Protein AF-0000000065992366 (afdb_homodimer)

Structure (mmCIF, N/CA/C/O backbone):
data_AF-0000000065992366-model_v1
#
loop_
_entity.id
_entity.type
_entity.pdbx_description
1 polymer '2-aminoadipate transaminase'
#
loop_
_atom_site.group_PDB
_atom_site.id
_atom_site.type_symbol
_atom_site.label_atom_id
_atom_site.label_alt_id
_atom_site.label_comp_id
_atom_site.label_asym_id
_atom_site.label_entity_id
_atom_site.label_seq_id
_atom_site.pdbx_PDB_ins_code
_atom_site.Cartn_x
_atom_site.Cartn_y
_atom_site.Cartn_z
_atom_site.occupancy
_atom_site.B_iso_or_equiv
_atom_site.auth_seq_id
_atom_site.auth_comp_id
_atom_site.auth_asym_id
_atom_site.auth_atom_id
_atom_site.pdbx_PDB_model_num
ATOM 1 N N . MET A 1 1 ? 32.938 -12.875 -13.414 1 73.31 1 MET A N 1
ATOM 2 C CA . MET A 1 1 ? 31.688 -12.43 -12.844 1 73.31 1 MET A CA 1
ATOM 3 C C . MET A 1 1 ? 31.625 -10.906 -12.75 1 73.31 1 MET A C 1
ATOM 5 O O . MET A 1 1 ? 32.594 -10.273 -12.305 1 73.31 1 MET A O 1
ATOM 9 N N . LYS A 1 2 ? 30.797 -10.391 -13.523 1 78.88 2 LYS A N 1
ATOM 10 C CA . LYS A 1 2 ? 30.672 -8.938 -13.445 1 78.88 2 LYS A CA 1
ATOM 11 C C . LYS A 1 2 ? 30.016 -8.523 -12.125 1 78.88 2 LYS A C 1
ATOM 13 O O . LYS A 1 2 ? 28.969 -9.047 -11.75 1 78.88 2 LYS A O 1
ATOM 18 N N . PRO A 1 3 ? 30.75 -7.656 -11.398 1 85.56 3 PRO A N 1
ATOM 19 C CA . PRO A 1 3 ? 30.156 -7.199 -10.141 1 85.56 3 PRO A CA 1
ATOM 20 C C . PRO A 1 3 ? 28.891 -6.375 -10.344 1 85.56 3 PRO A C 1
ATOM 22 O O . PRO A 1 3 ? 28.797 -5.613 -11.312 1 85.56 3 PRO A O 1
ATOM 25 N N . LEU A 1 4 ? 27.906 -6.656 -9.555 1 90.69 4 LEU A N 1
ATOM 26 C CA . LEU A 1 4 ? 26.672 -5.883 -9.594 1 90.69 4 LEU A CA 1
ATOM 27 C C . LEU A 1 4 ? 26.859 -4.539 -8.898 1 90.69 4 LEU A C 1
ATOM 29 O O . LEU A 1 4 ? 27.406 -4.473 -7.805 1 90.69 4 LEU A O 1
ATOM 33 N N . SER A 1 5 ? 26.547 -3.465 -9.594 1 90.94 5 SER A N 1
ATOM 34 C CA . SER A 1 5 ? 26.5 -2.121 -9.023 1 90.94 5 SER A CA 1
ATOM 35 C C . SER A 1 5 ? 25.047 -1.667 -8.828 1 90.94 5 SER A C 1
ATOM 37 O O . SER A 1 5 ? 24.359 -1.34 -9.789 1 90.94 5 SER A O 1
ATOM 39 N N . TRP A 1 6 ? 24.594 -1.603 -7.59 1 93.06 6 TRP A N 1
ATOM 40 C CA . TRP A 1 6 ? 23.203 -1.252 -7.297 1 93.06 6 TRP A CA 1
ATOM 41 C C . TRP A 1 6 ? 22.891 0.167 -7.758 1 93.06 6 TRP A C 1
ATOM 43 O O . TRP A 1 6 ? 21.812 0.431 -8.273 1 93.06 6 TRP A O 1
ATOM 53 N N . SER A 1 7 ? 23.844 1.09 -7.625 1 88.56 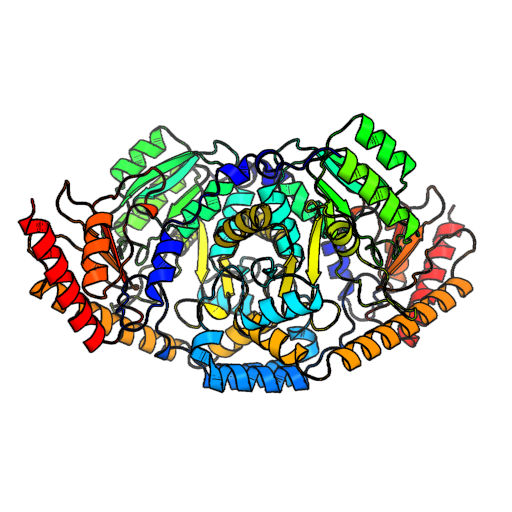7 SER A N 1
ATOM 54 C CA . SER A 1 7 ? 23.625 2.467 -8.062 1 88.56 7 SER A CA 1
ATOM 55 C C . SER A 1 7 ? 23.328 2.533 -9.555 1 88.56 7 SER A C 1
ATOM 57 O O . SER A 1 7 ? 22.562 3.391 -10.008 1 88.56 7 SER A O 1
ATOM 59 N N . GLU A 1 8 ? 23.891 1.562 -10.289 1 90.19 8 GLU A N 1
ATOM 60 C CA . GLU A 1 8 ? 23.688 1.524 -11.734 1 90.19 8 GLU A CA 1
ATOM 61 C C . GLU A 1 8 ? 22.406 0.771 -12.078 1 90.19 8 GLU A C 1
ATOM 63 O O . GLU A 1 8 ? 21.859 0.931 -13.18 1 90.19 8 GLU A O 1
ATOM 68 N N . ALA A 1 9 ? 21.969 -0.02 -11.148 1 92.94 9 ALA A N 1
ATOM 69 C CA . ALA A 1 9 ? 20.797 -0.858 -11.406 1 92.94 9 ALA A CA 1
ATOM 70 C C . ALA A 1 9 ? 19.5 -0.078 -11.18 1 92.94 9 ALA A C 1
ATOM 72 O O . ALA A 1 9 ? 18.469 -0.407 -11.758 1 92.94 9 ALA A O 1
ATOM 73 N N . PHE A 1 10 ? 19.594 1.022 -10.406 1 93.94 10 PHE A N 1
ATOM 74 C CA . PHE A 1 10 ? 18.406 1.791 -10.047 1 93.94 10 PHE A CA 1
ATOM 75 C C . PHE A 1 10 ? 17.938 2.639 -11.227 1 93.94 10 PHE A C 1
ATOM 77 O O . PHE A 1 10 ? 18.75 3.096 -12.031 1 93.94 10 PHE A O 1
ATOM 84 N N . GLY A 1 11 ? 16.672 2.795 -11.312 1 91.88 11 GLY A N 1
ATOM 85 C CA . GLY A 1 11 ? 16.094 3.721 -12.281 1 91.88 11 GLY A CA 1
ATOM 86 C C . GLY A 1 11 ? 16.25 5.176 -11.867 1 91.88 11 GLY A C 1
ATOM 87 O O . GLY A 1 11 ? 16.766 5.473 -10.797 1 91.88 11 GLY A O 1
ATOM 88 N N . LYS A 1 12 ? 15.773 6.062 -12.727 1 85.44 12 LYS A N 1
ATOM 89 C CA . LYS A 1 12 ? 15.844 7.5 -12.484 1 85.44 12 LYS A CA 1
ATOM 90 C C . LYS A 1 12 ? 14.977 7.902 -11.289 1 85.44 12 LYS A C 1
ATOM 92 O O . LYS A 1 12 ? 15.352 8.789 -10.516 1 85.44 12 LYS A O 1
ATOM 97 N N . GLY A 1 13 ? 13.906 7.219 -11.195 1 82.25 13 GLY A N 1
ATOM 98 C CA . GLY A 1 13 ? 13 7.516 -10.094 1 82.25 13 GLY A CA 1
ATOM 99 C C . GLY A 1 13 ? 13.633 7.301 -8.727 1 82.25 13 GLY A C 1
ATOM 100 O O . GLY A 1 13 ? 13.391 8.078 -7.801 1 82.25 13 GLY A O 1
ATOM 101 N N . ALA A 1 14 ? 14.43 6.355 -8.633 1 85.5 14 ALA A N 1
ATOM 102 C CA . ALA A 1 14 ? 15.102 6.039 -7.371 1 85.5 14 ALA A CA 1
ATOM 103 C C . ALA A 1 14 ? 16.031 7.172 -6.945 1 85.5 14 ALA A C 1
ATOM 105 O O . ALA A 1 14 ? 16.234 7.398 -5.75 1 85.5 14 ALA A O 1
ATOM 106 N N . GLY A 1 15 ? 16.547 7.832 -7.848 1 82.5 15 GLY A N 1
ATOM 107 C CA . GLY A 1 15 ? 17.406 8.961 -7.539 1 82.5 15 GLY A CA 1
ATOM 108 C C . GLY A 1 15 ? 16.672 10.125 -6.918 1 82.5 15 GLY A C 1
ATOM 109 O O . GLY A 1 15 ? 17.266 10.953 -6.234 1 82.5 15 GLY A O 1
ATOM 110 N N . ARG A 1 16 ? 15.461 10.156 -7.168 1 80.88 16 ARG A N 1
ATOM 111 C CA . ARG A 1 16 ? 14.641 11.25 -6.672 1 80.88 16 ARG A CA 1
ATOM 112 C C . ARG A 1 16 ? 14.18 10.992 -5.242 1 80.88 16 ARG A C 1
ATOM 114 O O . ARG A 1 16 ? 13.758 11.914 -4.543 1 80.88 16 ARG A O 1
ATOM 121 N N . ILE A 1 17 ? 14.273 9.742 -4.941 1 75.06 17 ILE A N 1
ATOM 122 C CA . ILE A 1 17 ? 13.805 9.352 -3.615 1 75.06 17 ILE A CA 1
ATOM 123 C C . ILE A 1 17 ? 14.914 9.594 -2.59 1 75.06 17 ILE A C 1
ATOM 125 O O . ILE A 1 17 ? 16 9.031 -2.701 1 75.06 17 ILE A O 1
ATOM 129 N N . GLN A 1 18 ? 14.859 10.656 -1.86 1 68 18 GLN A N 1
ATOM 130 C CA . GLN A 1 18 ? 15.883 10.992 -0.871 1 68 18 GLN A CA 1
ATOM 131 C C . GLN A 1 18 ? 15.445 10.57 0.531 1 68 18 GLN A C 1
ATOM 133 O O . GLN A 1 18 ? 14.25 10.43 0.797 1 68 18 GLN A O 1
ATOM 138 N N . ALA A 1 19 ? 16.547 10.133 1.255 1 59.34 19 ALA A N 1
ATOM 139 C CA . ALA A 1 19 ? 16.297 9.82 2.658 1 59.34 19 ALA A CA 1
ATOM 140 C C . ALA A 1 19 ? 15.586 10.977 3.357 1 59.34 19 ALA A C 1
ATOM 142 O O . ALA A 1 19 ? 15.82 12.148 3.039 1 59.34 19 ALA A O 1
ATOM 143 N N . SER A 1 20 ? 14.492 10.516 4.004 1 57.88 20 SER A N 1
ATOM 144 C CA . SER A 1 20 ? 13.805 11.531 4.797 1 57.88 20 SER A CA 1
ATOM 145 C C . SER A 1 20 ? 14.695 12.039 5.926 1 57.88 20 SER A C 1
ATOM 147 O O . SER A 1 20 ? 15.172 11.258 6.75 1 57.88 20 SER A O 1
ATOM 149 N N . THR A 1 21 ? 15.43 13.18 5.82 1 55.25 21 THR A N 1
ATOM 150 C CA . THR A 1 21 ? 16.109 13.82 6.934 1 55.25 21 THR A CA 1
ATOM 151 C C . THR A 1 21 ? 15.297 13.695 8.219 1 55.25 21 THR A C 1
ATOM 153 O O . THR A 1 21 ? 15.859 13.508 9.297 1 55.25 21 THR A O 1
ATOM 156 N N . ILE A 1 22 ? 14.047 13.602 8.086 1 58.5 22 ILE A N 1
ATOM 157 C CA . ILE A 1 22 ? 13.141 13.602 9.227 1 58.5 22 ILE A CA 1
ATOM 158 C C . ILE A 1 22 ? 13.211 12.242 9.93 1 58.5 22 ILE A C 1
ATOM 160 O O . ILE A 1 22 ? 13.172 12.172 11.156 1 58.5 22 ILE A O 1
ATOM 164 N N . ARG A 1 23 ? 13.383 11.242 9.164 1 58.16 23 ARG A N 1
ATOM 165 C CA . ARG A 1 23 ? 13.398 9.93 9.797 1 58.16 23 ARG A CA 1
ATOM 166 C C . ARG A 1 23 ? 14.602 9.773 10.719 1 58.16 23 ARG A C 1
ATOM 168 O O . ARG A 1 23 ? 14.477 9.227 11.82 1 58.16 23 ARG A O 1
ATOM 175 N N . GLU A 1 24 ? 15.68 10.367 10.242 1 59.12 24 GLU A N 1
ATOM 176 C CA . GLU A 1 24 ? 16.859 10.328 11.094 1 59.12 24 GLU A CA 1
ATOM 177 C C . GLU A 1 24 ? 16.656 11.141 12.367 1 59.12 24 GLU A C 1
ATOM 179 O O . GLU A 1 24 ? 17.094 10.742 13.445 1 59.12 24 GLU A O 1
ATOM 184 N N . LEU A 1 25 ? 15.914 12.078 12.133 1 62.16 25 LEU A N 1
ATOM 185 C CA . LEU A 1 25 ? 15.648 12.938 13.273 1 62.16 25 LEU A CA 1
ATOM 186 C C . LEU A 1 25 ? 14.664 12.273 14.234 1 62.16 25 LEU A C 1
ATOM 188 O O . LEU A 1 25 ? 14.852 12.32 15.453 1 62.16 25 LEU A O 1
ATOM 192 N N . LEU A 1 26 ? 13.727 11.516 13.648 1 61.81 26 LEU A N 1
ATOM 193 C CA . LEU A 1 26 ? 12.688 10.898 14.453 1 61.81 26 LEU A CA 1
ATOM 194 C C . LEU A 1 26 ? 13.234 9.711 15.242 1 61.81 26 LEU A C 1
ATOM 196 O O . LEU A 1 26 ? 12.75 9.414 16.344 1 61.81 26 LEU A O 1
ATOM 200 N N . LYS A 1 27 ? 14.258 9.188 14.688 1 63.59 27 LYS A N 1
ATOM 201 C CA . LYS A 1 27 ? 14.93 8.117 15.422 1 63.59 27 LYS A CA 1
ATOM 202 C C . LYS A 1 27 ? 15.523 8.641 16.734 1 63.59 27 LYS A C 1
ATOM 204 O O . LYS A 1 27 ? 15.555 7.922 17.734 1 63.59 27 LYS A O 1
ATOM 209 N N . LEU A 1 28 ? 15.828 9.82 16.703 1 62.31 28 LEU A N 1
ATOM 210 C CA . LEU A 1 28 ? 16.438 10.453 17.875 1 62.31 28 LEU A CA 1
ATOM 211 C C . LEU A 1 28 ? 15.398 10.695 18.953 1 62.31 28 LEU A C 1
ATOM 213 O O . LEU A 1 28 ? 15.75 10.797 20.141 1 62.31 28 LEU A O 1
ATOM 217 N N . THR A 1 29 ? 14.203 10.688 18.484 1 64 29 THR A N 1
ATOM 218 C CA . THR A 1 29 ? 13.133 10.984 19.438 1 64 29 THR A CA 1
ATOM 219 C C . THR A 1 29 ? 12.797 9.758 20.281 1 64 29 THR A C 1
ATOM 221 O O . THR A 1 29 ? 12.078 9.859 21.281 1 64 29 THR A O 1
ATOM 224 N N . GLN A 1 30 ? 13.352 8.695 19.938 1 65.56 30 GLN A N 1
ATOM 225 C CA . GLN A 1 30 ? 13.055 7.457 20.656 1 65.56 30 GLN A CA 1
ATOM 226 C C . GLN A 1 30 ? 13.977 7.285 21.859 1 65.56 30 GLN A C 1
ATOM 228 O O . GLN A 1 30 ? 13.797 6.359 22.656 1 65.56 30 GLN A O 1
ATOM 233 N N . ARG A 1 31 ? 14.828 8.258 22.094 1 71.56 31 ARG A N 1
ATOM 234 C CA . ARG A 1 31 ? 15.711 8.203 23.25 1 71.56 31 ARG A CA 1
ATOM 235 C C . ARG A 1 31 ? 14.93 8.484 24.531 1 71.56 31 ARG A C 1
ATOM 237 O O . ARG A 1 31 ? 14.055 9.352 24.562 1 71.56 31 ARG A O 1
ATOM 244 N N . PRO A 1 32 ? 15.273 7.668 25.547 1 80.44 32 PRO A N 1
ATOM 245 C CA . PRO A 1 32 ? 14.586 7.906 26.828 1 80.44 32 PRO A CA 1
ATOM 246 C C . PRO A 1 32 ? 14.789 9.328 27.344 1 80.44 32 PRO A C 1
ATOM 248 O O . PRO A 1 32 ? 15.883 9.891 27.219 1 80.44 32 PRO A O 1
ATOM 251 N N . GLY A 1 33 ? 13.727 9.969 27.797 1 85.88 33 GLY A N 1
ATOM 252 C CA . GLY A 1 33 ? 13.82 11.273 28.438 1 85.88 33 GLY A CA 1
ATOM 253 C C . GLY A 1 33 ? 13.523 12.422 27.5 1 85.88 33 GLY A C 1
ATOM 254 O O . GLY A 1 33 ? 13.273 13.547 27.953 1 85.88 33 GLY A O 1
ATOM 255 N N . ILE A 1 34 ? 13.508 12.133 26.297 1 91.56 34 ILE A N 1
ATOM 256 C CA . ILE A 1 34 ? 13.25 13.188 25.312 1 91.56 34 ILE A CA 1
ATOM 257 C C . ILE A 1 34 ? 11.758 13.516 25.297 1 91.56 34 ILE A C 1
ATOM 259 O O . ILE A 1 34 ? 10.922 12.617 25.188 1 91.56 34 ILE A O 1
ATOM 263 N N . LEU A 1 35 ? 11.43 14.781 25.531 1 94.25 35 LEU A N 1
ATOM 264 C CA . LEU A 1 35 ? 10.094 15.289 25.266 1 94.25 35 LEU A CA 1
ATOM 265 C C . LEU A 1 35 ? 9.945 15.664 23.781 1 94.25 35 LEU A C 1
ATOM 267 O O . LEU A 1 35 ? 10.57 16.609 23.312 1 94.25 35 LEU A O 1
ATOM 271 N N . SER A 1 36 ? 9.125 14.945 23.094 1 93 36 SER A N 1
ATOM 272 C CA . SER A 1 36 ? 9.117 15.094 21.641 1 93 36 SER A CA 1
ATOM 273 C C . SER A 1 36 ? 7.875 15.844 21.172 1 93 36 SER A C 1
ATOM 275 O O . SER A 1 36 ? 6.75 15.43 21.438 1 93 36 SER A O 1
ATOM 277 N N . PHE A 1 37 ? 8.141 16.938 20.453 1 94.94 37 PHE A N 1
ATOM 278 C CA . PHE A 1 37 ? 7.109 17.656 19.703 1 94.94 37 PHE A CA 1
ATOM 279 C C . PHE A 1 37 ? 7.184 17.297 18.219 1 94.94 37 PHE A C 1
ATOM 281 O O . PHE A 1 37 ? 6.539 17.922 17.391 1 94.94 37 PHE A O 1
ATOM 288 N N . ALA A 1 38 ? 7.98 16.281 17.875 1 88.06 38 ALA A N 1
ATOM 289 C CA . ALA A 1 38 ? 8.32 16.016 16.469 1 88.06 38 ALA A CA 1
ATOM 290 C C . ALA A 1 38 ? 7.211 15.234 15.781 1 88.06 38 ALA A C 1
ATOM 292 O O . ALA A 1 38 ? 6.895 15.5 14.617 1 88.06 38 ALA A O 1
ATOM 293 N N . GLY A 1 39 ? 6.656 14.328 16.391 1 77.62 39 GLY A N 1
ATOM 294 C CA . GLY A 1 39 ? 5.781 13.414 15.672 1 77.62 39 GLY A CA 1
ATOM 295 C C . GLY A 1 39 ? 4.367 13.945 15.516 1 77.62 39 GLY A C 1
ATOM 296 O O . GLY A 1 39 ? 3.807 14.523 16.453 1 77.62 39 GLY A O 1
ATOM 297 N N . GLY A 1 40 ? 3.842 13.961 14.273 1 81 40 GLY A N 1
ATOM 298 C CA . GLY A 1 40 ? 2.418 14.133 14.031 1 81 40 GLY A CA 1
ATOM 299 C C . GLY A 1 40 ? 1.602 12.898 14.359 1 81 40 GLY A C 1
ATOM 300 O O . GLY A 1 40 ? 0.779 12.461 13.555 1 81 40 GLY A O 1
ATOM 301 N N . LEU A 1 41 ? 1.817 12.398 15.57 1 90.31 41 LEU A N 1
ATOM 302 C CA . LEU A 1 41 ? 1.196 11.156 16.016 1 90.31 41 LEU A CA 1
ATOM 303 C C . LEU A 1 41 ? -0.045 11.438 16.859 1 90.31 41 LEU A C 1
ATOM 305 O O . LEU A 1 41 ? -0.032 12.328 17.703 1 90.31 41 LEU A O 1
ATOM 309 N N . PRO A 1 42 ? -1.067 10.688 16.609 1 94.12 42 PRO A N 1
ATOM 310 C CA . PRO A 1 42 ? -2.229 10.805 17.5 1 94.12 42 PRO A CA 1
ATOM 311 C C . PRO A 1 42 ? -1.92 10.398 18.938 1 94.12 42 PRO A C 1
ATOM 313 O O . PRO A 1 42 ? -1.02 9.594 19.172 1 94.12 42 PRO A O 1
ATOM 316 N N . ALA A 1 43 ? -2.645 10.984 19.859 1 94.81 43 ALA A N 1
ATOM 317 C CA . ALA A 1 43 ? -2.494 10.688 21.281 1 94.81 43 ALA A CA 1
ATOM 318 C C . ALA A 1 43 ? -2.891 9.25 21.578 1 94.81 43 ALA A C 1
ATOM 320 O O . ALA A 1 43 ? -4.039 8.852 21.375 1 94.81 43 ALA A O 1
ATOM 321 N N . PRO A 1 44 ? -2.002 8.5 22.172 1 93.06 44 PRO A N 1
ATOM 322 C CA . PRO A 1 44 ? -2.297 7.082 22.406 1 93.06 44 PRO A CA 1
ATOM 323 C C . PRO A 1 44 ? -3.473 6.875 23.359 1 93.06 44 PRO A C 1
ATOM 325 O O . PRO A 1 44 ? -4.184 5.871 23.266 1 93.06 44 PRO A O 1
ATOM 328 N N . GLU A 1 45 ? -3.664 7.797 24.312 1 94.44 45 GLU A N 1
ATOM 329 C CA . GLU A 1 45 ? -4.734 7.664 25.312 1 94.44 45 GLU A CA 1
ATOM 330 C C . GLU A 1 45 ? -6.105 7.715 24.641 1 94.44 45 GLU A C 1
ATOM 332 O O . GLU A 1 45 ? -7.113 7.367 25.266 1 94.44 45 GLU A O 1
ATOM 337 N N . LEU A 1 46 ? -6.156 8.133 23.406 1 95.69 46 LEU A N 1
ATOM 338 C CA . LEU A 1 46 ? -7.426 8.289 22.719 1 95.69 46 LEU A CA 1
ATOM 339 C C . LEU A 1 46 ? -7.762 7.039 21.906 1 95.69 46 LEU A C 1
ATOM 341 O O . LEU A 1 46 ? -8.852 6.926 21.359 1 95.69 46 LEU A O 1
ATOM 345 N N . PHE A 1 47 ? -6.832 6.055 21.844 1 96.5 47 PHE A N 1
ATOM 346 C CA . PHE A 1 47 ? -7.074 4.848 21.062 1 96.5 47 PHE A CA 1
ATOM 347 C C . PHE A 1 47 ? -8.156 3.994 21.719 1 96.5 47 PHE A C 1
ATOM 349 O O . PHE A 1 47 ? -8.172 3.814 22.938 1 96.5 47 PHE A O 1
ATOM 356 N N . PRO A 1 48 ? -9.023 3.467 20.953 1 96.38 48 PRO A N 1
ATOM 357 C CA . PRO A 1 48 ? -10.086 2.615 21.484 1 96.38 48 PRO A CA 1
ATOM 358 C C . PRO A 1 48 ? -9.656 1.16 21.641 1 96.38 48 PRO A C 1
ATOM 360 O O . PRO A 1 48 ? -10.234 0.267 21.016 1 96.38 48 PRO A O 1
ATOM 363 N N . LYS A 1 49 ? -8.766 0.877 22.531 1 96.81 49 LYS A N 1
ATOM 364 C CA . LYS A 1 49 ? -8.086 -0.409 22.656 1 96.81 49 LYS A CA 1
ATOM 365 C C . LYS A 1 49 ? -9.07 -1.519 23.016 1 96.81 49 LYS A C 1
ATOM 367 O O . LYS A 1 49 ? -9.133 -2.545 22.344 1 96.81 49 LYS A O 1
ATOM 372 N N . GLU A 1 50 ? -9.898 -1.252 24.031 1 96.94 50 GLU A N 1
ATOM 373 C CA . GLU A 1 50 ? -10.805 -2.295 24.5 1 96.94 50 GLU A CA 1
ATOM 374 C C . GLU A 1 50 ? -11.906 -2.574 23.484 1 96.94 50 GLU A C 1
ATOM 376 O O . GLU A 1 50 ? -12.227 -3.732 23.203 1 96.94 50 GLU A O 1
ATOM 381 N N . GLU A 1 51 ? -12.484 -1.494 22.938 1 97.25 51 GLU A N 1
ATOM 382 C CA . GLU A 1 51 ? -13.516 -1.653 21.906 1 97.25 51 GLU A CA 1
ATOM 383 C C . GLU A 1 51 ? -12.961 -2.379 20.688 1 97.25 51 GLU A C 1
ATOM 385 O O . GLU A 1 51 ? -13.625 -3.246 20.125 1 97.25 51 GLU A O 1
ATOM 390 N N . ALA A 1 52 ? -11.758 -2.051 20.312 1 98.25 52 ALA A N 1
ATOM 391 C CA . ALA A 1 52 ? -11.117 -2.686 19.172 1 98.25 52 ALA A CA 1
ATOM 392 C C . ALA A 1 52 ? -10.852 -4.164 19.438 1 98.25 52 ALA A C 1
ATOM 394 O O . ALA A 1 52 ? -11.031 -5.004 18.547 1 98.25 52 ALA A O 1
ATOM 395 N N . ALA A 1 53 ? -10.383 -4.438 20.641 1 98.62 53 ALA A N 1
ATOM 396 C CA . ALA A 1 53 ? -10.102 -5.82 21.016 1 98.62 53 ALA A CA 1
ATOM 397 C C . ALA A 1 53 ? -11.359 -6.684 20.906 1 98.62 53 ALA A C 1
ATOM 399 O O . ALA A 1 53 ? -11.328 -7.762 20.312 1 98.62 53 ALA A O 1
ATOM 400 N N . GLU A 1 54 ? -12.43 -6.23 21.406 1 98.38 54 GLU A N 1
ATOM 401 C CA . GLU A 1 54 ? -13.688 -6.965 21.375 1 98.38 54 GLU A CA 1
ATOM 402 C C . GLU A 1 54 ? -14.188 -7.125 19.938 1 98.38 54 GLU A C 1
ATOM 404 O O . GLU A 1 54 ? -14.617 -8.211 19.547 1 98.38 54 GLU A O 1
ATOM 409 N N . ALA A 1 55 ? -14.156 -6.051 19.219 1 98.5 55 ALA A N 1
ATOM 410 C CA . ALA A 1 55 ? -14.633 -6.07 17.828 1 98.5 55 ALA A CA 1
ATOM 411 C C . ALA A 1 55 ? -13.797 -7.016 16.984 1 98.5 55 ALA A C 1
ATOM 413 O O . ALA A 1 55 ? -14.336 -7.789 16.188 1 98.5 55 ALA A O 1
ATOM 414 N N . ALA A 1 56 ? -12.484 -6.949 17.141 1 98.69 56 ALA A N 1
ATOM 415 C CA . ALA A 1 56 ? -11.602 -7.805 16.359 1 98.69 56 ALA A CA 1
ATOM 416 C C . ALA A 1 56 ? -11.891 -9.281 16.625 1 98.69 56 ALA A C 1
ATOM 418 O O . ALA A 1 56 ? -11.984 -10.078 15.68 1 98.69 56 ALA A O 1
ATOM 419 N N . ALA A 1 57 ? -11.984 -9.609 17.875 1 98.69 57 ALA A N 1
ATOM 420 C CA . ALA A 1 57 ? -12.266 -10.992 18.234 1 98.69 57 ALA A CA 1
ATOM 421 C C . ALA A 1 57 ? -13.594 -11.453 17.625 1 98.69 57 ALA A C 1
ATOM 423 O O . ALA A 1 57 ? -13.68 -12.555 17.078 1 98.69 57 ALA A O 1
ATOM 424 N N . ARG A 1 58 ? -14.586 -10.664 17.719 1 98.56 58 ARG A N 1
ATOM 425 C CA . ARG A 1 58 ? -15.906 -11 17.203 1 98.56 58 ARG A CA 1
ATOM 426 C C . ARG A 1 58 ? -15.875 -11.156 15.688 1 98.56 58 ARG A C 1
ATOM 428 O O . ARG A 1 58 ? -16.422 -12.125 15.141 1 98.56 58 ARG A O 1
ATOM 435 N N . ILE A 1 59 ? -15.273 -10.211 14.969 1 98.69 59 ILE A N 1
ATOM 436 C CA . ILE A 1 59 ? -15.172 -10.25 13.516 1 98.69 59 ILE A CA 1
ATOM 437 C C . ILE A 1 59 ? -14.516 -11.555 13.078 1 98.69 59 ILE A C 1
ATOM 439 O O . ILE A 1 59 ? -15.031 -12.25 12.203 1 98.69 59 ILE A O 1
ATOM 443 N N . LEU A 1 60 ? -13.391 -11.898 13.688 1 98.69 60 LEU A N 1
ATOM 444 C CA . LEU A 1 60 ? -12.602 -13.055 13.281 1 98.69 60 LEU A CA 1
ATOM 445 C C . LEU A 1 60 ? -13.344 -14.352 13.586 1 98.69 60 LEU A C 1
ATOM 447 O O . LEU A 1 60 ? -13.266 -15.32 12.82 1 98.69 60 LEU A O 1
ATOM 451 N N . ARG A 1 61 ? -14.086 -14.375 14.672 1 98.25 61 ARG A N 1
ATOM 452 C CA . ARG A 1 61 ? -14.836 -15.578 15.023 1 98.25 61 ARG A CA 1
ATOM 453 C C . ARG A 1 61 ? -16.047 -15.75 14.117 1 98.25 61 ARG A C 1
ATOM 455 O O . ARG A 1 61 ? -16.344 -16.859 13.672 1 98.25 61 ARG A O 1
ATOM 462 N N . GLU A 1 62 ? -16.719 -14.664 13.828 1 98.25 62 GLU A N 1
ATOM 463 C CA . GLU A 1 62 ? -18 -14.75 13.133 1 98.25 62 GLU A CA 1
ATOM 464 C C . GLU A 1 62 ? -17.812 -14.633 11.625 1 98.25 62 GLU A C 1
ATOM 466 O O . GLU A 1 62 ? -18.578 -15.211 10.852 1 98.25 62 GLU A O 1
ATOM 471 N N . LYS A 1 63 ? -16.844 -13.891 11.195 1 98.06 63 LYS A N 1
ATOM 472 C CA . LYS A 1 63 ? -16.672 -13.578 9.781 1 98.06 63 LYS A CA 1
ATOM 473 C C . LYS A 1 63 ? -15.227 -13.773 9.344 1 98.06 63 LYS A C 1
ATOM 475 O O . LYS A 1 63 ? -14.734 -13.055 8.469 1 98.06 63 LYS A O 1
ATOM 480 N N . GLY A 1 64 ? -14.586 -14.68 9.992 1 97.81 64 GLY A N 1
ATOM 481 C CA . GLY A 1 64 ? -13.172 -14.898 9.719 1 97.81 64 GLY A CA 1
ATOM 482 C C . GLY A 1 64 ? -12.898 -15.273 8.273 1 97.81 64 GLY A C 1
ATOM 483 O O . GLY A 1 64 ? -11.852 -14.922 7.727 1 97.81 64 GLY A O 1
ATOM 484 N N . GLU A 1 65 ? -13.789 -16.016 7.566 1 96 65 GLU A N 1
ATOM 485 C CA . GLU A 1 65 ? -13.617 -16.422 6.176 1 96 65 GLU A CA 1
ATOM 486 C C . GLU A 1 65 ? -13.547 -15.203 5.25 1 96 65 GLU A C 1
ATOM 488 O O . GLU A 1 65 ? -12.875 -15.242 4.219 1 96 65 GLU A O 1
ATOM 493 N N . VAL A 1 66 ? -14.195 -14.133 5.695 1 95.88 66 VAL A N 1
ATOM 494 C CA . VAL A 1 66 ? -14.211 -12.906 4.91 1 95.88 66 VAL A CA 1
ATOM 495 C C . VAL A 1 66 ? -13.039 -12.023 5.309 1 95.88 66 VAL A C 1
ATOM 497 O O . VAL A 1 66 ? -12.289 -11.547 4.453 1 95.88 66 VAL A O 1
ATOM 500 N N . ALA A 1 67 ? -12.828 -11.867 6.613 1 98.19 67 ALA A N 1
ATOM 501 C CA . ALA A 1 67 ? -11.828 -10.953 7.156 1 98.19 67 ALA A CA 1
ATOM 502 C C . ALA A 1 67 ? -10.422 -11.391 6.777 1 98.19 67 ALA A C 1
ATOM 504 O O . ALA A 1 67 ? -9.523 -10.562 6.609 1 98.19 67 ALA A O 1
ATOM 505 N N . LEU A 1 68 ? -10.242 -12.695 6.641 1 98.06 68 LEU A N 1
ATOM 506 C CA . LEU A 1 68 ? -8.906 -13.242 6.418 1 98.06 68 LEU A CA 1
ATOM 507 C C . LEU A 1 68 ? -8.703 -13.586 4.949 1 98.06 68 LEU A C 1
ATOM 509 O O . LEU A 1 68 ? -7.68 -14.172 4.582 1 98.06 68 LEU A O 1
ATOM 513 N N . GLN A 1 69 ? -9.562 -13.211 4.027 1 95.81 69 GLN A N 1
ATOM 514 C CA . GLN A 1 69 ? -9.477 -13.5 2.6 1 95.81 69 GLN A CA 1
ATOM 515 C C . GLN A 1 69 ? -9.234 -12.234 1.792 1 95.81 69 GLN A C 1
ATOM 517 O O . GLN A 1 69 ? -9.375 -11.125 2.311 1 95.81 69 GLN A O 1
ATOM 522 N N . TYR A 1 70 ? -8.797 -12.375 0.535 1 93.75 70 TYR A N 1
ATOM 523 C CA . TYR A 1 70 ? -8.719 -11.266 -0.408 1 93.75 70 TYR A CA 1
ATOM 524 C C . TYR A 1 70 ? -10.055 -10.523 -0.49 1 93.75 70 TYR A C 1
ATOM 526 O O . TYR A 1 70 ? -11.117 -11.125 -0.299 1 93.75 70 TYR A O 1
ATOM 534 N N . SER A 1 71 ? -9.953 -9.266 -0.746 1 92.06 71 SER A N 1
ATOM 535 C CA . SER A 1 71 ? -11.117 -8.398 -0.82 1 92.06 71 SER A CA 1
ATOM 536 C C . SER A 1 71 ? -11.109 -7.562 -2.098 1 92.06 71 SER A C 1
ATOM 538 O O . SER A 1 71 ? -10.094 -7.504 -2.795 1 92.06 71 SER A O 1
ATOM 540 N N . PRO A 1 72 ? -12.281 -7.02 -2.455 1 92.69 72 PRO A N 1
ATOM 541 C CA . PRO A 1 72 ? -12.281 -6.094 -3.588 1 92.69 72 PRO A CA 1
ATOM 542 C C . PRO A 1 72 ? -11.328 -4.918 -3.385 1 92.69 72 PRO A C 1
ATOM 544 O O . PRO A 1 72 ? -11.195 -4.41 -2.268 1 92.69 72 PRO A O 1
ATOM 547 N N . THR A 1 73 ? -10.789 -4.469 -4.48 1 96.12 73 THR A N 1
ATOM 548 C CA . THR A 1 73 ? -9.844 -3.365 -4.457 1 96.12 73 THR A CA 1
ATOM 549 C C . THR A 1 73 ? -10.492 -2.104 -3.898 1 96.12 73 THR A C 1
ATOM 551 O O . THR A 1 73 ? -9.859 -1.353 -3.15 1 96.12 73 THR A O 1
ATOM 554 N N . GLU A 1 74 ? -11.805 -1.904 -4.219 1 97.19 74 GLU A N 1
ATOM 555 C CA . GLU A 1 74 ? -12.516 -0.693 -3.83 1 97.19 74 GLU A CA 1
ATOM 556 C C . GLU A 1 74 ? -12.664 -0.598 -2.314 1 97.19 74 GLU A C 1
ATOM 558 O O . GLU A 1 74 ? -12.719 0.501 -1.758 1 97.19 74 GLU A O 1
ATOM 563 N N . GLY A 1 75 ? -12.773 -1.784 -1.713 1 97.88 75 GLY A N 1
ATOM 564 C CA . GLY A 1 75 ? -12.875 -1.796 -0.263 1 97.88 75 GLY A CA 1
ATOM 565 C C . GLY A 1 75 ? -14.117 -2.51 0.239 1 97.88 75 GLY A C 1
ATOM 566 O O . GLY A 1 75 ? -14.961 -2.938 -0.555 1 97.88 75 GLY A O 1
ATOM 567 N N . TYR A 1 76 ? -14.219 -2.684 1.531 1 98.06 76 TYR A N 1
ATOM 568 C CA . TYR A 1 76 ? -15.32 -3.326 2.24 1 98.06 76 TYR A CA 1
ATOM 569 C C . TYR A 1 76 ? -16.625 -2.553 2.051 1 98.06 76 TYR A C 1
ATOM 571 O O . TYR A 1 76 ? -16.719 -1.387 2.443 1 98.06 76 TYR A O 1
ATOM 579 N N . ALA A 1 77 ? -17.625 -3.191 1.476 1 98 77 ALA A N 1
ATOM 580 C CA . ALA A 1 77 ? -18.844 -2.525 1.015 1 98 77 ALA A CA 1
ATOM 581 C C . ALA A 1 77 ? -19.5 -1.759 2.152 1 98 77 ALA A C 1
ATOM 583 O O . ALA A 1 77 ? -19.875 -0.593 1.989 1 98 77 ALA A O 1
ATOM 584 N N . PRO A 1 78 ? -19.609 -2.357 3.336 1 98.38 78 PRO A N 1
ATOM 585 C CA . PRO A 1 78 ? -20.25 -1.612 4.422 1 98.38 78 PRO A CA 1
ATOM 586 C C . PRO A 1 78 ? -19.469 -0.365 4.824 1 98.38 78 PRO A C 1
ATOM 588 O O . PRO A 1 78 ? -20.062 0.663 5.156 1 98.38 78 PRO A O 1
ATOM 591 N N . LEU A 1 79 ? -18.156 -0.414 4.801 1 98.69 79 LEU A N 1
ATOM 592 C CA . LEU A 1 79 ? -17.359 0.759 5.133 1 98.69 79 LEU A CA 1
ATOM 593 C C . LEU A 1 79 ? -17.5 1.833 4.059 1 98.69 79 LEU A C 1
ATOM 595 O O . LEU A 1 79 ? -17.594 3.021 4.371 1 98.69 79 LEU A O 1
ATOM 599 N N . ARG A 1 80 ? -17.453 1.451 2.76 1 98.69 80 ARG A N 1
ATOM 600 C CA . ARG A 1 80 ? -17.688 2.4 1.675 1 98.69 80 ARG A CA 1
ATOM 601 C C . ARG A 1 80 ? -19.031 3.094 1.829 1 98.69 80 ARG A C 1
ATOM 603 O O . ARG A 1 80 ? -19.156 4.301 1.603 1 98.69 80 ARG A O 1
ATOM 610 N N . ALA A 1 81 ? -20.047 2.291 2.217 1 98.62 81 ALA A N 1
ATOM 611 C CA . ALA A 1 81 ? -21.375 2.85 2.424 1 98.62 81 ALA A CA 1
ATOM 612 C C . ALA A 1 81 ? -21.375 3.867 3.561 1 98.62 81 ALA A 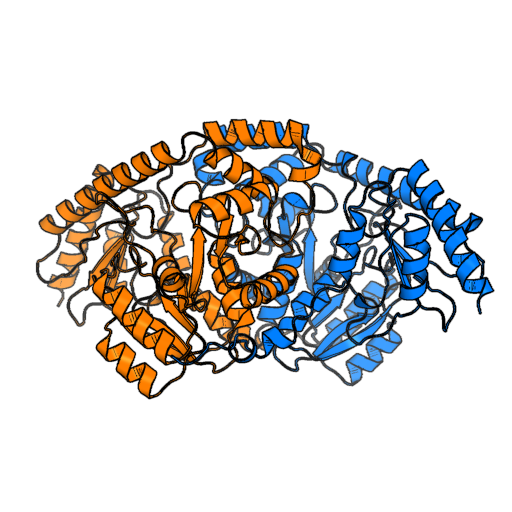C 1
ATOM 614 O O . ALA A 1 81 ? -22.016 4.914 3.467 1 98.62 81 ALA A O 1
ATOM 615 N N . PHE A 1 82 ? -20.719 3.568 4.59 1 98.25 82 PHE A N 1
ATOM 616 C CA . PHE A 1 82 ? -20.625 4.5 5.711 1 98.25 82 PHE A CA 1
ATOM 617 C C . PHE A 1 82 ? -19.984 5.812 5.27 1 98.25 82 PHE A C 1
ATOM 619 O O . PHE A 1 82 ? -20.516 6.887 5.543 1 98.25 82 PHE A O 1
ATOM 626 N N . VAL A 1 83 ? -18.875 5.73 4.59 1 98.44 83 VAL A N 1
ATOM 627 C CA . VAL A 1 83 ? -18.156 6.918 4.129 1 98.44 83 VAL A CA 1
ATOM 628 C C . VAL A 1 83 ? -19.062 7.723 3.188 1 98.44 83 VAL A C 1
ATOM 630 O O . VAL A 1 83 ? -19.109 8.953 3.277 1 98.44 83 VAL A O 1
ATOM 633 N N . ALA A 1 84 ? -19.703 7.004 2.291 1 98.5 84 ALA A N 1
ATOM 634 C CA . ALA A 1 84 ? -20.594 7.645 1.323 1 98.5 84 ALA A CA 1
ATOM 635 C C . ALA A 1 84 ? -21.672 8.469 2.025 1 98.5 84 ALA A C 1
ATOM 637 O O . ALA A 1 84 ? -21.938 9.609 1.64 1 98.5 84 ALA A O 1
ATOM 638 N N . GLU A 1 85 ? -22.203 7.887 3.027 1 97.5 85 GLU A N 1
ATOM 639 C CA . GLU A 1 85 ? -23.234 8.586 3.799 1 97.5 85 GLU A CA 1
ATOM 640 C C . GLU A 1 85 ? -22.641 9.781 4.547 1 97.5 85 GLU A C 1
ATOM 642 O O . GLU A 1 85 ? -23.219 10.859 4.57 1 97.5 85 GLU A O 1
ATOM 647 N N . TRP A 1 86 ? -21.516 9.594 5.125 1 95.44 86 TRP A N 1
ATOM 648 C CA . TRP A 1 86 ? -20.844 10.602 5.934 1 95.44 86 TRP A CA 1
ATOM 649 C C . TRP A 1 86 ? -20.469 11.812 5.094 1 95.44 86 TRP A C 1
ATOM 651 O O . TRP A 1 86 ? -20.578 12.953 5.547 1 95.44 86 TRP A O 1
ATOM 661 N N . ILE A 1 87 ? -20.047 11.594 3.848 1 96.19 87 ILE A N 1
ATOM 662 C CA . ILE A 1 87 ? -19.531 12.641 2.973 1 96.19 87 ILE A CA 1
ATOM 663 C C . ILE A 1 87 ? -20.656 13.172 2.082 1 96.19 87 ILE A C 1
ATOM 665 O O . ILE A 1 87 ? -20.562 14.281 1.555 1 96.19 87 ILE A O 1
ATOM 669 N N . GLY A 1 88 ? -21.734 12.43 1.933 1 96.5 88 GLY A N 1
ATOM 670 C CA . GLY A 1 88 ? -22.844 12.828 1.083 1 96.5 88 GLY A CA 1
ATOM 671 C C . GLY A 1 88 ? -22.625 12.469 -0.377 1 96.5 88 GLY A C 1
ATOM 672 O O . GLY A 1 88 ? -22.859 13.297 -1.261 1 96.5 88 GLY A O 1
ATOM 673 N N . VAL A 1 89 ? -22.156 11.227 -0.665 1 97.94 89 VAL A N 1
ATOM 674 C CA . VAL A 1 89 ? -21.938 10.727 -2.02 1 97.94 89 VAL A CA 1
ATOM 675 C C . VAL A 1 89 ? -22.5 9.312 -2.146 1 97.94 89 VAL A C 1
ATOM 677 O O . VAL A 1 89 ? -23.203 8.844 -1.258 1 97.94 89 VAL A O 1
ATOM 680 N N . ARG A 1 90 ? -22.375 8.578 -3.352 1 98.06 90 ARG A N 1
ATOM 681 C CA . ARG A 1 90 ? -22.734 7.176 -3.547 1 98.06 90 ARG A CA 1
ATOM 682 C C . ARG A 1 90 ? -21.547 6.266 -3.221 1 98.06 90 ARG A C 1
ATOM 684 O O . ARG A 1 90 ? -20.391 6.648 -3.402 1 98.06 90 ARG A O 1
ATOM 691 N N . PRO A 1 91 ? -21.766 5.086 -2.68 1 98.25 91 PRO A N 1
ATOM 692 C CA . PRO A 1 91 ? -20.688 4.156 -2.342 1 98.25 91 PRO A CA 1
ATOM 693 C C . PRO A 1 91 ? -19.719 3.938 -3.498 1 98.25 91 PRO A C 1
ATOM 695 O O . PRO A 1 91 ? -18.531 3.729 -3.271 1 98.25 91 PRO A O 1
ATOM 698 N N . GLU A 1 92 ? -20.203 4.02 -4.762 1 96.81 92 GLU A N 1
ATOM 699 C CA . GLU A 1 92 ? -19.375 3.781 -5.941 1 96.81 92 GLU A CA 1
ATOM 700 C C . GLU A 1 92 ? -18.344 4.898 -6.137 1 96.81 92 GLU A C 1
ATOM 702 O O . GLU A 1 92 ? -17.406 4.758 -6.922 1 96.81 92 GLU A O 1
ATOM 707 N N . GLU A 1 93 ? -18.484 5.984 -5.379 1 98.19 93 GLU A N 1
ATOM 708 C CA . GLU A 1 93 ? -17.562 7.109 -5.473 1 98.19 93 GLU A CA 1
ATOM 709 C C . GLU A 1 93 ? -16.5 7.043 -4.383 1 98.19 93 GLU A C 1
ATOM 711 O O . GLU A 1 93 ? -15.711 7.973 -4.223 1 98.19 93 GLU A O 1
ATOM 716 N N . VAL A 1 94 ? -16.5 5.938 -3.672 1 98.81 94 VAL A N 1
ATOM 717 C CA . VAL A 1 94 ? -15.594 5.816 -2.531 1 98.81 94 VAL A CA 1
ATOM 718 C C . VAL A 1 94 ? -14.578 4.703 -2.789 1 98.81 94 VAL A C 1
ATOM 720 O O . VAL A 1 94 ? -14.953 3.592 -3.172 1 98.81 94 VAL A O 1
ATOM 723 N N . LEU A 1 95 ? -13.305 4.996 -2.621 1 98.81 95 LEU A N 1
ATOM 724 C CA . LEU A 1 95 ? -12.211 4.031 -2.623 1 98.81 95 LEU A CA 1
ATOM 725 C C . LEU A 1 95 ? -11.523 3.98 -1.262 1 98.81 95 LEU A C 1
ATOM 727 O O . LEU A 1 95 ? -11.031 5 -0.771 1 98.81 95 LEU A O 1
ATOM 731 N N . ILE A 1 96 ? -11.523 2.801 -0.63 1 98.88 96 ILE A N 1
ATOM 732 C CA . ILE A 1 96 ? -10.781 2.633 0.612 1 98.88 96 ILE A CA 1
ATOM 733 C C . ILE A 1 96 ? -9.297 2.459 0.301 1 98.88 96 ILE A C 1
ATOM 735 O O . ILE A 1 96 ? -8.93 1.722 -0.617 1 98.88 96 ILE A O 1
ATOM 739 N N . THR A 1 97 ? -8.469 3.156 1.021 1 98.88 97 THR A N 1
ATOM 740 C CA . THR A 1 97 ? -7.031 3.107 0.786 1 98.88 97 THR A CA 1
ATOM 741 C C . THR A 1 97 ? -6.289 2.701 2.055 1 98.88 97 THR A C 1
ATOM 743 O O . THR A 1 97 ? -6.84 2.785 3.156 1 98.88 97 THR A O 1
ATOM 746 N N . THR A 1 98 ? -5.07 2.199 1.919 1 98.62 98 THR A N 1
ATOM 747 C CA . THR A 1 98 ? -4.211 1.823 3.035 1 98.62 98 THR A CA 1
ATOM 748 C C . THR A 1 98 ? -3.514 3.049 3.617 1 98.62 98 THR A C 1
ATOM 750 O O . THR A 1 98 ? -2.301 3.213 3.459 1 98.62 98 THR A O 1
ATOM 753 N N . GLY A 1 99 ? -4.281 3.832 4.293 1 97.94 99 GLY A N 1
ATOM 754 C CA . GLY A 1 99 ? -3.871 5.164 4.707 1 97.94 99 GLY A CA 1
ATOM 755 C C . GLY A 1 99 ? -4.012 6.199 3.607 1 97.94 99 GLY A C 1
ATOM 756 O O . GLY A 1 99 ? -4.047 5.855 2.424 1 97.94 99 GLY A O 1
ATOM 757 N N . SER A 1 100 ? -4.066 7.469 4.051 1 97.81 100 SER A N 1
ATOM 758 C CA . SER A 1 100 ? -4.199 8.547 3.072 1 97.81 100 SER A CA 1
ATOM 759 C C . SER A 1 100 ? -2.93 8.695 2.244 1 97.81 100 SER A C 1
ATOM 761 O O . SER A 1 100 ? -2.975 9.172 1.109 1 97.81 100 SER A O 1
ATOM 763 N N . GLN A 1 101 ? -1.787 8.281 2.826 1 97.69 101 GLN A N 1
ATOM 764 C CA . GLN A 1 101 ? -0.531 8.305 2.086 1 97.69 101 GLN A CA 1
ATOM 765 C C . GLN A 1 101 ? -0.65 7.527 0.776 1 97.69 101 GLN A C 1
ATOM 767 O O . GLN A 1 101 ? -0.135 7.957 -0.257 1 97.69 101 GLN A O 1
ATOM 772 N N . GLN A 1 102 ? -1.346 6.367 0.807 1 98.69 102 GLN A N 1
ATOM 773 C CA . GLN A 1 102 ? -1.514 5.605 -0.425 1 98.69 102 GLN A CA 1
ATOM 774 C C . GLN A 1 102 ? -2.34 6.383 -1.445 1 98.69 102 GLN A C 1
ATOM 776 O O . GLN A 1 102 ? -2.082 6.305 -2.648 1 98.69 102 GLN A O 1
ATOM 781 N N . ALA A 1 103 ? -3.367 7.059 -0.979 1 98.81 103 ALA A N 1
ATOM 782 C CA . ALA A 1 103 ? -4.16 7.867 -1.902 1 98.81 103 ALA A CA 1
ATOM 783 C C . ALA A 1 103 ? -3.285 8.883 -2.631 1 98.81 103 ALA A C 1
ATOM 785 O O . ALA A 1 103 ? -3.441 9.094 -3.834 1 98.81 103 ALA A O 1
ATOM 786 N N . LEU A 1 104 ? -2.389 9.531 -1.898 1 98.62 104 LEU A N 1
ATOM 787 C CA . LEU A 1 104 ? -1.466 10.492 -2.498 1 98.62 104 LEU A CA 1
ATOM 788 C C . LEU A 1 104 ? -0.576 9.812 -3.535 1 98.62 104 LEU A C 1
ATOM 790 O O . LEU A 1 104 ? -0.377 10.344 -4.629 1 98.62 104 LEU A O 1
ATOM 794 N N . ASP A 1 105 ? -0.069 8.672 -3.201 1 97.94 105 ASP A N 1
ATOM 795 C CA . ASP A 1 105 ? 0.745 7.883 -4.125 1 97.94 105 ASP A CA 1
ATOM 796 C C . ASP A 1 105 ? -0.036 7.547 -5.391 1 97.94 105 ASP A C 1
ATOM 798 O O . ASP A 1 105 ? 0.483 7.684 -6.5 1 97.94 105 ASP A O 1
ATOM 802 N N . LEU A 1 106 ? -1.291 7.074 -5.238 1 98.19 106 LEU A N 1
ATOM 803 C CA . LEU A 1 106 ? -2.148 6.711 -6.363 1 98.19 106 LEU A CA 1
ATOM 804 C C . LEU A 1 106 ? -2.436 7.926 -7.242 1 98.19 106 LEU A C 1
ATOM 806 O O . LEU A 1 106 ? -2.406 7.832 -8.469 1 98.19 106 LEU A O 1
ATOM 810 N N . VAL A 1 107 ? -2.721 9.047 -6.598 1 98.44 107 VAL A N 1
ATOM 811 C CA . VAL A 1 107 ? -2.963 10.281 -7.344 1 98.44 107 VAL A CA 1
ATOM 812 C C . VAL A 1 107 ? -1.728 10.641 -8.164 1 98.44 107 VAL A C 1
ATOM 814 O O . VAL A 1 107 ? -1.838 10.992 -9.344 1 98.44 107 VAL A O 1
ATOM 817 N N . GLY A 1 108 ? -0.556 10.555 -7.543 1 96.94 108 GLY A N 1
ATOM 818 C CA . GLY A 1 108 ? 0.672 10.797 -8.281 1 96.94 108 GLY A CA 1
ATOM 819 C C . GLY A 1 108 ? 0.824 9.891 -9.492 1 96.94 108 GLY A C 1
ATOM 820 O O . GLY A 1 108 ? 1.132 10.359 -10.586 1 96.94 108 GLY A O 1
ATOM 821 N N . LYS A 1 109 ? 0.534 8.641 -9.344 1 95.5 109 LYS A N 1
ATOM 822 C CA . LYS A 1 109 ? 0.65 7.641 -10.406 1 95.5 109 LYS A CA 1
ATOM 823 C C . LYS A 1 109 ? -0.29 7.957 -11.562 1 95.5 109 LYS A C 1
ATOM 825 O O . LYS A 1 109 ? 0.067 7.77 -12.727 1 95.5 109 LYS A O 1
ATOM 830 N N . VAL A 1 110 ? -1.443 8.406 -11.258 1 96.5 110 VAL A N 1
ATOM 831 C CA . VAL A 1 110 ? -2.512 8.539 -12.242 1 96.5 110 VAL A CA 1
ATOM 832 C C . VAL A 1 110 ? -2.357 9.867 -12.992 1 96.5 110 VAL A C 1
ATOM 834 O O . VAL A 1 110 ? -2.666 9.945 -14.18 1 96.5 110 VAL A O 1
ATOM 837 N N . PHE A 1 111 ? -1.801 10.922 -12.344 1 97.31 111 PHE A N 1
ATOM 838 C CA . PHE A 1 111 ? -1.914 12.25 -12.922 1 97.31 111 PHE A CA 1
ATOM 839 C C . PHE A 1 111 ? -0.547 12.773 -13.344 1 97.31 111 PHE A C 1
ATOM 841 O O . PHE A 1 111 ? -0.454 13.68 -14.18 1 97.31 111 PHE A O 1
ATOM 848 N N . LEU A 1 112 ? 0.491 12.266 -12.75 1 96.19 112 LEU A N 1
ATOM 849 C CA . LEU A 1 112 ? 1.771 12.945 -12.93 1 96.19 112 LEU A CA 1
ATOM 850 C C . LEU A 1 112 ? 2.678 12.156 -13.867 1 96.19 112 LEU A C 1
ATOM 852 O O . LEU A 1 112 ? 2.691 10.922 -13.836 1 96.19 112 LEU A O 1
ATOM 856 N N . ASP A 1 113 ? 3.408 12.852 -14.648 1 93 113 ASP A N 1
ATOM 857 C CA . ASP A 1 113 ? 4.535 12.406 -15.461 1 93 113 ASP A CA 1
ATOM 858 C C . ASP A 1 113 ? 5.793 13.211 -15.148 1 93 113 ASP A C 1
ATOM 860 O O . ASP A 1 113 ? 5.723 14.25 -14.492 1 93 113 ASP A O 1
ATOM 864 N N . GLU A 1 114 ? 6.906 12.641 -15.602 1 92.81 114 GLU A N 1
ATOM 865 C CA . GLU A 1 114 ? 8.125 13.43 -15.469 1 92.81 114 GLU A CA 1
ATOM 866 C C . GLU A 1 114 ? 7.961 14.812 -16.094 1 92.81 114 GLU A C 1
ATOM 868 O O . GLU A 1 114 ? 7.508 14.93 -17.234 1 92.81 114 GLU A O 1
ATOM 873 N N . GLY A 1 115 ? 8.211 15.805 -15.289 1 95.06 115 GLY A N 1
ATOM 874 C CA . GLY A 1 115 ? 8.156 17.172 -15.781 1 95.06 115 GLY A CA 1
ATOM 875 C C . GLY A 1 115 ? 6.781 17.797 -15.641 1 95.06 115 GLY A C 1
ATOM 876 O O . GLY A 1 115 ? 6.621 19 -15.844 1 95.06 115 GLY A O 1
ATOM 877 N N . SER A 1 116 ? 5.766 17.031 -15.258 1 95.75 116 SER A N 1
ATOM 878 C CA . SER A 1 116 ? 4.422 17.562 -15.055 1 95.75 116 SER A CA 1
ATOM 879 C C . SER A 1 116 ? 4.406 18.625 -13.961 1 95.75 116 SER A C 1
ATOM 881 O O . SER A 1 116 ? 5.016 18.453 -12.906 1 95.75 116 SER A O 1
ATOM 883 N N . PRO A 1 117 ? 3.777 19.797 -14.266 1 98.19 117 PRO A N 1
ATOM 884 C CA . PRO A 1 117 ? 3.607 20.766 -13.172 1 98.19 117 PRO A CA 1
ATOM 885 C C . PRO A 1 117 ? 2.543 20.328 -12.164 1 98.19 117 PRO A C 1
ATOM 887 O O . PRO A 1 117 ? 1.475 19.859 -12.562 1 98.19 117 PRO A O 1
ATOM 890 N N . VAL A 1 118 ? 2.814 20.375 -10.945 1 98.69 118 VAL A N 1
ATOM 891 C CA . VAL A 1 118 ? 1.878 20.141 -9.852 1 98.69 118 VAL A CA 1
ATOM 892 C C . VAL A 1 118 ? 2.008 21.266 -8.82 1 98.69 118 VAL A C 1
ATOM 894 O O . VAL A 1 118 ? 3.115 21.719 -8.516 1 98.69 118 VAL A O 1
ATOM 897 N N . LEU A 1 119 ? 0.917 21.812 -8.344 1 98.88 119 LEU A N 1
ATOM 898 C CA . LEU A 1 119 ? 0.957 22.984 -7.473 1 98.88 119 LEU A CA 1
ATOM 899 C C . LEU A 1 119 ? 0.685 22.594 -6.027 1 98.88 119 LEU A C 1
ATOM 901 O O . LEU A 1 119 ? -0.283 21.891 -5.742 1 98.88 119 LEU A O 1
ATOM 905 N N . LEU A 1 120 ? 1.543 23 -5.156 1 98.44 120 LEU A N 1
ATOM 906 C CA . LEU A 1 120 ? 1.417 22.781 -3.717 1 98.44 120 LEU A CA 1
ATOM 907 C C . LEU A 1 120 ? 1.492 24.109 -2.967 1 98.44 120 LEU A C 1
ATOM 909 O O . LEU A 1 120 ? 2.057 25.078 -3.471 1 98.44 120 LEU A O 1
ATOM 913 N N . GLU A 1 121 ? 0.992 24.078 -1.788 1 98.31 121 GLU A N 1
ATOM 914 C CA . GLU A 1 121 ? 1.308 25.125 -0.82 1 98.31 121 GLU A CA 1
ATOM 915 C C . GLU A 1 121 ? 2.756 25.016 -0.35 1 98.31 121 GLU A C 1
ATOM 917 O O . GLU A 1 121 ? 3.357 23.953 -0.402 1 98.31 121 GLU A O 1
ATOM 922 N N . ALA A 1 122 ? 3.301 26.172 0.052 1 98.56 122 ALA A N 1
ATOM 923 C CA . ALA A 1 122 ? 4.598 26.219 0.718 1 98.56 122 ALA A CA 1
ATOM 924 C C . ALA A 1 122 ? 4.496 26.922 2.074 1 98.56 122 ALA A C 1
ATOM 926 O O . ALA A 1 122 ? 4.332 28.141 2.141 1 98.56 122 ALA A O 1
ATOM 927 N N . PRO A 1 123 ? 4.66 26.219 3.166 1 98.06 123 PRO A N 1
ATOM 928 C CA . PRO A 1 123 ? 5.016 24.797 3.262 1 98.06 123 PRO A CA 1
ATOM 929 C C . PRO A 1 123 ? 3.84 23.875 2.963 1 98.06 123 PRO A C 1
ATOM 931 O O . PRO A 1 123 ? 2.697 24.328 2.875 1 98.06 123 PRO A O 1
ATOM 934 N N . SER A 1 124 ? 4.145 22.594 2.662 1 97.75 124 SER A N 1
ATOM 935 C CA . SER A 1 124 ? 3.152 21.547 2.445 1 97.75 124 SER A CA 1
ATOM 936 C C . SER A 1 124 ? 3.535 20.266 3.172 1 97.75 124 SER A C 1
ATOM 938 O O . SER A 1 124 ? 4.555 20.219 3.863 1 97.75 124 SER A O 1
ATOM 940 N N . TYR A 1 125 ? 2.66 19.312 3.139 1 96.56 125 TYR A N 1
ATOM 941 C CA . TYR A 1 125 ? 2.873 18.047 3.818 1 96.56 125 TYR A CA 1
ATOM 942 C C . TYR A 1 125 ? 4.02 17.266 3.182 1 96.56 125 TYR A C 1
ATOM 944 O O . TYR A 1 125 ? 3.973 16.938 1.993 1 96.56 125 TYR A O 1
ATOM 952 N N . MET A 1 126 ? 4.988 16.953 3.928 1 93.69 126 MET A N 1
ATOM 953 C CA . MET A 1 126 ? 6.199 16.281 3.447 1 93.69 126 MET A CA 1
ATOM 954 C C . MET A 1 126 ? 5.863 14.938 2.803 1 93.69 126 MET A C 1
ATOM 956 O O . MET A 1 126 ? 6.504 14.531 1.833 1 93.69 126 MET A O 1
ATOM 960 N N . GLY A 1 127 ? 4.852 14.18 3.367 1 93.88 127 GLY A N 1
ATOM 961 C CA . GLY A 1 127 ? 4.453 12.898 2.793 1 93.88 127 GLY A CA 1
ATOM 962 C C . GLY A 1 127 ? 3.918 13.023 1.38 1 93.88 127 GLY A C 1
ATOM 963 O O . GLY A 1 127 ? 4.156 12.148 0.542 1 93.88 127 GLY A O 1
ATOM 964 N N . ALA A 1 128 ? 3.197 14.094 1.109 1 97 128 ALA A N 1
ATOM 965 C CA . ALA A 1 128 ? 2.703 14.344 -0.243 1 97 128 ALA A CA 1
ATOM 966 C C . ALA A 1 128 ? 3.852 14.648 -1.201 1 97 128 ALA A C 1
ATOM 968 O O . ALA A 1 128 ? 3.891 14.125 -2.316 1 97 128 ALA A O 1
ATOM 969 N N . ILE A 1 129 ? 4.762 15.531 -0.743 1 96 129 ILE A N 1
ATOM 970 C CA . ILE A 1 129 ? 5.93 15.867 -1.551 1 96 129 ILE A CA 1
ATOM 971 C C . ILE A 1 129 ? 6.68 14.594 -1.933 1 96 129 ILE A C 1
ATOM 973 O O . ILE A 1 129 ? 7.027 14.398 -3.1 1 96 129 ILE A O 1
ATOM 977 N N . GLN A 1 130 ? 6.852 13.75 -0.995 1 92.5 130 GLN A N 1
ATOM 978 C CA . GLN A 1 130 ? 7.562 12.5 -1.225 1 92.5 130 GLN A CA 1
ATOM 979 C C . GLN A 1 130 ? 6.801 11.602 -2.199 1 92.5 130 GLN A C 1
ATOM 981 O O . GLN A 1 130 ? 7.395 11.008 -3.098 1 92.5 130 GLN A O 1
ATOM 986 N N . ALA A 1 131 ? 5.52 11.461 -2.004 1 94.69 131 ALA A N 1
ATOM 987 C CA . ALA A 1 131 ? 4.688 10.617 -2.859 1 94.69 131 ALA A CA 1
ATOM 988 C C . ALA A 1 131 ? 4.742 11.086 -4.309 1 94.69 131 ALA A C 1
ATOM 990 O O . ALA A 1 131 ? 4.836 10.266 -5.227 1 94.69 131 ALA A O 1
ATOM 991 N N . PHE A 1 132 ? 4.699 12.414 -4.508 1 96.38 132 PHE A N 1
ATOM 992 C CA . PHE A 1 132 ? 4.637 12.961 -5.859 1 96.38 132 PHE A CA 1
ATOM 993 C C . PHE A 1 132 ? 6.02 12.977 -6.5 1 96.38 132 PHE A C 1
ATOM 995 O O . PHE A 1 132 ? 6.145 12.828 -7.719 1 96.38 132 PHE A O 1
ATOM 1002 N N . ARG A 1 133 ? 7.074 13.164 -5.703 1 93.75 133 ARG A N 1
ATOM 1003 C CA . ARG A 1 133 ? 8.438 13.344 -6.191 1 93.75 133 ARG A CA 1
ATOM 1004 C C . ARG A 1 133 ? 8.883 12.141 -7.02 1 93.75 133 ARG A C 1
ATOM 1006 O O . ARG A 1 133 ? 9.672 12.281 -7.957 1 93.75 133 ARG A O 1
ATOM 1013 N N . LEU A 1 134 ? 8.367 11.023 -6.734 1 88.69 134 LEU A N 1
ATOM 1014 C CA . LEU A 1 134 ? 8.75 9.789 -7.414 1 88.69 134 LEU A CA 1
ATOM 1015 C C . LEU A 1 134 ? 8.469 9.883 -8.906 1 88.69 134 LEU A C 1
ATOM 1017 O O . LEU A 1 134 ? 9.188 9.281 -9.719 1 88.69 134 LEU A O 1
ATOM 1021 N N . GLN A 1 135 ? 7.422 10.609 -9.266 1 92.12 135 GLN A N 1
ATOM 1022 C CA . GLN A 1 135 ? 7.043 10.727 -10.672 1 92.12 135 GLN A CA 1
ATOM 1023 C C . GLN A 1 135 ? 7.871 11.789 -11.383 1 92.12 135 GLN A C 1
ATOM 1025 O O . GLN A 1 135 ? 7.777 11.945 -12.602 1 92.12 135 GLN A O 1
ATOM 1030 N N . GLY A 1 136 ? 8.648 12.609 -10.594 1 93 136 GLY A N 1
ATOM 1031 C CA . GLY A 1 136 ? 9.547 13.602 -11.148 1 93 136 GLY A CA 1
ATOM 1032 C C . GLY A 1 136 ? 8.828 14.836 -11.672 1 93 136 GLY A C 1
ATOM 1033 O O . GLY A 1 136 ? 9.18 15.359 -12.727 1 93 136 GLY A O 1
ATOM 1034 N N . PRO A 1 137 ? 7.84 15.273 -10.945 1 96.31 137 PRO A N 1
ATOM 1035 C CA . PRO A 1 137 ? 7.129 16.469 -11.414 1 96.31 137 PRO A CA 1
ATOM 1036 C C . PRO A 1 137 ? 7.918 17.75 -11.172 1 96.31 137 PRO A C 1
ATOM 1038 O O . PRO A 1 137 ? 8.938 17.734 -10.477 1 96.31 137 PRO A O 1
ATOM 1041 N N . ARG A 1 138 ? 7.531 18.766 -11.875 1 97.75 138 ARG A N 1
ATOM 1042 C CA . ARG A 1 138 ? 7.918 20.125 -11.508 1 97.75 138 ARG A CA 1
ATOM 1043 C C . ARG A 1 138 ? 6.977 20.703 -10.453 1 97.75 138 ARG A C 1
ATOM 1045 O O . ARG A 1 138 ? 5.801 20.953 -10.734 1 97.75 138 ARG A O 1
ATOM 1052 N N . PHE A 1 139 ? 7.492 20.969 -9.297 1 98.19 139 PHE A N 1
ATOM 1053 C CA . PHE A 1 139 ? 6.672 21.531 -8.227 1 98.19 139 PHE A CA 1
ATOM 1054 C C . PHE A 1 139 ? 6.484 23.031 -8.406 1 98.19 139 PHE A C 1
ATOM 1056 O O . PHE A 1 139 ? 7.461 23.781 -8.5 1 98.19 139 PHE A O 1
ATOM 1063 N N . LEU A 1 140 ? 5.258 23.375 -8.539 1 98.69 140 LEU A N 1
ATOM 1064 C CA . LEU A 1 140 ? 4.859 24.766 -8.375 1 98.69 140 LEU A CA 1
ATOM 1065 C C . LEU A 1 140 ? 4.395 25.047 -6.949 1 98.69 140 LEU A C 1
ATOM 1067 O O . LEU A 1 140 ? 3.717 24.203 -6.348 1 98.69 140 LEU A O 1
ATOM 1071 N N . THR A 1 141 ? 4.828 26.188 -6.383 1 98.56 141 THR A N 1
ATOM 1072 C CA . THR A 1 141 ? 4.418 26.453 -5.008 1 98.56 141 THR A CA 1
ATOM 1073 C C . THR A 1 141 ? 3.867 27.859 -4.863 1 98.56 141 THR A C 1
ATOM 1075 O O . THR A 1 141 ? 4.227 28.766 -5.633 1 98.56 141 THR A O 1
ATOM 1078 N N . VAL A 1 142 ? 2.977 28.062 -3.992 1 98.5 142 VAL A N 1
ATOM 1079 C CA . VAL A 1 142 ? 2.459 29.359 -3.564 1 98.5 142 VAL A CA 1
ATOM 1080 C C . VAL A 1 142 ? 2.592 29.484 -2.049 1 98.5 142 VAL A C 1
ATOM 1082 O O . VAL A 1 142 ? 2.4 28.516 -1.314 1 98.5 142 VAL A O 1
ATOM 1085 N N . PRO A 1 143 ? 2.961 30.641 -1.6 1 97.88 143 PRO A N 1
ATOM 1086 C CA . PRO A 1 143 ? 3.059 30.812 -0.147 1 97.88 143 PRO A CA 1
ATOM 1087 C C . PRO A 1 143 ? 1.732 30.562 0.566 1 97.88 143 PRO A C 1
ATOM 1089 O O . PRO A 1 143 ? 0.673 30.938 0.056 1 97.88 143 PRO A O 1
ATOM 1092 N N . ALA A 1 144 ? 1.839 29.922 1.713 1 96.75 144 ALA A N 1
ATOM 1093 C CA . ALA A 1 144 ? 0.659 29.641 2.531 1 96.75 144 ALA A CA 1
ATOM 1094 C C . ALA A 1 144 ? 0.889 30.062 3.98 1 96.75 144 ALA A C 1
ATOM 1096 O O . ALA A 1 144 ? 1.979 29.875 4.523 1 96.75 144 ALA A O 1
ATOM 1097 N N . GLY A 1 145 ? -0.118 30.672 4.605 1 91.69 145 GLY A N 1
ATOM 1098 C CA . GLY A 1 145 ? -0.076 31.078 6 1 91.69 145 GLY A CA 1
ATOM 1099 C C . GLY A 1 145 ? -1.235 30.531 6.812 1 91.69 145 GLY A C 1
ATOM 1100 O O . GLY A 1 145 ? -1.761 29.469 6.52 1 91.69 145 GLY A O 1
ATOM 1101 N N . GLU A 1 146 ? -1.572 31.203 7.828 1 95.44 146 GLU A N 1
ATOM 1102 C CA . GLU A 1 146 ? -2.59 30.766 8.773 1 95.44 146 GLU A CA 1
ATOM 1103 C C . GLU A 1 146 ? -3.961 30.672 8.109 1 95.44 146 GLU A C 1
ATOM 1105 O O . GLU A 1 146 ? -4.832 29.922 8.57 1 95.44 146 GLU A O 1
ATOM 1110 N N . GLU A 1 147 ? -4.086 31.422 7.055 1 96.94 147 GLU A N 1
ATOM 1111 C CA . GLU A 1 147 ? -5.395 31.453 6.41 1 96.94 147 GLU A CA 1
ATOM 1112 C C . GLU A 1 147 ? -5.355 30.75 5.055 1 96.94 147 GLU A C 1
ATOM 1114 O O . GLU A 1 147 ? -6.211 30.984 4.199 1 96.94 147 GLU A O 1
ATOM 1119 N N . GLY A 1 148 ? -4.359 29.906 4.859 1 96.88 148 GLY A N 1
ATOM 1120 C CA . GLY A 1 148 ? -4.273 29.156 3.619 1 96.88 148 GLY A CA 1
ATOM 1121 C C . GLY A 1 148 ? -3.373 29.797 2.584 1 96.88 148 GLY A C 1
ATOM 1122 O O . GLY A 1 148 ? -2.551 30.656 2.92 1 96.88 148 GLY A O 1
ATOM 1123 N N . PRO A 1 149 ? -3.441 29.359 1.365 1 98.06 149 PRO A N 1
ATOM 1124 C CA . PRO A 1 149 ? -2.551 29.859 0.317 1 98.06 149 PRO A CA 1
ATOM 1125 C C . PRO A 1 149 ? -2.84 31.312 -0.054 1 98.06 149 PRO A C 1
ATOM 1127 O O . PRO A 1 149 ? -3.98 31.766 0.057 1 98.06 149 PRO A O 1
ATOM 1130 N N . ASP A 1 150 ? -1.788 32 -0.469 1 98.38 150 ASP A N 1
ATOM 1131 C CA . ASP A 1 150 ? -1.942 33.312 -1.074 1 98.38 150 ASP A CA 1
ATOM 1132 C C . ASP A 1 150 ? -2.664 33.25 -2.418 1 98.38 150 ASP A C 1
ATOM 1134 O O . ASP A 1 150 ? -2.076 32.812 -3.416 1 98.38 150 ASP A O 1
ATOM 1138 N N . LEU A 1 151 ? -3.863 33.719 -2.445 1 98.38 151 LEU A N 1
ATOM 1139 C CA . LEU A 1 151 ? -4.715 33.531 -3.613 1 98.38 151 LEU A CA 1
ATOM 1140 C C . LEU A 1 151 ? -4.281 34.438 -4.762 1 98.38 151 LEU A C 1
ATOM 1142 O O . LEU A 1 151 ? -4.48 34.094 -5.93 1 98.38 151 LEU A O 1
ATOM 1146 N N . ASP A 1 152 ? -3.725 35.562 -4.426 1 98.19 152 ASP A N 1
ATOM 1147 C CA . ASP A 1 152 ? -3.195 36.406 -5.484 1 98.19 152 ASP A CA 1
ATOM 1148 C C . ASP A 1 152 ? -1.993 35.75 -6.164 1 98.19 152 ASP A C 1
ATOM 1150 O O . ASP A 1 152 ? -1.889 35.75 -7.395 1 98.19 152 ASP A O 1
ATOM 1154 N N . ALA A 1 153 ? -1.125 35.219 -5.387 1 98.38 153 ALA A N 1
ATOM 1155 C CA . ALA A 1 153 ? 0.009 34.5 -5.938 1 98.38 153 ALA A CA 1
ATOM 1156 C C . ALA A 1 153 ? -0.461 33.281 -6.742 1 98.38 153 ALA A C 1
ATOM 1158 O O . ALA A 1 153 ? 0.102 32.969 -7.793 1 98.38 153 ALA A O 1
ATOM 1159 N N . LEU A 1 154 ? -1.47 32.656 -6.25 1 98.56 154 LEU A N 1
ATOM 1160 C CA . LEU A 1 154 ? -2.043 31.5 -6.945 1 98.56 154 LEU A CA 1
ATOM 1161 C C . LEU A 1 154 ? -2.566 31.891 -8.32 1 98.56 154 LEU A C 1
ATOM 1163 O O . LEU A 1 154 ? -2.312 31.219 -9.312 1 98.56 154 LEU A O 1
ATOM 1167 N N . GLU A 1 155 ? -3.271 32.969 -8.336 1 98.12 155 GLU A N 1
ATOM 1168 C CA . GLU A 1 155 ? -3.809 33.438 -9.602 1 98.12 155 GLU A CA 1
ATOM 1169 C C . GLU A 1 155 ? -2.691 33.719 -10.602 1 98.12 155 GLU A C 1
ATOM 1171 O O . GLU A 1 155 ? -2.818 33.406 -11.789 1 98.12 155 GLU A O 1
ATOM 1176 N N . GLU A 1 156 ? -1.668 34.312 -10.133 1 98.25 156 GLU A N 1
ATOM 1177 C CA . GLU A 1 156 ? -0.536 34.625 -11 1 98.25 156 GLU A CA 1
ATOM 1178 C C . GLU A 1 156 ? 0.099 33.344 -11.57 1 98.25 156 GLU A C 1
ATOM 1180 O O . GLU A 1 156 ? 0.439 33.312 -12.75 1 98.25 156 GLU A O 1
ATOM 1185 N N . VAL A 1 157 ? 0.3 32.375 -10.727 1 98.31 157 VAL A N 1
ATOM 1186 C CA . VAL A 1 157 ? 0.875 31.094 -11.18 1 98.31 157 VAL A CA 1
ATOM 1187 C C . VAL A 1 157 ? -0.034 30.469 -12.234 1 98.31 157 VAL A C 1
ATOM 1189 O O . VAL A 1 157 ? 0.443 29.969 -13.258 1 98.31 157 VAL A O 1
ATOM 1192 N N . LEU A 1 158 ? -1.366 30.578 -12.023 1 97.75 158 LEU A N 1
ATOM 1193 C CA . LEU A 1 158 ? -2.328 29.891 -12.883 1 97.75 158 LEU A CA 1
ATOM 1194 C C . LEU A 1 158 ? -2.496 30.625 -14.211 1 97.75 158 LEU A C 1
ATOM 1196 O O . LEU A 1 158 ? -3.047 30.062 -15.164 1 97.75 158 LEU A O 1
ATOM 1200 N N . LYS A 1 159 ? -2.012 31.844 -14.289 1 97.06 159 LYS A N 1
ATOM 1201 C CA . LYS A 1 159 ? -1.996 32.562 -15.555 1 97.06 159 LYS A CA 1
ATOM 1202 C C . LYS A 1 159 ? -0.917 32.031 -16.484 1 97.06 159 LYS A C 1
ATOM 1204 O O . LYS A 1 159 ? -1.053 32.094 -17.703 1 97.06 159 LYS A O 1
ATOM 1209 N N . ARG A 1 160 ? 0.111 31.422 -15.891 1 96.81 160 ARG A N 1
ATOM 1210 C CA . ARG A 1 160 ? 1.293 31.047 -16.656 1 96.81 160 ARG A CA 1
ATOM 1211 C C . ARG A 1 160 ? 1.403 29.531 -16.781 1 96.81 160 ARG A C 1
ATOM 1213 O O . ARG A 1 160 ? 2.037 29.016 -17.719 1 96.81 160 ARG A O 1
ATOM 1220 N N . GLU A 1 161 ? 0.86 28.891 -15.82 1 97.19 161 GLU A N 1
ATOM 1221 C CA . GLU A 1 161 ? 1.016 27.438 -15.719 1 97.19 161 GLU A CA 1
ATOM 1222 C C . GLU A 1 161 ? -0.34 26.75 -15.633 1 97.19 161 GLU A C 1
ATOM 1224 O O . GLU A 1 161 ? -1.322 27.344 -15.188 1 97.19 161 GLU A O 1
ATOM 1229 N N . ARG A 1 162 ? -0.409 25.578 -16.156 1 96.38 162 ARG A N 1
ATOM 1230 C CA . ARG A 1 162 ? -1.562 24.703 -15.969 1 96.38 162 ARG A CA 1
ATOM 1231 C C . ARG A 1 162 ? -1.169 23.422 -15.242 1 96.38 162 ARG A C 1
ATOM 1233 O O . ARG A 1 162 ? -0.793 22.422 -15.875 1 96.38 162 ARG A O 1
ATOM 1240 N N . PRO A 1 163 ? -1.191 23.438 -13.938 1 98 163 PRO A N 1
ATOM 1241 C CA . PRO A 1 163 ? -0.82 22.234 -13.195 1 98 163 PRO A CA 1
ATOM 1242 C C . PRO A 1 163 ? -1.766 21.062 -13.453 1 98 163 PRO A C 1
ATOM 1244 O O . PRO A 1 163 ? -2.941 21.281 -13.766 1 98 163 PRO A O 1
ATOM 1247 N N . ARG A 1 164 ? -1.194 19.875 -13.352 1 97.81 164 ARG A N 1
ATOM 1248 C CA . ARG A 1 164 ? -2.012 18.672 -13.453 1 97.81 164 ARG A CA 1
ATOM 1249 C C . ARG A 1 164 ? -3.072 18.625 -12.359 1 97.81 164 ARG A C 1
ATOM 1251 O O . ARG A 1 164 ? -4.195 18.172 -12.594 1 97.81 164 ARG A O 1
ATOM 1258 N N . PHE A 1 165 ? -2.715 19.062 -11.195 1 98.62 165 PHE A N 1
ATOM 1259 C CA . PHE A 1 165 ? -3.65 19.266 -10.102 1 98.62 165 PHE A CA 1
ATOM 1260 C C . PHE A 1 165 ? -3.051 20.188 -9.047 1 98.62 165 PHE A C 1
ATOM 1262 O O . PHE A 1 165 ? -1.844 20.453 -9.047 1 98.62 165 PHE A O 1
ATOM 1269 N N . LEU A 1 166 ? -3.91 20.797 -8.219 1 98.81 166 LEU A N 1
ATOM 1270 C CA . LEU A 1 166 ? -3.539 21.5 -7 1 98.81 166 LEU A CA 1
ATOM 1271 C C . LEU A 1 166 ? -3.715 20.609 -5.777 1 98.81 166 LEU A C 1
ATOM 1273 O O . LEU A 1 166 ? -4.785 20.031 -5.578 1 98.81 166 LEU A O 1
ATOM 1277 N N . TYR A 1 167 ? -2.662 20.453 -5.062 1 98.88 167 TYR A N 1
ATOM 1278 C CA . TYR A 1 167 ? -2.752 19.766 -3.779 1 98.88 167 TYR A CA 1
ATOM 1279 C C . TYR A 1 167 ? -2.861 20.766 -2.631 1 98.88 167 TYR A C 1
ATOM 1281 O O . TYR A 1 167 ? -1.966 21.578 -2.426 1 98.88 167 TYR A O 1
ATOM 1289 N N . LEU A 1 168 ? -3.965 20.609 -1.83 1 98.75 168 LEU A N 1
ATOM 1290 C CA . LEU A 1 168 ? -4.262 21.578 -0.782 1 98.75 168 LEU A CA 1
ATOM 1291 C C . LEU A 1 168 ? -4.695 20.891 0.501 1 98.75 168 LEU A C 1
ATOM 1293 O O . LEU A 1 168 ? -5.285 19.797 0.453 1 98.75 168 LEU A O 1
ATOM 1297 N N . ILE A 1 169 ? -4.418 21.469 1.607 1 98.62 169 ILE A N 1
ATOM 1298 C CA . ILE A 1 169 ? -4.879 21.062 2.928 1 98.62 169 ILE A CA 1
ATOM 1299 C C . ILE A 1 169 ? -5.629 22.203 3.598 1 98.62 169 ILE A C 1
ATOM 1301 O O . ILE A 1 169 ? -5.094 22.875 4.492 1 98.62 169 ILE A O 1
ATOM 1305 N N . PRO A 1 170 ? -6.871 22.375 3.281 1 98.44 170 PRO A N 1
ATOM 1306 C CA . PRO A 1 170 ? -7.586 23.578 3.678 1 98.44 170 PRO A CA 1
ATOM 1307 C C . PRO A 1 170 ? -7.945 23.594 5.16 1 98.44 170 PRO A C 1
ATOM 1309 O O . PRO A 1 170 ? -8.258 24.656 5.711 1 98.44 170 PRO A O 1
ATOM 1312 N N . SER A 1 171 ? -8.023 22.422 5.766 1 98.25 171 SER A N 1
ATOM 1313 C CA . SER A 1 171 ? -8.414 22.344 7.168 1 98.25 171 SER A CA 1
ATOM 1314 C C . SER A 1 171 ? -7.254 21.891 8.047 1 98.25 171 SER A C 1
ATOM 1316 O O . SER A 1 171 ? -6.828 20.734 7.965 1 98.25 171 SER A O 1
ATOM 1318 N N . PHE A 1 172 ? -6.793 22.875 8.883 1 98 172 PHE A N 1
ATOM 1319 C CA . PHE A 1 172 ? -5.758 22.594 9.875 1 98 172 PHE A CA 1
ATOM 1320 C C . PHE A 1 172 ? -4.527 21.984 9.211 1 98 172 PHE A C 1
ATOM 1322 O O . PHE A 1 172 ? -4.105 20.875 9.562 1 98 172 PHE A O 1
ATOM 1329 N N . GLN A 1 173 ? -3.975 22.766 8.398 1 97.94 173 GLN A N 1
ATOM 1330 C CA . GLN A 1 173 ? -2.938 22.422 7.43 1 97.94 173 GLN A CA 1
ATOM 1331 C C . GLN A 1 173 ? -1.702 21.859 8.117 1 97.94 173 GLN A C 1
ATOM 1333 O O . GLN A 1 173 ? -1.277 22.375 9.156 1 97.94 173 GLN A O 1
ATOM 1338 N N . ASN A 1 174 ? -1.187 20.719 7.711 1 96.69 174 ASN A N 1
ATOM 1339 C CA . ASN A 1 174 ? 0.13 20.203 8.055 1 96.69 174 ASN A CA 1
ATOM 1340 C C . ASN A 1 174 ? 1.21 20.734 7.117 1 96.69 174 ASN A C 1
ATOM 1342 O O . ASN A 1 174 ? 1.226 20.391 5.934 1 96.69 174 ASN A O 1
ATOM 1346 N N . PRO A 1 175 ? 2.014 21.594 7.562 1 96.62 175 PRO A N 1
ATOM 1347 C CA . PRO A 1 175 ? 2.48 21.656 8.953 1 96.62 175 PRO A CA 1
ATOM 1348 C C . PRO A 1 175 ? 2 22.906 9.68 1 96.62 175 PRO A C 1
ATOM 1350 O O . PRO A 1 175 ? 2.26 23.062 10.875 1 96.62 175 PRO A O 1
ATOM 1353 N N . THR A 1 176 ? 1.258 23.797 9.117 1 97.19 176 THR A N 1
ATOM 1354 C CA . THR A 1 176 ? 1.151 25.172 9.625 1 97.19 176 THR A CA 1
ATOM 1355 C C . THR A 1 176 ? 0.032 25.281 10.656 1 97.19 176 THR A C 1
ATOM 1357 O O . THR A 1 176 ? -0.031 26.25 11.406 1 97.19 176 THR A O 1
ATOM 1360 N N . GLY A 1 177 ? -0.887 24.328 10.609 1 97 177 GLY A N 1
ATOM 1361 C CA . GLY A 1 177 ? -2.066 24.438 11.453 1 97 177 GLY A CA 1
ATOM 1362 C C . GLY A 1 177 ? -3.092 25.422 10.914 1 97 177 GLY A C 1
ATOM 1363 O O . GLY A 1 177 ? -4.117 25.672 11.555 1 97 177 GLY A O 1
ATOM 1364 N N . GLY A 1 178 ? -2.879 25.922 9.773 1 97.06 178 GLY A N 1
ATOM 1365 C CA . GLY A 1 178 ? -3.729 26.953 9.188 1 97.06 178 GLY A CA 1
ATOM 1366 C C . GLY A 1 178 ? -5.102 26.438 8.805 1 97.06 178 GLY A C 1
ATOM 1367 O O . GLY A 1 178 ? -5.277 25.25 8.555 1 97.06 178 GLY A O 1
ATOM 1368 N N . LEU A 1 179 ? -6.07 27.328 8.734 1 98.25 179 LEU A N 1
ATOM 1369 C CA . LEU A 1 179 ? -7.445 27.078 8.312 1 98.25 179 LEU A CA 1
ATOM 1370 C C . LEU A 1 179 ? -7.871 28.078 7.242 1 98.25 179 LEU A C 1
ATOM 1372 O O . LEU A 1 179 ? -7.969 29.281 7.508 1 98.25 179 LEU A O 1
ATOM 1376 N N . THR A 1 180 ? -8.062 27.562 6.039 1 98.5 180 THR A N 1
ATOM 1377 C CA . THR A 1 180 ? -8.547 28.422 4.965 1 98.5 180 THR A CA 1
ATOM 1378 C C . THR A 1 180 ? -9.984 28.859 5.223 1 98.5 180 THR A C 1
ATOM 1380 O O . THR A 1 180 ? -10.883 28.016 5.32 1 98.5 180 THR A O 1
ATOM 1383 N N . PRO A 1 181 ? -10.203 30.156 5.352 1 98.12 181 PRO A N 1
ATOM 1384 C CA . PRO A 1 181 ? -11.57 30.594 5.633 1 98.12 181 PRO A CA 1
ATOM 1385 C C . PRO A 1 181 ? -12.516 30.391 4.453 1 98.12 181 PRO A C 1
ATOM 1387 O O . PRO A 1 181 ? -12.062 30.203 3.32 1 98.12 181 PRO A O 1
ATOM 1390 N N . LEU A 1 182 ? -13.789 30.422 4.73 1 98.12 182 LEU A N 1
ATOM 1391 C CA . LEU A 1 182 ? -14.844 30.094 3.771 1 98.12 182 LEU A CA 1
ATOM 1392 C C . LEU A 1 182 ? -14.742 30.984 2.533 1 98.12 182 LEU A C 1
ATOM 1394 O O . LEU A 1 182 ? -14.805 30.484 1.405 1 98.12 182 LEU A O 1
ATOM 1398 N N . PRO A 1 183 ? -14.57 32.312 2.676 1 98.44 183 PRO A N 1
ATOM 1399 C CA . PRO A 1 183 ? -14.477 33.156 1.469 1 98.44 183 PRO A CA 1
ATOM 1400 C C . PRO A 1 183 ? -13.297 32.75 0.582 1 98.44 183 PRO A C 1
ATOM 1402 O O . PRO A 1 183 ? -13.414 32.781 -0.646 1 98.44 183 PRO A O 1
ATOM 1405 N N . ALA A 1 184 ? -12.188 32.469 1.181 1 98.56 184 ALA A N 1
ATOM 1406 C CA . ALA A 1 184 ? -11.008 32.062 0.423 1 98.56 184 ALA A CA 1
ATOM 1407 C C . ALA A 1 184 ? -11.242 30.719 -0.287 1 98.56 184 ALA A C 1
ATOM 1409 O O . ALA A 1 184 ? -10.773 30.516 -1.411 1 98.56 184 ALA A O 1
ATOM 1410 N N . ARG A 1 185 ? -11.922 29.766 0.34 1 98.69 185 ARG A N 1
ATOM 1411 C CA . ARG A 1 185 ? -12.273 28.5 -0.294 1 98.69 185 ARG A CA 1
ATOM 1412 C C . ARG A 1 185 ? -13.102 28.734 -1.554 1 98.69 185 ARG A C 1
ATOM 1414 O O . ARG A 1 185 ? -12.836 28.141 -2.596 1 98.69 185 ARG A O 1
ATOM 1421 N N . LYS A 1 186 ? -14.07 29.562 -1.419 1 98.44 186 LYS A N 1
ATOM 1422 C CA . LYS A 1 186 ? -14.961 29.844 -2.543 1 98.44 186 LYS A CA 1
ATOM 1423 C C . LYS A 1 186 ? -14.195 30.5 -3.691 1 98.44 186 LYS A C 1
ATOM 1425 O O . LYS A 1 186 ? -14.391 30.141 -4.855 1 98.44 186 LYS A O 1
ATOM 1430 N N . ARG A 1 187 ? -13.383 31.453 -3.34 1 98.31 187 ARG A N 1
ATOM 1431 C CA . ARG A 1 187 ? -12.578 32.125 -4.355 1 98.31 187 ARG A CA 1
ATOM 1432 C C . ARG A 1 187 ? -11.641 31.141 -5.051 1 98.31 187 ARG A C 1
ATOM 1434 O O . ARG A 1 187 ? -11.492 31.188 -6.273 1 98.31 187 ARG A O 1
ATOM 1441 N N . LEU A 1 188 ? -11 30.297 -4.293 1 98.25 188 LEU A N 1
ATOM 1442 C CA . LEU A 1 188 ? -10.125 29.266 -4.824 1 98.25 188 LEU A CA 1
ATOM 1443 C C . LEU A 1 188 ? -10.875 28.359 -5.801 1 98.25 188 LEU A C 1
ATOM 1445 O O . LEU A 1 188 ? -10.391 28.094 -6.906 1 98.25 188 LEU A O 1
ATOM 1449 N N . LEU A 1 189 ? -12.031 27.906 -5.445 1 97.81 189 LEU A N 1
ATOM 1450 C CA . LEU A 1 189 ? -12.836 27.016 -6.281 1 97.81 189 LEU A CA 1
ATOM 1451 C C . LEU A 1 189 ? -13.242 27.719 -7.578 1 97.81 189 LEU A C 1
ATOM 1453 O O . LEU A 1 189 ? -13.258 27.094 -8.641 1 97.81 189 LEU A O 1
ATOM 1457 N N . GLN A 1 190 ? -13.57 28.984 -7.438 1 97.44 190 GLN A N 1
ATOM 1458 C CA . GLN A 1 190 ? -13.891 29.734 -8.641 1 97.44 190 GLN A CA 1
ATOM 1459 C C . GLN A 1 190 ? -12.711 29.75 -9.617 1 97.44 190 GLN A C 1
ATOM 1461 O O . GLN A 1 190 ? -12.891 29.531 -10.812 1 97.44 190 GLN A O 1
ATOM 1466 N N . MET A 1 191 ? -11.523 30 -9.133 1 97.12 191 MET A N 1
ATOM 1467 C CA . MET A 1 191 ? -10.32 30.062 -9.961 1 97.12 191 MET A CA 1
ATOM 1468 C C . MET A 1 191 ? -10.094 28.734 -10.68 1 97.12 191 MET A C 1
ATOM 1470 O O . MET A 1 191 ? -9.758 28.719 -11.867 1 97.12 191 MET A O 1
ATOM 1474 N N . VAL A 1 192 ? -10.289 27.594 -9.969 1 96.5 192 VAL A N 1
ATOM 1475 C CA . VAL A 1 192 ? -9.977 26.297 -10.57 1 96.5 192 VAL A CA 1
ATOM 1476 C C . VAL A 1 192 ? -11.086 25.906 -11.547 1 96.5 192 VAL A C 1
ATOM 1478 O O . VAL A 1 192 ? -10.812 25.297 -12.578 1 96.5 192 VAL A O 1
ATOM 1481 N N . MET A 1 193 ? -12.328 26.234 -11.211 1 95.94 193 MET A N 1
ATOM 1482 C CA . MET A 1 193 ? -13.461 25.906 -12.078 1 95.94 193 MET A CA 1
ATOM 1483 C C . MET A 1 193 ? -13.367 26.656 -13.406 1 95.94 193 MET A C 1
ATOM 1485 O O . MET A 1 193 ? -13.633 26.078 -14.461 1 95.94 193 MET A O 1
ATOM 1489 N N . GLU A 1 194 ? -12.945 27.859 -13.336 1 95.88 194 GLU A N 1
ATOM 1490 C CA . GLU A 1 194 ? -12.812 28.672 -14.531 1 95.88 194 GLU A CA 1
ATOM 1491 C C . GLU A 1 194 ? -11.766 28.109 -15.484 1 95.88 194 GLU A C 1
ATOM 1493 O O . GLU A 1 194 ? -11.82 28.344 -16.688 1 95.88 194 GLU A O 1
ATOM 1498 N N . ARG A 1 195 ? -10.883 27.328 -14.969 1 95.94 195 ARG A N 1
ATOM 1499 C CA . ARG A 1 195 ? -9.742 26.859 -15.75 1 95.94 195 ARG A CA 1
ATOM 1500 C C . ARG A 1 195 ? -9.836 25.359 -15.984 1 95.94 195 ARG A C 1
ATOM 1502 O O . ARG A 1 195 ? -9 24.781 -16.688 1 95.94 195 ARG A O 1
ATOM 1509 N N . GLY A 1 196 ? -10.844 24.688 -15.414 1 95.81 196 GLY A N 1
ATOM 1510 C CA . GLY A 1 196 ? -10.992 23.25 -15.547 1 95.81 196 GLY A CA 1
ATOM 1511 C C . GLY A 1 196 ? -9.836 22.484 -14.938 1 95.81 196 GLY A C 1
ATOM 1512 O O . GLY A 1 196 ? -9.258 21.594 -15.586 1 95.81 196 GLY A O 1
ATOM 1513 N N . LEU A 1 197 ? -9.477 22.812 -13.703 1 97.06 197 LEU A N 1
ATOM 1514 C CA . LEU A 1 197 ? -8.336 22.188 -13.047 1 97.06 197 LEU A CA 1
ATOM 1515 C C . LEU A 1 197 ? -8.805 21.203 -11.977 1 97.06 197 LEU A C 1
ATOM 1517 O O . LEU A 1 197 ? -9.906 21.328 -11.445 1 97.06 197 LEU A O 1
ATOM 1521 N N . VAL A 1 198 ? -8.008 20.172 -11.742 1 98.44 198 VAL A N 1
ATOM 1522 C CA . VAL A 1 198 ? -8.25 19.172 -10.703 1 98.44 198 VAL A CA 1
ATOM 1523 C C . VAL A 1 198 ? -7.684 19.672 -9.367 1 98.44 198 VAL A C 1
ATOM 1525 O O . VAL A 1 198 ? -6.598 20.25 -9.328 1 98.44 198 VAL A O 1
ATOM 1528 N N . VAL A 1 199 ? -8.453 19.531 -8.305 1 98.75 199 VAL A N 1
ATOM 1529 C CA . VAL A 1 199 ? -7.992 19.828 -6.949 1 98.75 199 VAL A CA 1
ATOM 1530 C C . VAL A 1 199 ? -7.957 18.531 -6.129 1 98.75 199 VAL A C 1
ATOM 1532 O O . VAL A 1 199 ? -8.914 17.766 -6.145 1 98.75 199 VAL A O 1
ATOM 1535 N N . VAL A 1 200 ? -6.875 18.25 -5.523 1 98.88 200 VAL A N 1
ATOM 1536 C CA . VAL A 1 200 ? -6.773 17.203 -4.508 1 98.88 200 VAL A CA 1
ATOM 1537 C C . VAL A 1 200 ? -6.836 17.828 -3.115 1 98.88 200 VAL A C 1
ATOM 1539 O O . VAL A 1 200 ? -5.91 18.531 -2.701 1 98.88 200 VAL A O 1
ATOM 1542 N N . GLU A 1 201 ? -7.891 17.594 -2.438 1 98.88 201 GLU A N 1
ATOM 1543 C CA . GLU A 1 201 ? -8.102 18.094 -1.083 1 98.88 201 GLU A CA 1
ATOM 1544 C C . GLU A 1 201 ? -7.734 17.047 -0.038 1 98.88 201 GLU A C 1
ATOM 1546 O O . GLU A 1 201 ? -8.414 16.031 0.083 1 98.88 201 GLU A O 1
ATOM 1551 N N . ASP A 1 202 ? -6.688 17.266 0.659 1 98.75 202 ASP A N 1
ATOM 1552 C CA . ASP A 1 202 ? -6.234 16.422 1.763 1 98.75 202 ASP A CA 1
ATOM 1553 C C . ASP A 1 202 ? -6.844 16.875 3.086 1 98.75 202 ASP A C 1
ATOM 1555 O O . ASP A 1 202 ? -6.465 17.922 3.621 1 98.75 202 ASP A O 1
ATOM 1559 N N . ASP A 1 203 ? -7.715 16.078 3.639 1 98.38 203 ASP A N 1
ATOM 1560 C CA . ASP A 1 203 ? -8.547 16.578 4.73 1 98.38 203 ASP A CA 1
ATOM 1561 C C . ASP A 1 203 ? -8.477 15.641 5.938 1 98.38 203 ASP A C 1
ATOM 1563 O O . ASP A 1 203 ? -9.5 15.336 6.559 1 98.38 203 ASP A O 1
ATOM 1567 N N . ALA A 1 204 ? -7.309 15.234 6.309 1 97.25 204 ALA A N 1
ATOM 1568 C CA . ALA A 1 204 ? -7.066 14.266 7.375 1 97.25 204 ALA A CA 1
ATOM 1569 C C . ALA A 1 204 ? -7.418 14.844 8.742 1 97.25 204 ALA A C 1
ATOM 1571 O O . ALA A 1 204 ? -7.703 14.109 9.68 1 97.25 204 ALA A O 1
ATOM 1572 N N . TYR A 1 205 ? -7.484 16.203 8.93 1 97.5 205 TYR A N 1
ATOM 1573 C CA . TYR A 1 205 ? -7.602 16.828 10.242 1 97.5 205 TYR A CA 1
ATOM 1574 C C . TYR A 1 205 ? -8.945 17.516 10.406 1 97.5 205 TYR A C 1
ATOM 1576 O O . TYR A 1 205 ? -9.203 18.172 11.422 1 97.5 205 TYR A O 1
ATOM 1584 N N . ARG A 1 206 ? -9.789 17.359 9.445 1 96.12 206 ARG A N 1
ATOM 1585 C CA . ARG A 1 206 ? -11 18.156 9.344 1 96.12 206 ARG A CA 1
ATOM 1586 C C . ARG A 1 206 ? -11.836 18.047 10.617 1 96.12 206 ARG A C 1
ATOM 1588 O O . ARG A 1 206 ? -12.461 19.016 11.039 1 96.12 206 ARG A O 1
ATOM 1595 N N . GLU A 1 207 ? -11.867 16.922 11.258 1 97 207 GLU A N 1
ATOM 1596 C CA . GLU A 1 207 ? -12.734 16.656 12.398 1 97 207 GLU A CA 1
ATOM 1597 C C . GLU A 1 207 ? -12.117 17.188 13.688 1 97 207 GLU A C 1
ATOM 1599 O O . GLU A 1 207 ? -12.75 17.141 14.75 1 97 207 GLU A O 1
ATOM 1604 N N . LEU A 1 208 ? -10.945 17.734 13.609 1 98 208 LEU A N 1
ATOM 1605 C CA . LEU A 1 208 ? -10.234 18.172 14.805 1 98 208 LEU A CA 1
ATOM 1606 C C . LEU A 1 208 ? -10.398 19.672 15.016 1 98 208 LEU A C 1
ATOM 1608 O O . LEU A 1 208 ? -9.445 20.359 15.391 1 98 208 LEU A O 1
ATOM 1612 N N . TYR A 1 209 ? -11.531 20.219 14.711 1 98 209 TYR A N 1
ATOM 1613 C CA . TYR A 1 209 ? -11.805 21.641 14.898 1 98 209 TYR A CA 1
ATOM 1614 C C . TYR A 1 209 ? -12.062 21.969 16.359 1 98 209 TYR A C 1
ATOM 1616 O O . TYR A 1 209 ? -12.641 21.156 17.094 1 98 209 TYR A O 1
ATOM 1624 N N . PHE A 1 210 ? -11.617 23.141 16.828 1 97.12 210 PHE A N 1
ATOM 1625 C CA . PHE A 1 210 ? -11.797 23.562 18.219 1 97.12 210 PHE A CA 1
ATOM 1626 C C . PHE A 1 210 ? -13.094 24.359 18.375 1 97.12 210 PHE A C 1
ATOM 1628 O O . PHE A 1 210 ? -13.648 24.438 19.469 1 97.12 210 PHE A O 1
ATOM 1635 N N . GLY A 1 211 ? -13.539 24.922 17.297 1 90 211 GLY A N 1
ATOM 1636 C CA . GLY A 1 211 ? -14.773 25.703 17.328 1 90 211 GLY A CA 1
ATOM 1637 C C . GLY A 1 211 ? -16.016 24.844 17.391 1 90 211 GLY A C 1
ATOM 1638 O O . GLY A 1 211 ? -15.953 23.672 17.75 1 90 211 GLY A O 1
ATOM 1639 N N . GLU A 1 212 ? -17.078 25.438 17.078 1 88.06 212 GLU A N 1
ATOM 1640 C CA . GLU A 1 212 ? -18.375 24.797 17.266 1 88.06 212 GLU A CA 1
ATOM 1641 C C . GLU A 1 212 ? -18.688 23.844 16.109 1 88.06 212 GLU A C 1
ATOM 1643 O O . GLU A 1 212 ? -19.391 22.844 16.297 1 88.06 212 GLU A O 1
ATOM 1648 N N . ALA A 1 213 ? -18.203 24.297 14.992 1 90.62 213 ALA A N 1
ATOM 1649 C CA . ALA A 1 213 ? -18.5 23.469 13.828 1 90.62 213 ALA A CA 1
ATOM 1650 C C . ALA A 1 213 ? -17.359 23.516 12.812 1 90.62 213 ALA A C 1
ATOM 1652 O O . ALA A 1 213 ? -16.547 24.438 12.828 1 90.62 213 ALA A O 1
ATOM 1653 N N . ARG A 1 214 ? -17.359 22.5 12.008 1 94.19 214 ARG A N 1
ATOM 1654 C CA . ARG A 1 214 ? -16.375 22.5 10.938 1 94.19 214 ARG A CA 1
ATOM 1655 C C . ARG A 1 214 ? -16.828 23.359 9.766 1 94.19 214 ARG A C 1
ATOM 1657 O O . ARG A 1 214 ? -18.031 23.547 9.562 1 94.19 214 ARG A O 1
ATOM 1664 N N . LEU A 1 215 ? -15.914 23.938 8.977 1 96.75 215 LEU A N 1
ATOM 1665 C CA . LEU A 1 215 ? -16.203 24.594 7.707 1 96.75 215 LEU A CA 1
ATOM 1666 C C . LEU A 1 215 ? -16.453 23.578 6.602 1 96.75 215 LEU A C 1
ATOM 1668 O O . LEU A 1 215 ? -15.938 22.453 6.656 1 96.75 215 LEU A O 1
ATOM 1672 N N . PRO A 1 216 ? -17.297 23.938 5.637 1 97.56 216 PRO A N 1
ATOM 1673 C CA . PRO A 1 216 ? -17.391 23.031 4.484 1 97.56 216 PRO A CA 1
ATOM 1674 C C . PRO A 1 216 ? -16.062 22.812 3.785 1 97.56 216 PRO A C 1
ATOM 1676 O O . PRO A 1 216 ? -15.25 23.734 3.689 1 97.56 216 PRO A O 1
ATOM 1679 N N . SER A 1 217 ? -15.891 21.594 3.332 1 98.25 217 SER A N 1
ATOM 1680 C CA . SER A 1 217 ? -14.695 21.281 2.553 1 98.25 217 SER A CA 1
ATOM 1681 C C . SER A 1 217 ? -14.789 21.859 1.143 1 98.25 217 SER A C 1
ATOM 1683 O O . SER A 1 217 ? -15.867 22.266 0.707 1 98.25 217 SER A O 1
ATOM 1685 N N . LEU A 1 218 ? -13.641 21.953 0.426 1 98.69 218 LEU A N 1
ATOM 1686 C CA . LEU A 1 218 ? -13.672 22.312 -0.991 1 98.69 218 LEU A CA 1
ATOM 1687 C C . LEU A 1 218 ? -14.562 21.344 -1.771 1 98.69 218 LEU A C 1
ATOM 1689 O O . LEU A 1 218 ? -15.289 21.75 -2.678 1 98.69 218 LEU A O 1
ATOM 1693 N N . PHE A 1 219 ? -14.508 20.094 -1.463 1 98.62 219 PHE A N 1
ATOM 1694 C CA . PHE A 1 219 ? -15.305 19.062 -2.123 1 98.62 219 PHE A CA 1
ATOM 1695 C C . PHE A 1 219 ? -16.797 19.344 -1.975 1 98.62 219 PHE A C 1
ATOM 1697 O O . PHE A 1 219 ? -17.531 19.312 -2.955 1 98.62 219 PHE A O 1
ATOM 1704 N N . GLU A 1 220 ? -17.203 19.578 -0.736 1 97.94 220 GLU A N 1
ATOM 1705 C CA . GLU A 1 220 ? -18.609 19.875 -0.485 1 97.94 220 GLU A CA 1
ATOM 1706 C C . GLU A 1 220 ? -19.062 21.109 -1.264 1 97.94 220 GLU A C 1
ATOM 1708 O O . GLU A 1 220 ? -20.141 21.094 -1.881 1 97.94 220 GLU A O 1
ATOM 1713 N N . LEU A 1 221 ? -18.266 22.141 -1.235 1 98.38 221 LEU A N 1
ATOM 1714 C CA . LEU A 1 221 ? -18.578 23.375 -1.959 1 98.38 221 LEU A CA 1
ATOM 1715 C C . LEU A 1 221 ? -18.625 23.125 -3.463 1 98.38 221 LEU A C 1
ATOM 1717 O O . LEU A 1 221 ? -19.484 23.656 -4.164 1 98.38 221 LEU A O 1
ATOM 1721 N N . ALA A 1 222 ? -17.703 22.391 -3.951 1 97.75 222 ALA A N 1
ATOM 1722 C CA . ALA A 1 222 ? -17.625 22.062 -5.371 1 97.75 222 ALA A CA 1
ATOM 1723 C C . ALA A 1 222 ? -18.875 21.297 -5.82 1 97.75 222 ALA A C 1
ATOM 1725 O O . ALA A 1 222 ? -19.422 21.562 -6.895 1 97.75 222 ALA A O 1
ATOM 1726 N N . ARG A 1 223 ? -19.234 20.344 -5.039 1 95.44 223 ARG A N 1
ATOM 1727 C CA . ARG A 1 223 ? -20.422 19.562 -5.359 1 95.44 223 ARG A CA 1
ATOM 1728 C C . ARG A 1 223 ? -21.656 20.453 -5.441 1 95.44 223 ARG A C 1
ATOM 1730 O O . ARG A 1 223 ? -22.469 20.312 -6.363 1 95.44 223 ARG A O 1
ATOM 1737 N N . GLU A 1 224 ? -21.75 21.297 -4.512 1 95.31 224 GLU A N 1
ATOM 1738 C CA . GLU A 1 224 ? -22.859 22.25 -4.523 1 95.31 224 GLU A CA 1
ATOM 1739 C C . GLU A 1 224 ? -22.828 23.109 -5.777 1 95.31 224 GLU A C 1
ATOM 1741 O O . GLU A 1 224 ? -23.891 23.469 -6.316 1 95.31 224 GLU A O 1
ATOM 1746 N N . ALA A 1 225 ? -21.672 23.344 -6.254 1 94.69 225 ALA A N 1
ATOM 1747 C CA . ALA A 1 225 ? -21.484 24.219 -7.406 1 94.69 225 ALA A CA 1
ATOM 1748 C C . ALA A 1 225 ? -21.5 23.422 -8.711 1 94.69 225 ALA A C 1
ATOM 1750 O O . ALA A 1 225 ? -21.344 24 -9.789 1 94.69 225 ALA A O 1
ATOM 1751 N N . GLY A 1 226 ? -21.625 22.062 -8.688 1 92 226 GLY A N 1
ATOM 1752 C CA . GLY A 1 226 ? -21.641 21.219 -9.875 1 92 226 GLY A CA 1
ATOM 1753 C C . GLY A 1 226 ? -20.266 21 -10.477 1 92 226 GLY A C 1
ATOM 1754 O O . GLY A 1 226 ? -20.141 20.75 -11.68 1 92 226 GLY A O 1
ATOM 1755 N N . TYR A 1 227 ? -19.281 21.234 -9.656 1 91.94 227 TYR A N 1
ATOM 1756 C CA . TYR A 1 227 ? -17.906 21.062 -10.094 1 91.94 227 TYR A CA 1
ATOM 1757 C C . TYR A 1 227 ? -17.359 19.703 -9.68 1 91.94 227 TYR A C 1
ATOM 1759 O O . TYR A 1 227 ? -17.172 19.438 -8.484 1 91.94 227 TYR A O 1
ATOM 1767 N N . PRO A 1 228 ? -17 18.766 -10.617 1 91.56 228 PRO A N 1
ATOM 1768 C CA . PRO A 1 228 ? -16.562 17.422 -10.266 1 91.56 228 PRO A CA 1
ATOM 1769 C C . PRO A 1 228 ? -15.055 17.312 -10.062 1 91.56 228 PRO A C 1
ATOM 1771 O O . PRO A 1 228 ? -14.531 16.219 -9.852 1 91.56 228 PRO A O 1
ATOM 1774 N N . GLY A 1 229 ? -14.367 18.453 -10.094 1 96.75 229 GLY A N 1
ATOM 1775 C CA . GLY A 1 229 ? -12.922 18.438 -10.258 1 96.75 229 GLY A CA 1
ATOM 1776 C C . GLY A 1 229 ? -12.18 18.266 -8.953 1 96.75 229 GLY A C 1
ATOM 1777 O O . GLY A 1 229 ? -10.945 18.344 -8.914 1 96.75 229 GLY A O 1
ATOM 1778 N N . VAL A 1 230 ? -12.883 17.938 -7.82 1 98.56 230 VAL A N 1
ATOM 1779 C CA . VAL A 1 230 ? -12.203 17.797 -6.535 1 98.56 230 VAL A CA 1
ATOM 1780 C C . VAL A 1 230 ? -12.102 16.312 -6.16 1 98.56 230 VAL A C 1
ATOM 1782 O O . VAL A 1 230 ? -13.102 15.602 -6.156 1 98.56 230 VAL A O 1
ATOM 1785 N N . ILE A 1 231 ? -10.914 15.805 -5.957 1 98.81 231 ILE A N 1
ATOM 1786 C CA . ILE A 1 231 ? -10.656 14.531 -5.297 1 98.81 231 ILE A CA 1
ATOM 1787 C C . ILE A 1 231 ? -10.453 14.758 -3.799 1 98.81 231 ILE A C 1
ATOM 1789 O O . ILE A 1 231 ? -9.539 15.469 -3.391 1 98.81 231 ILE A O 1
ATOM 1793 N N . TYR A 1 232 ? -11.305 14.172 -3.018 1 98.88 232 TYR A N 1
ATOM 1794 C CA . TYR A 1 232 ? -11.312 14.367 -1.572 1 98.88 232 TYR A CA 1
ATOM 1795 C C . TYR A 1 232 ? -10.641 13.195 -0.861 1 98.88 232 TYR A C 1
ATOM 1797 O O . TYR A 1 232 ? -11.031 12.039 -1.039 1 98.88 232 TYR A O 1
ATOM 1805 N N . LEU A 1 233 ? -9.625 13.508 -0.081 1 98.88 233 LEU A N 1
ATOM 1806 C CA . LEU A 1 233 ? -8.93 12.492 0.701 1 98.88 233 LEU A CA 1
ATOM 1807 C C . LEU A 1 233 ? -9.242 12.641 2.188 1 98.88 233 LEU A C 1
ATOM 1809 O O . LEU A 1 233 ? -8.977 13.688 2.777 1 98.88 233 LEU A O 1
ATOM 1813 N N . GLY A 1 234 ? -9.82 11.586 2.756 1 98.38 234 GLY A N 1
ATOM 1814 C CA . GLY A 1 234 ? -10.07 11.508 4.188 1 98.38 234 GLY A CA 1
ATOM 1815 C C . GLY A 1 234 ? -9.344 10.352 4.855 1 98.38 234 GLY A C 1
ATOM 1816 O O . GLY A 1 234 ? -8.766 9.5 4.176 1 98.38 234 GLY A O 1
ATOM 1817 N N . SER A 1 235 ? -9.305 10.336 6.191 1 97.75 235 SER A N 1
ATOM 1818 C CA . SER A 1 235 ? -8.57 9.32 6.934 1 97.75 235 SER A CA 1
ATOM 1819 C C . SER A 1 235 ? -9.219 9.039 8.281 1 97.75 235 SER A C 1
ATOM 1821 O O . SER A 1 235 ? -9.828 9.93 8.883 1 97.75 235 SER A O 1
ATOM 1823 N N . PHE A 1 236 ? -9.07 7.855 8.75 1 98.12 236 PHE A N 1
ATOM 1824 C CA . PHE A 1 236 ? -9.516 7.512 10.102 1 98.12 236 PHE A CA 1
ATOM 1825 C C . PHE A 1 236 ? -8.344 7.516 11.07 1 98.12 236 PHE A C 1
ATOM 1827 O O . PHE A 1 236 ? -8.508 7.195 12.25 1 98.12 236 PHE A O 1
ATOM 1834 N N . SER A 1 237 ? -7.184 7.895 10.609 1 97.06 237 SER A N 1
ATOM 1835 C CA . SER A 1 237 ? -5.953 7.809 11.391 1 97.06 237 SER A CA 1
ATOM 1836 C C . SER A 1 237 ? -6 8.742 12.602 1 97.06 237 SER A C 1
ATOM 1838 O O . SER A 1 237 ? -5.508 8.391 13.672 1 97.06 237 SER A O 1
ATOM 1840 N N . LYS A 1 238 ? -6.578 9.945 12.398 1 96.69 238 LYS A N 1
ATOM 1841 C CA . LYS A 1 238 ? -6.441 10.977 13.422 1 96.69 238 LYS A CA 1
ATOM 1842 C C . LYS A 1 238 ? -7.613 10.938 14.398 1 96.69 238 LYS A C 1
ATOM 1844 O O . LYS A 1 238 ? -7.566 11.57 15.453 1 96.69 238 LYS A O 1
ATOM 1849 N N . VAL A 1 239 ? -8.602 10.156 14.062 1 96.38 239 VAL A N 1
ATOM 1850 C CA . VAL A 1 239 ? -9.773 10.125 14.93 1 96.38 239 VAL A CA 1
ATOM 1851 C C . VAL A 1 239 ? -9.922 8.734 15.547 1 96.38 239 VAL A C 1
ATOM 1853 O O . VAL A 1 239 ? -10.641 8.562 16.531 1 96.38 239 VAL A O 1
ATOM 1856 N N . LEU A 1 240 ? -9.312 7.68 14.953 1 96.75 240 LEU A N 1
ATOM 1857 C CA . LEU A 1 240 ? -9.383 6.324 15.484 1 96.75 240 LEU A CA 1
ATOM 1858 C C . LEU A 1 240 ? -7.984 5.762 15.727 1 96.75 240 LEU A C 1
ATOM 1860 O O . LEU A 1 240 ? -7.539 5.68 16.875 1 96.75 240 LEU A O 1
ATOM 1864 N N . SER A 1 241 ? -7.285 5.445 14.609 1 96.69 241 SER A N 1
ATOM 1865 C CA . SER A 1 241 ? -6.004 4.762 14.742 1 96.69 241 SER A CA 1
ATOM 1866 C C . SER A 1 241 ? -5.188 4.863 13.461 1 96.69 241 SER A C 1
ATOM 1868 O O . SER A 1 241 ? -5.613 4.387 12.406 1 96.69 241 SER A O 1
ATOM 1870 N N . PRO A 1 242 ? -4.02 5.504 13.609 1 96.94 242 PRO A N 1
ATOM 1871 C CA . PRO A 1 242 ? -3.143 5.508 12.438 1 96.94 242 PRO A CA 1
ATOM 1872 C C . PRO A 1 242 ? -2.553 4.133 12.133 1 96.94 242 PRO A C 1
ATOM 1874 O O . PRO A 1 242 ? -2.223 3.834 10.984 1 96.94 242 PRO A O 1
ATOM 1877 N N . GLY A 1 243 ? -2.475 3.238 13.109 1 97.5 243 GLY A N 1
ATOM 1878 C CA . GLY A 1 243 ? -1.852 1.935 12.953 1 97.5 243 GLY A CA 1
ATOM 1879 C C . GLY A 1 243 ? -2.67 0.982 12.102 1 97.5 243 GLY A C 1
ATOM 1880 O O . GLY A 1 243 ? -2.139 0.005 11.57 1 97.5 243 GLY A O 1
ATOM 1881 N N . LEU A 1 244 ? -3.973 1.23 11.969 1 98.56 244 LEU A N 1
ATOM 1882 C CA . LEU A 1 244 ? -4.848 0.369 11.18 1 98.56 244 LEU A CA 1
ATOM 1883 C C . LEU A 1 244 ? -4.742 0.695 9.695 1 98.56 244 LEU A C 1
ATOM 1885 O O . LEU A 1 244 ? -5.164 -0.095 8.852 1 98.56 244 LEU A O 1
ATOM 1889 N N . ARG A 1 245 ? -4.23 1.841 9.359 1 98.5 245 ARG A N 1
ATOM 1890 C CA . ARG A 1 245 ? -3.955 2.264 7.988 1 98.5 245 ARG A CA 1
ATOM 1891 C C . ARG A 1 245 ? -5.215 2.191 7.129 1 98.5 245 ARG A C 1
ATOM 1893 O O . ARG A 1 245 ? -5.191 1.634 6.027 1 98.5 245 ARG A O 1
ATOM 1900 N N . VAL A 1 246 ? -6.312 2.795 7.574 1 98.88 246 VAL A N 1
ATOM 1901 C CA . VAL A 1 246 ? -7.543 2.84 6.793 1 98.88 246 VAL A CA 1
ATOM 1902 C C . VAL A 1 246 ? -7.926 4.293 6.512 1 98.88 246 VAL A C 1
ATOM 1904 O O . VAL A 1 246 ? -8.047 5.098 7.438 1 98.88 246 VAL A O 1
ATOM 1907 N N . ALA A 1 247 ? -8.023 4.621 5.309 1 98.88 247 ALA A N 1
ATOM 1908 C CA . ALA A 1 247 ? -8.438 5.926 4.801 1 98.88 247 ALA A CA 1
ATOM 1909 C C . ALA A 1 247 ? -9.305 5.781 3.557 1 98.88 247 ALA A C 1
ATOM 1911 O O . ALA A 1 247 ? -9.773 4.684 3.238 1 98.88 247 ALA A O 1
ATOM 1912 N N . PHE A 1 248 ? -9.664 6.926 2.916 1 98.88 248 PHE A N 1
ATOM 1913 C CA . PHE A 1 248 ? -10.523 6.82 1.742 1 98.88 248 PHE A CA 1
ATOM 1914 C C . PHE A 1 248 ? -10.32 8.008 0.814 1 98.88 248 PHE A C 1
ATOM 1916 O O . PHE A 1 248 ? -9.812 9.055 1.234 1 98.88 248 PHE A O 1
ATOM 1923 N N . ALA A 1 249 ? -10.602 7.824 -0.391 1 98.88 249 ALA A N 1
ATOM 1924 C CA . ALA A 1 249 ? -10.703 8.852 -1.423 1 98.88 249 ALA A CA 1
ATOM 1925 C C . ALA A 1 249 ? -12.117 8.898 -2.01 1 98.88 249 ALA A C 1
ATOM 1927 O O . ALA A 1 249 ? -12.742 7.859 -2.207 1 98.88 249 ALA A O 1
ATOM 1928 N N . VAL A 1 250 ? -12.586 10.047 -2.211 1 98.81 250 VAL A N 1
ATOM 1929 C CA . VAL A 1 250 ? -13.836 10.297 -2.916 1 98.81 250 VAL A CA 1
ATOM 1930 C C . VAL A 1 250 ? -13.562 11.086 -4.195 1 98.81 250 VAL A C 1
ATOM 1932 O O . VAL A 1 250 ? -12.875 12.102 -4.164 1 98.81 250 VAL A O 1
ATOM 1935 N N . ALA A 1 251 ? -14.062 10.68 -5.277 1 98 251 ALA A N 1
ATOM 1936 C CA . ALA A 1 251 ? -13.805 11.336 -6.555 1 98 251 ALA A CA 1
ATOM 1937 C C . ALA A 1 251 ? -14.891 11 -7.574 1 98 251 ALA A C 1
ATOM 1939 O O . ALA A 1 251 ? -15.711 10.109 -7.344 1 98 251 ALA A O 1
ATOM 1940 N N . HIS A 1 252 ? -14.867 11.781 -8.664 1 96.81 252 HIS A N 1
ATOM 1941 C CA . HIS A 1 252 ? -15.656 11.453 -9.844 1 96.81 252 HIS A CA 1
ATOM 1942 C C . HIS A 1 252 ? -15.359 10.039 -10.328 1 96.81 252 HIS A C 1
ATOM 1944 O O . HIS A 1 252 ? -14.203 9.594 -10.289 1 96.81 252 HIS A O 1
ATOM 1950 N N . PRO A 1 253 ? -16.391 9.328 -10.844 1 95.81 253 PRO A N 1
ATOM 1951 C CA . PRO A 1 253 ? -16.219 7.922 -11.227 1 95.81 253 PRO A CA 1
ATOM 1952 C C . PRO A 1 253 ? -15.094 7.715 -12.234 1 95.81 253 PRO A C 1
ATOM 1954 O O . PRO A 1 253 ? -14.383 6.711 -12.164 1 95.81 253 PRO A O 1
ATOM 1957 N N . GLU A 1 254 ? -14.891 8.617 -13.117 1 94.25 254 GLU A N 1
ATOM 1958 C CA . GLU A 1 254 ? -13.828 8.484 -14.102 1 94.25 254 GLU A CA 1
ATOM 1959 C C . GLU A 1 254 ? -12.453 8.508 -13.445 1 94.25 254 GLU A C 1
ATOM 1961 O O . GLU A 1 254 ? -11.578 7.707 -13.789 1 94.25 254 GLU A O 1
ATOM 1966 N N . ALA A 1 255 ? -12.281 9.453 -12.539 1 96.38 255 ALA A N 1
ATOM 1967 C CA . ALA A 1 255 ? -11.016 9.516 -11.805 1 96.38 255 ALA A CA 1
ATOM 1968 C C . ALA A 1 255 ? -10.859 8.312 -10.883 1 96.38 255 ALA A C 1
ATOM 1970 O O . ALA A 1 255 ? -9.773 7.742 -10.781 1 96.38 255 ALA A O 1
ATOM 1971 N N . LEU A 1 256 ? -11.977 7.961 -10.266 1 96.88 256 LEU A N 1
ATOM 1972 C CA . LEU A 1 256 ? -11.938 6.875 -9.289 1 96.88 256 LEU A CA 1
ATOM 1973 C C . LEU A 1 256 ? -11.57 5.555 -9.961 1 96.88 256 LEU A C 1
ATOM 1975 O O . LEU A 1 256 ? -10.852 4.734 -9.383 1 96.88 256 LEU A O 1
ATOM 1979 N N . GLN A 1 257 ? -12.07 5.32 -11.141 1 93.81 257 GLN A N 1
ATOM 1980 C CA . GLN A 1 257 ? -11.766 4.098 -11.875 1 93.81 257 GLN A CA 1
ATOM 1981 C C . GLN A 1 257 ? -10.258 3.947 -12.094 1 93.81 257 GLN A C 1
ATOM 1983 O O . GLN A 1 257 ? -9.711 2.859 -11.922 1 93.81 257 GLN A O 1
ATOM 1988 N N . LYS A 1 258 ? -9.578 5.004 -12.414 1 94.81 258 LYS A N 1
ATOM 1989 C CA . LYS A 1 258 ? -8.141 4.969 -12.633 1 94.81 258 LYS A CA 1
ATOM 1990 C C . LYS A 1 258 ? -7.391 4.762 -11.312 1 94.81 258 LYS A C 1
ATOM 1992 O O . LYS A 1 258 ? -6.375 4.066 -11.273 1 94.81 258 LYS A O 1
ATOM 1997 N N . LEU A 1 259 ? -7.953 5.383 -10.297 1 97.12 259 LEU A N 1
ATOM 1998 C CA . LEU A 1 259 ? -7.344 5.188 -8.984 1 97.12 259 LEU A CA 1
ATOM 1999 C C . LEU A 1 259 ? -7.457 3.732 -8.539 1 97.12 259 LEU A C 1
ATOM 2001 O O . LEU A 1 259 ? -6.512 3.172 -7.984 1 97.12 259 LEU A O 1
ATOM 2005 N N . VAL A 1 260 ? -8.562 3.123 -8.789 1 95.94 260 VAL A N 1
ATOM 2006 C CA . VAL A 1 260 ? -8.789 1.724 -8.453 1 95.94 260 VAL A CA 1
ATOM 2007 C C . VAL A 1 260 ? -7.824 0.838 -9.234 1 95.94 260 VAL A C 1
ATOM 2009 O O . VAL A 1 260 ? -7.215 -0.073 -8.672 1 95.94 260 VAL A O 1
ATOM 2012 N N . GLN A 1 261 ? -7.695 1.111 -10.523 1 92.88 261 GLN A N 1
ATOM 2013 C CA . GLN A 1 261 ? -6.785 0.34 -11.359 1 92.88 261 GLN A CA 1
ATOM 2014 C C . GLN A 1 261 ? -5.344 0.465 -10.867 1 92.88 261 GLN A C 1
ATOM 2016 O O . GLN A 1 261 ? -4.621 -0.529 -10.797 1 92.88 261 GLN A O 1
ATOM 2021 N N . ALA A 1 262 ? -4.949 1.674 -10.523 1 95.12 262 ALA A N 1
ATOM 2022 C CA . ALA A 1 262 ? -3.607 1.89 -9.984 1 95.12 262 ALA A CA 1
ATOM 2023 C C . ALA A 1 262 ? -3.418 1.131 -8.672 1 95.12 262 ALA A C 1
ATOM 2025 O O . ALA A 1 262 ? -2.35 0.566 -8.422 1 95.12 262 ALA A O 1
ATOM 2026 N N . LYS A 1 263 ? -4.453 1.104 -7.875 1 96.38 263 LYS A N 1
ATOM 2027 C CA . LYS A 1 263 ? -4.387 0.448 -6.57 1 96.38 263 LYS A CA 1
ATOM 2028 C C . LYS A 1 263 ? -4.23 -1.062 -6.727 1 96.38 263 LYS A C 1
ATOM 2030 O O . LYS A 1 263 ? -3.551 -1.707 -5.922 1 96.38 263 LYS A O 1
ATOM 2035 N N . GLN A 1 264 ? -4.867 -1.623 -7.715 1 93.69 264 GLN A N 1
ATOM 2036 C CA . GLN A 1 264 ? -4.723 -3.051 -7.973 1 93.69 264 GLN A CA 1
ATOM 2037 C C . GLN A 1 264 ? -3.254 -3.441 -8.109 1 93.69 264 GLN A C 1
ATOM 2039 O O . GLN A 1 264 ? -2.822 -4.457 -7.559 1 93.69 264 GLN A O 1
ATOM 2044 N N . GLY A 1 265 ? -2.529 -2.613 -8.82 1 93.38 265 GLY A N 1
ATOM 2045 C CA . GLY A 1 265 ? -1.112 -2.883 -9 1 93.38 265 GLY A CA 1
ATOM 2046 C C . GLY A 1 265 ? -0.28 -2.555 -7.777 1 93.38 265 GLY A C 1
ATOM 2047 O O . GLY A 1 265 ? 0.77 -3.158 -7.555 1 93.38 265 GLY A O 1
ATOM 2048 N N . ALA A 1 266 ? -0.817 -1.661 -6.938 1 96.44 266 ALA A N 1
ATOM 2049 C CA . ALA A 1 266 ? -0.033 -1.149 -5.816 1 96.44 266 ALA A CA 1
ATOM 2050 C C . ALA A 1 266 ? -0.041 -2.131 -4.648 1 96.44 266 ALA A C 1
ATOM 2052 O O . ALA A 1 266 ? 1.003 -2.406 -4.051 1 96.44 266 ALA A O 1
ATOM 2053 N N . ASP A 1 267 ? -1.285 -2.611 -4.34 1 97.12 267 ASP A N 1
ATOM 2054 C CA . ASP A 1 267 ? -1.324 -3.486 -3.172 1 97.12 267 ASP A CA 1
ATOM 2055 C C . ASP A 1 267 ? -2.545 -4.406 -3.215 1 97.12 267 ASP A C 1
ATOM 2057 O O . ASP A 1 267 ? -2.889 -5.035 -2.213 1 97.12 267 ASP A O 1
ATOM 2061 N N . LEU A 1 268 ? -3.264 -4.5 -4.355 1 94.62 268 LEU A N 1
ATOM 2062 C CA . LEU A 1 268 ? -4.484 -5.277 -4.555 1 94.62 268 LEU A CA 1
ATOM 2063 C C . LEU A 1 268 ? -5.645 -4.676 -3.766 1 94.62 268 LEU A C 1
ATOM 2065 O O . LEU A 1 268 ? -6.656 -4.281 -4.348 1 94.62 268 LEU A O 1
ATOM 2069 N N . HIS A 1 269 ? -5.551 -4.598 -2.482 1 96.75 269 HIS A N 1
ATOM 2070 C CA . HIS A 1 269 ? -6.598 -4.023 -1.645 1 96.75 269 HIS A CA 1
ATOM 2071 C C . HIS A 1 269 ? -6.09 -3.754 -0.232 1 96.75 269 HIS A C 1
ATOM 2073 O O . HIS A 1 269 ? -5.031 -4.254 0.156 1 96.75 269 HIS A O 1
ATOM 2079 N N . THR A 1 270 ? -6.793 -2.93 0.463 1 98.62 270 THR A N 1
ATOM 2080 C CA . THR A 1 270 ? -6.562 -2.658 1.877 1 98.62 270 THR A CA 1
ATOM 2081 C C . THR A 1 270 ? -6.949 -3.863 2.73 1 98.62 270 THR A C 1
ATOM 2083 O O . THR A 1 270 ? -7.949 -4.527 2.455 1 98.62 270 THR A O 1
ATOM 2086 N N . PRO A 1 271 ? -6.148 -4.184 3.811 1 98.62 271 PRO A N 1
ATOM 2087 C CA . PRO A 1 271 ? -6.473 -5.363 4.613 1 98.62 271 PRO A CA 1
ATOM 2088 C C . PRO A 1 271 ? -7.93 -5.387 5.07 1 98.62 271 PRO A C 1
ATOM 2090 O O . PRO A 1 271 ? -8.422 -4.398 5.621 1 98.62 271 PRO A O 1
ATOM 2093 N N . MET A 1 272 ? -8.547 -6.496 4.852 1 98.25 272 MET A N 1
ATOM 2094 C CA . MET A 1 272 ? -9.992 -6.613 5.066 1 98.25 272 MET A CA 1
ATOM 2095 C C . MET A 1 272 ? -10.32 -6.543 6.555 1 98.25 272 MET A C 1
ATOM 2097 O O . MET A 1 272 ? -11.266 -5.852 6.953 1 98.25 272 MET A O 1
ATOM 2101 N N . LEU A 1 273 ? -9.539 -7.23 7.387 1 98.75 273 LEU A N 1
ATOM 2102 C CA . LEU A 1 273 ? -9.781 -7.191 8.82 1 98.75 273 LEU A CA 1
ATOM 2103 C C . LEU A 1 273 ? -9.812 -5.754 9.328 1 98.75 273 LEU A C 1
ATOM 2105 O O . LEU A 1 273 ? -10.68 -5.383 10.117 1 98.75 273 LEU A O 1
ATOM 2109 N N . ASN A 1 274 ? -8.883 -4.953 8.898 1 98.88 274 ASN A N 1
ATOM 2110 C CA . ASN A 1 274 ? -8.773 -3.572 9.359 1 98.88 274 ASN A CA 1
ATOM 2111 C C . ASN A 1 274 ? -9.984 -2.742 8.945 1 98.88 274 ASN A C 1
ATOM 2113 O O . ASN A 1 274 ? -10.461 -1.909 9.719 1 98.88 274 ASN A O 1
ATOM 2117 N N . GLN A 1 275 ? -10.43 -2.943 7.703 1 98.81 275 GLN A N 1
ATOM 2118 C CA . GLN A 1 275 ? -11.609 -2.229 7.227 1 98.81 275 GLN A CA 1
ATOM 2119 C C . GLN A 1 275 ? -12.836 -2.582 8.055 1 98.81 275 GLN A C 1
ATOM 2121 O O . GLN A 1 275 ? -13.602 -1.699 8.445 1 98.81 275 GLN A O 1
ATOM 2126 N N . MET A 1 276 ? -13 -3.871 8.297 1 98.81 276 MET A N 1
ATOM 2127 C CA . MET A 1 276 ? -14.133 -4.332 9.102 1 98.81 276 MET A CA 1
ATOM 2128 C C . MET A 1 276 ? -14.039 -3.793 10.523 1 98.81 276 MET A C 1
ATOM 2130 O O . MET A 1 276 ? -15.055 -3.404 11.109 1 98.81 276 MET A O 1
ATOM 2134 N N . LEU A 1 277 ? -12.852 -3.807 11.055 1 98.75 277 LEU A N 1
ATOM 2135 C CA . LEU A 1 277 ? -12.633 -3.301 12.406 1 98.75 277 LEU A CA 1
ATOM 2136 C C . LEU A 1 277 ? -12.977 -1.817 12.492 1 98.75 277 LEU A C 1
ATOM 2138 O O . LEU A 1 277 ? -13.688 -1.396 13.398 1 98.75 277 LEU A O 1
ATOM 2142 N N . VAL A 1 278 ? -12.5 -1.027 11.539 1 98.75 278 VAL A N 1
ATOM 2143 C CA . VAL A 1 278 ? -12.805 0.399 11.508 1 98.75 278 VAL A CA 1
ATOM 2144 C C . VAL A 1 278 ? -14.32 0.597 11.391 1 98.75 278 VAL A C 1
ATOM 2146 O O . VAL A 1 278 ? -14.898 1.406 12.117 1 98.75 278 VAL A O 1
ATOM 2149 N N . HIS A 1 279 ? -14.93 -0.167 10.516 1 98.69 279 HIS A N 1
ATOM 2150 C CA . HIS A 1 279 ? -16.375 -0.056 10.352 1 98.69 279 HIS A CA 1
ATOM 2151 C C . HIS A 1 279 ? -17.109 -0.298 11.664 1 98.69 279 HIS A C 1
ATOM 2153 O O . HIS A 1 279 ? -18.031 0.435 12.008 1 98.69 279 HIS A O 1
ATOM 2159 N N . GLU A 1 280 ? -16.688 -1.322 12.375 1 98.19 280 GLU A N 1
ATOM 2160 C CA . GLU A 1 280 ? -17.312 -1.639 13.656 1 98.19 280 GLU A CA 1
ATOM 2161 C C . GLU A 1 280 ? -17.125 -0.505 14.664 1 98.19 280 GLU A C 1
ATOM 2163 O O . GLU A 1 280 ? -18.031 -0.192 15.43 1 98.19 280 GLU A O 1
ATOM 2168 N N . LEU A 1 281 ? -15.961 0.092 14.68 1 97.69 281 LEU A N 1
ATOM 2169 C CA . LEU A 1 281 ? -15.641 1.146 15.641 1 97.69 281 LEU A CA 1
ATOM 2170 C C . LEU A 1 281 ? -16.391 2.432 15.305 1 97.69 281 LEU A C 1
ATOM 2172 O O . LEU A 1 281 ? -16.484 3.33 16.141 1 97.69 281 LEU A O 1
ATOM 2176 N N . LEU A 1 282 ? -16.906 2.535 14.086 1 97.56 282 LEU A N 1
ATOM 2177 C CA . LEU A 1 282 ? -17.609 3.732 13.648 1 97.56 282 LEU A CA 1
ATOM 2178 C C . LEU A 1 282 ? -19.094 3.637 13.977 1 97.56 282 LEU A C 1
ATOM 2180 O O . LEU A 1 282 ? -19.812 4.645 13.969 1 97.56 282 LEU A O 1
ATOM 2184 N N . LYS A 1 283 ? -19.609 2.494 14.211 1 93 283 LYS A N 1
ATOM 2185 C CA . LYS A 1 283 ? -21.047 2.242 14.336 1 93 283 LYS A CA 1
ATOM 2186 C C . LYS A 1 283 ? -21.609 2.902 15.586 1 93 283 LYS A C 1
ATOM 2188 O O . LYS A 1 283 ? -22.656 3.566 15.523 1 93 283 LYS A O 1
ATOM 2193 N N . GLU A 1 284 ? -20.922 2.633 16.672 1 87.25 284 GLU A N 1
ATOM 2194 C CA . GLU A 1 284 ? -21.469 3.146 17.938 1 87.25 284 GLU A CA 1
ATOM 2195 C C . GLU A 1 284 ? -20.453 4.035 18.641 1 87.25 284 GLU A C 1
ATOM 2197 O O . GLU A 1 284 ? -19.266 3.703 18.719 1 87.25 284 GLU A O 1
ATOM 2202 N N . GLY A 1 285 ? -20.953 5.219 19.016 1 89.5 285 GLY A N 1
ATOM 2203 C CA . GLY A 1 285 ? -20.172 6.07 19.891 1 89.5 285 GLY A CA 1
ATOM 2204 C C . GLY A 1 285 ? -19.156 6.914 19.141 1 89.5 285 GLY A C 1
ATOM 2205 O O . GLY A 1 285 ? -18.281 7.531 19.75 1 89.5 285 GLY A O 1
ATOM 2206 N N . PHE A 1 286 ? -19.297 6.934 17.859 1 92.38 286 PHE A N 1
ATOM 2207 C CA . PHE A 1 286 ? -18.281 7.629 17.062 1 92.38 286 PHE A CA 1
ATOM 2208 C C . PHE A 1 286 ? -18.359 9.133 17.297 1 92.38 286 PHE A C 1
ATOM 2210 O O . PHE A 1 286 ? -17.328 9.805 17.391 1 92.38 286 PHE A O 1
ATOM 2217 N N . SER A 1 287 ? -19.578 9.688 17.422 1 93.5 287 SER A N 1
ATOM 2218 C CA . SER A 1 287 ? -19.734 11.117 17.672 1 93.5 287 SER A CA 1
ATOM 2219 C C . SER A 1 287 ? -19.125 11.523 19 1 93.5 287 SER A C 1
ATOM 2221 O O . SER A 1 287 ? -18.484 12.57 19.109 1 93.5 287 SER A O 1
ATOM 2223 N N . GLU A 1 288 ? -19.375 10.734 19.969 1 95.69 288 GLU A N 1
ATOM 2224 C CA . GLU A 1 288 ? -18.812 11 21.297 1 95.69 288 GLU A CA 1
ATOM 2225 C C . GLU A 1 288 ? -17.297 10.914 21.266 1 95.69 288 GLU A C 1
ATOM 2227 O O . GLU A 1 288 ? -16.609 11.703 21.938 1 95.69 288 GLU A O 1
ATOM 2232 N N . ARG A 1 289 ? -16.828 10 20.547 1 95.56 289 ARG A N 1
ATOM 2233 C CA . ARG A 1 289 ? -15.383 9.867 20.406 1 95.56 289 ARG A CA 1
ATOM 2234 C C . ARG A 1 289 ? -14.781 11.109 19.766 1 95.56 289 ARG A C 1
ATOM 2236 O O . ARG A 1 289 ? -13.758 11.617 20.219 1 95.56 289 ARG A O 1
ATOM 2243 N N . LEU A 1 290 ? -15.406 11.594 18.734 1 96.62 290 LEU A N 1
ATOM 2244 C CA . LEU A 1 290 ? -14.922 12.789 18.047 1 96.62 290 LEU A CA 1
ATOM 2245 C C . LEU A 1 290 ? -14.891 13.977 19 1 96.62 290 LEU A C 1
ATOM 2247 O O . LEU A 1 290 ? -13.938 14.758 19 1 96.62 290 LEU A O 1
ATOM 2251 N N . GLU A 1 291 ? -15.906 14.078 19.75 1 96.88 291 GLU A N 1
ATOM 2252 C CA . GLU A 1 291 ? -15.961 15.172 20.719 1 96.88 291 GLU A CA 1
ATOM 2253 C C . GLU A 1 291 ? -14.828 15.07 21.734 1 96.88 291 GLU A C 1
ATOM 2255 O O . GLU A 1 291 ? -14.227 16.078 22.109 1 96.88 291 GLU A O 1
ATOM 2260 N N . ARG A 1 292 ? -14.602 13.898 22.188 1 96.94 292 ARG A N 1
ATOM 2261 C CA . ARG A 1 292 ? -13.508 13.68 23.141 1 96.94 292 ARG A CA 1
ATOM 2262 C C . ARG A 1 292 ? -12.164 14.031 22.516 1 96.94 292 ARG A C 1
ATOM 2264 O O . ARG A 1 292 ? -11.336 14.695 23.141 1 96.94 292 ARG A O 1
ATOM 2271 N N . VAL A 1 293 ? -11.969 13.594 21.312 1 97.38 293 VAL A N 1
ATOM 2272 C CA . VAL A 1 293 ? -10.727 13.883 20.609 1 97.38 293 VAL A CA 1
ATOM 2273 C C . VAL A 1 293 ? -10.539 15.391 20.484 1 97.38 293 VAL A C 1
ATOM 2275 O O . VAL A 1 293 ? -9.461 15.914 20.781 1 97.38 293 VAL A O 1
ATOM 2278 N N . ARG A 1 294 ? -11.578 16.141 20.109 1 97.94 294 ARG A N 1
ATOM 2279 C CA . ARG A 1 294 ? -11.523 17.594 19.953 1 97.94 294 ARG A CA 1
ATOM 2280 C C . ARG A 1 294 ? -11.195 18.281 21.281 1 97.94 294 ARG A C 1
ATOM 2282 O O . ARG A 1 294 ? -10.391 19.203 21.312 1 97.94 294 ARG A O 1
ATOM 2289 N N . ARG A 1 295 ? -11.828 17.797 22.266 1 97.56 295 ARG A N 1
ATOM 2290 C CA . ARG A 1 295 ? -11.602 18.391 23.578 1 97.56 295 ARG A CA 1
ATOM 2291 C C . ARG A 1 295 ? -10.148 18.219 24.016 1 97.56 295 ARG A C 1
ATOM 2293 O O . ARG A 1 295 ? -9.516 19.172 24.453 1 97.56 295 ARG A O 1
ATOM 2300 N N . VAL A 1 296 ? -9.648 17.031 23.875 1 97.69 296 VAL A N 1
ATOM 2301 C CA . VAL A 1 296 ? -8.281 16.719 24.297 1 97.69 296 VAL A CA 1
ATOM 2302 C C . VAL A 1 296 ? -7.289 17.562 23.516 1 97.69 296 VAL A C 1
ATOM 2304 O O . VAL A 1 296 ? -6.398 18.188 24.094 1 97.69 296 VAL A O 1
ATOM 2307 N N . TYR A 1 297 ? -7.426 17.609 22.203 1 98 297 TYR A N 1
ATOM 2308 C CA . TYR A 1 297 ? -6.473 18.359 21.391 1 98 297 TYR A CA 1
ATOM 2309 C C . TYR A 1 297 ? -6.617 19.859 21.625 1 98 297 TYR A C 1
ATOM 2311 O O . TYR A 1 297 ? -5.629 20.594 21.578 1 98 297 TYR A O 1
ATOM 2319 N N . ARG A 1 298 ? -7.855 20.328 21.875 1 98.06 298 ARG A N 1
ATOM 2320 C CA . ARG A 1 298 ? -8.055 21.734 22.203 1 98.06 298 ARG A CA 1
ATOM 2321 C C . ARG A 1 298 ? -7.309 22.109 23.484 1 98.06 298 ARG A C 1
ATOM 2323 O O . ARG A 1 298 ? -6.633 23.125 23.531 1 98.06 298 ARG A O 1
ATOM 2330 N N . GLU A 1 299 ? -7.426 21.297 24.453 1 98.06 299 GLU A N 1
ATOM 2331 C CA . GLU A 1 299 ? -6.762 21.531 25.734 1 98.06 299 GLU A CA 1
ATOM 2332 C C . GLU A 1 299 ? -5.242 21.516 25.578 1 98.06 299 GLU A C 1
ATOM 2334 O O . GLU A 1 299 ? -4.543 22.344 26.156 1 98.06 299 GLU A O 1
ATOM 2339 N N . LYS A 1 300 ? -4.762 20.562 24.875 1 98.06 300 LYS A N 1
ATOM 2340 C CA . LYS A 1 300 ? -3.324 20.453 24.656 1 98.06 300 LYS A CA 1
ATOM 2341 C C . LYS A 1 300 ? -2.797 21.641 23.859 1 98.06 300 LYS A C 1
ATOM 2343 O O . LYS A 1 300 ? -1.71 22.141 24.125 1 98.06 300 LYS A O 1
ATOM 2348 N N . ALA A 1 301 ? -3.559 22.031 22.844 1 98.31 301 ALA A N 1
ATOM 2349 C CA . ALA A 1 301 ? -3.193 23.203 22.047 1 98.31 301 ALA A CA 1
ATOM 2350 C C . ALA A 1 301 ? -3.105 24.453 22.938 1 98.31 301 ALA A C 1
ATOM 2352 O O . ALA A 1 301 ? -2.156 25.234 22.828 1 98.31 301 ALA A O 1
ATOM 2353 N N . GLN A 1 302 ? -4.062 24.625 23.766 1 98.25 302 GLN A N 1
ATOM 2354 C CA . GLN A 1 302 ? -4.078 25.766 24.656 1 98.25 302 GLN A CA 1
ATOM 2355 C C . GLN A 1 302 ? -2.879 25.75 25.609 1 98.25 302 GLN A C 1
ATOM 2357 O O . GLN A 1 302 ? -2.26 26.781 25.859 1 98.25 302 GLN A O 1
ATOM 2362 N N . ALA A 1 303 ? -2.609 24.578 26.094 1 98.44 303 ALA A N 1
ATOM 2363 C CA . ALA A 1 303 ? -1.449 24.438 26.969 1 98.44 303 ALA A CA 1
ATOM 2364 C C . ALA A 1 303 ? -0.167 24.859 26.25 1 98.44 303 ALA A C 1
ATOM 2366 O O . ALA A 1 303 ? 0.674 25.547 26.828 1 98.44 303 ALA A O 1
ATOM 2367 N N . MET A 1 304 ? -0.01 24.422 25.078 1 98.56 304 MET A N 1
ATOM 2368 C CA . MET A 1 304 ? 1.188 24.766 24.312 1 98.56 304 MET A CA 1
ATOM 2369 C C . MET A 1 304 ? 1.247 26.266 24.031 1 98.56 304 MET A C 1
ATOM 2371 O O . MET A 1 304 ? 2.293 26.891 24.219 1 98.56 304 MET A O 1
ATOM 2375 N N . LEU A 1 305 ? 0.133 26.844 23.594 1 98.38 305 LEU A N 1
ATOM 2376 C CA . LEU A 1 305 ? 0.1 28.266 23.281 1 98.38 305 LEU A CA 1
ATOM 2377 C C . LEU A 1 305 ? 0.4 29.109 24.516 1 98.38 305 LEU A C 1
ATOM 2379 O O . LEU A 1 305 ? 1.138 30.094 24.422 1 98.38 305 LEU A O 1
ATOM 2383 N N . HIS A 1 306 ? -0.154 28.703 25.594 1 98.31 306 HIS A N 1
ATOM 2384 C CA . HIS A 1 306 ? 0.126 29.406 26.844 1 98.31 306 HIS A CA 1
ATOM 2385 C C . HIS A 1 306 ? 1.608 29.344 27.203 1 98.31 306 HIS A C 1
ATOM 2387 O O . HIS A 1 306 ? 2.205 30.344 27.594 1 98.31 306 HIS A O 1
ATOM 2393 N N . ALA A 1 307 ? 2.143 28.156 27.094 1 98.56 307 ALA A N 1
ATOM 2394 C CA . ALA A 1 307 ? 3.561 27.969 27.391 1 98.56 307 ALA A CA 1
ATOM 2395 C C . ALA A 1 307 ? 4.43 28.766 26.422 1 98.56 307 ALA A C 1
ATOM 2397 O O . ALA A 1 307 ? 5.422 29.375 26.828 1 98.56 307 ALA A O 1
ATOM 2398 N N . LEU A 1 308 ? 4.113 28.766 25.172 1 98.44 308 LEU A N 1
ATOM 2399 C CA . LEU A 1 308 ? 4.863 29.516 24.172 1 98.44 308 LEU A CA 1
ATOM 2400 C C . LEU A 1 308 ? 4.812 31.016 24.453 1 98.44 308 LEU A C 1
ATOM 2402 O O . LEU A 1 308 ? 5.828 31.703 24.344 1 98.44 308 LEU A O 1
ATOM 2406 N N . ASP A 1 309 ? 3.666 31.516 24.797 1 97.94 309 ASP A N 1
ATOM 2407 C CA . ASP A 1 309 ? 3.502 32.938 25.125 1 97.94 309 ASP A CA 1
ATOM 2408 C C . ASP A 1 309 ? 4.43 33.344 26.266 1 97.94 309 ASP A C 1
ATOM 2410 O O . ASP A 1 309 ? 4.926 34.469 26.297 1 97.94 309 ASP A O 1
ATOM 2414 N N . ARG A 1 310 ? 4.664 32.406 27.094 1 97.19 310 ARG A N 1
ATOM 2415 C CA . ARG A 1 310 ? 5.438 32.688 28.297 1 97.19 310 ARG A CA 1
ATOM 2416 C C . ARG A 1 310 ? 6.93 32.531 28.031 1 97.19 310 ARG A C 1
ATOM 2418 O O . ARG A 1 310 ? 7.734 33.344 28.531 1 97.19 310 ARG A O 1
ATOM 2425 N N . GLU A 1 311 ? 7.266 31.516 27.281 1 97.19 311 GLU A N 1
ATOM 2426 C CA . GLU A 1 311 ? 8.656 31.078 27.297 1 97.19 311 GLU A CA 1
ATOM 2427 C C . GLU A 1 311 ? 9.398 31.547 26.047 1 97.19 311 GLU A C 1
ATOM 2429 O O . GLU A 1 311 ? 10.625 31.578 26.016 1 97.19 311 GLU A O 1
ATOM 2434 N N . VAL A 1 312 ? 8.727 31.828 25 1 95.12 312 VAL A N 1
ATOM 2435 C CA . VAL A 1 312 ? 9.352 32.094 23.719 1 95.12 312 VAL A CA 1
ATOM 2436 C C . VAL A 1 312 ? 9.477 33.594 23.5 1 95.12 312 VAL A C 1
ATOM 2438 O O . VAL A 1 312 ? 8.531 34.344 23.75 1 95.12 312 VAL A O 1
ATOM 2441 N N . PRO A 1 313 ? 10.656 34.031 23.062 1 93.19 313 PRO A N 1
ATOM 2442 C CA . PRO A 1 313 ? 10.875 35.438 22.828 1 93.19 313 PRO A CA 1
ATOM 2443 C C . PRO A 1 313 ? 9.883 36.031 21.828 1 93.19 313 PRO A C 1
ATOM 2445 O O . PRO A 1 313 ? 9.438 35.344 20.906 1 93.19 313 PRO A O 1
ATOM 2448 N N . LYS A 1 314 ? 9.68 37.312 21.859 1 91.25 314 LYS A N 1
ATOM 2449 C CA . LYS A 1 314 ? 8.664 38 21.062 1 91.25 314 LYS A CA 1
ATOM 2450 C C . LYS A 1 314 ? 9.039 38.031 19.594 1 91.25 314 LYS A C 1
ATOM 2452 O O . LYS A 1 314 ? 8.18 38.219 18.734 1 91.25 314 LYS A O 1
ATOM 2457 N N . GLU A 1 315 ? 10.289 37.875 19.297 1 92 315 GLU A N 1
ATOM 2458 C CA . GLU A 1 315 ? 10.789 37.938 17.922 1 92 315 GLU A CA 1
ATOM 2459 C C . GLU A 1 315 ? 10.359 36.688 17.141 1 92 315 GLU A C 1
ATOM 2461 O O . GLU A 1 315 ? 10.414 36.688 15.914 1 92 315 GLU A O 1
ATOM 2466 N N . VAL A 1 316 ? 10.016 35.688 17.891 1 95.69 316 VAL A N 1
ATOM 2467 C CA . VAL A 1 316 ? 9.633 34.438 17.266 1 95.69 316 VAL A CA 1
ATOM 2468 C C . VAL A 1 316 ? 8.125 34.438 17.031 1 95.69 316 VAL A C 1
ATOM 2470 O O . VAL A 1 316 ? 7.34 34.719 17.938 1 95.69 316 VAL A O 1
ATOM 2473 N N . ARG A 1 317 ? 7.805 34.156 15.828 1 96.31 317 ARG A N 1
ATOM 2474 C CA . ARG A 1 317 ? 6.391 34.062 15.477 1 96.31 317 ARG A CA 1
ATOM 2475 C C . ARG A 1 317 ? 5.914 32.625 15.414 1 96.31 317 ARG A C 1
ATOM 2477 O O . ARG A 1 317 ? 6.668 31.734 15.023 1 96.31 317 ARG A O 1
ATOM 2484 N N . TYR A 1 318 ? 4.695 32.406 15.758 1 97.56 318 TYR A N 1
ATOM 2485 C CA . TYR A 1 318 ? 4.113 31.078 15.617 1 97.56 318 TYR A CA 1
ATOM 2486 C C . TYR A 1 318 ? 2.605 31.156 15.414 1 97.56 318 TYR A C 1
ATOM 2488 O O . TYR A 1 318 ? 1.974 32.156 15.797 1 97.56 318 TYR A O 1
ATOM 2496 N N . THR A 1 319 ? 2.004 30.188 14.789 1 97.31 319 THR A N 1
ATOM 2497 C CA . THR A 1 319 ? 0.581 30.125 14.477 1 97.31 319 THR A CA 1
ATOM 2498 C C . THR A 1 319 ? -0.239 29.828 15.727 1 97.31 319 THR A C 1
ATOM 2500 O O . THR A 1 319 ? 0.292 29.297 16.703 1 97.31 319 THR A O 1
ATOM 2503 N N . ARG A 1 320 ? -1.434 30.25 15.703 1 97.19 320 ARG A N 1
ATOM 2504 C CA . ARG A 1 320 ? -2.43 29.891 16.703 1 97.19 320 ARG A CA 1
ATOM 2505 C C . ARG A 1 320 ? -3.557 29.062 16.094 1 97.19 320 ARG A C 1
ATOM 2507 O O . ARG A 1 320 ? -4.566 29.625 15.648 1 97.19 320 ARG A O 1
ATOM 2514 N N . PRO A 1 321 ? -3.408 27.75 16.141 1 96.62 321 PRO A N 1
ATOM 2515 C CA . PRO A 1 321 ? -4.324 26.875 15.398 1 96.62 321 PRO A CA 1
ATOM 2516 C C . PRO A 1 321 ? -5.742 26.906 15.961 1 96.62 321 PRO A C 1
ATOM 2518 O O . PRO A 1 321 ? -5.93 27.078 17.172 1 96.62 321 PRO A O 1
ATOM 2521 N N . LYS A 1 322 ? -6.699 26.703 15.109 1 97.56 322 LYS A N 1
ATOM 2522 C CA . LYS A 1 322 ? -8.109 26.594 15.453 1 97.56 322 LYS A CA 1
ATOM 2523 C C . LYS A 1 322 ? -8.578 25.141 15.422 1 97.56 322 LYS A C 1
ATOM 2525 O O . LYS A 1 322 ? -9.773 24.875 15.484 1 97.56 322 LYS A O 1
ATOM 2530 N N . GLY A 1 323 ? -7.707 24.266 15.328 1 97.94 323 GLY A N 1
ATOM 2531 C CA . GLY A 1 323 ? -7.863 22.828 15.25 1 97.94 323 GLY A CA 1
ATOM 2532 C C . GLY A 1 323 ? -6.59 22.109 14.844 1 97.94 323 GLY A C 1
ATOM 2533 O O . GLY A 1 323 ? -5.52 22.719 14.789 1 97.94 323 GLY A O 1
ATOM 2534 N N . GLY A 1 324 ? -6.691 20.828 14.688 1 97.56 324 GLY A N 1
ATOM 2535 C CA . GLY A 1 324 ? -5.566 20.031 14.219 1 97.56 324 GLY A CA 1
ATOM 2536 C C . GLY A 1 324 ? -4.621 19.625 15.336 1 97.56 324 GLY A C 1
ATOM 2537 O O . GLY A 1 324 ? -5.059 19.344 16.453 1 97.56 324 GLY A O 1
ATOM 2538 N N . MET A 1 325 ? -3.295 19.531 14.961 1 97.75 325 MET A N 1
ATOM 2539 C CA . MET A 1 325 ? -2.361 18.922 15.898 1 97.75 325 MET A CA 1
ATOM 2540 C C . MET A 1 325 ? -1.06 19.719 15.969 1 97.75 325 MET A C 1
ATOM 2542 O O . MET A 1 325 ? -0.12 19.312 16.656 1 97.75 325 MET A O 1
ATOM 2546 N N . PHE A 1 326 ? -1.007 20.938 15.234 1 97.88 326 PHE A N 1
ATOM 2547 C CA . PHE A 1 326 ? 0.33 21.469 15.023 1 97.88 326 PHE A CA 1
ATOM 2548 C C . PHE A 1 326 ? 0.349 22.984 15.281 1 97.88 326 PHE A C 1
ATOM 2550 O O . PHE A 1 326 ? -0.663 23.656 15.102 1 97.88 326 PHE A O 1
ATOM 2557 N N . VAL A 1 327 ? 1.463 23.438 15.711 1 98.25 327 VAL A N 1
ATOM 2558 C CA . VAL A 1 327 ? 1.866 24.844 15.719 1 98.25 327 VAL A CA 1
ATOM 2559 C C . VAL A 1 327 ? 3.084 25.031 14.82 1 98.25 327 VAL A C 1
ATOM 2561 O O . VAL A 1 327 ? 4.016 24.219 14.844 1 98.25 327 VAL A O 1
ATOM 2564 N N . TRP A 1 328 ? 3.023 25.969 13.984 1 98.19 328 TRP A N 1
ATOM 2565 C CA . TRP A 1 328 ? 4.113 26.328 13.086 1 98.19 328 TRP A CA 1
ATOM 2566 C C . TRP A 1 328 ? 4.859 27.562 13.586 1 98.19 328 TRP A C 1
ATOM 2568 O O . TRP A 1 328 ? 4.242 28.578 13.891 1 98.19 328 TRP A O 1
ATOM 2578 N N . MET A 1 329 ? 6.133 27.438 13.656 1 98 329 MET A N 1
ATOM 2579 C CA . MET A 1 329 ? 6.949 28.5 14.219 1 98 329 MET A CA 1
ATOM 2580 C C . MET A 1 329 ? 7.949 29.031 13.195 1 98 329 MET A C 1
ATOM 2582 O O . MET A 1 329 ? 8.516 28.25 12.422 1 98 329 MET A O 1
ATOM 2586 N N . GLU A 1 330 ? 8.133 30.281 13.195 1 97.5 330 GLU A N 1
ATOM 2587 C CA . GLU A 1 330 ? 9.102 30.969 12.344 1 97.5 330 GLU A CA 1
ATOM 2588 C C . GLU A 1 330 ? 10.102 31.766 13.172 1 97.5 330 GLU A C 1
ATOM 2590 O O . GLU A 1 330 ? 9.734 32.719 13.852 1 97.5 330 GLU A O 1
ATOM 2595 N N . LEU A 1 331 ? 11.297 31.375 13.055 1 97.25 331 LEU A N 1
ATOM 2596 C CA . LEU A 1 331 ? 12.383 32.094 13.711 1 97.25 331 LEU A CA 1
ATOM 2597 C C . LEU A 1 331 ? 12.75 33.344 12.922 1 97.25 331 LEU A C 1
ATOM 2599 O O . LEU A 1 331 ? 12.406 33.469 11.75 1 97.25 331 LEU A O 1
ATOM 2603 N N . PRO A 1 332 ? 13.43 34.25 13.641 1 94.62 332 PRO A N 1
ATOM 2604 C CA . PRO A 1 332 ? 13.945 35.406 12.906 1 94.62 332 PRO A CA 1
ATOM 2605 C C . PRO A 1 332 ? 14.828 35 11.727 1 94.62 332 PRO A C 1
ATOM 2607 O O . PRO A 1 332 ? 15.508 33.969 11.781 1 94.62 332 PRO A O 1
ATOM 2610 N N . LYS A 1 333 ? 14.812 35.875 10.727 1 91.44 333 LYS A N 1
ATOM 2611 C CA . LYS A 1 333 ? 15.602 35.594 9.523 1 91.44 333 LYS A CA 1
ATOM 2612 C C . LYS A 1 333 ? 17.078 35.375 9.875 1 91.44 333 LYS A C 1
ATOM 2614 O O . LYS A 1 333 ? 17.625 36.062 10.734 1 91.44 333 LYS A O 1
ATOM 2619 N N . GLY A 1 334 ? 17.656 34.406 9.242 1 89.81 334 GLY A N 1
ATOM 2620 C CA . GLY A 1 334 ? 19.078 34.125 9.461 1 89.81 334 GLY A CA 1
ATOM 2621 C C . GLY A 1 334 ? 19.312 33 10.453 1 89.81 334 GLY A C 1
ATOM 2622 O O . GLY A 1 334 ? 20.391 32.438 10.484 1 89.81 334 GLY A O 1
ATOM 2623 N N . LEU A 1 335 ? 18.312 32.781 11.281 1 93.44 335 LEU A N 1
ATOM 2624 C CA . LEU A 1 335 ? 18.453 31.688 12.227 1 93.44 335 LEU A CA 1
ATOM 2625 C C . LEU A 1 335 ? 18.016 30.359 11.594 1 93.44 335 LEU A C 1
ATOM 2627 O O . LEU A 1 335 ? 17.078 30.328 10.797 1 93.44 335 LEU A O 1
ATOM 2631 N N . SER A 1 336 ? 18.719 29.359 12.016 1 94.06 336 SER A N 1
ATOM 2632 C CA . SER A 1 336 ? 18.484 28.031 11.453 1 94.06 336 SER A CA 1
ATOM 2633 C C . SER A 1 336 ? 17.703 27.156 12.422 1 94.06 336 SER A C 1
ATOM 2635 O O . SER A 1 336 ? 18.125 26.953 13.562 1 94.06 336 SER A O 1
ATOM 2637 N N . ALA A 1 337 ? 16.578 26.625 11.906 1 95.5 337 ALA A N 1
ATOM 2638 C CA . ALA A 1 337 ? 15.82 25.688 12.719 1 95.5 337 ALA A CA 1
ATOM 2639 C C . ALA A 1 337 ? 16.641 24.438 13.023 1 95.5 337 ALA A C 1
ATOM 2641 O O . ALA A 1 337 ? 16.516 23.844 14.094 1 95.5 337 ALA A O 1
ATOM 2642 N N . GLU A 1 338 ? 17.453 24.016 12.094 1 92.12 338 GLU A N 1
ATOM 2643 C CA . GLU A 1 338 ? 18.344 22.891 12.352 1 92.12 338 GLU A CA 1
ATOM 2644 C C . GLU A 1 338 ? 19.328 23.203 13.477 1 92.12 338 GLU A C 1
ATOM 2646 O O . GLU A 1 338 ? 19.656 22.328 14.281 1 92.12 338 GLU A O 1
ATOM 2651 N N . GLY A 1 339 ? 19.875 24.406 13.438 1 91.88 339 GLY A N 1
ATOM 2652 C CA . GLY A 1 339 ? 20.719 24.844 14.539 1 91.88 339 GLY A CA 1
ATOM 2653 C C . GLY A 1 339 ? 20 24.812 15.875 1 91.88 339 GLY A C 1
ATOM 2654 O O . GLY A 1 339 ? 20.562 24.359 16.875 1 91.88 339 GLY A O 1
ATOM 2655 N N . LEU A 1 340 ? 18.812 25.312 15.859 1 95 340 LEU A N 1
ATOM 2656 C CA . LEU A 1 340 ? 18 25.281 17.078 1 95 340 LEU A CA 1
ATOM 2657 C C . LEU A 1 340 ? 17.75 23.844 17.516 1 95 340 LEU A C 1
ATOM 2659 O O . LEU A 1 340 ? 17.734 23.531 18.703 1 95 340 LEU A O 1
ATOM 2663 N N . PHE A 1 341 ? 17.484 22.969 16.609 1 93 341 PHE A N 1
ATOM 2664 C CA . PHE A 1 341 ? 17.203 21.578 16.891 1 93 341 PHE A CA 1
ATOM 2665 C C . PHE A 1 341 ? 18.344 20.953 17.688 1 93 341 PHE A C 1
ATOM 2667 O O . PHE A 1 341 ? 18.109 20.219 18.656 1 93 341 PHE A O 1
ATOM 2674 N N . ARG A 1 342 ? 19.578 21.172 17.312 1 90.56 342 ARG A N 1
ATOM 2675 C CA . ARG A 1 342 ? 20.75 20.641 18 1 90.56 342 ARG A CA 1
ATOM 2676 C C . ARG A 1 342 ? 20.797 21.125 19.438 1 90.56 342 ARG A C 1
ATOM 2678 O O . ARG A 1 342 ? 21.094 20.344 20.344 1 90.56 342 ARG A O 1
ATOM 2685 N N . ARG A 1 343 ? 20.516 22.344 19.609 1 93.38 343 ARG A N 1
ATOM 2686 C CA . ARG A 1 343 ? 20.5 22.906 20.953 1 93.38 343 ARG A CA 1
ATOM 2687 C C . ARG A 1 343 ? 19.359 22.344 21.781 1 93.38 343 ARG A C 1
ATOM 2689 O O . ARG A 1 343 ? 19.516 22.094 22.969 1 93.38 343 ARG A O 1
ATOM 2696 N N . ALA A 1 344 ? 18.219 22.266 21.172 1 94.69 344 ALA A N 1
ATOM 2697 C CA . ALA A 1 344 ? 17.031 21.719 21.844 1 94.69 344 ALA A CA 1
ATOM 2698 C C . ALA A 1 344 ? 17.281 20.281 22.297 1 94.69 344 ALA A C 1
ATOM 2700 O O . ALA A 1 344 ? 16.812 19.891 23.375 1 94.69 344 ALA A O 1
ATOM 2701 N N . LEU A 1 345 ? 17.953 19.5 21.484 1 91.56 345 LEU A N 1
ATOM 2702 C CA . LEU A 1 345 ? 18.25 18.109 21.828 1 91.56 345 LEU A CA 1
ATOM 2703 C C . LEU A 1 345 ? 19.109 18.047 23.094 1 91.56 345 LEU A C 1
ATOM 2705 O O . LEU A 1 345 ? 18.984 17.109 23.891 1 91.56 345 LEU A O 1
ATOM 2709 N N . GLU A 1 346 ? 19.984 19 23.203 1 91.56 346 GLU A N 1
ATOM 2710 C CA . GLU A 1 346 ? 20.797 19.062 24.422 1 91.56 346 GLU A CA 1
ATOM 2711 C C . GLU A 1 346 ? 19.922 19.297 25.656 1 91.56 346 GLU A C 1
ATOM 2713 O O . GLU A 1 346 ? 20.297 18.922 26.766 1 91.56 346 GLU A O 1
ATOM 2718 N N . GLU A 1 347 ? 18.828 19.891 25.391 1 94.12 347 GLU A N 1
ATOM 2719 C CA . GLU A 1 347 ? 17.859 20.125 26.453 1 94.12 347 GLU A CA 1
ATOM 2720 C C . GLU A 1 347 ? 16.828 19 26.516 1 94.12 347 GLU A C 1
ATOM 2722 O O . GLU A 1 347 ? 15.805 19.125 27.188 1 94.12 347 GLU A O 1
ATOM 2727 N N . ASN A 1 348 ? 16.953 17.953 25.719 1 94 348 ASN A N 1
ATOM 2728 C CA . ASN A 1 348 ? 16.094 16.781 25.688 1 94 348 ASN A CA 1
ATOM 2729 C C . ASN A 1 348 ? 14.695 17.125 25.156 1 94 348 ASN A C 1
ATOM 2731 O O . ASN A 1 348 ? 13.695 16.688 25.734 1 94 348 ASN A O 1
ATOM 2735 N N . VAL A 1 349 ? 14.656 17.969 24.219 1 94.75 349 VAL A N 1
ATOM 2736 C CA . VAL A 1 349 ? 13.422 18.281 23.5 1 94.75 349 VAL A CA 1
ATOM 2737 C C . VAL A 1 349 ? 13.641 18.125 22 1 94.75 349 VAL A C 1
ATOM 2739 O O . VAL A 1 349 ? 14.711 18.453 21.484 1 94.75 349 VAL A O 1
ATOM 2742 N N . ALA A 1 350 ? 12.633 17.609 21.344 1 93.56 350 ALA A N 1
ATOM 2743 C CA . ALA A 1 350 ? 12.734 17.406 19.906 1 93.56 350 ALA A CA 1
ATOM 2744 C C . ALA A 1 350 ? 11.547 18.031 19.172 1 93.56 350 ALA A C 1
ATOM 2746 O O . ALA A 1 350 ? 10.453 18.125 19.734 1 93.56 350 ALA A O 1
ATOM 2747 N N . PHE A 1 351 ? 11.742 18.516 18.031 1 94.38 351 PHE A N 1
ATOM 2748 C CA . PHE A 1 351 ? 10.734 19.016 17.109 1 94.38 351 PHE A CA 1
ATOM 2749 C C . PHE A 1 351 ? 11.125 18.703 15.664 1 94.38 351 PHE A C 1
ATOM 2751 O O . PHE A 1 351 ? 12.133 18.047 15.422 1 94.38 351 PHE A O 1
ATOM 2758 N N . VAL A 1 352 ? 10.328 19.141 14.664 1 93.44 352 VAL A N 1
ATOM 2759 C CA . VAL A 1 352 ? 10.664 18.906 13.266 1 93.44 352 VAL A CA 1
ATOM 2760 C C . VAL A 1 352 ? 11.07 20.234 12.609 1 93.44 352 VAL A C 1
ATOM 2762 O O . VAL A 1 352 ? 10.258 21.156 12.523 1 93.44 352 VAL A O 1
ATOM 2765 N N . PRO A 1 353 ? 12.32 20.297 12.133 1 94.5 353 PRO A N 1
ATOM 2766 C CA . PRO A 1 353 ? 12.68 21.453 11.32 1 94.5 353 PRO A CA 1
ATOM 2767 C C . PRO A 1 353 ? 11.82 21.578 10.062 1 94.5 353 PRO A C 1
ATOM 2769 O O . PRO A 1 353 ? 11.422 20.562 9.484 1 94.5 353 PRO A O 1
ATOM 2772 N N . GLY A 1 354 ? 11.625 22.75 9.633 1 95.5 354 GLY A N 1
ATOM 2773 C CA . GLY A 1 354 ? 10.586 23.016 8.648 1 95.5 354 GLY A CA 1
ATOM 2774 C C . GLY A 1 354 ? 11.047 22.797 7.223 1 95.5 354 GLY A C 1
ATOM 2775 O O . GLY A 1 354 ? 10.227 22.672 6.312 1 95.5 354 GLY A O 1
ATOM 2776 N N . GLY A 1 355 ? 12.344 22.625 6.945 1 93.88 355 GLY A N 1
ATOM 2777 C CA . GLY A 1 355 ? 12.898 22.547 5.605 1 93.88 355 GLY A CA 1
ATOM 2778 C C . GLY A 1 355 ? 12.203 21.516 4.738 1 93.88 355 GLY A C 1
ATOM 2779 O O . GLY A 1 355 ? 11.758 21.812 3.633 1 93.88 355 GLY A O 1
ATOM 2780 N N . PRO A 1 356 ? 11.977 20.328 5.258 1 92.62 356 PRO A N 1
ATOM 2781 C CA . PRO A 1 356 ? 11.414 19.219 4.477 1 92.62 356 PRO A CA 1
ATOM 2782 C C . PRO A 1 356 ? 9.984 19.5 4.012 1 92.62 356 PRO A C 1
ATOM 2784 O O . PRO A 1 356 ? 9.461 18.781 3.152 1 92.62 356 PRO A O 1
ATOM 2787 N N . PHE A 1 357 ? 9.344 20.516 4.562 1 95.94 357 PHE A N 1
ATOM 2788 C CA . PHE A 1 357 ? 7.957 20.812 4.199 1 95.94 357 PHE A CA 1
ATOM 2789 C C . PHE A 1 357 ? 7.902 21.719 2.982 1 95.94 357 PHE A C 1
ATOM 2791 O O . PHE A 1 357 ? 6.816 22.078 2.52 1 95.94 357 PHE A O 1
ATOM 2798 N N . PHE A 1 358 ? 9.055 2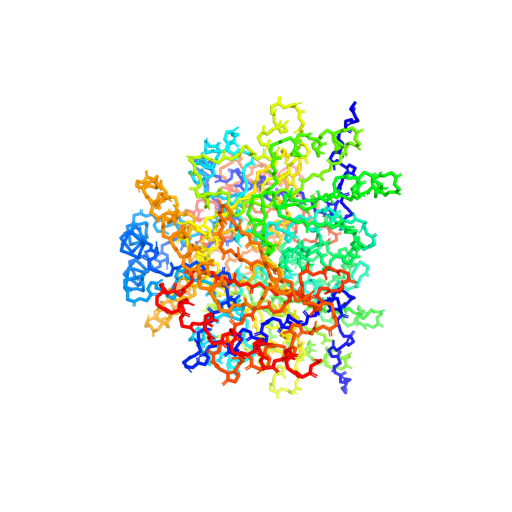2.094 2.486 1 96.88 358 PHE A N 1
ATOM 2799 C CA . PHE A 1 358 ? 9.141 22.922 1.298 1 96.88 358 PHE A CA 1
ATOM 2800 C C . PHE A 1 358 ? 9.625 22.125 0.099 1 96.88 358 PHE A C 1
ATOM 2802 O O . PHE A 1 358 ? 10.781 21.703 0.055 1 96.88 358 PHE A O 1
ATOM 2809 N N . ALA A 1 359 ? 8.781 21.969 -0.876 1 96.06 359 ALA A N 1
ATOM 2810 C CA . ALA A 1 359 ? 9.055 21.109 -2.02 1 96.06 359 ALA A CA 1
ATOM 2811 C C . ALA A 1 359 ? 10.25 21.609 -2.814 1 96.06 359 ALA A C 1
ATOM 2813 O O . ALA A 1 359 ? 10.984 20.828 -3.412 1 96.06 359 ALA A O 1
ATOM 2814 N N . ASN A 1 360 ? 10.438 22.953 -2.855 1 96.81 360 ASN A N 1
ATOM 2815 C CA . ASN A 1 360 ? 11.5 23.547 -3.65 1 96.81 360 ASN A CA 1
ATOM 2816 C C . ASN A 1 360 ? 12.625 24.078 -2.768 1 96.81 360 ASN A C 1
ATOM 2818 O O . ASN A 1 360 ? 13.406 24.938 -3.197 1 96.81 360 ASN A O 1
ATOM 2822 N N . GLY A 1 361 ? 12.703 23.625 -1.579 1 93.94 361 GLY A N 1
ATOM 2823 C CA . GLY A 1 361 ? 13.688 24.141 -0.645 1 93.94 361 GLY A CA 1
ATOM 2824 C C . GLY A 1 361 ? 13.234 25.406 0.057 1 93.94 361 GLY A C 1
ATOM 2825 O O . GLY A 1 361 ? 12.211 26 -0.305 1 93.94 361 GLY A O 1
ATOM 2826 N N . GLY A 1 362 ? 13.938 25.75 1.137 1 94.38 362 GLY A N 1
ATOM 2827 C CA . GLY A 1 362 ? 13.57 26.875 1.972 1 94.38 362 GLY A CA 1
ATOM 2828 C C . GLY A 1 362 ? 13.078 26.469 3.346 1 94.38 362 GLY A C 1
ATOM 2829 O O . GLY A 1 362 ? 13.18 25.312 3.727 1 94.38 362 GLY A O 1
ATOM 2830 N N . GLY A 1 363 ? 12.555 27.484 4.051 1 96.19 363 GLY A N 1
ATOM 2831 C CA . GLY A 1 363 ? 11.977 27.234 5.363 1 96.19 363 GLY A CA 1
ATOM 2832 C C . GLY A 1 363 ? 13.023 26.922 6.422 1 96.19 363 GLY A C 1
ATOM 2833 O O . GLY A 1 363 ? 12.711 26.297 7.438 1 96.19 363 GLY A O 1
ATOM 2834 N N . GLU A 1 364 ? 14.25 27.344 6.18 1 96.06 364 GLU A N 1
ATOM 2835 C CA . GLU A 1 364 ? 15.359 27.031 7.078 1 96.06 364 GLU A CA 1
ATOM 2836 C C . GLU A 1 364 ? 15.117 27.578 8.477 1 96.06 364 GLU A C 1
ATOM 2838 O O . GLU A 1 364 ? 15.672 27.094 9.453 1 96.06 364 GLU A O 1
ATOM 2843 N N . ASN A 1 365 ? 14.336 28.641 8.555 1 97.19 365 ASN A N 1
ATOM 2844 C CA . ASN A 1 365 ? 14.078 29.266 9.852 1 97.19 365 ASN A CA 1
ATOM 2845 C C . ASN A 1 365 ? 12.719 28.859 10.406 1 97.19 365 ASN A C 1
ATOM 2847 O O . ASN A 1 365 ? 12.148 29.562 11.242 1 97.19 365 ASN A O 1
ATOM 2851 N N . THR A 1 366 ? 12.156 27.781 9.938 1 97.56 366 THR A N 1
ATOM 2852 C CA . THR A 1 366 ? 10.828 27.375 10.375 1 97.56 366 THR A CA 1
ATOM 2853 C C . THR A 1 366 ? 10.875 26 11.039 1 97.56 366 THR A C 1
ATOM 2855 O O . THR A 1 366 ? 11.844 25.266 10.883 1 97.56 366 THR A O 1
ATOM 2858 N N . LEU A 1 367 ? 9.891 25.688 11.867 1 96.75 367 LEU A N 1
ATOM 2859 C CA . LEU A 1 367 ? 9.766 24.391 12.508 1 96.75 367 LEU A CA 1
ATOM 2860 C C . LEU A 1 367 ? 8.312 24.094 12.875 1 96.75 367 LEU A C 1
ATOM 2862 O O . LEU A 1 367 ? 7.496 25.016 12.953 1 96.75 367 LEU A O 1
ATOM 2866 N N . ARG A 1 368 ? 8 22.828 13.039 1 96.88 368 ARG A N 1
ATOM 2867 C CA . ARG A 1 368 ? 6.672 22.375 13.445 1 96.88 368 ARG A CA 1
ATOM 2868 C C . ARG A 1 368 ? 6.703 21.766 14.844 1 96.88 368 ARG A C 1
ATOM 2870 O O . ARG A 1 368 ? 7.598 20.984 15.156 1 96.88 368 ARG A O 1
ATOM 2877 N N . LEU A 1 369 ? 5.781 22.156 15.648 1 97.19 369 LEU A N 1
ATOM 2878 C CA . LEU A 1 369 ? 5.547 21.547 16.953 1 97.19 369 LEU A CA 1
ATOM 2879 C C . LEU A 1 369 ? 4.211 20.812 16.984 1 97.19 369 LEU A C 1
ATOM 2881 O O . LEU A 1 369 ? 3.182 21.375 16.594 1 97.19 369 LEU A O 1
ATOM 2885 N N . SER A 1 370 ? 4.238 19.609 17.453 1 96.38 370 SER A N 1
ATOM 2886 C CA . SER A 1 370 ? 3 18.859 17.656 1 96.38 370 SER A CA 1
ATOM 2887 C C . SER A 1 370 ? 2.613 18.844 19.141 1 96.38 370 SER A C 1
ATOM 2889 O O . SER A 1 370 ? 3.455 18.594 20 1 96.38 370 SER A O 1
ATOM 2891 N N . TYR A 1 371 ? 1.388 19.125 19.469 1 97.44 371 TYR A N 1
ATOM 2892 C CA . TYR A 1 371 ? 0.937 19.078 20.844 1 97.44 371 TYR A CA 1
ATOM 2893 C C . TYR A 1 371 ? 0.167 17.781 21.125 1 97.44 371 TYR A C 1
ATOM 2895 O O . TYR A 1 371 ? -0.426 17.625 22.203 1 97.44 371 TYR A O 1
ATOM 2903 N N . ALA A 1 372 ? 0.204 16.844 20.281 1 95.06 372 ALA A N 1
ATOM 2904 C CA . ALA A 1 372 ? -0.733 15.719 20.312 1 95.06 372 ALA A CA 1
ATOM 2905 C C . ALA A 1 372 ? -0.303 14.672 21.328 1 95.06 372 ALA A C 1
ATOM 2907 O O . ALA A 1 372 ? -1.135 14.141 22.078 1 95.06 372 ALA A O 1
ATOM 2908 N N . THR A 1 373 ? 0.976 14.367 21.5 1 92 373 THR A N 1
ATOM 2909 C CA . THR A 1 373 ? 1.384 13.141 22.172 1 92 373 THR A CA 1
ATOM 2910 C C . THR A 1 373 ? 1.717 13.414 23.641 1 92 373 THR A C 1
ATOM 2912 O O . THR A 1 373 ? 1.532 12.555 24.5 1 92 373 THR A O 1
ATOM 2915 N N . LEU A 1 374 ? 2.23 14.602 23.984 1 94.56 374 LEU A N 1
ATOM 2916 C CA . LEU A 1 374 ? 2.586 14.914 25.359 1 94.56 374 LEU A CA 1
ATOM 2917 C C . LEU A 1 374 ? 1.36 15.352 26.156 1 94.56 374 LEU A C 1
ATOM 2919 O O . LEU A 1 374 ? 0.41 15.898 25.578 1 94.56 374 LEU A O 1
ATOM 2923 N N . ASP A 1 375 ? 1.375 15.078 27.406 1 95.5 375 ASP A N 1
ATOM 2924 C CA . ASP A 1 375 ? 0.344 15.648 28.266 1 95.5 375 ASP A CA 1
ATOM 2925 C C . ASP A 1 375 ? 0.649 17.109 28.594 1 95.5 375 ASP A C 1
ATOM 2927 O O . ASP A 1 375 ? 1.661 17.656 28.156 1 95.5 375 ASP A O 1
ATOM 2931 N N . ARG A 1 376 ? -0.237 17.75 29.297 1 96.88 376 ARG A N 1
ATOM 2932 C CA . ARG A 1 376 ? -0.145 19.188 29.547 1 96.88 376 ARG A CA 1
ATOM 2933 C C . ARG A 1 376 ? 1.138 19.531 30.297 1 96.88 376 ARG A C 1
ATOM 2935 O O . ARG A 1 376 ? 1.786 20.547 30 1 96.88 376 ARG A O 1
ATOM 2942 N N . GLU A 1 377 ? 1.496 18.719 31.266 1 97.31 377 GLU A N 1
ATOM 2943 C CA . GLU A 1 377 ? 2.717 18.953 32.031 1 97.31 377 GLU A CA 1
ATOM 2944 C C . GLU A 1 377 ? 3.955 18.797 31.156 1 97.31 377 GLU A C 1
ATOM 2946 O O . GLU A 1 377 ? 4.887 19.609 31.234 1 97.31 377 GLU A O 1
ATOM 2951 N N . GLY A 1 378 ? 3.951 17.75 30.391 1 96.88 378 GLY A N 1
ATOM 2952 C CA . GLY A 1 378 ? 5.043 17.531 29.453 1 96.88 378 GLY A CA 1
ATOM 2953 C C . GLY A 1 378 ? 5.176 18.656 28.438 1 96.88 378 GLY A C 1
ATOM 2954 O O . GLY A 1 378 ? 6.289 19.062 28.094 1 96.88 378 GLY A O 1
ATOM 2955 N N . ILE A 1 379 ? 4.07 19.188 28 1 98.12 379 ILE A N 1
ATOM 2956 C CA . ILE A 1 379 ? 4.062 20.297 27.062 1 98.12 379 ILE A CA 1
ATOM 2957 C C . ILE A 1 379 ? 4.688 21.531 27.703 1 98.12 379 ILE A C 1
ATOM 2959 O O . ILE A 1 379 ? 5.566 22.172 27.125 1 98.12 379 ILE A O 1
ATOM 2963 N N . ALA A 1 380 ? 4.258 21.812 28.875 1 98.06 380 ALA A N 1
ATOM 2964 C CA . ALA A 1 380 ? 4.789 22.969 29.578 1 98.06 380 ALA A CA 1
ATOM 2965 C C . ALA A 1 380 ? 6.297 22.859 29.766 1 98.06 380 ALA A C 1
ATOM 2967 O O . ALA A 1 380 ? 7.043 23.797 29.484 1 98.06 380 ALA A O 1
ATOM 2968 N N . GLU A 1 381 ? 6.707 21.672 30.219 1 98 381 GLU A N 1
ATOM 2969 C CA . GLU A 1 381 ? 8.125 21.438 30.453 1 98 381 GLU A CA 1
ATOM 2970 C C . GLU A 1 381 ? 8.906 21.469 29.141 1 98 381 GLU A C 1
ATOM 2972 O O . GLU A 1 381 ? 9.992 22.047 29.062 1 98 381 GLU A O 1
ATOM 2977 N N . GLY A 1 382 ? 8.383 20.828 28.125 1 97.69 382 GLY A N 1
ATOM 2978 C CA . GLY A 1 382 ? 9.039 20.828 26.828 1 97.69 382 GLY A CA 1
ATOM 2979 C C . GLY A 1 382 ? 9.203 22.219 26.25 1 97.69 382 GLY A C 1
ATOM 2980 O O . GLY A 1 382 ? 10.266 22.547 25.719 1 97.69 382 GLY A O 1
ATOM 2981 N N . VAL A 1 383 ? 8.203 23 26.359 1 98.5 383 VAL A N 1
ATOM 2982 C CA . VAL A 1 383 ? 8.258 24.359 25.828 1 98.5 383 VAL A CA 1
ATOM 2983 C C . VAL A 1 383 ? 9.227 25.203 26.641 1 98.5 383 VAL A C 1
ATOM 2985 O O . VAL A 1 383 ? 9.938 26.047 26.094 1 98.5 383 VAL A O 1
ATOM 2988 N N . ARG A 1 384 ? 9.234 24.984 27.938 1 98.12 384 ARG A N 1
ATOM 2989 C CA . ARG A 1 384 ? 10.211 25.688 28.766 1 98.12 384 ARG A CA 1
ATOM 2990 C C . ARG A 1 384 ? 11.633 25.391 28.312 1 98.12 384 ARG A C 1
ATOM 2992 O O . ARG A 1 384 ? 12.453 26.297 28.188 1 98.12 384 ARG A O 1
ATOM 2999 N N . ARG A 1 385 ? 11.875 24.203 28.062 1 97.5 385 ARG A N 1
ATOM 3000 C CA . ARG A 1 385 ? 13.195 23.781 27.594 1 97.5 385 ARG A CA 1
ATOM 3001 C C . ARG A 1 385 ? 13.5 24.344 26.203 1 97.5 385 ARG A C 1
ATOM 3003 O O . ARG A 1 385 ? 14.625 24.766 25.938 1 97.5 385 ARG A O 1
ATOM 3010 N N . LEU A 1 386 ? 12.531 24.312 25.359 1 97.44 386 LEU A N 1
ATOM 3011 C CA . LEU A 1 386 ? 12.68 24.891 24.031 1 97.44 386 LEU A CA 1
ATOM 3012 C C . LEU A 1 386 ? 12.984 26.391 24.125 1 97.44 386 LEU A C 1
ATOM 3014 O O . LEU A 1 386 ? 13.82 26.906 23.375 1 97.44 386 LEU A O 1
ATOM 3018 N N . GLY A 1 387 ? 12.305 27.031 25 1 96.81 387 GLY A N 1
ATOM 3019 C CA . GLY A 1 387 ? 12.57 28.438 25.234 1 96.81 387 GLY A CA 1
ATOM 3020 C C . GLY A 1 387 ? 14 28.719 25.656 1 96.81 387 GLY A C 1
ATOM 3021 O O . GLY A 1 387 ? 14.609 29.688 25.203 1 96.81 387 GLY A O 1
ATOM 3022 N N . ARG A 1 388 ? 14.492 27.891 26.516 1 96.06 388 ARG A N 1
ATOM 3023 C CA . ARG A 1 388 ? 15.883 28.031 26.938 1 96.06 388 ARG A CA 1
ATOM 3024 C C . ARG A 1 388 ? 16.828 27.875 25.75 1 96.06 388 ARG A C 1
ATOM 3026 O O . ARG A 1 388 ? 17.781 28.656 25.594 1 96.06 388 ARG A O 1
ATOM 3033 N N . ALA A 1 389 ? 16.562 26.906 24.969 1 95.69 389 ALA A N 1
ATOM 3034 C CA . ALA A 1 389 ? 17.375 26.672 23.766 1 95.69 389 ALA A CA 1
ATOM 3035 C C . ALA A 1 389 ? 17.312 27.875 22.828 1 95.69 389 ALA A C 1
ATOM 3037 O O . ALA A 1 389 ? 18.328 28.266 22.25 1 95.69 389 ALA A O 1
ATOM 3038 N N . LEU A 1 390 ? 16.188 28.453 22.688 1 95.44 390 LEU A N 1
ATOM 3039 C CA . LEU A 1 390 ? 15.977 29.594 21.812 1 95.44 390 LEU A CA 1
ATOM 3040 C C . LEU A 1 390 ? 16.734 30.812 22.312 1 95.44 390 LEU A C 1
ATOM 3042 O O . LEU A 1 390 ? 17.344 31.547 21.531 1 95.44 390 LEU A O 1
ATOM 3046 N N . LYS A 1 391 ? 16.625 31 23.562 1 92.38 391 LYS A N 1
ATOM 3047 C CA . LYS A 1 391 ? 17.312 32.125 24.172 1 92.38 391 LYS A CA 1
ATOM 3048 C C . LYS A 1 391 ? 18.828 32 24.031 1 92.38 391 LYS A C 1
ATOM 3050 O O . LYS A 1 391 ? 19.516 33 23.797 1 92.38 391 LYS A O 1
ATOM 3055 N N . GLY A 1 392 ? 19.25 30.781 24.156 1 87.94 392 GLY A N 1
ATOM 3056 C CA . GLY A 1 392 ? 20.672 30.547 23.922 1 87.94 392 GLY A CA 1
ATOM 3057 C C . GLY A 1 392 ? 21.109 30.828 22.5 1 87.94 392 GLY A C 1
ATOM 3058 O O . GLY A 1 392 ? 22.203 31.344 22.266 1 87.94 392 GLY A O 1
ATOM 3059 N N . LEU A 1 393 ? 20.281 30.516 21.547 1 86.81 393 LEU A N 1
ATOM 3060 C CA . LEU A 1 393 ? 20.578 30.734 20.141 1 86.81 393 LEU A CA 1
ATOM 3061 C C . LEU A 1 393 ? 20.547 32.219 19.797 1 86.81 393 LEU A C 1
ATOM 3063 O O . LEU A 1 393 ? 21.375 32.688 19.016 1 86.81 393 LEU A O 1
ATOM 3067 N N . LEU A 1 394 ? 19.641 32.906 20.297 1 84.12 394 LEU A N 1
ATOM 3068 C CA . LEU A 1 394 ? 19.469 34.312 20.016 1 84.12 394 LEU A CA 1
ATOM 3069 C C . LEU A 1 394 ? 20.594 35.125 20.656 1 84.12 394 LEU A C 1
ATOM 3071 O O . LEU A 1 394 ? 20.953 36.188 20.141 1 84.12 394 LEU A O 1
ATOM 3075 N N . ALA A 1 395 ? 21.109 34.625 21.734 1 80.12 395 ALA A N 1
ATOM 3076 C CA . ALA A 1 395 ? 22.219 35.312 22.391 1 80.12 395 ALA A CA 1
ATOM 3077 C C . ALA A 1 395 ? 23.484 35.25 21.547 1 80.12 395 ALA A C 1
ATOM 3079 O O . ALA A 1 395 ? 24.391 36.062 21.703 1 80.12 395 ALA A O 1
ATOM 3080 N N . LEU A 1 396 ? 23.484 34.281 20.719 1 70.19 396 LEU A N 1
ATOM 3081 C CA . LEU A 1 396 ? 24.672 34.062 19.891 1 70.19 396 LEU A CA 1
ATOM 3082 C C . LEU A 1 396 ? 24.594 34.906 18.625 1 70.19 396 LEU A C 1
ATOM 3084 O O . LEU A 1 396 ? 25.578 35.031 17.891 1 70.19 396 LEU A O 1
ATOM 3088 N N . VAL A 1 397 ? 23.578 35.562 18.281 1 69.81 397 VAL A N 1
ATOM 3089 C CA . VAL A 1 397 ? 23.453 36.375 17.078 1 69.81 397 VAL A CA 1
ATOM 3090 C C . VAL A 1 397 ? 23.375 37.844 17.438 1 69.81 397 VAL A C 1
ATOM 3092 O O . VAL A 1 397 ? 22.875 38.219 18.5 1 69.81 397 VAL A O 1
ATOM 3095 N N . MET B 1 1 ? -17.031 28.766 -17.422 1 73.81 1 MET B N 1
ATOM 3096 C CA . MET B 1 1 ? -16.406 27.656 -16.734 1 73.81 1 MET B CA 1
ATOM 3097 C C . MET B 1 1 ? -15.914 26.594 -17.719 1 73.81 1 MET B C 1
ATOM 3099 O O . MET B 1 1 ? -16.641 26.234 -18.641 1 73.81 1 MET B O 1
ATOM 3103 N N . LYS B 1 2 ? -14.688 26.484 -17.766 1 81.5 2 LYS B N 1
ATOM 3104 C CA . LYS B 1 2 ? -14.156 25.438 -18.641 1 81.5 2 LYS B CA 1
ATOM 3105 C C . LYS B 1 2 ? -14.461 24.047 -18.078 1 81.5 2 LYS B C 1
ATOM 3107 O O . LYS B 1 2 ? -14.195 23.766 -16.906 1 81.5 2 LYS B O 1
ATOM 3112 N N . PRO B 1 3 ? -15.125 23.25 -18.938 1 86.94 3 PRO B N 1
ATOM 3113 C CA . PRO B 1 3 ? -15.422 21.906 -18.469 1 86.94 3 PRO B CA 1
ATOM 3114 C C . PRO B 1 3 ? -14.164 21.062 -18.25 1 86.94 3 PRO B C 1
ATOM 3116 O O . PRO B 1 3 ? -13.195 21.188 -19.016 1 86.94 3 PRO B O 1
ATOM 3119 N N . LEU B 1 4 ? -14.133 20.375 -17.172 1 91.62 4 LEU B N 1
ATOM 3120 C CA . LEU B 1 4 ? -13.031 19.453 -16.891 1 91.62 4 LEU B CA 1
ATOM 3121 C C . LEU B 1 4 ? -13.164 18.172 -17.703 1 91.62 4 LEU B C 1
ATOM 3123 O O . LEU B 1 4 ? -14.25 17.594 -17.797 1 91.62 4 LEU B O 1
ATOM 3127 N N . SER B 1 5 ? -12.125 17.828 -18.438 1 91.69 5 SER B N 1
ATOM 3128 C CA . SER B 1 5 ? -12.008 16.547 -19.125 1 91.69 5 SER B CA 1
ATOM 3129 C C . SER B 1 5 ? -11.039 15.617 -18.391 1 91.69 5 SER B C 1
ATOM 3131 O O . SER B 1 5 ? -9.82 15.805 -18.453 1 91.69 5 SER B O 1
ATOM 3133 N N . TRP B 1 6 ? -11.539 14.594 -17.75 1 93.38 6 TRP B N 1
ATOM 3134 C CA . TRP B 1 6 ? -10.711 13.688 -16.953 1 93.38 6 TRP B CA 1
ATOM 3135 C C . TRP B 1 6 ? -9.711 12.961 -17.844 1 93.38 6 TRP B C 1
ATOM 3137 O O . TRP B 1 6 ? -8.555 12.758 -17.453 1 93.38 6 TRP B O 1
ATOM 3147 N N . SER B 1 7 ? -10.094 12.586 -19.047 1 89.06 7 SER B N 1
ATOM 3148 C CA . SER B 1 7 ? -9.188 11.906 -19.969 1 89.06 7 SER B CA 1
ATOM 3149 C C . SER B 1 7 ? -7.969 12.766 -20.281 1 89.06 7 SER B C 1
ATOM 3151 O O . SER B 1 7 ? -6.867 12.242 -20.469 1 89.06 7 SER B O 1
ATOM 3153 N N . GLU B 1 8 ? -8.188 14.078 -20.25 1 90.69 8 GLU B N 1
ATOM 3154 C CA . GLU B 1 8 ? -7.09 15 -20.531 1 90.69 8 GLU B CA 1
ATOM 3155 C C . GLU B 1 8 ? -6.277 15.289 -19.281 1 90.69 8 GLU B C 1
ATOM 3157 O O . GLU B 1 8 ? -5.129 15.734 -19.359 1 90.69 8 GLU B O 1
ATOM 3162 N N . ALA B 1 9 ? -6.895 15.047 -18.156 1 93.31 9 ALA B N 1
ATOM 3163 C CA . ALA B 1 9 ? -6.242 15.359 -16.891 1 93.31 9 ALA B CA 1
ATOM 3164 C C . ALA B 1 9 ? -5.27 14.258 -16.484 1 93.31 9 ALA B C 1
ATOM 3166 O O . ALA B 1 9 ? -4.309 14.508 -15.75 1 93.31 9 ALA B O 1
ATOM 3167 N N . PHE B 1 10 ? -5.465 13.039 -17.031 1 94.31 10 PHE B N 1
ATOM 3168 C CA . PHE B 1 10 ? -4.656 11.891 -16.656 1 94.31 10 PHE B CA 1
ATOM 3169 C C . PHE B 1 10 ? -3.271 11.969 -17.281 1 94.31 10 PHE B C 1
ATOM 3171 O O . PHE B 1 10 ? -3.113 12.492 -18.375 1 94.31 10 PHE B O 1
ATOM 3178 N N . GLY B 1 11 ? -2.324 11.477 -16.547 1 92.12 11 GLY B N 1
ATOM 3179 C CA . GLY B 1 11 ? -0.985 11.336 -17.094 1 92.12 11 GLY B CA 1
ATOM 3180 C C . GLY B 1 11 ? -0.851 10.148 -18.047 1 92.12 11 GLY B C 1
ATOM 3181 O O . GLY B 1 11 ? -1.814 9.414 -18.266 1 92.12 11 GLY B O 1
ATOM 3182 N N . LYS B 1 12 ? 0.34 9.977 -18.578 1 85.88 12 LYS B N 1
ATOM 3183 C CA . LYS B 1 12 ? 0.63 8.891 -19.516 1 85.88 12 LYS B CA 1
ATOM 3184 C C . LYS B 1 12 ? 0.529 7.531 -18.844 1 85.88 12 LYS B C 1
ATOM 3186 O O . LYS B 1 12 ? 0.07 6.562 -19.453 1 85.88 12 LYS B O 1
ATOM 3191 N N . GLY B 1 13 ? 0.934 7.547 -17.625 1 82.31 13 GLY B N 1
ATOM 3192 C CA . GLY B 1 13 ? 0.886 6.301 -16.875 1 82.31 13 GLY B CA 1
ATOM 3193 C C . GLY B 1 13 ? -0.518 5.746 -16.734 1 82.31 13 GLY B C 1
ATOM 3194 O O . GLY B 1 13 ? -0.721 4.531 -16.812 1 82.31 13 GLY B O 1
ATOM 3195 N N . ALA B 1 14 ? -1.436 6.574 -16.609 1 85.56 14 ALA B N 1
ATOM 3196 C CA . ALA B 1 14 ? -2.83 6.168 -16.453 1 85.56 14 ALA B CA 1
ATOM 3197 C C . ALA B 1 14 ? -3.334 5.461 -17.703 1 85.56 14 ALA B C 1
ATOM 3199 O O . ALA B 1 14 ? -4.188 4.574 -17.625 1 85.56 14 ALA B O 1
ATOM 3200 N N . GLY B 1 15 ? -2.838 5.824 -18.781 1 82.69 15 GLY B N 1
ATOM 3201 C CA . GLY B 1 15 ? -3.223 5.18 -20.031 1 82.69 15 GLY B CA 1
ATOM 3202 C C . GLY B 1 15 ? -2.748 3.742 -20.125 1 82.69 15 GLY B C 1
ATOM 3203 O O . GLY B 1 15 ? -3.318 2.945 -20.875 1 82.69 15 GLY B O 1
ATOM 3204 N N . ARG B 1 16 ? -1.776 3.479 -19.422 1 81.06 16 ARG B N 1
ATOM 3205 C CA . ARG B 1 16 ? -1.192 2.143 -19.453 1 81.06 16 ARG B CA 1
ATOM 3206 C C . ARG B 1 16 ? -1.943 1.188 -18.531 1 81.06 16 ARG B C 1
ATOM 3208 O O . ARG B 1 16 ? -1.829 -0.032 -18.672 1 81.06 16 ARG B O 1
ATOM 3215 N N . ILE B 1 17 ? -2.625 1.839 -17.656 1 74.94 17 ILE B N 1
ATOM 3216 C CA . ILE B 1 17 ? -3.35 1.037 -16.672 1 74.94 17 ILE B CA 1
ATOM 3217 C C . ILE B 1 17 ? -4.676 0.567 -17.266 1 74.94 17 ILE B C 1
ATOM 3219 O O . ILE B 1 17 ? -5.512 1.384 -17.656 1 74.94 17 ILE B O 1
ATOM 3223 N N . GLN B 1 18 ? -4.754 -0.608 -17.719 1 67.81 18 GLN B N 1
ATOM 3224 C CA . GLN B 1 18 ? -5.969 -1.144 -18.328 1 67.81 18 GLN B CA 1
ATOM 3225 C C . GLN B 1 18 ? -6.758 -1.979 -17.312 1 67.81 18 GLN B C 1
ATOM 3227 O O . GLN B 1 18 ? -6.195 -2.484 -16.344 1 67.81 18 GLN B O 1
ATOM 3232 N N . ALA B 1 19 ? -8.109 -1.781 -17.516 1 58.88 19 ALA B N 1
ATOM 3233 C CA . ALA B 1 19 ? -8.992 -2.615 -16.703 1 58.88 19 ALA B CA 1
ATOM 3234 C C . ALA B 1 19 ? -8.594 -4.086 -16.797 1 58.88 19 ALA B C 1
ATOM 3236 O O . ALA B 1 19 ? -8.148 -4.547 -17.844 1 58.88 19 ALA B O 1
ATOM 3237 N N . SER B 1 20 ? -8.453 -4.645 -15.57 1 57.66 20 SER B N 1
ATOM 3238 C CA . SER B 1 20 ? -8.188 -6.078 -15.562 1 57.66 20 SER B CA 1
ATOM 3239 C C . SER B 1 20 ? -9.359 -6.859 -16.156 1 57.66 20 SER B C 1
ATOM 3241 O O . SER B 1 20 ? -10.492 -6.738 -15.688 1 57.66 20 SER B O 1
ATOM 3243 N N . THR B 1 21 ? -9.383 -7.258 -17.453 1 54.88 21 THR B N 1
ATOM 3244 C CA . THR B 1 21 ? -10.367 -8.18 -18 1 54.88 21 THR B CA 1
ATOM 3245 C C . THR B 1 21 ? -10.742 -9.25 -16.969 1 54.88 21 THR B C 1
ATOM 3247 O O . THR B 1 21 ? -11.898 -9.664 -16.891 1 54.88 21 THR B O 1
ATOM 3250 N N . ILE B 1 22 ? -9.867 -9.531 -16.109 1 58.38 22 ILE B N 1
ATOM 3251 C CA . ILE B 1 22 ? -10.047 -10.617 -15.148 1 58.38 22 ILE B CA 1
ATOM 3252 C C . ILE B 1 22 ? -11.031 -10.188 -14.062 1 58.38 22 ILE B C 1
ATOM 3254 O O . ILE B 1 22 ? -11.852 -10.984 -13.602 1 58.38 22 ILE B O 1
ATOM 3258 N N . ARG B 1 23 ? -10.977 -8.961 -13.742 1 58.19 23 ARG B N 1
ATOM 3259 C CA . ARG B 1 23 ? -11.859 -8.523 -12.664 1 58.19 23 ARG B CA 1
ATOM 3260 C C . ARG B 1 23 ? -13.328 -8.641 -13.078 1 58.19 23 ARG B C 1
ATOM 3262 O O . ARG B 1 23 ? -14.164 -9.07 -12.281 1 58.19 23 ARG B O 1
ATOM 3269 N N . GLU B 1 24 ? -13.516 -8.328 -14.344 1 59.25 24 GLU B N 1
ATOM 3270 C CA . GLU B 1 24 ? -14.883 -8.469 -14.844 1 59.25 24 GLU B CA 1
ATOM 3271 C C . GLU B 1 24 ? -15.32 -9.938 -14.852 1 59.25 24 GLU B C 1
ATOM 3273 O O . GLU B 1 24 ? -16.469 -10.25 -14.539 1 59.25 24 GLU B O 1
ATOM 3278 N N . LEU B 1 25 ? -14.352 -10.648 -15.094 1 61.88 25 LEU B N 1
ATOM 3279 C CA . LEU B 1 25 ? -14.648 -12.07 -15.141 1 61.88 25 LEU B CA 1
ATOM 3280 C C . LEU B 1 25 ? -14.867 -12.625 -13.734 1 61.88 25 LEU B C 1
ATOM 3282 O O . LEU B 1 25 ? -15.789 -13.422 -13.516 1 61.88 25 LEU B O 1
ATOM 3286 N N . LEU B 1 26 ? -14.125 -12.055 -12.781 1 61.81 26 LEU B N 1
ATOM 3287 C CA . LEU B 1 26 ? -14.188 -12.555 -11.414 1 61.81 26 LEU B CA 1
ATOM 3288 C C . LEU B 1 26 ? -15.484 -12.133 -10.734 1 61.81 26 LEU B C 1
ATOM 3290 O O . LEU B 1 26 ? -15.992 -12.836 -9.867 1 61.81 26 LEU B O 1
ATOM 3294 N N . LYS B 1 27 ? -15.969 -11.062 -11.234 1 64.06 27 LYS B N 1
ATOM 3295 C CA . LYS B 1 27 ? -17.266 -10.633 -10.719 1 64.06 27 LYS B CA 1
ATOM 3296 C C . LYS B 1 27 ? -18.359 -11.648 -11.055 1 64.06 27 LYS B C 1
ATOM 3298 O O . LYS B 1 27 ? -19.281 -11.852 -10.273 1 64.06 27 LYS B O 1
ATOM 3303 N N . LEU B 1 28 ? -18.125 -12.305 -12.07 1 62.28 28 LEU B N 1
ATOM 3304 C CA . LEU B 1 28 ? -19.094 -13.289 -12.531 1 62.28 28 LEU B CA 1
ATOM 3305 C C . LEU B 1 28 ? -19.047 -14.539 -11.656 1 62.28 28 LEU B C 1
ATOM 3307 O O . LEU B 1 28 ? -20.031 -15.289 -11.586 1 62.28 28 LEU B O 1
ATOM 3311 N N . THR B 1 29 ? -17.953 -14.641 -10.992 1 63.66 29 THR B N 1
ATOM 3312 C CA . THR B 1 29 ? -17.766 -15.844 -10.188 1 63.66 29 THR B CA 1
ATOM 3313 C C . THR B 1 29 ? -18.547 -15.727 -8.875 1 63.66 29 THR B C 1
ATOM 3315 O O . THR B 1 29 ? -18.688 -16.719 -8.156 1 63.66 29 THR B O 1
ATOM 3318 N N . GLN B 1 30 ? -19.047 -14.617 -8.633 1 65.5 30 GLN B N 1
ATOM 3319 C CA . GLN B 1 30 ? -19.75 -14.398 -7.375 1 65.5 30 GLN B CA 1
ATOM 3320 C C . GLN B 1 30 ? -21.219 -14.773 -7.492 1 65.5 30 GLN B C 1
ATOM 3322 O O . GLN B 1 30 ? -21.953 -14.766 -6.5 1 65.5 30 GLN B O 1
ATOM 3327 N N . ARG B 1 31 ? -21.594 -15.281 -8.641 1 71.5 31 ARG B N 1
ATOM 3328 C CA . ARG B 1 31 ? -22.969 -15.727 -8.82 1 71.5 31 ARG B CA 1
ATOM 3329 C C . ARG B 1 31 ? -23.219 -17.047 -8.086 1 71.5 31 ARG B C 1
ATOM 3331 O O . ARG B 1 31 ? -22.359 -17.922 -8.078 1 71.5 31 ARG B O 1
ATOM 3338 N N . PRO B 1 32 ? -24.406 -17.078 -7.449 1 80.44 32 PRO B N 1
ATOM 3339 C CA . PRO B 1 32 ? -24.719 -18.328 -6.754 1 80.44 32 PRO B CA 1
ATOM 3340 C C . PRO B 1 32 ? -24.719 -19.531 -7.684 1 80.44 32 PRO B C 1
ATOM 3342 O O . PRO B 1 32 ? -25.156 -19.438 -8.836 1 80.44 32 PRO B O 1
ATOM 3345 N N . GLY B 1 33 ? -24.109 -20.625 -7.273 1 85.81 33 GLY B N 1
ATOM 3346 C CA . GLY B 1 33 ? -24.141 -21.875 -8.008 1 85.81 33 GLY B CA 1
ATOM 3347 C C . GLY B 1 33 ? -22.922 -22.094 -8.883 1 85.81 33 GLY B C 1
ATOM 3348 O O . GLY B 1 33 ? -22.672 -23.219 -9.328 1 85.81 33 GLY B O 1
ATOM 3349 N N . ILE B 1 34 ? -22.203 -21.109 -9.055 1 91.56 34 ILE B N 1
ATOM 3350 C CA . ILE B 1 34 ? -21.031 -21.219 -9.898 1 91.56 34 ILE B CA 1
ATOM 3351 C C . ILE B 1 34 ? -19.906 -21.938 -9.133 1 91.56 34 ILE B C 1
ATOM 3353 O O . ILE B 1 34 ? -19.594 -21.562 -7.996 1 91.56 34 ILE B O 1
ATOM 3357 N N . LEU B 1 35 ? -19.422 -23.031 -9.688 1 94.31 35 LEU B N 1
ATOM 3358 C CA . LEU B 1 35 ? -18.172 -23.641 -9.219 1 94.31 35 LEU B CA 1
ATOM 3359 C C . LEU B 1 35 ? -16.969 -22.938 -9.828 1 94.31 35 LEU B C 1
ATOM 3361 O O . LEU B 1 35 ? -16.734 -23.031 -11.039 1 94.31 35 LEU B O 1
ATOM 3365 N N . SER B 1 36 ? -16.219 -22.266 -9.016 1 93.06 36 SER B N 1
ATOM 3366 C CA . SER B 1 36 ? -15.188 -21.391 -9.562 1 93.06 36 SER B CA 1
ATOM 3367 C C . SER B 1 36 ? -13.797 -21.984 -9.383 1 93.06 36 SER B C 1
ATOM 3369 O O . SER B 1 36 ? -13.383 -22.297 -8.266 1 93.06 36 SER B O 1
ATOM 3371 N N . PHE B 1 37 ? -13.109 -22.141 -10.523 1 95 37 PHE B N 1
ATOM 3372 C CA . PHE B 1 37 ? -11.68 -22.453 -10.555 1 95 37 PHE B CA 1
ATOM 3373 C C . PHE B 1 37 ? -10.859 -21.188 -10.812 1 95 37 PHE B C 1
ATOM 3375 O O . PHE B 1 37 ? -9.656 -21.266 -11.07 1 95 37 PHE B O 1
ATOM 3382 N N . ALA B 1 38 ? -11.5 -20.031 -10.773 1 88.25 38 ALA B N 1
ATOM 3383 C CA . ALA B 1 38 ? -10.883 -18.797 -11.25 1 88.25 38 ALA B CA 1
ATOM 3384 C C . ALA B 1 38 ? -9.953 -18.203 -10.195 1 88.25 38 ALA B C 1
ATOM 3386 O O . ALA B 1 38 ? -8.875 -17.703 -10.523 1 88.25 38 ALA B O 1
ATOM 3387 N N . GLY B 1 39 ? -10.32 -18.203 -9.031 1 77.56 39 GLY B N 1
ATOM 3388 C CA . GLY B 1 39 ? -9.586 -17.422 -8.047 1 77.56 39 GLY B CA 1
ATOM 3389 C C . GLY B 1 39 ? -8.359 -18.141 -7.508 1 77.56 39 GLY B C 1
ATOM 3390 O O . GLY B 1 39 ? -8.422 -19.344 -7.219 1 77.56 39 GLY B O 1
ATOM 3391 N N . GLY B 1 40 ? -7.18 -17.5 -7.555 1 81.12 40 GLY B N 1
ATOM 3392 C CA . GLY B 1 40 ? -6.023 -17.938 -6.793 1 81.12 40 GLY B CA 1
ATOM 3393 C C . GLY B 1 40 ? -6.133 -17.625 -5.312 1 81.12 40 GLY B C 1
ATOM 3394 O O . GLY B 1 40 ? -5.203 -17.078 -4.715 1 81.12 40 GLY B O 1
ATOM 3395 N N . LEU B 1 41 ? -7.262 -18.047 -4.742 1 90.38 41 LEU B N 1
ATOM 3396 C CA . LEU B 1 41 ? -7.582 -17.75 -3.352 1 90.38 41 LEU B CA 1
ATOM 3397 C C . LEU B 1 41 ? -7.23 -18.922 -2.451 1 90.38 41 LEU B C 1
ATOM 3399 O O . LEU B 1 41 ? -7.508 -20.078 -2.793 1 90.38 41 LEU B O 1
ATOM 3403 N N . PRO B 1 42 ? -6.648 -18.625 -1.332 1 94.12 42 PRO B N 1
ATOM 3404 C CA . PRO B 1 42 ? -6.43 -19.703 -0.361 1 94.12 42 PRO B CA 1
ATOM 3405 C C . PRO B 1 42 ? -7.738 -20.297 0.153 1 94.12 42 PRO B C 1
ATOM 3407 O O . PRO B 1 42 ? -8.766 -19.625 0.165 1 94.12 42 PRO B O 1
ATOM 3410 N N . ALA B 1 43 ? -7.672 -21.547 0.523 1 94.81 43 ALA B N 1
ATOM 3411 C CA . ALA B 1 43 ? -8.828 -22.266 1.064 1 94.81 43 ALA B CA 1
ATOM 3412 C C . ALA B 1 43 ? -9.266 -21.672 2.398 1 94.81 43 ALA B C 1
ATOM 3414 O O . ALA B 1 43 ? -8.492 -21.656 3.363 1 94.81 43 ALA B O 1
ATOM 3415 N N . PRO B 1 44 ? -10.508 -21.281 2.498 1 93.12 44 PRO B N 1
ATOM 3416 C CA . PRO B 1 44 ? -10.953 -20.609 3.723 1 93.12 44 PRO B CA 1
ATOM 3417 C C . PRO B 1 44 ? -10.891 -21.516 4.945 1 93.12 44 PRO B C 1
ATOM 3419 O O . PRO B 1 44 ? -10.695 -21.047 6.066 1 93.12 44 PRO B O 1
ATOM 3422 N N . GLU B 1 45 ? -11.086 -22.828 4.758 1 94.56 45 GLU B N 1
ATOM 3423 C CA . GLU B 1 45 ? -11.086 -23.766 5.867 1 94.56 45 GLU B CA 1
ATOM 3424 C C . GLU B 1 45 ? -9.727 -23.828 6.547 1 94.56 45 GLU B C 1
ATOM 3426 O O . GLU B 1 45 ? -9.594 -24.375 7.648 1 94.56 4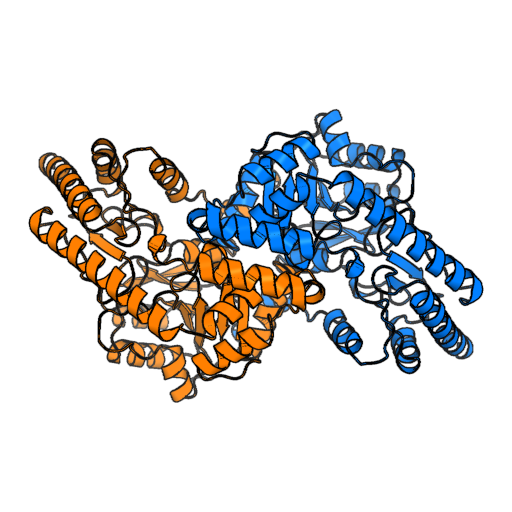5 GLU B O 1
ATOM 3431 N N . LEU B 1 46 ? -8.727 -23.297 5.914 1 95.81 46 LEU B N 1
ATOM 3432 C CA . LEU B 1 46 ? -7.371 -23.359 6.441 1 95.81 46 LEU B CA 1
ATOM 3433 C C . LEU B 1 46 ? -7.047 -22.125 7.262 1 95.81 46 LEU B C 1
ATOM 3435 O O . LEU B 1 46 ? -5.992 -22.047 7.898 1 95.81 46 LEU B O 1
ATOM 3439 N N . PHE B 1 47 ? -7.949 -21.125 7.289 1 96.62 47 PHE B N 1
ATOM 3440 C CA . PHE B 1 47 ? -7.684 -19.891 8.023 1 96.62 47 PHE B CA 1
ATOM 3441 C C . PHE B 1 47 ? -7.703 -20.141 9.531 1 96.62 47 PHE B C 1
ATOM 3443 O O . PHE B 1 47 ? -8.578 -20.844 10.031 1 96.62 47 PHE B O 1
ATOM 3450 N N . PRO B 1 48 ? -6.797 -19.578 10.219 1 96.44 48 PRO B N 1
ATOM 3451 C CA . PRO B 1 48 ? -6.75 -19.75 11.672 1 96.44 48 PRO B CA 1
ATOM 3452 C C . PRO B 1 48 ? -7.641 -18.766 12.414 1 96.44 48 PRO B C 1
ATOM 3454 O O . PRO B 1 48 ? -7.148 -17.953 13.211 1 96.44 48 PRO B O 1
ATOM 3457 N N . LYS B 1 49 ? -8.93 -18.875 12.281 1 96.88 49 LYS B N 1
ATOM 3458 C CA . LYS B 1 49 ? -9.906 -17.875 12.734 1 96.88 49 LYS B CA 1
ATOM 3459 C C . LYS B 1 49 ? -9.883 -17.734 14.258 1 96.88 49 LYS B C 1
ATOM 3461 O O . LYS B 1 49 ? -9.734 -16.625 14.781 1 96.88 49 LYS B O 1
ATOM 3466 N N . GLU B 1 50 ? -9.922 -18.875 14.945 1 96.94 50 GLU B N 1
ATOM 3467 C CA . GLU B 1 50 ? -10.008 -18.828 16.406 1 96.94 50 GLU B CA 1
ATOM 3468 C C . GLU B 1 50 ? -8.695 -18.328 17.016 1 96.94 50 GLU B C 1
ATOM 3470 O O . GLU B 1 50 ? -8.703 -17.5 17.922 1 96.94 50 GLU B O 1
ATOM 3475 N N . GLU B 1 51 ? -7.578 -18.875 16.516 1 97.25 51 GLU B N 1
ATOM 3476 C CA . GLU B 1 51 ? -6.273 -18.422 16.984 1 97.25 51 GLU B CA 1
ATOM 3477 C C . GLU B 1 51 ? -6.066 -16.938 16.734 1 97.25 51 GLU B C 1
ATOM 3479 O O . GLU B 1 51 ? -5.543 -16.219 17.578 1 97.25 51 GLU B O 1
ATOM 3484 N N . ALA B 1 52 ? -6.484 -16.484 15.578 1 98.25 52 ALA B N 1
ATOM 3485 C CA . ALA B 1 52 ? -6.355 -15.078 15.219 1 98.25 52 ALA B CA 1
ATOM 3486 C C . ALA B 1 52 ? -7.219 -14.203 16.125 1 98.25 52 ALA B C 1
ATOM 3488 O O . ALA B 1 52 ? -6.793 -13.117 16.531 1 98.25 52 ALA B O 1
ATOM 3489 N N . ALA B 1 53 ? -8.43 -14.672 16.375 1 98.62 53 ALA B N 1
ATOM 3490 C CA . ALA B 1 53 ? -9.336 -13.922 17.234 1 98.62 53 ALA B CA 1
ATOM 3491 C C . ALA B 1 53 ? -8.734 -13.719 18.625 1 98.62 53 ALA B C 1
ATOM 3493 O O . ALA B 1 53 ? -8.727 -12.602 19.141 1 98.62 53 ALA B O 1
ATOM 3494 N N . GLU B 1 54 ? -8.219 -14.727 19.188 1 98.38 54 GLU B N 1
ATOM 3495 C CA . GLU B 1 54 ? -7.613 -14.656 20.516 1 98.38 54 GLU B CA 1
ATOM 3496 C C . GLU B 1 54 ? -6.379 -13.758 20.516 1 98.38 54 GLU B C 1
ATOM 3498 O O . GLU B 1 54 ? -6.207 -12.93 21.406 1 98.38 54 GLU B O 1
ATOM 3503 N N . ALA B 1 55 ? -5.547 -13.969 19.547 1 98.5 55 ALA B N 1
ATOM 3504 C CA . ALA B 1 55 ? -4.312 -13.188 19.453 1 98.5 55 ALA B CA 1
ATOM 3505 C C . ALA B 1 55 ? -4.613 -11.703 19.266 1 98.5 55 ALA B C 1
ATOM 3507 O O . ALA B 1 55 ? -3.988 -10.852 19.891 1 98.5 55 ALA B O 1
ATOM 3508 N N . ALA B 1 56 ? -5.566 -11.406 18.391 1 98.69 56 ALA B N 1
ATOM 3509 C CA . ALA B 1 56 ? -5.91 -10.008 18.125 1 98.69 56 ALA B CA 1
ATOM 3510 C C . ALA B 1 56 ? -6.41 -9.32 19.391 1 98.69 56 ALA B C 1
ATOM 3512 O O . ALA B 1 56 ? -5.996 -8.203 19.703 1 98.69 56 ALA B O 1
ATOM 3513 N N . ALA B 1 57 ? -7.297 -9.984 20.062 1 98.69 57 ALA B N 1
ATOM 3514 C CA . ALA B 1 57 ? -7.832 -9.414 21.312 1 98.69 57 ALA B CA 1
ATOM 3515 C C . ALA B 1 57 ? -6.719 -9.172 22.328 1 98.69 57 ALA B C 1
ATOM 3517 O O . ALA B 1 57 ? -6.672 -8.117 22.953 1 98.69 57 ALA B O 1
ATOM 3518 N N . ARG B 1 58 ? -5.855 -10.094 22.484 1 98.56 58 ARG B N 1
ATOM 3519 C CA . ARG B 1 58 ? -4.754 -9.977 23.422 1 98.56 58 ARG B CA 1
ATOM 3520 C C . ARG B 1 58 ? -3.814 -8.844 23.047 1 98.56 58 ARG B C 1
ATOM 3522 O O . ARG B 1 58 ? -3.432 -8.031 23.891 1 98.56 58 ARG B O 1
ATOM 3529 N N . ILE B 1 59 ? -3.4 -8.773 21.781 1 98.75 59 ILE B N 1
ATOM 3530 C CA . ILE B 1 59 ? -2.504 -7.734 21.281 1 98.75 59 ILE B CA 1
ATOM 3531 C C . ILE B 1 59 ? -3.092 -6.359 21.594 1 98.75 59 ILE B C 1
ATOM 3533 O O . ILE B 1 59 ? -2.408 -5.492 22.141 1 98.75 59 ILE B O 1
ATOM 3537 N N . LE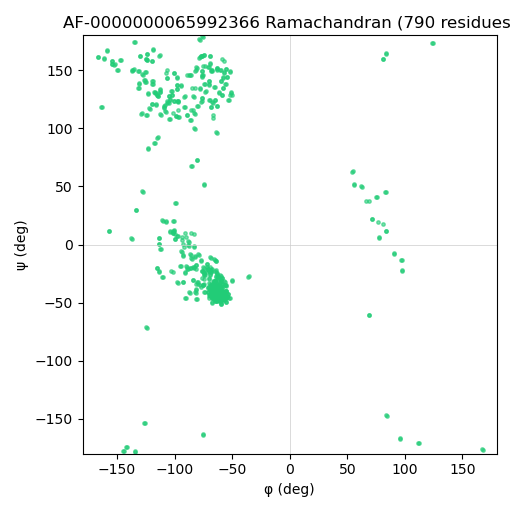U B 1 60 ? -4.363 -6.156 21.266 1 98.69 60 LEU B N 1
ATOM 3538 C CA . LEU B 1 60 ? -5.004 -4.852 21.391 1 98.69 60 LEU B CA 1
ATOM 3539 C C . LEU B 1 60 ? -5.168 -4.469 22.859 1 98.69 60 LEU B C 1
ATOM 3541 O O . LEU B 1 60 ? -5.043 -3.295 23.219 1 98.69 60 LEU B O 1
ATOM 3545 N N . ARG B 1 61 ? -5.414 -5.438 23.703 1 98.25 61 ARG B N 1
ATOM 3546 C CA . ARG B 1 61 ? -5.566 -5.152 25.125 1 98.25 61 ARG B CA 1
ATOM 3547 C C . ARG B 1 61 ? -4.223 -4.844 25.781 1 98.25 61 ARG B C 1
ATOM 3549 O O . ARG B 1 61 ? -4.109 -3.92 26.578 1 98.25 61 ARG B O 1
ATOM 3556 N N . GLU B 1 62 ? -3.225 -5.598 25.391 1 98.25 62 GLU B N 1
ATOM 3557 C CA . GLU B 1 62 ? -1.943 -5.52 26.094 1 98.25 62 GLU B CA 1
ATOM 3558 C C . GLU B 1 62 ? -1.013 -4.512 25.422 1 98.25 62 GLU B C 1
ATOM 3560 O O . GLU B 1 62 ? -0.193 -3.877 26.094 1 98.25 62 GLU B O 1
ATOM 3565 N N . LYS B 1 63 ? -1.101 -4.363 24.141 1 98.06 63 LYS B N 1
ATOM 3566 C CA . LYS B 1 63 ? -0.159 -3.553 23.375 1 98.06 63 LYS B CA 1
ATOM 3567 C C . LYS B 1 63 ? -0.89 -2.637 22.406 1 98.06 63 LYS B C 1
ATOM 3569 O O . LYS B 1 63 ? -0.385 -2.35 21.312 1 98.06 63 LYS B O 1
ATOM 3574 N N . GLY B 1 64 ? -2.068 -2.262 22.797 1 97.81 64 GLY B N 1
ATOM 3575 C CA . GLY B 1 64 ? -2.887 -1.448 21.922 1 97.81 64 GLY B CA 1
ATOM 3576 C C . GLY B 1 64 ? -2.229 -0.137 21.531 1 97.81 64 GLY B C 1
ATOM 3577 O O . GLY B 1 64 ? -2.432 0.364 20.422 1 97.81 64 GLY B O 1
ATOM 3578 N N . GLU B 1 65 ? -1.421 0.522 22.391 1 96 65 GLU B N 1
ATOM 3579 C CA . GLU B 1 65 ? -0.742 1.784 22.125 1 96 65 GLU B CA 1
ATOM 3580 C C . GLU B 1 65 ? 0.252 1.636 20.969 1 96 65 GLU B C 1
ATOM 3582 O O . GLU B 1 65 ? 0.491 2.586 20.219 1 96 65 GLU B O 1
ATOM 3587 N N . VAL B 1 66 ? 0.744 0.415 20.828 1 95.94 66 VAL B N 1
ATOM 3588 C CA . VAL B 1 66 ? 1.706 0.133 19.766 1 95.94 66 VAL B CA 1
ATOM 3589 C C . VAL B 1 66 ? 0.97 -0.313 18.5 1 95.94 66 VAL B C 1
ATOM 3591 O O . VAL B 1 66 ? 1.214 0.214 17.422 1 95.94 66 VAL B O 1
ATOM 3594 N N . ALA B 1 67 ? 0.008 -1.216 18.672 1 98.19 67 ALA B N 1
ATOM 3595 C CA . ALA B 1 67 ? -0.7 -1.836 17.547 1 98.19 67 ALA B CA 1
ATOM 3596 C C . ALA B 1 67 ? -1.523 -0.805 16.781 1 98.19 67 ALA B C 1
ATOM 3598 O O . ALA B 1 67 ? -1.714 -0.93 15.57 1 98.19 67 ALA B O 1
ATOM 3599 N N . LEU B 1 68 ? -1.998 0.196 17.5 1 98.06 68 LEU B N 1
ATOM 3600 C CA . LEU B 1 68 ? -2.914 1.162 16.906 1 98.06 68 LEU B CA 1
ATOM 3601 C C . LEU B 1 68 ? -2.186 2.451 16.547 1 98.06 68 LEU B C 1
ATOM 3603 O O . LEU B 1 68 ? -2.816 3.439 16.156 1 98.06 68 LEU B O 1
ATOM 3607 N N . GLN B 1 69 ? -0.869 2.531 16.562 1 95.88 69 GLN B N 1
ATOM 3608 C CA . GLN B 1 69 ? -0.063 3.711 16.266 1 95.88 69 GLN B CA 1
ATOM 3609 C C . GLN B 1 69 ? 0.75 3.512 14.992 1 95.88 69 GLN B C 1
ATOM 3611 O O . GLN B 1 69 ? 0.882 2.389 14.508 1 95.88 69 GLN B O 1
ATOM 3616 N N . TYR B 1 70 ? 1.243 4.605 14.406 1 93.75 70 TYR B N 1
ATOM 3617 C CA . TYR B 1 70 ? 2.209 4.543 13.32 1 93.75 70 TYR B CA 1
ATOM 3618 C C . TYR B 1 70 ? 3.395 3.66 13.688 1 93.75 70 TYR B C 1
ATOM 3620 O O . TYR B 1 70 ? 3.758 3.562 14.867 1 93.75 70 TYR B O 1
ATOM 3628 N N . SER B 1 71 ? 3.93 3.045 12.703 1 92.06 71 SER B N 1
ATOM 3629 C CA . SER B 1 71 ? 5.051 2.127 12.875 1 92.06 71 SER B CA 1
ATOM 3630 C C . SER B 1 71 ? 6.184 2.447 11.906 1 92.06 71 SER B C 1
ATOM 3632 O O . SER B 1 71 ? 6.004 3.232 10.977 1 92.06 71 SER B O 1
ATOM 3634 N N . PRO B 1 72 ? 7.387 1.918 12.211 1 92.75 72 PRO B N 1
ATOM 3635 C CA . PRO B 1 72 ? 8.469 2.08 11.234 1 92.75 72 PRO B CA 1
ATOM 3636 C C . PRO B 1 72 ? 8.109 1.511 9.867 1 92.75 72 PRO B C 1
ATOM 3638 O O . PRO B 1 72 ? 7.445 0.476 9.773 1 92.75 72 PRO B O 1
ATOM 3641 N N . THR B 1 73 ? 8.648 2.141 8.875 1 96.12 73 THR B N 1
ATOM 3642 C CA . THR B 1 73 ? 8.391 1.735 7.496 1 96.12 73 THR B CA 1
ATOM 3643 C C . THR B 1 73 ? 8.875 0.309 7.254 1 96.12 73 THR B C 1
ATOM 3645 O O . THR B 1 73 ? 8.211 -0.466 6.559 1 96.12 73 THR B O 1
ATOM 3648 N N . GLU B 1 74 ? 10.023 -0.059 7.895 1 97.19 74 GLU B N 1
ATOM 3649 C CA . GLU B 1 74 ? 10.648 -1.359 7.676 1 97.19 74 GLU B CA 1
ATOM 3650 C C . GLU B 1 74 ? 9.758 -2.492 8.18 1 97.19 74 GLU B C 1
ATOM 3652 O O . GLU B 1 74 ? 9.797 -3.604 7.645 1 97.19 74 GLU B O 1
ATOM 3657 N N . GLY B 1 75 ? 9.031 -2.158 9.242 1 97.88 75 GLY B N 1
ATOM 3658 C CA . GLY B 1 75 ? 8.125 -3.164 9.773 1 97.88 75 GLY B CA 1
ATOM 3659 C C . GLY B 1 75 ? 8.359 -3.465 11.242 1 97.88 75 GLY B C 1
ATOM 3660 O O . GLY B 1 75 ? 9.297 -2.939 11.844 1 97.88 75 GLY B O 1
ATOM 3661 N N . TYR B 1 76 ? 7.5 -4.262 11.82 1 98.12 76 TYR B N 1
ATOM 3662 C CA . TYR B 1 76 ? 7.527 -4.703 13.211 1 98.12 76 TYR B CA 1
ATOM 3663 C C . TYR B 1 76 ? 8.773 -5.527 13.5 1 98.12 76 TYR B C 1
ATOM 3665 O O . TYR B 1 76 ? 8.977 -6.586 12.898 1 98.12 76 TYR B O 1
ATOM 3673 N N . ALA B 1 77 ? 9.602 -5.07 14.422 1 98 77 ALA B N 1
ATOM 3674 C CA . ALA B 1 77 ? 10.938 -5.613 14.641 1 98 77 ALA B CA 1
ATOM 3675 C C . ALA B 1 77 ? 10.875 -7.113 14.93 1 98 77 ALA B C 1
ATOM 3677 O O . ALA B 1 77 ? 11.633 -7.891 14.336 1 98 77 ALA B O 1
ATOM 3678 N N . PRO B 1 78 ? 9.945 -7.555 15.766 1 98.38 78 PRO B N 1
ATOM 3679 C CA . PRO B 1 78 ? 9.891 -9 16.031 1 98.38 78 PRO B CA 1
ATOM 3680 C C . PRO B 1 78 ? 9.539 -9.812 14.789 1 98.38 78 PRO B C 1
ATOM 3682 O O . PRO B 1 78 ? 10.062 -10.914 14.602 1 98.38 78 PRO B O 1
ATOM 3685 N N . LEU B 1 79 ? 8.68 -9.312 13.945 1 98.69 79 LEU B N 1
ATOM 3686 C CA . LEU B 1 79 ? 8.336 -10.023 12.719 1 98.69 79 LEU B CA 1
ATOM 3687 C C . LEU B 1 79 ? 9.516 -10.047 11.75 1 98.69 79 LEU B C 1
ATOM 3689 O O . LEU B 1 79 ? 9.781 -11.07 11.117 1 98.69 79 LEU B O 1
ATOM 3693 N N . ARG B 1 80 ? 10.219 -8.914 11.586 1 98.69 80 ARG B N 1
ATOM 3694 C CA . ARG B 1 80 ? 11.422 -8.883 10.766 1 98.69 80 ARG B CA 1
ATOM 3695 C C . ARG B 1 80 ? 12.445 -9.906 11.242 1 98.69 80 ARG B C 1
ATOM 3697 O O . ARG B 1 80 ? 13.086 -10.578 10.438 1 98.69 80 ARG B O 1
ATOM 3704 N N . ALA B 1 81 ? 12.57 -9.984 12.578 1 98.62 81 ALA B N 1
ATOM 3705 C CA . ALA B 1 81 ? 13.508 -10.953 13.156 1 98.62 81 ALA B CA 1
ATOM 3706 C C . ALA B 1 81 ? 13.094 -12.383 12.82 1 98.62 81 ALA B C 1
ATOM 3708 O O . ALA B 1 81 ? 13.938 -13.227 12.516 1 98.62 81 ALA B O 1
ATOM 3709 N N . PHE B 1 82 ? 11.867 -12.656 12.898 1 98.25 82 PHE B N 1
ATOM 3710 C CA . PHE B 1 82 ? 11.375 -13.984 12.547 1 98.25 82 PHE B CA 1
ATOM 3711 C C . PHE B 1 82 ? 11.711 -14.32 11.102 1 98.25 82 PHE B C 1
ATOM 3713 O O . PHE B 1 82 ? 12.25 -15.391 10.82 1 98.25 82 PHE B O 1
ATOM 3720 N N . VAL B 1 83 ? 11.398 -13.43 10.211 1 98.44 83 VAL B N 1
ATOM 3721 C CA . VAL B 1 83 ? 11.648 -13.641 8.789 1 98.44 83 VAL B CA 1
ATOM 3722 C C . VAL B 1 83 ? 13.141 -13.844 8.555 1 98.44 83 VAL B C 1
ATOM 3724 O O . VAL B 1 83 ? 13.547 -14.727 7.789 1 98.44 83 VAL B O 1
ATOM 3727 N N . ALA B 1 84 ? 13.93 -13 9.195 1 98.44 84 ALA B N 1
ATOM 3728 C CA . ALA B 1 84 ? 15.383 -13.07 9.055 1 98.44 84 ALA B CA 1
ATOM 3729 C C . ALA B 1 84 ? 15.906 -14.453 9.438 1 98.44 84 ALA B C 1
ATOM 3731 O O . ALA B 1 84 ? 16.734 -15.031 8.734 1 98.44 84 ALA B O 1
ATOM 3732 N N . GLU B 1 85 ? 15.383 -14.93 10.5 1 97.44 85 GLU B N 1
ATOM 3733 C CA . GLU B 1 85 ? 15.781 -16.266 10.953 1 97.44 85 GLU B CA 1
ATOM 3734 C C . GLU B 1 85 ? 15.289 -17.344 9.992 1 97.44 85 GLU B C 1
ATOM 3736 O O . GLU B 1 85 ? 16.031 -18.266 9.664 1 97.44 85 GLU B O 1
ATOM 3741 N N . TRP B 1 86 ? 14.109 -17.219 9.547 1 95.38 86 TRP B N 1
ATOM 3742 C CA . TRP B 1 86 ? 13.469 -18.188 8.664 1 95.38 86 TRP B CA 1
ATOM 3743 C C . TRP B 1 86 ? 14.203 -18.281 7.332 1 95.38 86 TRP B C 1
ATOM 3745 O O . TRP B 1 86 ? 14.367 -19.375 6.781 1 95.38 86 TRP B O 1
ATOM 3755 N N . ILE B 1 87 ? 14.688 -17.156 6.805 1 95.94 87 ILE B N 1
ATOM 3756 C CA . ILE B 1 87 ? 15.297 -17.062 5.48 1 95.94 87 ILE B CA 1
ATOM 3757 C C . ILE B 1 87 ? 16.812 -17.203 5.598 1 95.94 87 ILE B C 1
ATOM 3759 O O . ILE B 1 87 ? 17.484 -17.547 4.621 1 95.94 87 ILE B O 1
ATOM 3763 N N . GLY B 1 88 ? 17.359 -17 6.77 1 96.19 88 GLY B N 1
ATOM 3764 C CA . GLY B 1 88 ? 18.797 -17.062 6.984 1 96.19 88 GLY B CA 1
ATOM 3765 C C . GLY B 1 88 ? 19.516 -15.773 6.625 1 96.19 88 GLY B C 1
ATOM 3766 O O . GLY B 1 88 ? 20.531 -15.797 5.918 1 96.19 88 GLY B O 1
ATOM 3767 N N . VAL B 1 89 ? 18.969 -14.602 7.055 1 97.75 89 VAL B N 1
ATOM 3768 C CA . VAL B 1 89 ? 19.562 -13.289 6.828 1 97.75 89 VAL B CA 1
ATOM 3769 C C . VAL B 1 89 ? 19.531 -12.477 8.117 1 97.75 89 VAL B C 1
ATOM 3771 O O . VAL B 1 89 ? 19.234 -13.016 9.188 1 97.75 89 VAL B O 1
ATOM 3774 N N . ARG B 1 90 ? 20.016 -11.148 8.172 1 98 90 ARG B N 1
ATOM 3775 C CA . ARG B 1 90 ? 19.891 -10.219 9.289 1 98 90 ARG B CA 1
ATOM 3776 C C . ARG B 1 90 ? 18.578 -9.438 9.211 1 98 90 ARG B C 1
ATOM 3778 O O . ARG B 1 90 ? 18.078 -9.172 8.125 1 98 90 ARG B O 1
ATOM 3785 N N . PRO B 1 91 ? 17.969 -9.117 10.32 1 98.19 91 PRO B N 1
ATOM 3786 C CA . PRO B 1 91 ? 16.703 -8.367 10.328 1 98.19 91 PRO B CA 1
ATOM 3787 C C . PRO B 1 91 ? 16.766 -7.109 9.469 1 98.19 91 PRO B C 1
ATOM 3789 O O . PRO B 1 91 ? 15.758 -6.711 8.875 1 98.19 91 PRO B O 1
ATOM 3792 N N . GLU B 1 92 ? 17.953 -6.469 9.344 1 96.69 92 GLU B N 1
ATOM 3793 C CA . GLU B 1 92 ? 18.125 -5.23 8.586 1 96.69 92 GLU B CA 1
ATOM 3794 C C . GLU B 1 92 ? 17.953 -5.477 7.09 1 96.69 92 GLU B C 1
ATOM 3796 O O . GLU B 1 92 ? 17.812 -4.531 6.312 1 96.69 92 GLU B O 1
ATOM 3801 N N . GLU B 1 93 ? 17.922 -6.738 6.68 1 98.06 93 GLU B N 1
ATOM 3802 C CA . GLU B 1 93 ? 17.75 -7.094 5.27 1 98.06 93 GLU B CA 1
ATOM 3803 C C . GLU B 1 93 ? 16.297 -7.414 4.945 1 98.06 93 GLU B C 1
ATOM 3805 O O . GLU B 1 93 ? 15.992 -7.852 3.834 1 98.06 93 GLU B O 1
ATOM 3810 N N . VAL B 1 94 ? 15.438 -7.172 5.914 1 98.81 94 VAL B N 1
ATOM 3811 C CA . VAL B 1 94 ? 14.039 -7.551 5.742 1 98.81 94 VAL B CA 1
ATOM 3812 C C . VAL B 1 94 ? 13.164 -6.297 5.734 1 98.81 94 VAL B C 1
ATOM 3814 O O . VAL B 1 94 ? 13.289 -5.441 6.613 1 98.81 94 VAL B O 1
ATOM 3817 N N . LEU B 1 95 ? 12.32 -6.164 4.738 1 98.81 95 LEU B N 1
ATOM 3818 C CA . LEU B 1 95 ? 11.266 -5.152 4.66 1 98.81 95 LEU B CA 1
ATOM 3819 C C . LEU B 1 95 ? 9.891 -5.801 4.656 1 98.81 95 LEU B C 1
ATOM 3821 O O . LEU B 1 95 ? 9.586 -6.625 3.791 1 98.81 95 LEU B O 1
ATOM 3825 N N . ILE B 1 96 ? 9.062 -5.457 5.648 1 98.88 96 ILE B N 1
ATOM 3826 C CA . ILE B 1 96 ? 7.68 -5.926 5.648 1 98.88 96 ILE B CA 1
ATOM 3827 C C . ILE B 1 96 ? 6.852 -5.09 4.672 1 98.88 96 ILE B C 1
ATOM 3829 O O . ILE B 1 96 ? 6.98 -3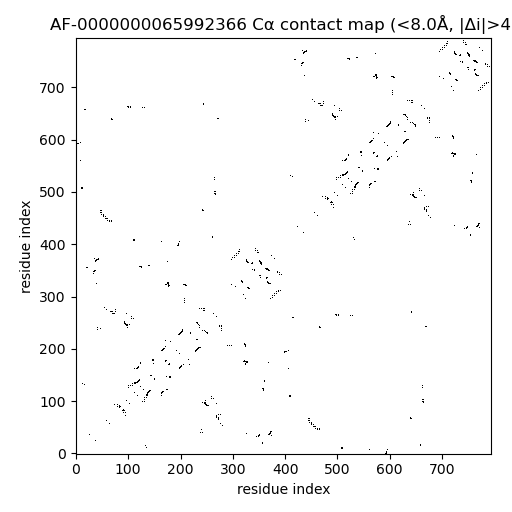.865 4.633 1 98.88 96 ILE B O 1
ATOM 3833 N N . THR B 1 97 ? 6.055 -5.746 3.881 1 98.88 97 THR B N 1
ATOM 3834 C CA . THR B 1 97 ? 5.25 -5.055 2.879 1 98.88 97 THR B CA 1
ATOM 3835 C C . THR B 1 97 ? 3.771 -5.387 3.051 1 98.88 97 THR B C 1
ATOM 3837 O O . THR B 1 97 ? 3.422 -6.375 3.703 1 98.88 97 THR B O 1
ATOM 3840 N N . THR B 1 98 ? 2.893 -4.547 2.529 1 98.62 98 THR B N 1
ATOM 3841 C CA . THR B 1 98 ? 1.449 -4.754 2.549 1 98.62 98 THR B CA 1
ATOM 3842 C C . THR B 1 98 ? 1.025 -5.707 1.433 1 98.62 98 THR B C 1
ATOM 3844 O O . THR B 1 98 ? 0.396 -5.285 0.458 1 98.62 98 THR B O 1
ATOM 3847 N N . GLY B 1 99 ? 1.346 -6.941 1.631 1 97.94 99 GLY B N 1
ATOM 3848 C CA . GLY B 1 99 ? 1.258 -7.945 0.584 1 97.94 99 GLY B CA 1
ATOM 3849 C C . GLY B 1 99 ? 2.445 -7.93 -0.36 1 97.94 99 GLY B C 1
ATOM 3850 O O . GLY B 1 99 ? 3.148 -6.926 -0.463 1 97.94 99 GLY B O 1
ATOM 3851 N N . SER B 1 100 ? 2.621 -9.078 -1.052 1 97.88 100 SER B N 1
ATOM 3852 C CA . SER B 1 100 ? 3.736 -9.164 -1.987 1 97.88 100 SER B CA 1
ATOM 3853 C C . SER B 1 100 ? 3.51 -8.266 -3.203 1 97.88 100 SER B C 1
ATOM 3855 O O . SER B 1 100 ? 4.465 -7.844 -3.855 1 97.88 100 SER B O 1
ATOM 3857 N N . GLN B 1 101 ? 2.225 -7.984 -3.506 1 97.69 101 GLN B N 1
ATOM 3858 C CA . GLN B 1 101 ? 1.904 -7.07 -4.594 1 97.69 101 GLN B CA 1
ATOM 3859 C C . GLN B 1 101 ? 2.592 -5.719 -4.395 1 97.69 101 GLN B C 1
ATOM 3861 O O . GLN B 1 101 ? 3.094 -5.129 -5.352 1 97.69 101 GLN B O 1
ATOM 3866 N N . GLN B 1 102 ? 2.621 -5.23 -3.141 1 98.69 102 GLN B N 1
ATOM 3867 C CA . GLN B 1 102 ? 3.297 -3.961 -2.895 1 98.69 102 GLN B CA 1
ATOM 3868 C C . GLN B 1 102 ? 4.793 -4.07 -3.18 1 98.69 102 GLN B C 1
ATOM 3870 O O . GLN B 1 102 ? 5.406 -3.121 -3.674 1 98.69 102 GLN B O 1
ATOM 3875 N N . ALA B 1 103 ? 5.391 -5.18 -2.797 1 98.81 103 ALA B N 1
ATOM 3876 C CA . ALA B 1 103 ? 6.809 -5.363 -3.094 1 98.81 103 ALA B CA 1
ATOM 3877 C C . ALA B 1 103 ? 7.074 -5.234 -4.59 1 98.81 103 ALA B C 1
ATOM 3879 O O . ALA B 1 103 ? 8.062 -4.613 -5 1 98.81 103 ALA B O 1
ATOM 3880 N N . LEU B 1 104 ? 6.215 -5.836 -5.402 1 98.62 104 LEU B N 1
ATOM 3881 C CA . LEU B 1 104 ? 6.344 -5.738 -6.852 1 98.62 104 LEU B CA 1
ATOM 3882 C C . LEU B 1 104 ? 6.223 -4.289 -7.312 1 98.62 104 LEU B C 1
ATOM 3884 O O . LEU B 1 104 ? 7.012 -3.828 -8.141 1 98.62 104 LEU B O 1
ATOM 3888 N N . ASP B 1 105 ? 5.273 -3.592 -6.781 1 97.94 105 ASP B N 1
ATOM 3889 C CA . ASP B 1 105 ? 5.09 -2.176 -7.086 1 97.94 105 ASP B CA 1
ATOM 3890 C C . ASP B 1 105 ? 6.336 -1.37 -6.727 1 97.94 105 ASP B C 1
ATOM 3892 O O . ASP B 1 105 ? 6.785 -0.531 -7.508 1 97.94 105 ASP B O 1
ATOM 3896 N N . LEU B 1 106 ? 6.891 -1.601 -5.523 1 98.19 106 LEU B N 1
ATOM 3897 C CA . LEU B 1 106 ? 8.078 -0.905 -5.051 1 98.19 106 LEU B CA 1
ATOM 3898 C C . LEU B 1 106 ? 9.281 -1.206 -5.949 1 98.19 106 LEU B C 1
ATOM 3900 O O . LEU B 1 106 ? 10.047 -0.305 -6.285 1 98.19 106 LEU B O 1
ATOM 3904 N N . VAL B 1 107 ? 9.422 -2.471 -6.316 1 98.44 107 VAL B N 1
ATOM 3905 C CA . VAL B 1 107 ? 10.5 -2.855 -7.215 1 98.44 107 VAL B CA 1
ATOM 3906 C C . VAL B 1 107 ? 10.367 -2.105 -8.539 1 98.44 107 VAL B C 1
ATOM 3908 O O . VAL B 1 107 ? 11.352 -1.581 -9.07 1 98.44 107 VAL B O 1
ATOM 3911 N N . GLY B 1 108 ? 9.156 -2.064 -9.07 1 96.94 108 GLY B N 1
ATOM 3912 C CA . GLY B 1 108 ? 8.93 -1.293 -10.281 1 96.94 108 GLY B CA 1
ATOM 3913 C C . GLY B 1 108 ? 9.328 0.164 -10.148 1 96.94 108 GLY B C 1
ATOM 3914 O O . GLY B 1 108 ? 10.023 0.705 -11.008 1 96.94 108 GLY B O 1
ATOM 3915 N N . LYS B 1 109 ? 8.977 0.777 -9.062 1 95.5 109 LYS B N 1
ATOM 3916 C CA . LYS B 1 109 ? 9.266 2.182 -8.789 1 95.5 109 LYS B CA 1
ATOM 3917 C C . LYS B 1 109 ? 10.773 2.432 -8.734 1 95.5 109 LYS B C 1
ATOM 3919 O O . LYS B 1 109 ? 11.25 3.467 -9.211 1 95.5 109 LYS B O 1
ATOM 3924 N N . VAL B 1 110 ? 11.484 1.528 -8.18 1 96.5 110 VAL B N 1
ATOM 3925 C CA . VAL B 1 110 ? 12.891 1.733 -7.867 1 96.5 110 VAL B CA 1
ATOM 3926 C C . VAL B 1 110 ? 13.742 1.429 -9.102 1 96.5 110 VAL B C 1
ATOM 3928 O O . VAL B 1 110 ? 14.773 2.07 -9.32 1 96.5 110 VAL B O 1
ATOM 3931 N N . PHE B 1 111 ? 13.305 0.5 -9.977 1 97.31 111 PHE B N 1
ATOM 3932 C CA . PHE B 1 111 ? 14.227 -0.017 -10.977 1 97.31 111 PHE B CA 1
ATOM 3933 C C . PHE B 1 111 ? 13.789 0.397 -12.383 1 97.31 111 PHE B C 1
ATOM 3935 O O . PHE B 1 111 ? 14.594 0.392 -13.312 1 97.31 111 PHE B O 1
ATOM 3942 N N . LEU B 1 112 ? 12.539 0.695 -12.547 1 96.12 112 LEU B N 1
ATOM 3943 C CA . LEU B 1 112 ? 12.047 0.818 -13.914 1 96.12 112 LEU B CA 1
ATOM 3944 C C . LEU B 1 112 ? 11.805 2.279 -14.273 1 96.12 112 LEU B C 1
ATOM 3946 O O . LEU B 1 112 ? 11.344 3.061 -13.438 1 96.12 112 LEU B O 1
ATOM 3950 N N . ASP B 1 113 ? 12.086 2.607 -15.469 1 92.88 113 ASP B N 1
ATOM 3951 C CA . ASP B 1 113 ? 11.734 3.836 -16.172 1 92.88 113 ASP B CA 1
ATOM 3952 C C . ASP B 1 113 ? 10.977 3.529 -17.469 1 92.88 113 ASP B C 1
ATOM 3954 O O . ASP B 1 113 ? 10.945 2.383 -17.906 1 92.88 113 ASP B O 1
ATOM 3958 N N . GLU B 1 114 ? 10.344 4.59 -17.969 1 92.75 114 GLU B N 1
ATOM 3959 C CA . GLU B 1 114 ? 9.727 4.41 -19.281 1 92.75 114 GLU B CA 1
ATOM 3960 C C . GLU B 1 114 ? 10.734 3.875 -20.297 1 92.75 114 GLU B C 1
ATOM 3962 O O . GLU B 1 114 ? 11.836 4.41 -20.422 1 92.75 114 GLU B O 1
ATOM 3967 N N . GLY B 1 115 ? 10.367 2.775 -20.875 1 95.06 115 GLY B N 1
ATOM 3968 C CA . GLY B 1 115 ? 11.203 2.201 -21.922 1 95.06 115 GLY B CA 1
ATOM 3969 C C . GLY B 1 115 ? 12.234 1.221 -21.391 1 95.06 115 GLY B C 1
ATOM 3970 O O . GLY B 1 115 ? 12.883 0.515 -22.156 1 95.06 115 GLY B O 1
ATOM 3971 N N . SER B 1 116 ? 12.375 1.103 -20.078 1 95.75 116 SER B N 1
ATOM 3972 C CA . SER B 1 116 ? 13.312 0.157 -19.469 1 95.75 116 SER B CA 1
ATOM 3973 C C . SER B 1 116 ? 12.961 -1.279 -19.844 1 95.75 116 SER B C 1
ATOM 3975 O O . SER B 1 116 ? 11.789 -1.669 -19.812 1 95.75 116 SER B O 1
ATOM 3977 N N . PRO B 1 117 ? 13.977 -2.055 -20.297 1 98.12 117 PRO B N 1
ATOM 3978 C CA . PRO B 1 117 ? 13.695 -3.477 -20.5 1 98.12 117 PRO B CA 1
ATOM 3979 C C . PRO B 1 117 ? 13.578 -4.246 -19.188 1 98.12 117 PRO B C 1
ATOM 3981 O O . PRO B 1 117 ? 14.383 -4.047 -18.281 1 98.12 117 PRO B O 1
ATOM 3984 N N . VAL B 1 118 ? 12.594 -5 -19.016 1 98.69 118 VAL B N 1
ATOM 3985 C CA . VAL B 1 118 ? 12.398 -5.914 -17.906 1 98.69 118 VAL B CA 1
ATOM 3986 C C . VAL B 1 118 ? 12.008 -7.293 -18.422 1 98.69 118 VAL B C 1
ATOM 3988 O O . VAL B 1 118 ? 11.234 -7.41 -19.375 1 98.69 118 VAL B O 1
ATOM 3991 N N . LEU B 1 119 ? 12.594 -8.352 -17.922 1 98.81 119 LEU B N 1
ATOM 3992 C CA . LEU B 1 119 ? 12.398 -9.695 -18.469 1 98.81 119 LEU B CA 1
ATOM 3993 C C . LEU B 1 119 ? 11.484 -10.516 -17.562 1 98.81 119 LEU B C 1
ATOM 3995 O O . LEU B 1 119 ? 11.703 -10.586 -16.359 1 98.81 119 LEU B O 1
ATOM 3999 N N . LEU B 1 120 ? 10.469 -11.078 -18.141 1 98.38 120 LEU B N 1
ATOM 4000 C CA . LEU B 1 120 ? 9.516 -11.961 -17.469 1 98.38 120 LEU B CA 1
ATOM 4001 C C . LEU B 1 120 ? 9.422 -13.305 -18.188 1 98.38 120 LEU B C 1
ATOM 4003 O O . LEU B 1 120 ? 9.719 -13.406 -19.375 1 98.38 120 LEU B O 1
ATOM 4007 N N . GLU B 1 121 ? 8.953 -14.242 -17.453 1 98.31 121 GLU B N 1
ATOM 4008 C CA . GLU B 1 121 ? 8.453 -15.469 -18.062 1 98.31 121 GLU B CA 1
ATOM 4009 C C . GLU B 1 121 ? 7.148 -15.219 -18.828 1 98.31 121 GLU B C 1
ATOM 4011 O O . GLU B 1 121 ? 6.414 -14.281 -18.516 1 98.31 121 GLU B O 1
ATOM 4016 N N . ALA B 1 122 ? 6.918 -16.062 -19.844 1 98.56 122 ALA B N 1
ATOM 4017 C CA . ALA B 1 122 ? 5.629 -16.078 -20.531 1 98.56 122 ALA B CA 1
ATOM 4018 C C . ALA B 1 122 ? 5.027 -17.484 -20.516 1 98.56 122 ALA B C 1
ATOM 4020 O O . ALA B 1 122 ? 5.516 -18.391 -21.203 1 98.56 122 ALA B O 1
ATOM 4021 N N . PRO B 1 123 ? 3.945 -17.719 -19.812 1 98.06 123 PRO B N 1
ATOM 4022 C CA . PRO B 1 123 ? 3.156 -16.734 -19.078 1 98.06 123 PRO B CA 1
ATOM 4023 C C . PRO B 1 123 ? 3.812 -16.328 -17.75 1 98.06 123 PRO B C 1
ATOM 4025 O O . PRO B 1 123 ? 4.785 -16.953 -17.328 1 98.06 123 PRO B O 1
ATOM 4028 N N . SER B 1 124 ? 3.375 -15.188 -17.203 1 97.75 124 SER B N 1
ATOM 4029 C CA . SER B 1 124 ? 3.814 -14.703 -15.891 1 97.75 124 SER B CA 1
ATOM 4030 C C . SER B 1 124 ? 2.633 -14.227 -15.055 1 97.75 124 SER B C 1
ATOM 4032 O O . SER B 1 124 ? 1.483 -14.305 -15.492 1 97.75 124 SER B O 1
ATOM 4034 N N . TYR B 1 125 ? 2.904 -13.883 -13.844 1 96.56 125 TYR B N 1
ATOM 4035 C CA . TYR B 1 125 ? 1.869 -13.445 -12.914 1 96.56 125 TYR B CA 1
ATOM 4036 C C . TYR B 1 125 ? 1.272 -12.109 -13.352 1 96.56 125 TYR B C 1
ATOM 4038 O O . TYR B 1 125 ? 1.986 -11.109 -13.477 1 96.56 125 TYR B O 1
ATOM 4046 N N . MET B 1 126 ? 0.022 -12.07 -13.555 1 93.75 126 MET B N 1
ATOM 4047 C CA . MET B 1 126 ? -0.682 -10.898 -14.062 1 93.75 126 MET B CA 1
ATOM 4048 C C . MET B 1 126 ? -0.494 -9.703 -13.133 1 93.75 126 MET B C 1
ATOM 4050 O O . MET B 1 126 ? -0.416 -8.562 -13.586 1 93.75 126 MET B O 1
ATOM 4054 N N . GLY B 1 127 ? -0.462 -9.938 -11.766 1 93.94 127 GLY B N 1
ATOM 4055 C CA . GLY B 1 127 ? -0.259 -8.859 -10.812 1 93.94 127 GLY B CA 1
ATOM 4056 C C . GLY B 1 127 ? 1.081 -8.164 -10.977 1 93.94 127 GLY B C 1
ATOM 4057 O O . GLY B 1 127 ? 1.181 -6.949 -10.805 1 93.94 127 GLY B O 1
ATOM 4058 N N . ALA B 1 128 ? 2.104 -8.93 -11.297 1 97 128 ALA B N 1
ATOM 4059 C CA . ALA B 1 128 ? 3.418 -8.344 -11.555 1 97 128 ALA B CA 1
ATOM 4060 C C . ALA B 1 128 ? 3.408 -7.5 -12.82 1 97 128 ALA B C 1
ATOM 4062 O O . ALA B 1 128 ? 3.947 -6.391 -12.844 1 97 128 ALA B O 1
ATOM 4063 N N . ILE B 1 129 ? 2.807 -8.062 -13.891 1 95.94 129 ILE B N 1
ATOM 4064 C CA . ILE B 1 129 ? 2.695 -7.336 -15.148 1 95.94 129 ILE B CA 1
ATOM 4065 C C . ILE B 1 129 ? 2.016 -5.992 -14.906 1 95.94 129 ILE B C 1
ATOM 4067 O O . ILE B 1 129 ? 2.496 -4.953 -15.367 1 95.94 129 ILE B O 1
ATOM 4071 N N . GLN B 1 130 ? 0.986 -6.031 -14.156 1 92.62 130 GLN B N 1
ATOM 4072 C CA . GLN B 1 130 ? 0.236 -4.812 -13.852 1 92.62 130 GLN B CA 1
ATOM 4073 C C . GLN B 1 130 ? 1.08 -3.836 -13.047 1 92.62 130 GLN B C 1
ATOM 4075 O O . GLN B 1 130 ? 1.078 -2.633 -13.312 1 92.62 130 GLN B O 1
ATOM 4080 N N . ALA B 1 131 ? 1.747 -4.309 -12.031 1 94.75 131 ALA B N 1
ATOM 4081 C CA . ALA B 1 131 ? 2.574 -3.469 -11.172 1 94.75 131 ALA B CA 1
ATOM 4082 C C . ALA B 1 131 ? 3.67 -2.771 -11.969 1 94.75 131 ALA B C 1
ATOM 4084 O O . ALA B 1 131 ? 3.938 -1.585 -11.766 1 94.75 131 ALA B O 1
ATOM 4085 N N . PHE B 1 132 ? 4.289 -3.514 -12.898 1 96.38 132 PHE B N 1
ATOM 4086 C CA . PHE B 1 132 ? 5.422 -2.98 -13.648 1 96.38 132 PHE B CA 1
ATOM 4087 C C . PHE B 1 132 ? 4.949 -2.08 -14.781 1 96.38 132 PHE B C 1
ATOM 4089 O O . PHE B 1 132 ? 5.629 -1.115 -15.141 1 96.38 132 PHE B O 1
ATOM 4096 N N . ARG B 1 133 ? 3.783 -2.377 -15.367 1 93.81 133 ARG B N 1
ATOM 4097 C CA . ARG B 1 133 ? 3.275 -1.693 -16.547 1 93.81 133 ARG B CA 1
ATOM 4098 C C . ARG B 1 133 ? 3.119 -0.198 -16.297 1 93.81 133 ARG B C 1
ATOM 4100 O O . ARG B 1 133 ? 3.277 0.613 -17.203 1 93.81 133 ARG B O 1
ATOM 4107 N N . LEU B 1 134 ? 2.889 0.16 -15.117 1 88.69 134 LEU B N 1
ATOM 4108 C CA . LEU B 1 134 ? 2.668 1.554 -14.742 1 88.69 134 LEU B CA 1
ATOM 4109 C C . LEU B 1 134 ? 3.887 2.406 -15.086 1 88.69 134 LEU B C 1
ATOM 4111 O O . LEU B 1 134 ? 3.752 3.59 -15.398 1 88.69 134 LEU B O 1
ATOM 4115 N N . GLN B 1 135 ? 5.059 1.812 -14.977 1 92.12 135 GLN B N 1
ATOM 4116 C CA . GLN B 1 135 ? 6.289 2.551 -15.234 1 92.12 135 GLN B CA 1
ATOM 4117 C C . GLN B 1 135 ? 6.59 2.621 -16.734 1 92.12 135 GLN B C 1
ATOM 4119 O O . GLN B 1 135 ? 7.523 3.309 -17.156 1 92.12 135 GLN B O 1
ATOM 4124 N N . GLY B 1 136 ? 5.824 1.83 -17.562 1 93 136 GLY B N 1
ATOM 4125 C CA . GLY B 1 136 ? 5.949 1.87 -19.016 1 93 136 GLY B CA 1
ATOM 4126 C C . GLY B 1 136 ? 7.195 1.172 -19.531 1 93 136 GLY B C 1
ATOM 4127 O O . GLY B 1 136 ? 7.859 1.667 -20.438 1 93 136 GLY B O 1
ATOM 4128 N N . PRO B 1 137 ? 7.508 0.05 -18.938 1 96.31 137 PRO B N 1
ATOM 4129 C CA . PRO B 1 137 ? 8.703 -0.656 -19.406 1 96.31 137 PRO B CA 1
ATOM 4130 C C . PRO B 1 137 ? 8.469 -1.386 -20.734 1 96.31 137 PRO B C 1
ATOM 4132 O O . PRO B 1 137 ? 7.328 -1.486 -21.188 1 96.31 137 PRO B O 1
ATOM 4135 N N . ARG B 1 138 ? 9.555 -1.707 -21.359 1 97.75 138 ARG B N 1
ATOM 4136 C CA . ARG B 1 138 ? 9.523 -2.703 -22.438 1 97.75 138 ARG B CA 1
ATOM 4137 C C . ARG B 1 138 ? 9.641 -4.113 -21.859 1 97.75 138 ARG B C 1
ATOM 4139 O O . ARG B 1 138 ? 10.688 -4.496 -21.344 1 97.75 138 ARG B O 1
ATOM 4146 N N . PHE B 1 139 ? 8.602 -4.887 -22.031 1 98.19 139 PHE B N 1
ATOM 4147 C CA . PHE B 1 139 ? 8.609 -6.258 -21.531 1 98.19 139 PHE B CA 1
ATOM 4148 C C . PHE B 1 139 ? 9.375 -7.176 -22.484 1 98.19 139 PHE B C 1
ATOM 4150 O O . PHE B 1 139 ? 9.047 -7.258 -23.656 1 98.19 139 PHE B O 1
ATOM 4157 N N . LEU B 1 140 ? 10.398 -7.742 -21.938 1 98.69 140 LEU B N 1
ATOM 4158 C CA . LEU B 1 140 ? 11.031 -8.898 -22.562 1 98.69 140 LEU B CA 1
ATOM 4159 C C . LEU B 1 140 ? 10.477 -10.203 -21.984 1 98.69 140 LEU B C 1
ATOM 4161 O O . LEU B 1 140 ? 10.227 -10.297 -20.781 1 98.69 140 LEU B O 1
ATOM 4165 N N . THR B 1 141 ? 10.211 -11.188 -22.875 1 98.56 141 THR B N 1
ATOM 4166 C CA . THR B 1 141 ? 9.656 -12.43 -22.344 1 98.56 141 THR B CA 1
ATOM 4167 C C . THR B 1 141 ? 10.414 -13.633 -22.891 1 98.56 141 THR B C 1
ATOM 4169 O O . THR B 1 141 ? 10.992 -13.57 -23.969 1 98.56 141 THR B O 1
ATOM 4172 N N . VAL B 1 142 ? 10.484 -14.656 -22.141 1 98.5 142 VAL B N 1
ATOM 4173 C CA . VAL B 1 142 ? 10.984 -15.969 -22.547 1 98.5 142 VAL B CA 1
ATOM 4174 C C . VAL B 1 142 ? 9.93 -17.031 -22.25 1 98.5 142 VAL B C 1
ATOM 4176 O O . VAL B 1 142 ? 9.227 -16.969 -21.25 1 98.5 142 VAL B O 1
ATOM 4179 N N . PRO B 1 143 ? 9.781 -17.969 -23.141 1 97.88 143 PRO B N 1
ATOM 4180 C CA . PRO B 1 143 ? 8.805 -19.016 -22.875 1 97.88 143 PRO B CA 1
ATOM 4181 C C . PRO B 1 143 ? 9.109 -19.797 -21.594 1 97.88 143 PRO B C 1
ATOM 4183 O O . PRO B 1 143 ? 10.281 -20.062 -21.297 1 97.88 143 PRO B O 1
ATOM 4186 N N . ALA B 1 144 ? 8.047 -20.109 -20.891 1 96.75 144 ALA B N 1
ATOM 4187 C CA . ALA B 1 144 ? 8.188 -20.891 -19.656 1 96.75 144 ALA B CA 1
ATOM 4188 C C . ALA B 1 144 ? 7.211 -22.062 -19.641 1 96.75 144 ALA B C 1
ATOM 4190 O O . ALA B 1 144 ? 6.066 -21.938 -20.078 1 96.75 144 ALA B O 1
ATOM 4191 N N . GLY B 1 145 ? 7.672 -23.219 -19.172 1 91.75 145 GLY B N 1
ATOM 4192 C CA . GLY B 1 145 ? 6.852 -24.422 -19.047 1 91.75 145 GLY B CA 1
ATOM 4193 C C . GLY B 1 145 ? 6.883 -25.016 -17.641 1 91.75 145 GLY B C 1
ATOM 4194 O O . GLY B 1 145 ? 7.055 -24.297 -16.656 1 91.75 145 GLY B O 1
ATOM 4195 N N . GLU B 1 146 ? 6.66 -26.25 -17.562 1 95.38 146 GLU B N 1
ATOM 4196 C CA . GLU B 1 146 ? 6.539 -26.953 -16.281 1 95.38 146 GLU B CA 1
ATOM 4197 C C . GLU B 1 146 ? 7.855 -26.922 -15.508 1 95.38 146 GLU B C 1
ATOM 4199 O O . GLU B 1 146 ? 7.867 -27.047 -14.281 1 95.38 146 GLU B O 1
ATOM 4204 N N . GLU B 1 147 ? 8.906 -26.734 -16.266 1 96.94 147 GLU B N 1
ATOM 4205 C CA . GLU B 1 147 ? 10.211 -26.766 -15.602 1 96.94 147 GLU B CA 1
ATOM 4206 C C . GLU B 1 147 ? 10.852 -25.391 -15.578 1 96.94 147 GLU B C 1
ATOM 4208 O O . GLU B 1 147 ? 12.062 -25.266 -15.438 1 96.94 147 GLU B O 1
ATOM 4213 N N . GLY B 1 148 ? 10.039 -24.359 -15.734 1 96.81 148 GLY B N 1
ATOM 4214 C CA . GLY B 1 148 ? 10.555 -23 -15.664 1 96.81 148 GLY B CA 1
ATOM 4215 C C . GLY B 1 148 ? 10.867 -22.422 -17.031 1 96.81 148 GLY B C 1
ATOM 4216 O O . GLY B 1 148 ? 10.398 -22.922 -18.047 1 96.81 148 GLY B O 1
ATOM 4217 N N . PRO B 1 149 ? 11.57 -21.328 -17.062 1 98.06 149 PRO B N 1
ATOM 4218 C CA . PRO B 1 149 ? 11.859 -20.641 -18.328 1 98.06 149 PRO B CA 1
ATOM 4219 C C . PRO B 1 149 ? 12.797 -21.438 -19.234 1 98.06 149 PRO B C 1
ATOM 4221 O O . PRO B 1 149 ? 13.633 -22.203 -18.75 1 98.06 149 PRO B O 1
ATOM 4224 N N . ASP B 1 150 ? 12.609 -21.25 -20.547 1 98.38 150 ASP B N 1
ATOM 4225 C CA . ASP B 1 150 ? 13.57 -21.766 -21.516 1 98.38 150 ASP B CA 1
ATOM 4226 C C . ASP B 1 150 ? 14.914 -21.047 -21.391 1 98.38 150 ASP B C 1
ATOM 4228 O O . ASP B 1 150 ? 15.047 -19.891 -21.797 1 98.38 150 ASP B O 1
ATOM 4232 N N . LEU B 1 151 ? 15.898 -21.766 -20.938 1 98.38 151 LEU B N 1
ATOM 4233 C CA . LEU B 1 151 ? 17.172 -21.141 -20.594 1 98.38 151 LEU B CA 1
ATOM 4234 C C . LEU B 1 151 ? 17.969 -20.797 -21.844 1 98.38 151 LEU B C 1
ATOM 4236 O O . LEU B 1 151 ? 18.75 -19.844 -21.844 1 98.38 151 LEU B O 1
ATOM 4240 N N . ASP B 1 152 ? 17.766 -21.562 -22.875 1 98.19 152 ASP B N 1
ATOM 4241 C CA . ASP B 1 152 ? 18.406 -21.203 -24.141 1 98.19 152 ASP B CA 1
ATOM 4242 C C . ASP B 1 152 ? 17.844 -19.906 -24.703 1 98.19 152 ASP B C 1
ATOM 4244 O O . ASP B 1 152 ? 18.594 -19.047 -25.156 1 98.19 152 ASP B O 1
ATOM 4248 N N . ALA B 1 153 ? 16.578 -19.797 -24.688 1 98.38 153 ALA B N 1
ATOM 4249 C CA . ALA B 1 153 ? 15.938 -18.547 -25.109 1 98.38 153 ALA B CA 1
ATOM 4250 C C . ALA B 1 153 ? 16.359 -17.391 -24.234 1 98.38 153 ALA B C 1
ATOM 4252 O O . ALA B 1 153 ? 16.594 -16.281 -24.719 1 98.38 153 ALA B O 1
ATOM 4253 N N . LEU B 1 154 ? 16.484 -17.656 -22.969 1 98.56 154 LEU B N 1
ATOM 4254 C CA . LEU B 1 154 ? 16.938 -16.641 -22.016 1 98.56 154 LEU B CA 1
ATOM 4255 C C . LEU B 1 154 ? 18.328 -16.156 -22.375 1 98.56 154 LEU B C 1
ATOM 4257 O O . LEU B 1 154 ? 18.594 -14.945 -22.375 1 98.56 154 LEU B O 1
ATOM 4261 N N . GLU B 1 155 ? 19.172 -17.062 -22.625 1 98.06 155 GLU B N 1
ATOM 4262 C CA . GLU B 1 155 ? 20.547 -16.703 -22.984 1 98.06 155 GLU B CA 1
ATOM 4263 C C . GLU B 1 155 ? 20.578 -15.836 -24.234 1 98.06 155 GLU B C 1
ATOM 4265 O O . GLU B 1 155 ? 21.344 -14.875 -24.312 1 98.06 155 GLU B O 1
ATOM 4270 N N . GLU B 1 156 ? 19.797 -16.172 -25.172 1 98.25 156 GLU B N 1
ATOM 4271 C CA . GLU B 1 156 ? 19.734 -15.406 -26.406 1 98.25 156 GLU B CA 1
ATOM 4272 C C . GLU B 1 156 ? 19.266 -13.977 -26.156 1 98.25 156 GLU B C 1
ATOM 4274 O O . GLU B 1 156 ? 19.812 -13.031 -26.719 1 98.25 156 GLU B O 1
ATOM 4279 N N . VAL B 1 157 ? 18.219 -13.828 -25.359 1 98.31 157 VAL B N 1
ATOM 4280 C CA . VAL B 1 157 ? 17.703 -12.5 -25.031 1 98.31 157 VAL B CA 1
ATOM 4281 C C . VAL B 1 157 ? 18.797 -11.688 -24.328 1 98.31 157 VAL B C 1
ATOM 4283 O O . VAL B 1 157 ? 19 -10.508 -24.625 1 98.31 157 VAL B O 1
ATOM 4286 N N . LEU B 1 158 ? 19.578 -12.367 -23.438 1 97.75 158 LEU B N 1
ATOM 4287 C CA . LEU B 1 158 ? 20.547 -11.672 -22.594 1 97.75 158 LEU B CA 1
ATOM 4288 C C . LEU B 1 158 ? 21.797 -11.312 -23.391 1 97.75 158 LEU B C 1
ATOM 4290 O O . LEU B 1 158 ? 22.609 -10.5 -22.953 1 97.75 158 LEU B O 1
ATOM 4294 N N . LYS B 1 159 ? 21.953 -11.891 -24.562 1 97.06 159 LYS B N 1
ATOM 4295 C CA . LYS B 1 159 ? 23.047 -11.508 -25.469 1 97.06 159 LYS B CA 1
ATOM 4296 C C . LYS B 1 159 ? 22.766 -10.156 -26.109 1 97.06 159 LYS B C 1
ATOM 4298 O O . LYS B 1 159 ? 23.703 -9.422 -26.453 1 97.06 159 LYS B O 1
ATOM 4303 N N . ARG B 1 160 ? 21.484 -9.797 -26.219 1 96.75 160 ARG B N 1
ATOM 4304 C CA . ARG B 1 160 ? 21.094 -8.625 -26.984 1 96.75 160 ARG B CA 1
ATOM 4305 C C . ARG B 1 160 ? 20.594 -7.512 -26.078 1 96.75 160 ARG B C 1
ATOM 4307 O O . ARG B 1 160 ? 20.625 -6.34 -26.453 1 96.75 160 ARG B O 1
ATOM 4314 N N . GLU B 1 161 ? 20.078 -7.938 -24.984 1 97.12 161 GLU B N 1
ATOM 4315 C CA . GLU B 1 161 ? 19.422 -6.996 -24.078 1 97.12 161 GLU B CA 1
ATOM 4316 C C . GLU B 1 161 ? 20.016 -7.07 -22.672 1 97.12 161 GLU B C 1
ATOM 4318 O O . GLU B 1 161 ? 20.562 -8.102 -22.281 1 97.12 161 GLU B O 1
ATOM 4323 N N . ARG B 1 162 ? 20.016 -5.98 -22 1 96.12 162 ARG B N 1
ATOM 4324 C CA . ARG B 1 162 ? 20.359 -5.93 -20.578 1 96.12 162 ARG B CA 1
ATOM 4325 C C . ARG B 1 162 ? 19.156 -5.453 -19.75 1 96.12 162 ARG B C 1
ATOM 4327 O O . ARG B 1 162 ? 18.984 -4.25 -19.547 1 96.12 162 ARG B O 1
ATOM 4334 N N . PRO B 1 163 ? 18.297 -6.355 -19.344 1 98 163 PRO B N 1
ATOM 4335 C CA . PRO B 1 163 ? 17.141 -5.953 -18.547 1 98 163 PRO B CA 1
ATOM 4336 C C . PRO B 1 163 ? 17.531 -5.34 -17.203 1 98 163 PRO B C 1
ATOM 4338 O O . PRO B 1 163 ? 18.594 -5.664 -16.656 1 98 163 PRO B O 1
ATOM 4341 N N . ARG B 1 164 ? 16.656 -4.441 -16.734 1 97.75 164 ARG B N 1
ATOM 4342 C CA . ARG B 1 164 ? 16.859 -3.871 -15.406 1 97.75 164 ARG B CA 1
ATOM 4343 C C . ARG B 1 164 ? 16.812 -4.953 -14.336 1 97.75 164 ARG B C 1
ATOM 4345 O O . ARG B 1 164 ? 17.547 -4.895 -13.352 1 97.75 164 ARG B O 1
ATOM 4352 N N . PHE B 1 165 ? 15.938 -5.891 -14.516 1 98.62 165 PHE B N 1
ATOM 4353 C CA . PHE B 1 165 ? 15.891 -7.09 -13.688 1 98.62 165 PHE B CA 1
ATOM 4354 C C . PHE B 1 165 ? 15.109 -8.195 -14.383 1 98.62 165 PHE B C 1
ATOM 4356 O O . PHE B 1 165 ? 14.398 -7.945 -15.359 1 98.62 165 PHE B O 1
ATOM 4363 N N . LEU B 1 166 ? 15.328 -9.453 -13.945 1 98.81 166 LEU B N 1
ATOM 4364 C CA . LEU B 1 166 ? 14.508 -10.617 -14.289 1 98.81 166 LEU B CA 1
ATOM 4365 C C . LEU B 1 166 ? 13.5 -10.914 -13.188 1 98.81 166 LEU B C 1
ATOM 4367 O O . LEU B 1 166 ? 13.859 -11.031 -12.016 1 98.81 166 LEU B O 1
ATOM 4371 N N . TYR B 1 167 ? 12.266 -10.93 -13.57 1 98.88 167 TYR B N 1
ATOM 4372 C CA . TYR B 1 167 ? 11.227 -11.375 -12.648 1 98.88 167 TYR B CA 1
ATOM 4373 C C . TYR B 1 167 ? 10.875 -12.836 -12.898 1 98.88 167 TYR B C 1
ATOM 4375 O O . TYR B 1 167 ? 10.43 -13.203 -13.984 1 98.88 167 TYR B O 1
ATOM 4383 N N . LEU B 1 168 ? 11.016 -13.664 -11.805 1 98.75 168 LEU B N 1
ATOM 4384 C CA . LEU B 1 168 ? 10.844 -15.109 -11.938 1 98.75 168 LEU B CA 1
ATOM 4385 C C . LEU B 1 168 ? 10.023 -15.664 -10.773 1 98.75 168 LEU B C 1
ATOM 4387 O O . LEU B 1 168 ? 10.07 -15.133 -9.664 1 98.75 168 LEU B O 1
ATOM 4391 N N . ILE B 1 169 ? 9.312 -16.703 -11.023 1 98.62 169 ILE B N 1
ATOM 4392 C CA . ILE B 1 169 ? 8.594 -17.484 -10.031 1 98.62 169 ILE B CA 1
ATOM 4393 C C . ILE B 1 169 ? 9.039 -18.938 -10.094 1 98.62 169 ILE B C 1
ATOM 4395 O O . ILE B 1 169 ? 8.32 -19.797 -10.625 1 98.62 169 ILE B O 1
ATOM 4399 N N . PRO B 1 170 ? 10.125 -19.25 -9.461 1 98.44 170 PRO B N 1
ATOM 4400 C CA . PRO B 1 170 ? 10.75 -20.562 -9.68 1 98.44 170 PRO B CA 1
ATOM 4401 C C . PRO B 1 170 ? 10 -21.703 -8.992 1 98.44 170 PRO B C 1
ATOM 4403 O O . PRO B 1 170 ? 10.195 -22.859 -9.328 1 98.44 170 PRO B O 1
ATOM 4406 N N . SER B 1 171 ? 9.234 -21.359 -7.961 1 98.25 171 SER B N 1
ATOM 4407 C CA . SER B 1 171 ? 8.531 -22.391 -7.211 1 98.25 171 SER B CA 1
ATOM 4408 C C . SER B 1 171 ? 7.023 -22.281 -7.406 1 98.25 171 SER B C 1
ATOM 4410 O O . SER B 1 171 ? 6.398 -21.328 -6.949 1 98.25 171 SER B O 1
ATOM 4412 N N . PHE B 1 172 ? 6.5 -23.344 -8.109 1 97.94 172 PHE B N 1
ATOM 4413 C CA . PHE B 1 172 ? 5.059 -23.469 -8.305 1 97.94 172 PHE B CA 1
ATOM 4414 C C . PHE B 1 172 ? 4.48 -22.203 -8.93 1 97.94 172 PHE B C 1
ATOM 4416 O O . PHE B 1 172 ? 3.59 -21.578 -8.352 1 97.94 172 PHE B O 1
ATOM 4423 N N . GLN B 1 173 ? 4.938 -21.969 -10.078 1 97.94 173 GLN B N 1
ATOM 4424 C CA . GLN B 1 173 ? 4.785 -20.734 -10.844 1 97.94 173 GLN B CA 1
ATOM 4425 C C . GLN B 1 173 ? 3.314 -20.406 -11.07 1 97.94 173 GLN B C 1
ATOM 4427 O O . GLN B 1 173 ? 2.514 -21.297 -11.375 1 97.94 173 GLN B O 1
ATOM 4432 N N . ASN B 1 174 ? 2.857 -19.219 -10.781 1 96.62 174 ASN B N 1
ATOM 4433 C CA . ASN B 1 174 ? 1.576 -18.656 -11.195 1 96.62 174 ASN B CA 1
ATOM 4434 C C . ASN B 1 174 ? 1.677 -18 -12.57 1 96.62 174 ASN B C 1
ATOM 4436 O O . ASN B 1 174 ? 2.344 -16.969 -12.727 1 96.62 174 ASN B O 1
ATOM 4440 N N . PRO B 1 175 ? 1.149 -18.578 -13.555 1 96.56 175 PRO B N 1
ATOM 4441 C CA . PRO B 1 175 ? -0.066 -19.406 -13.484 1 96.56 175 PRO B CA 1
ATOM 4442 C C . PRO B 1 175 ? 0.194 -20.875 -13.781 1 96.56 175 PRO B C 1
ATOM 4444 O O . PRO B 1 175 ? -0.721 -21.703 -13.688 1 96.56 175 PRO B O 1
ATOM 4447 N N . THR B 1 176 ? 1.371 -21.328 -14.055 1 97.19 176 THR B N 1
ATOM 4448 C CA . THR B 1 176 ? 1.578 -22.594 -14.742 1 97.19 176 THR B CA 1
ATOM 4449 C C . THR B 1 176 ? 1.658 -23.75 -13.75 1 97.19 176 THR B C 1
ATOM 4451 O O . THR B 1 176 ? 1.534 -24.922 -14.133 1 97.19 176 THR B O 1
ATOM 4454 N N . GLY B 1 177 ? 1.965 -23.422 -12.516 1 97 177 GLY B N 1
ATOM 4455 C CA . GLY B 1 177 ? 2.215 -24.469 -11.539 1 97 177 GLY B CA 1
ATOM 4456 C C . GLY B 1 177 ? 3.588 -25.094 -11.68 1 97 177 GLY B C 1
ATOM 4457 O O . GLY B 1 177 ? 3.924 -26.031 -10.953 1 97 177 GLY B O 1
ATOM 4458 N N . GLY B 1 178 ? 4.383 -24.594 -12.516 1 97.06 178 GLY B N 1
ATOM 4459 C CA . GLY B 1 178 ? 5.684 -25.156 -12.82 1 97.06 178 GLY B CA 1
ATOM 4460 C C . GLY B 1 178 ? 6.676 -25.031 -11.68 1 97.06 178 GLY B C 1
ATOM 4461 O O . GLY B 1 178 ? 6.543 -24.141 -10.828 1 97.06 178 GLY B O 1
ATOM 4462 N N . LEU B 1 179 ? 7.66 -25.891 -11.641 1 98.25 179 LEU B N 1
ATOM 4463 C CA . LEU B 1 179 ? 8.766 -25.906 -10.695 1 98.25 179 LEU B CA 1
ATOM 4464 C C . LEU B 1 179 ? 10.109 -25.984 -11.422 1 98.25 179 LEU B C 1
ATOM 4466 O O . LEU B 1 179 ? 10.406 -26.984 -12.086 1 98.25 179 LEU B O 1
ATOM 4470 N N . THR B 1 180 ? 10.859 -24.906 -11.312 1 98.5 180 THR B N 1
ATOM 4471 C CA . THR B 1 180 ? 12.188 -24.906 -11.906 1 98.5 180 THR B CA 1
ATOM 4472 C C . THR B 1 180 ? 13.117 -25.859 -11.156 1 98.5 180 THR B C 1
ATOM 4474 O O . THR B 1 180 ? 13.352 -25.688 -9.961 1 98.5 180 THR B O 1
ATOM 4477 N N . PRO B 1 181 ? 13.625 -26.875 -11.852 1 98.12 181 PRO B N 1
ATOM 4478 C CA . PRO B 1 181 ? 14.492 -27.828 -11.148 1 98.12 181 PRO B CA 1
ATOM 4479 C C . PRO B 1 181 ? 15.828 -27.219 -10.742 1 98.12 181 PRO B C 1
ATOM 4481 O O . PRO B 1 181 ? 16.234 -26.188 -11.281 1 98.12 181 PRO B O 1
ATOM 4484 N N . LEU B 1 182 ? 16.484 -27.875 -9.828 1 98.12 182 LEU B N 1
ATOM 4485 C CA . LEU B 1 182 ? 17.719 -27.375 -9.203 1 98.12 182 LEU B CA 1
ATOM 4486 C C . LEU B 1 182 ? 18.781 -27.094 -10.258 1 98.12 182 LEU B C 1
ATOM 4488 O O . LEU B 1 182 ? 19.406 -26.031 -10.234 1 98.12 182 LEU B O 1
ATOM 4492 N N . PRO B 1 183 ? 19.031 -28 -11.234 1 98.38 183 PRO B N 1
ATOM 4493 C CA . PRO B 1 183 ? 20.062 -27.688 -12.227 1 98.38 183 PRO B CA 1
ATOM 4494 C C . PRO B 1 183 ? 19.734 -26.438 -13.031 1 98.38 183 PRO B C 1
ATOM 4496 O O . PRO B 1 183 ? 20.641 -25.656 -13.352 1 98.38 183 PRO B O 1
ATOM 4499 N N . ALA B 1 184 ? 18.5 -26.266 -13.375 1 98.5 184 ALA B N 1
ATOM 4500 C CA . ALA B 1 184 ? 18.094 -25.094 -14.133 1 98.5 184 ALA B CA 1
ATOM 4501 C C . ALA B 1 184 ? 18.266 -23.812 -13.297 1 98.5 184 ALA B C 1
ATOM 4503 O O . ALA B 1 184 ? 18.656 -22.766 -13.828 1 98.5 184 ALA B O 1
ATOM 4504 N N . ARG B 1 185 ? 17.984 -23.844 -12.008 1 98.69 185 ARG B N 1
ATOM 4505 C CA . ARG B 1 185 ? 18.203 -22.719 -11.117 1 98.69 185 ARG B CA 1
ATOM 4506 C C . ARG B 1 185 ? 19.672 -22.297 -11.117 1 98.69 185 ARG B C 1
ATOM 4508 O O . ARG B 1 185 ? 20 -21.125 -11.211 1 98.69 185 ARG B O 1
ATOM 4515 N N . LYS B 1 186 ? 20.5 -23.266 -10.984 1 98.38 186 LYS B N 1
ATOM 4516 C CA . LYS B 1 186 ? 21.938 -23.016 -10.938 1 98.38 186 LYS B CA 1
ATOM 4517 C C . LYS B 1 186 ? 22.438 -22.406 -12.242 1 98.38 186 LYS B C 1
ATOM 4519 O O . LYS B 1 186 ? 23.219 -21.453 -12.242 1 98.38 186 LYS B O 1
ATOM 4524 N N . ARG B 1 187 ? 21.984 -22.984 -13.32 1 98.25 187 ARG B N 1
ATOM 4525 C CA . ARG B 1 187 ? 22.359 -22.469 -14.633 1 98.25 187 ARG B CA 1
ATOM 4526 C C . ARG B 1 187 ? 21.875 -21.031 -14.812 1 98.25 187 ARG B C 1
ATOM 4528 O O . ARG B 1 187 ? 22.609 -20.188 -15.32 1 98.25 187 ARG B O 1
ATOM 4535 N N . LEU B 1 188 ? 20.656 -20.766 -14.445 1 98.25 188 LEU B N 1
ATOM 4536 C CA . LEU B 1 188 ? 20.094 -19.438 -14.5 1 98.25 188 LEU B CA 1
ATOM 4537 C C . LEU B 1 188 ? 20.938 -18.453 -13.695 1 98.25 188 LEU B C 1
ATOM 4539 O O . LEU B 1 188 ? 21.266 -17.359 -14.188 1 98.25 188 LEU B O 1
ATOM 4543 N N . LEU B 1 189 ? 21.312 -18.781 -12.484 1 97.69 189 LEU B N 1
ATOM 4544 C CA . LEU B 1 189 ? 22.094 -17.906 -11.617 1 97.69 189 LEU B CA 1
ATOM 4545 C C . LEU B 1 189 ? 23.469 -17.641 -12.219 1 97.69 189 LEU B C 1
ATOM 4547 O O . LEU B 1 189 ? 23.984 -16.516 -12.125 1 97.69 189 LEU B O 1
ATOM 4551 N N . GLN B 1 190 ? 24.016 -18.656 -12.82 1 97.31 190 GLN B N 1
ATOM 4552 C CA . GLN B 1 190 ? 25.297 -18.469 -13.492 1 97.31 190 GLN B CA 1
ATOM 4553 C C . GLN B 1 190 ? 25.172 -17.406 -14.586 1 97.31 190 GLN B C 1
ATOM 4555 O O . GLN B 1 190 ? 26.016 -16.516 -14.688 1 97.31 190 GLN B O 1
ATOM 4560 N N . MET B 1 191 ? 24.156 -17.484 -15.398 1 97 191 MET B N 1
ATOM 4561 C CA . MET B 1 191 ? 23.922 -16.547 -16.484 1 97 191 MET B CA 1
ATOM 4562 C C . MET B 1 191 ? 23.812 -15.117 -15.969 1 97 191 MET B C 1
ATOM 4564 O O . MET B 1 191 ? 24.375 -14.195 -16.547 1 97 191 MET B O 1
ATOM 4568 N N . VAL B 1 192 ? 23.078 -14.938 -14.844 1 96.44 192 VAL B N 1
ATOM 4569 C CA . VAL B 1 192 ? 22.812 -13.586 -14.359 1 96.44 192 VAL B CA 1
ATOM 4570 C C . VAL B 1 192 ? 24.047 -13.047 -13.641 1 96.44 192 VAL B C 1
ATOM 4572 O O . VAL B 1 192 ? 24.359 -11.852 -13.719 1 96.44 192 VAL B O 1
ATOM 4575 N N . MET B 1 193 ? 24.781 -13.914 -12.945 1 95.69 193 MET B N 1
ATOM 4576 C CA . MET B 1 193 ? 25.984 -13.508 -12.227 1 95.69 193 MET B CA 1
ATOM 4577 C C . MET B 1 193 ? 27.078 -13.047 -13.203 1 95.69 193 MET B C 1
ATOM 4579 O O . MET B 1 193 ? 27.75 -12.055 -12.961 1 95.69 193 MET B O 1
ATOM 4583 N N . GLU B 1 194 ? 27.172 -13.727 -14.273 1 95.62 194 GLU B N 1
ATOM 4584 C CA . GLU B 1 194 ? 28.156 -13.398 -15.297 1 95.62 194 GLU B CA 1
ATOM 4585 C C . GLU B 1 194 ? 27.906 -12.023 -15.891 1 95.62 194 GLU B C 1
ATOM 4587 O O . GLU B 1 194 ? 28.828 -11.367 -16.391 1 95.62 194 GLU B O 1
ATOM 4592 N N . ARG B 1 195 ? 26.703 -11.578 -15.812 1 95.69 195 ARG B N 1
ATOM 4593 C CA . ARG B 1 195 ? 26.312 -10.344 -16.484 1 95.69 195 ARG B CA 1
ATOM 4594 C C . ARG B 1 195 ? 26 -9.242 -15.477 1 95.69 195 ARG B C 1
ATOM 4596 O O . ARG B 1 195 ? 25.75 -8.102 -15.859 1 95.69 195 ARG B O 1
ATOM 4603 N N . GLY B 1 196 ? 26.047 -9.555 -14.164 1 95.56 196 GLY B N 1
ATOM 4604 C CA . GLY B 1 196 ? 25.734 -8.586 -13.133 1 95.56 196 GLY B CA 1
ATOM 4605 C C . GLY B 1 196 ? 24.312 -8.078 -13.203 1 95.56 196 GLY B C 1
ATOM 4606 O O . GLY B 1 196 ? 24.062 -6.871 -13.195 1 95.56 196 GLY B O 1
ATOM 4607 N N . LEU B 1 197 ? 23.359 -9.008 -13.281 1 96.88 197 LEU B N 1
ATOM 4608 C CA . LEU B 1 197 ? 21.953 -8.648 -13.422 1 96.88 197 LEU B CA 1
ATOM 4609 C C . LEU B 1 197 ? 21.188 -8.906 -12.125 1 96.88 197 LEU B C 1
ATOM 4611 O O . LEU B 1 197 ? 21.562 -9.773 -11.336 1 96.88 197 LEU B O 1
ATOM 4615 N N . VAL B 1 198 ? 20.172 -8.07 -11.875 1 98.38 198 VAL B N 1
ATOM 4616 C CA . VAL B 1 198 ? 19.297 -8.219 -10.727 1 98.38 198 VAL B CA 1
ATOM 4617 C C . VAL B 1 198 ? 18.203 -9.25 -11.031 1 98.38 198 VAL B C 1
ATOM 4619 O O . VAL B 1 198 ? 17.688 -9.289 -12.141 1 98.38 198 VAL B O 1
ATOM 4622 N N . VAL B 1 199 ? 17.953 -10.141 -10.094 1 98.69 199 VAL B N 1
ATOM 4623 C CA . VAL B 1 199 ? 16.844 -11.086 -10.18 1 98.69 199 VAL B CA 1
ATOM 4624 C C . VAL B 1 199 ? 15.828 -10.797 -9.07 1 98.69 199 VAL B C 1
ATOM 4626 O O . VAL B 1 199 ? 16.203 -10.602 -7.914 1 98.69 199 VAL B O 1
ATOM 4629 N N . VAL B 1 200 ? 14.602 -10.648 -9.406 1 98.88 200 VAL B N 1
ATOM 4630 C CA . VAL B 1 200 ? 13.5 -10.609 -8.461 1 98.88 200 VAL B CA 1
ATOM 4631 C C . VAL B 1 200 ? 12.82 -11.977 -8.406 1 98.88 200 VAL B C 1
ATOM 4633 O O . VAL B 1 200 ? 12.172 -12.391 -9.367 1 98.88 200 VAL B O 1
ATOM 4636 N N . GLU B 1 201 ? 12.977 -12.648 -7.328 1 98.88 201 GLU B N 1
ATOM 4637 C CA . GLU B 1 201 ? 12.383 -13.961 -7.113 1 98.88 201 GLU B CA 1
ATOM 4638 C C . GLU B 1 201 ? 11.078 -13.852 -6.324 1 98.88 201 GLU B C 1
ATOM 4640 O O . GLU B 1 201 ? 11.094 -13.5 -5.141 1 98.88 201 GLU B O 1
ATOM 4645 N N . ASP B 1 202 ? 10 -14.094 -6.957 1 98.75 202 ASP B N 1
ATOM 4646 C CA . ASP B 1 202 ? 8.672 -14.133 -6.348 1 98.75 202 ASP B CA 1
ATOM 4647 C C . ASP B 1 202 ? 8.344 -15.531 -5.84 1 98.75 202 ASP B C 1
ATOM 4649 O O . ASP B 1 202 ? 8.094 -16.453 -6.633 1 98.75 202 ASP B O 1
ATOM 4653 N N . ASP B 1 203 ? 8.273 -15.688 -4.551 1 98.38 203 ASP B N 1
ATOM 4654 C CA . ASP B 1 203 ? 8.258 -17.031 -3.984 1 98.38 203 ASP B CA 1
ATOM 4655 C C . ASP B 1 203 ? 7.078 -17.219 -3.033 1 98.38 203 ASP B C 1
ATOM 4657 O O . ASP B 1 203 ? 7.227 -17.797 -1.953 1 98.38 203 ASP B O 1
ATOM 4661 N N . ALA B 1 204 ? 5.922 -16.781 -3.424 1 97.25 204 ALA B N 1
ATOM 4662 C CA . ALA B 1 204 ? 4.715 -16.781 -2.604 1 97.25 204 ALA B CA 1
ATOM 4663 C C . ALA B 1 204 ? 4.23 -18.203 -2.338 1 97.25 204 ALA B C 1
ATOM 4665 O O . ALA B 1 204 ? 3.531 -18.453 -1.354 1 97.25 204 ALA B O 1
ATOM 4666 N N . TYR B 1 205 ? 4.613 -19.234 -3.143 1 97.5 205 TYR B N 1
ATOM 4667 C CA . TYR B 1 205 ? 4.023 -20.578 -3.078 1 97.5 205 TYR B CA 1
ATOM 4668 C C . TYR B 1 205 ? 5.039 -21.594 -2.594 1 97.5 205 TYR B C 1
ATOM 4670 O O . TYR B 1 205 ? 4.746 -22.797 -2.541 1 97.5 205 TYR B O 1
ATOM 4678 N N . ARG B 1 206 ? 6.18 -21.125 -2.217 1 96.25 206 ARG B N 1
ATOM 4679 C CA . ARG B 1 206 ? 7.32 -22 -1.979 1 96.25 206 ARG B CA 1
ATOM 4680 C C . ARG B 1 206 ? 6.984 -23.078 -0.948 1 96.25 206 ARG B C 1
ATOM 4682 O O . ARG B 1 206 ? 7.441 -24.219 -1.057 1 96.25 206 ARG B O 1
ATOM 4689 N N . GLU B 1 207 ? 6.191 -22.781 0.029 1 97 207 GLU B N 1
ATOM 4690 C CA . GLU B 1 207 ? 5.91 -23.688 1.142 1 97 207 GLU B CA 1
ATOM 4691 C C . GLU B 1 207 ? 4.82 -24.688 0.776 1 97 207 GLU B C 1
ATOM 4693 O O . GLU B 1 207 ? 4.52 -25.594 1.555 1 97 207 GLU B O 1
ATOM 4698 N N . LEU B 1 208 ? 4.293 -24.594 -0.407 1 98 208 LEU B N 1
ATOM 4699 C CA . LEU B 1 208 ? 3.172 -25.438 -0.803 1 98 208 LEU B CA 1
ATOM 4700 C C . LEU B 1 208 ? 3.652 -26.625 -1.639 1 98 208 LEU B C 1
ATOM 4702 O O . LEU B 1 208 ? 3.01 -27 -2.621 1 98 208 LEU B O 1
ATOM 4706 N N . TYR B 1 209 ? 4.797 -27.172 -1.343 1 98 209 TYR B N 1
ATOM 4707 C CA . TYR B 1 209 ? 5.336 -28.312 -2.062 1 98 209 TYR B CA 1
ATOM 4708 C C . TYR B 1 209 ? 4.633 -29.594 -1.648 1 98 209 TYR B C 1
ATOM 4710 O O . TYR B 1 209 ? 4.25 -29.75 -0.487 1 98 209 TYR B O 1
ATOM 4718 N N . PHE B 1 210 ? 4.438 -30.531 -2.586 1 97.06 210 PHE B N 1
ATOM 4719 C CA . PHE B 1 210 ? 3.781 -31.812 -2.332 1 97.06 210 PHE B CA 1
ATOM 4720 C C . PHE B 1 210 ? 4.801 -32.875 -1.948 1 97.06 210 PHE B C 1
ATOM 4722 O O . PHE B 1 210 ? 4.461 -33.875 -1.292 1 97.06 210 PHE B O 1
ATOM 4729 N N . GLY B 1 211 ? 6.012 -32.688 -2.352 1 89.88 211 GLY B N 1
ATOM 4730 C CA . GLY B 1 211 ? 7.074 -33.625 -2.039 1 89.88 211 GLY B CA 1
ATOM 4731 C C . GLY B 1 211 ? 7.555 -33.531 -0.603 1 89.88 211 GLY B C 1
ATOM 4732 O O . GLY B 1 211 ? 6.859 -32.969 0.254 1 89.88 211 GLY B O 1
ATOM 4733 N N . GLU B 1 212 ? 8.656 -34.094 -0.402 1 87.94 212 GLU B N 1
ATOM 4734 C CA . GLU B 1 212 ? 9.164 -34.219 0.959 1 87.94 212 GLU B CA 1
ATOM 4735 C C . GLU B 1 212 ? 9.805 -32.938 1.453 1 87.94 212 GLU B C 1
ATOM 4737 O O . GLU B 1 212 ? 9.797 -32.656 2.652 1 87.94 212 GLU B O 1
ATOM 4742 N N . ALA B 1 213 ? 10.391 -32.312 0.463 1 90.25 213 ALA B N 1
ATOM 4743 C CA . ALA B 1 213 ? 11.078 -31.094 0.861 1 90.25 213 ALA B CA 1
ATOM 4744 C C . ALA B 1 213 ? 11.023 -30.047 -0.252 1 90.25 213 ALA B C 1
ATOM 4746 O O . ALA B 1 213 ? 10.805 -30.375 -1.417 1 90.25 213 ALA B O 1
ATOM 4747 N N . ARG B 1 214 ? 11.219 -28.844 0.192 1 94 214 ARG B N 1
ATOM 4748 C CA . ARG B 1 214 ? 11.289 -27.781 -0.813 1 94 214 ARG B CA 1
ATOM 4749 C C . ARG B 1 214 ? 12.68 -27.719 -1.444 1 94 214 ARG B C 1
ATOM 4751 O O . ARG B 1 214 ? 13.672 -28.109 -0.819 1 94 214 ARG B O 1
ATOM 4758 N N . LEU B 1 215 ? 12.805 -27.25 -2.691 1 96.62 215 LEU B N 1
ATOM 4759 C CA . LEU B 1 215 ? 14.07 -26.922 -3.338 1 96.62 215 LEU B CA 1
ATOM 4760 C C . LEU B 1 215 ? 14.625 -25.594 -2.814 1 96.62 215 LEU B C 1
ATOM 4762 O O . LEU B 1 215 ? 13.867 -24.734 -2.377 1 96.62 215 LEU B O 1
ATOM 4766 N N . PRO B 1 216 ? 15.945 -25.469 -2.797 1 97.44 216 PRO B N 1
ATOM 4767 C CA . PRO B 1 216 ? 16.469 -24.141 -2.473 1 97.44 216 PRO B CA 1
ATOM 4768 C C . PRO B 1 216 ? 15.977 -23.062 -3.436 1 97.44 216 PRO B C 1
ATOM 4770 O O . PRO B 1 216 ? 15.828 -23.312 -4.633 1 97.44 216 PRO B O 1
ATOM 4773 N N . SER B 1 217 ? 15.758 -21.891 -2.867 1 98.19 217 SER B N 1
ATOM 4774 C CA . SER B 1 217 ? 15.391 -20.75 -3.701 1 98.19 217 SER B CA 1
ATOM 4775 C C . SER B 1 217 ? 16.594 -20.219 -4.465 1 98.19 217 SER B C 1
ATOM 4777 O O . SER B 1 217 ? 17.734 -20.562 -4.152 1 98.19 217 SER B O 1
ATOM 4779 N N . LEU B 1 218 ? 16.344 -19.406 -5.531 1 98.62 218 LEU B N 1
ATOM 4780 C CA . LEU B 1 218 ? 17.438 -18.688 -6.195 1 98.62 218 LEU B CA 1
ATOM 4781 C C . LEU B 1 218 ? 18.203 -17.844 -5.195 1 98.62 218 LEU B C 1
ATOM 4783 O O . LEU B 1 218 ? 19.438 -17.734 -5.273 1 98.62 218 LEU B O 1
ATOM 4787 N N . PHE B 1 219 ? 17.531 -17.219 -4.289 1 98.56 219 PHE B N 1
ATOM 4788 C CA . PHE B 1 219 ? 18.141 -16.359 -3.271 1 98.56 219 PHE B CA 1
ATOM 4789 C C . PHE B 1 219 ? 19.125 -17.156 -2.422 1 98.56 219 PHE B C 1
ATOM 4791 O O . PHE B 1 219 ? 20.266 -16.719 -2.217 1 98.56 219 PHE B O 1
ATOM 4798 N N . GLU B 1 220 ? 18.656 -18.281 -1.916 1 97.75 220 GLU B N 1
ATOM 4799 C CA . GLU B 1 220 ? 19.531 -19.125 -1.094 1 97.75 220 GLU B CA 1
ATOM 4800 C C . GLU B 1 220 ? 20.766 -19.562 -1.865 1 97.75 220 GLU B C 1
ATOM 4802 O O . GLU B 1 220 ? 21.891 -19.5 -1.344 1 97.75 220 GLU B O 1
ATOM 4807 N N . LEU B 1 221 ? 20.562 -19.984 -3.098 1 98.25 221 LEU B N 1
ATOM 4808 C CA . LEU B 1 221 ? 21.688 -20.422 -3.938 1 98.25 221 LEU B CA 1
ATOM 4809 C C . LEU B 1 221 ? 22.625 -19.266 -4.223 1 98.25 221 LEU B C 1
ATOM 4811 O O . LEU B 1 221 ? 23.859 -19.438 -4.215 1 98.25 221 LEU B O 1
ATOM 4815 N N . ALA B 1 222 ? 22.094 -18.141 -4.52 1 97.44 222 ALA B N 1
ATOM 4816 C CA . ALA B 1 222 ? 22.891 -16.953 -4.809 1 97.44 222 ALA B CA 1
ATOM 4817 C C . ALA B 1 222 ? 23.75 -16.562 -3.607 1 97.44 222 ALA B C 1
ATOM 4819 O O . ALA B 1 222 ? 24.922 -16.219 -3.76 1 97.44 222 ALA B O 1
ATOM 4820 N N . ARG B 1 223 ? 23.141 -16.547 -2.48 1 94.88 223 ARG B N 1
ATOM 4821 C CA . ARG B 1 223 ? 23.859 -16.203 -1.262 1 94.88 223 ARG B CA 1
ATOM 4822 C C . ARG B 1 223 ? 25.031 -17.156 -1.031 1 94.88 223 ARG B C 1
ATOM 4824 O O . ARG B 1 223 ? 26.125 -16.719 -0.687 1 94.88 223 ARG B O 1
ATOM 4831 N N . GLU B 1 224 ? 24.75 -18.375 -1.213 1 94.75 224 GLU B N 1
ATOM 4832 C CA . GLU B 1 224 ? 25.812 -19.359 -1.077 1 94.75 224 GLU B CA 1
ATOM 4833 C C . GLU B 1 224 ? 26.938 -19.109 -2.072 1 94.75 224 GLU B C 1
ATOM 4835 O O . GLU B 1 224 ? 28.109 -19.328 -1.76 1 94.75 224 GLU B O 1
ATOM 4840 N N . ALA B 1 225 ? 26.578 -18.578 -3.178 1 94.06 225 ALA B N 1
ATOM 4841 C CA . ALA B 1 225 ? 27.547 -18.359 -4.25 1 94.06 225 ALA B CA 1
ATOM 4842 C C . ALA B 1 225 ? 28.141 -16.953 -4.156 1 94.06 225 ALA B C 1
ATOM 4844 O O . ALA B 1 225 ? 28.938 -16.562 -5.012 1 94.06 225 ALA B O 1
ATOM 4845 N N . GLY B 1 226 ? 27.75 -16.109 -3.162 1 91.31 226 GLY B N 1
ATOM 4846 C CA . GLY B 1 226 ? 28.297 -14.781 -2.965 1 91.31 226 GLY B CA 1
ATOM 4847 C C . GLY B 1 226 ? 27.688 -13.742 -3.887 1 91.31 226 GLY B C 1
ATOM 4848 O O . GLY B 1 226 ? 28.312 -12.703 -4.156 1 91.31 226 GLY B O 1
ATOM 4849 N N . TYR B 1 227 ? 26.562 -14.109 -4.414 1 90.88 227 TYR B N 1
ATOM 4850 C CA . TYR B 1 227 ? 25.875 -13.211 -5.328 1 90.88 227 TYR B CA 1
ATOM 4851 C C . TYR B 1 227 ? 24.719 -12.5 -4.621 1 90.88 227 TYR B C 1
ATOM 4853 O O . TYR B 1 227 ? 23.688 -13.117 -4.324 1 90.88 227 TYR B O 1
ATOM 4861 N N . PRO B 1 228 ? 24.781 -11.109 -4.406 1 89.69 228 PRO B N 1
ATOM 4862 C CA . PRO B 1 228 ? 23.75 -10.375 -3.67 1 89.69 228 PRO B CA 1
ATOM 4863 C C . PRO B 1 228 ? 22.641 -9.844 -4.578 1 89.69 228 PRO B C 1
ATOM 4865 O O . PRO B 1 228 ? 21.797 -9.055 -4.133 1 89.69 228 PRO B O 1
ATOM 4868 N N . GLY B 1 229 ? 22.641 -10.273 -5.836 1 96.31 229 GLY B N 1
ATOM 4869 C CA . GLY B 1 229 ? 21.812 -9.633 -6.844 1 96.31 229 GLY B CA 1
ATOM 4870 C C . GLY B 1 229 ? 20.375 -10.141 -6.852 1 96.31 229 GLY B C 1
ATOM 4871 O O . GLY B 1 229 ? 19.578 -9.75 -7.707 1 96.31 229 GLY B O 1
ATOM 4872 N N . VAL B 1 230 ? 19.984 -10.953 -5.848 1 98.44 230 VAL B N 1
ATOM 4873 C CA . VAL B 1 230 ? 18.625 -11.492 -5.836 1 98.44 230 VAL B CA 1
ATOM 4874 C C . VAL B 1 230 ? 17.781 -10.758 -4.789 1 98.44 230 VAL B C 1
ATOM 4876 O O . VAL B 1 230 ? 18.188 -10.648 -3.629 1 98.44 230 VAL B O 1
ATOM 4879 N N . ILE B 1 231 ? 16.703 -10.148 -5.184 1 98.81 231 ILE B N 1
ATOM 4880 C CA . ILE B 1 231 ? 15.641 -9.672 -4.297 1 98.81 231 ILE B CA 1
ATOM 4881 C C . ILE B 1 231 ? 14.586 -10.766 -4.121 1 98.81 231 ILE B C 1
ATOM 4883 O O . ILE B 1 231 ? 13.961 -11.195 -5.09 1 98.81 231 ILE B O 1
ATOM 4887 N N . TYR B 1 232 ? 14.422 -11.195 -2.912 1 98.88 232 TYR B N 1
ATOM 4888 C CA . TYR B 1 232 ? 13.523 -12.297 -2.59 1 98.88 232 TYR B CA 1
ATOM 4889 C C . TYR B 1 232 ? 12.203 -11.781 -2.035 1 98.88 232 TYR B C 1
ATOM 4891 O O . TYR B 1 232 ? 12.188 -11.039 -1.05 1 98.88 232 TYR B O 1
ATOM 4899 N N . LEU B 1 233 ? 11.125 -12.156 -2.678 1 98.88 233 LEU B N 1
ATOM 4900 C CA . LEU B 1 233 ? 9.797 -11.773 -2.221 1 98.88 233 LEU B CA 1
ATOM 4901 C C . LEU B 1 233 ? 9.047 -12.977 -1.651 1 98.88 233 LEU B C 1
ATOM 4903 O O . LEU B 1 233 ? 8.836 -13.969 -2.354 1 98.88 233 LEU B O 1
ATOM 4907 N N . GLY B 1 234 ? 8.688 -12.875 -0.375 1 98.38 234 GLY B N 1
ATOM 4908 C CA . GLY B 1 234 ? 7.863 -13.875 0.291 1 98.38 234 GLY B CA 1
ATOM 4909 C C . GLY B 1 234 ? 6.543 -13.32 0.792 1 98.38 234 GLY B C 1
ATOM 4910 O O . GLY B 1 234 ? 6.324 -12.102 0.764 1 98.38 234 GLY B O 1
ATOM 4911 N N . SER B 1 235 ? 5.621 -14.203 1.18 1 97.81 235 SER B N 1
ATOM 4912 C CA . SER B 1 235 ? 4.293 -13.781 1.604 1 97.81 235 SER B CA 1
ATOM 4913 C C . SER B 1 235 ? 3.719 -14.727 2.652 1 97.81 235 SER B C 1
ATOM 4915 O O . SER B 1 235 ? 4.02 -15.922 2.641 1 97.81 235 SER B O 1
ATOM 4917 N N . PHE B 1 236 ? 2.902 -14.219 3.502 1 98.12 236 PHE B N 1
ATOM 4918 C CA . PHE B 1 236 ? 2.176 -15.055 4.449 1 98.12 236 PHE B CA 1
ATOM 4919 C C . PHE B 1 236 ? 0.752 -15.312 3.969 1 98.12 236 PHE B C 1
ATOM 4921 O O . PHE B 1 236 ? -0.04 -15.945 4.664 1 98.12 236 PHE B O 1
ATOM 4928 N N . SER B 1 237 ? 0.432 -14.859 2.791 1 97.06 237 SER B N 1
ATOM 4929 C CA . SER B 1 237 ? -0.928 -14.906 2.266 1 97.06 237 SER B CA 1
ATOM 4930 C C . SER B 1 237 ? -1.384 -16.344 2.041 1 97.06 237 SER B C 1
ATOM 4932 O O . SER B 1 237 ? -2.547 -16.672 2.277 1 97.06 237 SER B O 1
ATOM 4934 N N . LYS B 1 238 ? -0.465 -17.188 1.562 1 96.62 238 LYS B N 1
ATOM 4935 C CA . LYS B 1 238 ? -0.88 -18.516 1.096 1 96.62 238 LYS B CA 1
ATOM 4936 C C . LYS B 1 238 ? -0.768 -19.547 2.209 1 96.62 238 LYS B C 1
ATOM 4938 O O . LYS B 1 238 ? -1.285 -20.656 2.084 1 96.62 238 LYS B O 1
ATOM 4943 N N . VAL B 1 239 ? -0.15 -19.141 3.293 1 96.38 239 VAL B N 1
ATOM 4944 C CA . VAL B 1 239 ? 0.036 -20.109 4.371 1 96.38 239 VAL B CA 1
ATOM 4945 C C . VAL B 1 239 ? -0.757 -19.672 5.602 1 96.38 239 VAL B C 1
ATOM 4947 O O . VAL B 1 239 ? -0.996 -20.469 6.512 1 96.38 239 VAL B O 1
ATOM 4950 N N . LEU B 1 240 ? -1.14 -18.375 5.711 1 96.75 240 LEU B N 1
ATOM 4951 C CA . LEU B 1 240 ? -1.915 -17.875 6.84 1 96.75 240 LEU B CA 1
ATOM 4952 C C . LEU B 1 240 ? -3.191 -17.188 6.363 1 96.75 240 LEU B C 1
ATOM 4954 O O . LEU B 1 240 ? -4.281 -17.766 6.469 1 96.75 240 LEU B O 1
ATOM 4958 N N . SER B 1 241 ? -3.018 -15.984 5.742 1 96.81 241 SER B N 1
ATOM 4959 C CA . SER B 1 241 ? -4.188 -15.188 5.391 1 96.81 241 SER B CA 1
ATOM 4960 C C . SER B 1 241 ? -3.834 -14.109 4.379 1 96.81 241 SER B C 1
ATOM 4962 O O . SER B 1 241 ? -3.021 -13.227 4.664 1 96.81 241 SER B O 1
ATOM 4964 N N . PRO B 1 242 ? -4.48 -14.219 3.213 1 96.94 242 PRO B N 1
ATOM 4965 C CA . PRO B 1 242 ? -4.273 -13.125 2.262 1 96.94 242 PRO B CA 1
ATOM 4966 C C . PRO B 1 242 ? -4.938 -11.828 2.705 1 96.94 242 PRO B C 1
ATOM 4968 O O . PRO B 1 242 ? -4.488 -10.742 2.332 1 96.94 242 PRO B O 1
ATOM 4971 N N . GLY B 1 243 ? -5.957 -11.875 3.553 1 97.5 243 GLY B N 1
ATOM 4972 C CA . GLY B 1 243 ? -6.711 -10.703 3.973 1 97.5 243 GLY B CA 1
ATOM 4973 C C . GLY B 1 243 ? -5.93 -9.789 4.898 1 97.5 243 GLY B C 1
ATOM 4974 O O . GLY B 1 243 ? -6.262 -8.617 5.047 1 97.5 243 GLY B O 1
ATOM 4975 N N . LEU B 1 244 ? -4.891 -10.312 5.559 1 98.56 244 LEU B N 1
ATOM 4976 C CA . LEU B 1 244 ? -4.082 -9.523 6.48 1 98.56 244 LEU B CA 1
ATOM 4977 C C . LEU B 1 244 ? -3.043 -8.695 5.727 1 98.56 244 LEU B C 1
ATOM 4979 O O . LEU B 1 244 ? -2.467 -7.762 6.277 1 98.56 244 LEU B O 1
ATOM 4983 N N . ARG B 1 245 ? -2.764 -9.039 4.504 1 98.5 245 ARG B N 1
ATOM 4984 C CA . ARG B 1 245 ? -1.877 -8.297 3.607 1 98.5 245 ARG B CA 1
ATOM 4985 C C . ARG B 1 245 ? -0.499 -8.109 4.234 1 98.5 245 ARG B C 1
ATOM 4987 O O . ARG B 1 245 ? 0.033 -7 4.25 1 98.5 245 ARG B O 1
ATOM 4994 N N . VAL B 1 246 ? 0.128 -9.188 4.711 1 98.88 246 VAL B N 1
ATOM 4995 C CA . VAL B 1 246 ? 1.477 -9.117 5.266 1 98.88 246 VAL B CA 1
ATOM 4996 C C . VAL B 1 246 ? 2.416 -10.008 4.453 1 98.88 246 VAL B C 1
ATOM 4998 O O . VAL B 1 246 ? 2.158 -11.203 4.281 1 98.88 246 VAL B O 1
ATOM 5001 N N . ALA B 1 247 ? 3.404 -9.438 3.918 1 98.88 247 ALA B N 1
ATOM 5002 C CA . ALA B 1 247 ? 4.465 -10.086 3.152 1 98.88 247 ALA B CA 1
ATOM 5003 C C . ALA B 1 247 ? 5.824 -9.461 3.451 1 98.88 247 ALA B C 1
ATOM 5005 O O . ALA B 1 247 ? 5.961 -8.695 4.41 1 98.88 247 ALA B O 1
ATOM 5006 N N . PHE B 1 248 ? 6.875 -9.891 2.723 1 98.88 248 PHE B N 1
ATOM 5007 C CA . PHE B 1 248 ? 8.195 -9.328 3.002 1 98.88 248 PHE B CA 1
ATOM 5008 C C . PHE B 1 248 ? 9.086 -9.414 1.773 1 98.88 248 PHE B C 1
ATOM 5010 O O . PHE B 1 248 ? 8.836 -10.203 0.865 1 98.88 248 PHE B O 1
ATOM 5017 N N . ALA B 1 249 ? 10.023 -8.578 1.717 1 98.88 249 ALA B N 1
ATOM 5018 C CA . ALA B 1 249 ? 11.133 -8.586 0.771 1 98.88 249 ALA B CA 1
ATOM 5019 C C . ALA B 1 249 ? 12.469 -8.703 1.499 1 98.88 249 ALA B C 1
ATOM 5021 O O . ALA B 1 249 ? 12.664 -8.109 2.561 1 98.88 249 ALA B O 1
ATOM 5022 N N . VAL B 1 250 ? 13.305 -9.484 0.974 1 98.75 250 VAL B N 1
ATOM 5023 C CA . VAL B 1 250 ? 14.688 -9.602 1.428 1 98.75 250 VAL B CA 1
ATOM 5024 C C . VAL B 1 250 ? 15.633 -9.164 0.314 1 98.75 250 VAL B C 1
ATOM 5026 O O . VAL B 1 250 ? 15.516 -9.617 -0.828 1 98.75 250 VAL B O 1
ATOM 5029 N N . ALA B 1 251 ? 16.547 -8.344 0.587 1 97.88 251 ALA B N 1
ATOM 5030 C CA . ALA B 1 251 ? 17.469 -7.828 -0.427 1 97.88 251 ALA B CA 1
ATOM 5031 C C . ALA B 1 251 ? 18.75 -7.293 0.209 1 97.88 251 ALA B C 1
ATOM 5033 O O . ALA B 1 251 ? 18.828 -7.156 1.432 1 97.88 251 ALA B O 1
ATOM 5034 N N . HIS B 1 252 ? 19.734 -7.055 -0.671 1 96.5 252 HIS B N 1
ATOM 5035 C CA . HIS B 1 252 ? 20.922 -6.316 -0.283 1 96.5 252 HIS B CA 1
ATOM 5036 C C . HIS B 1 252 ? 20.562 -4.965 0.325 1 96.5 252 HIS B C 1
ATOM 5038 O O . HIS B 1 252 ? 19.625 -4.301 -0.131 1 96.5 252 HIS B O 1
ATOM 5044 N N . PRO B 1 253 ? 21.344 -4.523 1.342 1 95.5 253 PRO B N 1
ATOM 5045 C CA . PRO B 1 253 ? 21.016 -3.295 2.064 1 95.5 253 PRO B CA 1
ATOM 5046 C C . PRO B 1 253 ? 20.875 -2.086 1.142 1 95.5 253 PRO B C 1
ATOM 5048 O O . PRO B 1 253 ? 20.016 -1.232 1.365 1 95.5 253 PRO B O 1
ATOM 5051 N N . GLU B 1 254 ? 21.641 -2.004 0.121 1 93.94 254 GLU B N 1
ATOM 5052 C CA . GLU B 1 254 ? 21.547 -0.878 -0.804 1 93.94 254 GLU B CA 1
ATOM 5053 C C . GLU B 1 254 ? 20.219 -0.864 -1.538 1 93.94 254 GLU B C 1
ATOM 5055 O O . GLU B 1 254 ? 19.594 0.19 -1.686 1 93.94 254 GLU B O 1
ATOM 5060 N N . ALA B 1 255 ? 19.828 -2.031 -2.027 1 96.12 255 ALA B N 1
ATOM 5061 C CA . ALA B 1 255 ? 18.531 -2.137 -2.688 1 96.12 255 ALA B CA 1
ATOM 5062 C C . ALA B 1 255 ? 17.391 -1.916 -1.696 1 96.12 255 ALA B C 1
ATOM 5064 O O . ALA B 1 255 ? 16.406 -1.236 -2.008 1 96.12 255 ALA B O 1
ATOM 5065 N N . LEU B 1 256 ? 17.578 -2.492 -0.517 1 96.75 256 LEU B N 1
ATOM 5066 C CA . LEU B 1 256 ? 16.531 -2.428 0.49 1 96.75 256 LEU B CA 1
ATOM 5067 C C . LEU B 1 256 ? 16.297 -0.989 0.932 1 96.75 256 LEU B C 1
ATOM 5069 O O . LEU B 1 256 ? 15.148 -0.595 1.181 1 96.75 256 LEU B O 1
ATOM 5073 N N . GLN B 1 257 ? 17.328 -0.211 1.069 1 93.75 257 GLN B N 1
ATOM 5074 C CA . GLN B 1 257 ? 17.203 1.188 1.463 1 93.75 257 GLN B CA 1
ATOM 5075 C C . GLN B 1 257 ? 16.312 1.953 0.488 1 93.75 257 GLN B C 1
ATOM 5077 O O . GLN B 1 257 ? 15.461 2.742 0.903 1 93.75 257 GLN B O 1
ATOM 5082 N N . LYS B 1 258 ? 16.453 1.718 -0.792 1 94.69 258 LYS B N 1
ATOM 5083 C CA . LYS B 1 258 ? 15.633 2.385 -1.801 1 94.69 258 LYS B CA 1
ATOM 5084 C C . LYS B 1 258 ? 14.188 1.893 -1.752 1 94.69 258 LYS B C 1
ATOM 5086 O O . LYS B 1 258 ? 13.25 2.672 -1.951 1 94.69 258 LYS B O 1
ATOM 5091 N N . LEU B 1 259 ? 14.078 0.604 -1.482 1 97.06 259 LEU B N 1
ATOM 5092 C CA . LEU B 1 259 ? 12.734 0.058 -1.35 1 97.06 259 LEU B CA 1
ATOM 5093 C C . LEU B 1 259 ? 12.016 0.673 -0.155 1 97.06 259 LEU B C 1
ATOM 5095 O O . LEU B 1 259 ? 10.82 0.99 -0.237 1 97.06 259 LEU B O 1
ATOM 5099 N N . VAL B 1 260 ? 12.695 0.856 0.924 1 95.94 260 VAL B N 1
ATOM 5100 C CA . VAL B 1 260 ? 12.133 1.463 2.127 1 95.94 260 VAL B CA 1
ATOM 5101 C C . VAL B 1 260 ? 11.719 2.902 1.833 1 95.94 260 VAL B C 1
ATOM 5103 O O . VAL B 1 260 ? 10.625 3.33 2.213 1 95.94 260 VAL B O 1
ATOM 5106 N N . GLN B 1 261 ? 12.594 3.641 1.163 1 92.88 261 GLN B N 1
ATOM 5107 C CA . GLN B 1 261 ? 12.297 5.027 0.815 1 92.88 261 GLN B CA 1
ATOM 5108 C C . GLN B 1 261 ? 11.062 5.113 -0.083 1 92.88 261 GLN B C 1
ATOM 5110 O O . GLN B 1 261 ? 10.195 5.965 0.122 1 92.88 261 GLN B O 1
ATOM 5115 N N . ALA B 1 262 ? 10.984 4.23 -1.063 1 95.12 262 ALA B N 1
ATOM 5116 C CA . ALA B 1 262 ? 9.812 4.188 -1.938 1 95.12 262 ALA B CA 1
ATOM 5117 C C . ALA B 1 262 ? 8.547 3.865 -1.148 1 95.12 262 ALA B C 1
ATOM 5119 O O . ALA B 1 262 ? 7.488 4.438 -1.406 1 95.12 262 ALA B O 1
ATOM 5120 N N . LYS B 1 263 ? 8.688 2.982 -0.186 1 96.38 263 LYS B N 1
ATOM 5121 C CA . LYS B 1 263 ? 7.539 2.559 0.614 1 96.38 263 LYS B CA 1
ATOM 5122 C C . LYS B 1 263 ? 7.02 3.701 1.481 1 96.38 263 LYS B C 1
ATOM 5124 O O . LYS B 1 263 ? 5.812 3.814 1.713 1 96.38 263 LYS B O 1
ATOM 5129 N N . GLN B 1 264 ? 7.91 4.52 1.976 1 93.69 264 GLN B N 1
ATOM 5130 C CA . GLN B 1 264 ? 7.496 5.676 2.762 1 93.69 264 GLN B CA 1
ATOM 5131 C C . GLN B 1 264 ? 6.488 6.527 1.999 1 93.69 264 GLN B C 1
ATOM 5133 O O . GLN B 1 264 ? 5.484 6.969 2.566 1 93.69 264 GLN B O 1
ATOM 5138 N N . GLY B 1 265 ? 6.77 6.715 0.737 1 93.25 265 GLY B N 1
ATOM 5139 C CA . GLY B 1 265 ? 5.867 7.504 -0.088 1 93.25 265 GLY B CA 1
ATOM 5140 C C . GLY B 1 265 ? 4.613 6.75 -0.49 1 93.25 265 GLY B C 1
ATOM 5141 O O . GLY B 1 265 ? 3.568 7.359 -0.725 1 93.25 265 GLY B O 1
ATOM 5142 N N . ALA B 1 266 ? 4.707 5.418 -0.461 1 96.38 266 ALA B N 1
ATOM 5143 C CA . ALA B 1 266 ? 3.617 4.598 -0.981 1 96.38 266 ALA B CA 1
ATOM 5144 C C . ALA B 1 266 ? 2.502 4.449 0.051 1 96.38 266 ALA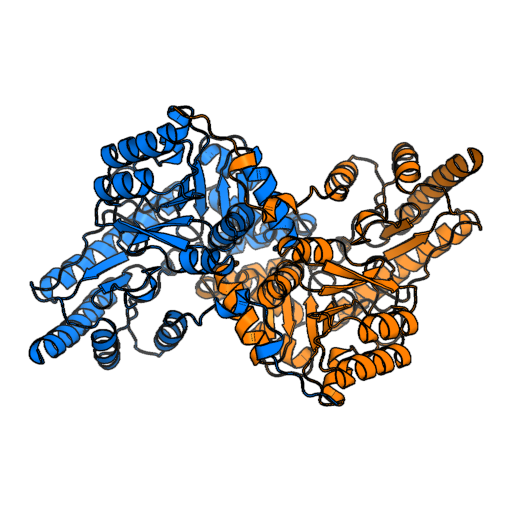 B C 1
ATOM 5146 O O . ALA B 1 266 ? 1.321 4.594 -0.276 1 96.38 266 ALA B O 1
ATOM 5147 N N . ASP B 1 267 ? 2.951 4.133 1.308 1 97.12 267 ASP B N 1
ATOM 5148 C CA . ASP B 1 267 ? 1.895 3.898 2.287 1 97.12 267 ASP B CA 1
ATOM 5149 C C . ASP B 1 267 ? 2.408 4.109 3.709 1 97.12 267 ASP B C 1
ATOM 5151 O O . ASP B 1 267 ? 1.748 3.721 4.676 1 97.12 267 ASP B O 1
ATOM 5155 N N . LEU B 1 268 ? 3.609 4.684 3.902 1 94.69 268 LEU B N 1
ATOM 5156 C CA . LEU B 1 268 ? 4.277 4.898 5.18 1 94.69 268 LEU B CA 1
ATOM 5157 C C . LEU B 1 268 ? 4.723 3.574 5.793 1 94.69 268 LEU B C 1
ATOM 5159 O O . LEU B 1 268 ? 5.914 3.357 6.016 1 94.69 268 LEU B O 1
ATOM 5163 N N . HIS B 1 269 ? 3.82 2.689 6.07 1 96.75 269 HIS B N 1
ATOM 5164 C CA . HIS B 1 269 ? 4.145 1.387 6.641 1 96.75 269 HIS B CA 1
ATOM 5165 C C . HIS B 1 269 ? 2.955 0.436 6.555 1 96.75 269 HIS B C 1
ATOM 5167 O O . HIS B 1 269 ? 1.828 0.866 6.305 1 96.75 269 HIS B O 1
ATOM 5173 N N . THR B 1 270 ? 3.244 -0.819 6.684 1 98.62 270 THR B N 1
ATOM 5174 C CA . THR B 1 270 ? 2.238 -1.869 6.781 1 98.62 270 THR B CA 1
ATOM 5175 C C . THR B 1 270 ? 1.508 -1.793 8.117 1 98.62 270 THR B C 1
ATOM 5177 O O . THR B 1 270 ? 2.121 -1.521 9.156 1 98.62 270 THR B O 1
ATOM 5180 N N . PRO B 1 271 ? 0.147 -2.031 8.141 1 98.62 271 PRO B N 1
ATOM 5181 C CA . PRO B 1 271 ? -0.582 -1.916 9.406 1 98.62 271 PRO B CA 1
ATOM 5182 C C . PRO B 1 271 ? 0.068 -2.711 10.531 1 98.62 271 PRO B C 1
ATOM 5184 O O . PRO B 1 271 ? 0.368 -3.896 10.367 1 98.62 271 PRO B O 1
ATOM 5187 N N . MET B 1 272 ? 0.23 -2.055 11.633 1 98.25 272 MET B N 1
ATOM 5188 C CA . MET B 1 272 ? 0.992 -2.621 12.742 1 98.25 272 MET B CA 1
ATOM 5189 C C . MET B 1 272 ? 0.242 -3.785 13.383 1 98.25 272 MET B C 1
ATOM 5191 O O . MET B 1 272 ? 0.832 -4.828 13.664 1 98.25 272 MET B O 1
ATOM 5195 N N . LEU B 1 273 ? -1.069 -3.625 13.578 1 98.75 273 LEU B N 1
ATOM 5196 C CA . LEU B 1 273 ? -1.856 -4.707 14.156 1 98.75 273 LEU B CA 1
ATOM 5197 C C . LEU B 1 273 ? -1.685 -5.996 13.359 1 98.75 273 LEU B C 1
ATOM 5199 O O . LEU B 1 273 ? -1.511 -7.07 13.938 1 98.75 273 LEU B O 1
ATOM 5203 N N . ASN B 1 274 ? -1.727 -5.902 12.07 1 98.88 274 ASN B N 1
ATOM 5204 C CA . ASN B 1 274 ? -1.634 -7.074 11.203 1 98.88 274 ASN B CA 1
ATOM 5205 C C . ASN B 1 274 ? -0.275 -7.758 11.328 1 98.88 274 ASN B C 1
ATOM 5207 O O . ASN B 1 274 ? -0.193 -8.984 11.328 1 98.88 274 ASN B O 1
ATOM 5211 N N . GLN B 1 275 ? 0.779 -6.941 11.375 1 98.81 275 GLN B N 1
ATOM 5212 C CA . GLN B 1 275 ? 2.121 -7.492 11.531 1 98.81 275 GLN B CA 1
ATOM 5213 C C . GLN B 1 275 ? 2.252 -8.242 12.852 1 98.81 275 GLN B C 1
ATOM 5215 O O . GLN B 1 275 ? 2.797 -9.352 12.891 1 98.81 275 GLN B O 1
ATOM 5220 N N . MET B 1 276 ? 1.759 -7.621 13.914 1 98.81 276 MET B N 1
ATOM 5221 C CA . MET B 1 276 ? 1.807 -8.25 15.227 1 98.81 276 MET B CA 1
ATOM 5222 C C . MET B 1 276 ? 0.978 -9.531 15.25 1 98.81 276 MET B C 1
ATOM 5224 O O . MET B 1 276 ? 1.384 -10.531 15.844 1 98.81 276 MET B O 1
ATOM 5228 N N . LEU B 1 277 ? -0.162 -9.477 14.625 1 98.75 277 LEU B N 1
ATOM 5229 C CA . LEU B 1 277 ? -1.038 -10.641 14.555 1 98.75 277 LEU B CA 1
ATOM 5230 C C . LEU B 1 277 ? -0.361 -11.781 13.812 1 98.75 277 LEU B C 1
ATOM 5232 O O . LEU B 1 277 ? -0.355 -12.922 14.289 1 98.75 277 LEU B O 1
ATOM 5236 N N . VAL B 1 278 ? 0.239 -11.492 12.664 1 98.75 278 VAL B N 1
ATOM 5237 C CA . VAL B 1 278 ? 0.958 -12.508 11.898 1 98.75 278 VAL B CA 1
ATOM 5238 C C . VAL B 1 278 ? 2.094 -13.086 12.742 1 98.75 278 VAL B C 1
ATOM 5240 O O . VAL B 1 278 ? 2.268 -14.305 12.812 1 98.75 278 VAL B O 1
ATOM 5243 N N . HIS B 1 279 ? 2.822 -12.211 13.398 1 98.69 279 HIS B N 1
ATOM 5244 C CA . HIS B 1 279 ? 3.922 -12.664 14.242 1 98.69 279 HIS B CA 1
ATOM 5245 C C . HIS B 1 279 ? 3.436 -13.641 15.305 1 98.69 279 HIS B C 1
ATOM 5247 O O . HIS B 1 279 ? 4.07 -14.672 15.539 1 98.69 279 HIS B O 1
ATOM 5253 N N . GLU B 1 280 ? 2.328 -13.305 15.93 1 98.19 280 GLU B N 1
ATOM 5254 C CA . GLU B 1 280 ? 1.776 -14.18 16.969 1 98.19 280 GLU B CA 1
ATOM 5255 C C . GLU B 1 280 ? 1.368 -15.531 16.391 1 98.19 280 GLU B C 1
ATOM 5257 O O . GLU B 1 280 ? 1.56 -16.562 17.031 1 98.19 280 GLU B O 1
ATOM 5262 N N . LEU B 1 281 ? 0.794 -15.539 15.203 1 97.75 281 LEU B N 1
ATOM 5263 C CA . LEU B 1 281 ? 0.303 -16.766 14.578 1 97.75 281 LEU B CA 1
ATOM 5264 C C . LEU B 1 281 ? 1.461 -17.641 14.109 1 97.75 281 LEU B C 1
ATOM 5266 O O . LEU B 1 281 ? 1.275 -18.828 13.836 1 97.75 281 LEU B O 1
ATOM 5270 N N . LEU B 1 282 ? 2.654 -17.062 14.008 1 97.56 282 LEU B N 1
ATOM 5271 C CA . LEU B 1 282 ? 3.824 -17.797 13.539 1 97.56 282 LEU B CA 1
ATOM 5272 C C . LEU B 1 282 ? 4.551 -18.453 14.703 1 97.56 282 LEU B C 1
ATOM 5274 O O . LEU B 1 282 ? 5.371 -19.359 14.5 1 97.56 282 LEU B O 1
ATOM 5278 N N . LYS B 1 283 ? 4.348 -18.047 15.891 1 93 283 LYS B N 1
ATOM 5279 C CA . LYS B 1 283 ? 5.121 -18.453 17.062 1 93 283 LYS B CA 1
ATOM 5280 C C . LYS B 1 283 ? 4.887 -19.922 17.391 1 93 283 LYS B C 1
ATOM 5282 O O . LYS B 1 283 ? 5.84 -20.672 17.625 1 93 283 LYS B O 1
ATOM 5287 N N . GLU B 1 284 ? 3.6 -20.234 17.438 1 87.38 284 GLU B N 1
ATOM 5288 C CA . GLU B 1 284 ? 3.289 -21.609 17.828 1 87.38 284 GLU B CA 1
ATOM 5289 C C . GLU B 1 284 ? 2.453 -22.312 16.766 1 87.38 284 GLU B C 1
ATOM 5291 O O . GLU B 1 284 ? 1.511 -21.734 16.234 1 87.38 284 GLU B O 1
ATOM 5296 N N . GLY B 1 285 ? 2.951 -23.531 16.422 1 89.38 285 GLY B N 1
ATOM 5297 C CA . GLY B 1 285 ? 2.141 -24.391 15.586 1 89.38 285 GLY B CA 1
ATOM 5298 C C . GLY B 1 285 ? 2.268 -24.078 14.102 1 89.38 285 GLY B C 1
ATOM 5299 O O . GLY B 1 285 ? 1.501 -24.594 13.289 1 89.38 285 GLY B O 1
ATOM 5300 N N . PHE B 1 286 ? 3.221 -23.281 13.789 1 92.38 286 PHE B N 1
ATOM 5301 C CA . PHE B 1 286 ? 3.328 -22.844 12.398 1 92.38 286 PHE B CA 1
ATOM 5302 C C . PHE B 1 286 ? 3.748 -24.016 11.508 1 92.38 286 PHE B C 1
ATOM 5304 O O . PHE B 1 286 ? 3.234 -24.156 10.398 1 92.38 286 PHE B O 1
ATOM 5311 N N . SER B 1 287 ? 4.637 -24.875 11.984 1 93.5 287 SER B N 1
ATOM 5312 C CA . SER B 1 287 ? 5.074 -26.031 11.203 1 93.5 287 SER B CA 1
ATOM 5313 C C . SER B 1 287 ? 3.918 -26.984 10.945 1 93.5 287 SER B C 1
ATOM 5315 O O . SER B 1 287 ? 3.783 -27.516 9.844 1 93.5 287 SER B O 1
ATOM 5317 N N . GLU B 1 288 ? 3.17 -27.219 11.945 1 95.69 288 GLU B N 1
ATOM 5318 C CA . GLU B 1 288 ? 2.008 -28.078 11.797 1 95.69 288 GLU B CA 1
ATOM 5319 C C . GLU B 1 288 ? 0.99 -27.484 10.828 1 95.69 288 GLU B C 1
ATOM 5321 O O . GLU B 1 288 ? 0.368 -28.219 10.055 1 95.69 288 GLU B O 1
ATOM 5326 N N . ARG B 1 289 ? 0.848 -26.25 10.906 1 95.56 289 ARG B N 1
ATOM 5327 C CA . ARG B 1 289 ? -0.055 -25.562 9.984 1 95.56 289 ARG B CA 1
ATOM 5328 C C . ARG B 1 289 ? 0.408 -25.734 8.547 1 95.56 289 ARG B C 1
ATOM 5330 O O . ARG B 1 289 ? -0.398 -26.016 7.656 1 95.56 289 ARG B O 1
ATOM 5337 N N . LEU B 1 290 ? 1.68 -25.562 8.32 1 96.62 290 LEU B N 1
ATOM 5338 C CA . LEU B 1 290 ? 2.23 -25.719 6.98 1 96.62 290 LEU B CA 1
ATOM 5339 C C . LEU B 1 290 ? 1.98 -27.125 6.453 1 96.62 290 LEU B C 1
ATOM 5341 O O . LEU B 1 290 ? 1.621 -27.312 5.289 1 96.62 290 LEU B O 1
ATOM 5345 N N . GLU B 1 291 ? 2.176 -28.047 7.297 1 96.88 291 GLU B N 1
ATOM 5346 C CA . GLU B 1 291 ? 1.945 -29.438 6.898 1 96.88 291 GLU B CA 1
ATOM 5347 C C . GLU B 1 291 ? 0.484 -29.672 6.523 1 96.88 291 GLU B C 1
ATOM 5349 O O . GLU B 1 291 ? 0.19 -30.375 5.555 1 96.88 291 GLU B O 1
ATOM 5354 N N . ARG B 1 292 ? -0.372 -29.125 7.305 1 96.94 292 ARG B N 1
ATOM 5355 C CA . ARG B 1 292 ? -1.798 -29.25 7.016 1 96.94 292 ARG B CA 1
ATOM 5356 C C . ARG B 1 292 ? -2.143 -28.594 5.68 1 96.94 292 ARG B C 1
ATOM 5358 O O . ARG B 1 292 ? -2.889 -29.172 4.879 1 96.94 292 ARG B O 1
ATOM 5365 N N . VAL B 1 293 ? -1.62 -27.438 5.473 1 97.44 293 VAL B N 1
ATOM 5366 C CA . VAL B 1 293 ? -1.856 -26.719 4.227 1 97.44 293 VAL B CA 1
ATOM 5367 C C . VAL B 1 293 ? -1.376 -27.562 3.045 1 97.44 293 VAL B C 1
ATOM 5369 O O . VAL B 1 293 ? -2.102 -27.734 2.064 1 97.44 293 VAL B O 1
ATOM 5372 N N . ARG B 1 294 ? -0.185 -28.156 3.125 1 97.94 294 ARG B N 1
ATOM 5373 C CA . ARG B 1 294 ? 0.387 -28.984 2.062 1 97.94 294 ARG B CA 1
ATOM 5374 C C . ARG B 1 294 ? -0.477 -30.203 1.794 1 97.94 294 ARG B C 1
ATOM 5376 O O . ARG B 1 294 ? -0.711 -30.562 0.638 1 97.94 294 ARG B O 1
ATOM 5383 N N . ARG B 1 295 ? -0.89 -30.781 2.846 1 97.56 295 ARG B N 1
ATOM 5384 C CA . ARG B 1 295 ? -1.715 -31.969 2.709 1 97.56 295 ARG B CA 1
ATOM 5385 C C . ARG B 1 295 ? -3.02 -31.656 1.983 1 97.56 295 ARG B C 1
ATOM 5387 O O . ARG B 1 295 ? -3.404 -32.375 1.053 1 97.56 295 ARG B O 1
ATOM 5394 N N . VAL B 1 296 ? -3.674 -30.609 2.408 1 97.69 296 VAL B N 1
ATOM 5395 C CA . VAL B 1 296 ? -4.961 -30.234 1.84 1 97.69 296 VAL B CA 1
ATOM 5396 C C . VAL B 1 296 ? -4.797 -29.906 0.357 1 97.69 296 VAL B C 1
ATOM 5398 O O . VAL B 1 296 ? -5.555 -30.391 -0.482 1 97.69 296 VAL B O 1
ATOM 5401 N N . TYR B 1 297 ? -3.814 -29.109 0.003 1 98 297 TYR B N 1
ATOM 5402 C CA . TYR B 1 297 ? -3.641 -28.719 -1.391 1 98 297 TYR B CA 1
ATOM 5403 C C . TYR B 1 297 ? -3.18 -29.891 -2.238 1 98 297 TYR B C 1
ATOM 5405 O O . TYR B 1 297 ? -3.547 -30.016 -3.41 1 98 297 TYR B O 1
ATOM 5413 N N . ARG B 1 298 ? -2.371 -30.797 -1.636 1 98.06 298 ARG B N 1
ATOM 5414 C CA . ARG B 1 298 ? -1.978 -32 -2.352 1 98.06 298 ARG B CA 1
ATOM 5415 C C . ARG B 1 298 ? -3.195 -32.844 -2.705 1 98.06 298 ARG B C 1
ATOM 5417 O O . ARG B 1 298 ? -3.318 -33.312 -3.836 1 98.06 298 ARG B O 1
ATOM 5424 N N . GLU B 1 299 ? -4.043 -33.031 -1.786 1 98.06 299 GLU B N 1
ATOM 5425 C CA . GLU B 1 299 ? -5.254 -33.812 -1.993 1 98.06 299 GLU B CA 1
ATOM 5426 C C . GLU B 1 299 ? -6.16 -33.188 -3.041 1 98.06 299 GLU B C 1
ATOM 5428 O O . GLU B 1 299 ? -6.723 -33.875 -3.891 1 98.06 299 GLU B O 1
ATOM 5433 N N . LYS B 1 300 ? -6.332 -31.922 -2.943 1 98.06 300 LYS B N 1
ATOM 5434 C CA . LYS B 1 300 ? -7.172 -31.203 -3.9 1 98.06 300 LYS B CA 1
ATOM 5435 C C . LYS B 1 300 ? -6.57 -31.25 -5.301 1 98.06 300 LYS B C 1
ATOM 5437 O O . LYS B 1 300 ? -7.293 -31.391 -6.289 1 98.06 300 LYS B O 1
ATOM 5442 N N . ALA B 1 301 ? -5.25 -31.094 -5.375 1 98.31 301 ALA B N 1
ATOM 5443 C CA . ALA B 1 301 ? -4.559 -31.188 -6.656 1 98.31 301 ALA B CA 1
ATOM 5444 C C . ALA B 1 301 ? -4.773 -32.562 -7.281 1 98.31 301 ALA B C 1
ATOM 5446 O O . ALA B 1 301 ? -5.055 -32.688 -8.477 1 98.31 301 ALA B O 1
ATOM 5447 N N . GLN B 1 302 ? -4.641 -33.562 -6.488 1 98.25 302 GLN B N 1
ATOM 5448 C CA . GLN B 1 302 ? -4.836 -34.938 -6.969 1 98.25 302 GLN B CA 1
ATOM 5449 C C . GLN B 1 302 ? -6.266 -35.156 -7.465 1 98.25 302 GLN B C 1
ATOM 5451 O O . GLN B 1 302 ? -6.48 -35.781 -8.5 1 98.25 302 GLN B O 1
ATOM 5456 N N . ALA B 1 303 ? -7.176 -34.625 -6.719 1 98.44 303 ALA B N 1
ATOM 5457 C CA . ALA B 1 303 ? -8.57 -34.719 -7.129 1 98.44 303 ALA B CA 1
ATOM 5458 C C . ALA B 1 303 ? -8.797 -34.062 -8.492 1 98.44 303 ALA B C 1
ATOM 5460 O O . ALA B 1 303 ? -9.492 -34.625 -9.344 1 98.44 303 ALA B O 1
ATOM 5461 N N . MET B 1 304 ? -8.258 -32.938 -8.664 1 98.56 304 MET B N 1
ATOM 5462 C CA . MET B 1 304 ? -8.422 -32.219 -9.938 1 98.56 304 MET B CA 1
ATOM 5463 C C . MET B 1 304 ? -7.758 -33 -11.07 1 98.56 304 MET B C 1
ATOM 5465 O O . MET B 1 304 ? -8.344 -33.156 -12.141 1 98.56 304 MET B O 1
ATOM 5469 N N . LEU B 1 305 ? -6.523 -33.469 -10.859 1 98.38 305 LEU B N 1
ATOM 5470 C CA . LEU B 1 305 ? -5.797 -34.188 -11.898 1 98.38 305 LEU B CA 1
ATOM 5471 C C . LEU B 1 305 ? -6.523 -35.469 -12.281 1 98.38 305 LEU B C 1
ATOM 5473 O O . LEU B 1 305 ? -6.613 -35.812 -13.469 1 98.38 305 LEU B O 1
ATOM 5477 N N . HIS B 1 306 ? -7.027 -36.125 -11.297 1 98.31 306 HIS B N 1
ATOM 5478 C CA . HIS B 1 306 ? -7.805 -37.344 -11.57 1 98.31 306 HIS B CA 1
ATOM 5479 C C . HIS B 1 306 ? -9.039 -37.031 -12.414 1 98.31 306 HIS B C 1
ATOM 5481 O O . HIS B 1 306 ? -9.352 -37.75 -13.367 1 98.31 306 HIS B O 1
ATOM 5487 N N . ALA B 1 307 ? -9.734 -36 -11.992 1 98.62 307 ALA B N 1
ATOM 5488 C CA . ALA B 1 307 ? -10.93 -35.594 -12.734 1 98.62 307 ALA B CA 1
ATOM 5489 C C . ALA B 1 307 ? -10.578 -35.156 -14.148 1 98.62 307 ALA B C 1
ATOM 5491 O O . ALA B 1 307 ? -11.289 -35.5 -15.102 1 98.62 307 ALA B O 1
ATOM 5492 N N . LEU B 1 308 ? -9.531 -34.406 -14.328 1 98.44 308 LEU B N 1
ATOM 5493 C CA . LEU B 1 308 ? -9.094 -33.969 -15.648 1 98.44 308 LEU B CA 1
ATOM 5494 C C . LEU B 1 308 ? -8.727 -35.156 -16.531 1 98.44 308 LEU B C 1
ATOM 5496 O O . LEU B 1 308 ? -9.086 -35.188 -17.719 1 98.44 308 LEU B O 1
ATOM 5500 N N . ASP B 1 309 ? -8.031 -36.094 -15.992 1 97.94 309 ASP B N 1
ATOM 5501 C CA . ASP B 1 309 ? -7.656 -37.312 -16.734 1 97.94 309 ASP B CA 1
ATOM 5502 C C . ASP B 1 309 ? -8.891 -38.031 -17.281 1 97.94 309 ASP B C 1
ATOM 5504 O O . ASP B 1 309 ? -8.852 -38.594 -18.359 1 97.94 309 ASP B O 1
ATOM 5508 N N . ARG B 1 310 ? -9.906 -37.906 -16.562 1 97.19 310 ARG B N 1
ATOM 5509 C CA . ARG B 1 310 ? -11.125 -38.625 -16.891 1 97.19 310 ARG B CA 1
ATOM 5510 C C . ARG B 1 310 ? -11.984 -37.844 -17.875 1 97.19 310 ARG B C 1
ATOM 5512 O O . ARG B 1 310 ? -12.57 -38.406 -18.797 1 97.19 310 ARG B O 1
ATOM 5519 N N . GLU B 1 311 ? -12.07 -36.562 -17.641 1 97.19 311 GLU B N 1
ATOM 5520 C CA . GLU B 1 311 ? -13.141 -35.781 -18.281 1 97.19 311 GLU B CA 1
ATOM 5521 C C . GLU B 1 311 ? -12.633 -35 -19.484 1 97.19 311 GLU B C 1
ATOM 5523 O O . GLU B 1 311 ? -13.414 -34.594 -20.328 1 97.19 311 GLU B O 1
ATOM 5528 N N . VAL B 1 312 ? -11.391 -34.719 -19.547 1 95.19 312 VAL B N 1
ATOM 5529 C CA . VAL B 1 312 ? -10.852 -33.812 -20.547 1 95.19 312 VAL B CA 1
ATOM 5530 C C . VAL B 1 312 ? -10.273 -34.594 -21.703 1 95.19 312 VAL B C 1
ATOM 5532 O O . VAL B 1 312 ? -9.562 -35.594 -21.5 1 95.19 312 VAL B O 1
ATOM 5535 N N . PRO B 1 313 ? -10.609 -34.156 -22.906 1 93.25 313 PRO B N 1
ATOM 5536 C CA . PRO B 1 313 ? -10.102 -34.875 -24.094 1 93.25 313 PRO B CA 1
ATOM 5537 C C . PRO B 1 313 ? -8.578 -34.906 -24.141 1 93.25 313 PRO B C 1
ATOM 5539 O O . PRO B 1 313 ? -7.914 -33.969 -23.656 1 93.25 313 PRO B O 1
ATOM 5542 N N . LYS B 1 314 ? -8.023 -35.812 -24.859 1 91.25 314 LYS B N 1
ATOM 5543 C CA . LYS B 1 314 ? -6.59 -36.094 -24.891 1 91.25 314 LYS B CA 1
ATOM 5544 C C . LYS B 1 314 ? -5.84 -34.969 -25.625 1 91.25 314 LYS B C 1
ATOM 5546 O O . LYS B 1 314 ? -4.633 -34.812 -25.438 1 91.25 314 LYS B O 1
ATOM 5551 N N . GLU B 1 315 ? -6.527 -34.281 -26.453 1 92 315 GLU B N 1
ATOM 5552 C CA . GLU B 1 315 ? -5.922 -33.188 -27.234 1 92 315 GLU B CA 1
ATOM 5553 C C . GLU B 1 315 ? -5.551 -32 -26.359 1 92 315 GLU B C 1
ATOM 5555 O O . GLU B 1 315 ? -4.766 -31.156 -26.766 1 92 315 GLU B O 1
ATOM 5560 N N . VAL B 1 316 ? -6.156 -31.984 -25.234 1 95.69 316 VAL B N 1
ATOM 5561 C CA . VAL B 1 316 ? -5.918 -30.875 -24.312 1 95.69 316 VAL B CA 1
ATOM 5562 C C . VAL B 1 316 ? -4.773 -31.219 -23.359 1 95.69 316 VAL B C 1
ATOM 5564 O O . VAL B 1 316 ? -4.766 -32.312 -22.766 1 95.69 316 VAL B O 1
ATOM 5567 N N . ARG B 1 317 ? -3.852 -30.344 -23.328 1 96.31 317 ARG B N 1
ATOM 5568 C CA . ARG B 1 317 ? -2.711 -30.547 -22.438 1 96.31 317 ARG B CA 1
ATOM 5569 C C . ARG B 1 317 ? -2.857 -29.734 -21.172 1 96.31 317 ARG B C 1
ATOM 5571 O O . ARG B 1 317 ? -3.406 -28.625 -21.188 1 96.31 317 ARG B O 1
ATOM 5578 N N . TYR B 1 318 ? -2.365 -30.234 -20.094 1 97.56 318 TYR B N 1
ATOM 5579 C CA . TYR B 1 318 ? -2.346 -29.469 -18.859 1 97.56 318 TYR B CA 1
ATOM 5580 C C . TYR B 1 318 ? -1.19 -29.906 -17.969 1 97.56 318 TYR B C 1
ATOM 5582 O O . TYR B 1 318 ? -0.69 -31.016 -18.094 1 97.56 318 TYR B O 1
ATOM 5590 N N . THR B 1 319 ? -0.715 -29.062 -17.094 1 97.38 319 THR B N 1
ATOM 5591 C CA . THR B 1 319 ? 0.415 -29.297 -16.203 1 97.38 319 THR B CA 1
ATOM 5592 C C . THR B 1 319 ? 0.011 -30.219 -15.062 1 97.38 319 THR B C 1
ATOM 5594 O O . THR B 1 319 ? -1.177 -30.359 -14.766 1 97.38 319 THR B O 1
ATOM 5597 N N . ARG B 1 320 ? 0.961 -30.891 -14.555 1 97.12 320 ARG B N 1
ATOM 5598 C CA . ARG B 1 320 ? 0.82 -31.688 -13.336 1 97.12 320 ARG B CA 1
ATOM 5599 C C . ARG B 1 320 ? 1.688 -31.125 -12.219 1 97.12 320 ARG B C 1
ATOM 5601 O O . ARG B 1 320 ? 2.842 -31.516 -12.055 1 97.12 320 ARG B O 1
ATOM 5608 N N . PRO B 1 321 ? 1.11 -30.25 -11.422 1 96.62 321 PRO B N 1
ATOM 5609 C CA . PRO B 1 321 ? 1.901 -29.5 -10.445 1 96.62 321 PRO B CA 1
ATOM 5610 C C . PRO B 1 321 ? 2.471 -30.375 -9.344 1 96.62 321 PRO B C 1
ATOM 5612 O O . PRO B 1 321 ? 1.851 -31.375 -8.961 1 96.62 321 PRO B O 1
ATOM 5615 N N . LYS B 1 322 ? 3.598 -30 -8.828 1 97.5 322 LYS B N 1
ATOM 5616 C CA . LYS B 1 322 ? 4.254 -30.656 -7.699 1 97.5 322 LYS B CA 1
ATOM 5617 C C . LYS B 1 322 ? 4.082 -29.844 -6.422 1 97.5 322 LYS B C 1
ATOM 5619 O O . LYS B 1 322 ? 4.738 -30.109 -5.41 1 97.5 322 LYS B O 1
ATOM 5624 N N . GLY B 1 323 ? 3.266 -28.906 -6.438 1 97.94 323 GLY B N 1
ATOM 5625 C CA . GLY B 1 323 ? 2.928 -27.953 -5.387 1 97.94 323 GLY B CA 1
ATOM 5626 C C . GLY B 1 323 ? 2.115 -26.781 -5.883 1 97.94 323 GLY B C 1
ATOM 5627 O O . GLY B 1 323 ? 1.661 -26.766 -7.031 1 97.94 323 GLY B O 1
ATOM 5628 N N . GLY B 1 324 ? 1.85 -25.859 -5.004 1 97.56 324 GLY B N 1
ATOM 5629 C CA . GLY B 1 324 ? 1.144 -24.641 -5.363 1 97.56 324 GLY B CA 1
ATOM 5630 C C . GLY B 1 324 ? -0.364 -24.812 -5.371 1 97.56 324 GLY B C 1
ATOM 5631 O O . GLY B 1 324 ? -0.922 -25.516 -4.535 1 97.56 324 GLY B O 1
ATOM 5632 N N . MET B 1 325 ? -1.022 -24.047 -6.316 1 97.81 325 MET B N 1
ATOM 5633 C CA . MET B 1 325 ? -2.479 -23.969 -6.238 1 97.81 325 MET B CA 1
ATOM 5634 C C . MET B 1 325 ? -3.105 -24.078 -7.621 1 97.81 325 MET B C 1
ATOM 5636 O O . MET B 1 325 ? -4.324 -23.969 -7.766 1 97.81 325 MET B O 1
ATOM 5640 N N . PHE B 1 326 ? -2.223 -24.359 -8.703 1 97.88 326 PHE B N 1
ATOM 5641 C CA . PHE B 1 326 ? -2.773 -24.109 -10.031 1 97.88 326 PHE B CA 1
ATOM 5642 C C . PHE B 1 326 ? -2.441 -25.266 -10.977 1 97.88 326 PHE B C 1
ATOM 5644 O O . PHE B 1 326 ? -1.419 -25.922 -10.812 1 97.88 326 PHE B O 1
ATOM 5651 N N . VAL B 1 327 ? -3.307 -25.453 -11.906 1 98.19 327 VAL B N 1
ATOM 5652 C CA . VAL B 1 327 ? -3.094 -26.25 -13.117 1 98.19 327 VAL B CA 1
ATOM 5653 C C . VAL B 1 327 ? -3.227 -25.344 -14.344 1 98.19 327 VAL B C 1
ATOM 5655 O O . VAL B 1 327 ? -4.133 -24.516 -14.414 1 98.19 327 VAL B O 1
ATOM 5658 N N . TRP B 1 328 ? -2.303 -25.422 -15.195 1 98.25 328 TRP B N 1
ATOM 5659 C CA . TRP B 1 328 ? -2.297 -24.672 -16.453 1 98.25 328 TRP B CA 1
ATOM 5660 C C . TRP B 1 328 ? -2.693 -25.547 -17.625 1 98.25 328 TRP B C 1
ATOM 5662 O O . TRP B 1 328 ? -2.141 -26.641 -17.797 1 98.25 328 TRP B O 1
ATOM 5672 N N . MET B 1 329 ? -3.621 -25.078 -18.359 1 98.06 329 MET B N 1
ATOM 5673 C CA . MET B 1 329 ? -4.168 -25.875 -19.453 1 98.06 329 MET B CA 1
ATOM 5674 C C . MET B 1 329 ? -3.957 -25.188 -20.797 1 98.06 329 MET B C 1
ATOM 5676 O O . MET B 1 329 ? -4.082 -23.969 -20.891 1 98.06 329 MET B O 1
ATOM 5680 N N . GLU B 1 330 ? -3.641 -25.938 -21.766 1 97.56 330 GLU B N 1
ATOM 5681 C CA . GLU B 1 330 ? -3.469 -25.469 -23.141 1 97.56 330 GLU B CA 1
ATOM 5682 C C . GLU B 1 330 ? -4.418 -26.203 -24.094 1 97.56 330 GLU B C 1
ATOM 5684 O O . GLU B 1 330 ? -4.297 -27.406 -24.281 1 97.56 330 GLU B O 1
ATOM 5689 N N . LEU B 1 331 ? -5.266 -25.453 -24.656 1 97.31 331 LEU B N 1
ATOM 5690 C CA . LEU B 1 331 ? -6.172 -26 -25.672 1 97.31 331 LEU B CA 1
ATOM 5691 C C . LEU B 1 331 ? -5.457 -26.156 -27.016 1 97.31 331 LEU B C 1
ATOM 5693 O O . LEU B 1 331 ? -4.398 -25.562 -27.234 1 97.31 331 LEU B O 1
ATOM 5697 N N . PRO B 1 332 ? -6.062 -26.984 -27.844 1 94.75 332 PRO B N 1
ATOM 5698 C CA . PRO B 1 332 ? -5.508 -27.062 -29.203 1 94.75 332 PRO B CA 1
ATOM 5699 C C . PRO B 1 332 ? -5.438 -25.703 -29.875 1 94.75 332 PRO B C 1
ATOM 5701 O O . PRO B 1 332 ? -6.277 -24.844 -29.625 1 94.75 332 PRO B O 1
ATOM 5704 N N . LYS B 1 333 ? -4.449 -25.594 -30.766 1 91.69 333 LYS B N 1
ATOM 5705 C CA . LYS B 1 333 ? -4.258 -24.344 -31.484 1 91.69 333 LYS B CA 1
ATOM 5706 C C . LYS B 1 333 ? -5.531 -23.922 -32.219 1 91.69 333 LYS B C 1
ATOM 5708 O O . LYS B 1 333 ? -6.23 -24.766 -32.781 1 91.69 333 LYS B O 1
ATOM 5713 N N . GLY B 1 334 ? -5.828 -22.672 -32.156 1 90 334 GLY B N 1
ATOM 5714 C CA . GLY B 1 334 ? -6.996 -22.156 -32.844 1 90 334 GLY B CA 1
ATOM 5715 C C . GLY B 1 334 ? -8.203 -22.016 -31.938 1 90 334 GLY B C 1
ATOM 5716 O O . GLY B 1 334 ? -9.141 -21.281 -32.25 1 90 334 GLY B O 1
ATOM 5717 N N . LEU B 1 335 ? -8.18 -22.75 -30.859 1 93.5 335 LEU B N 1
ATOM 5718 C CA . LEU B 1 335 ? -9.289 -22.625 -29.922 1 93.5 335 LEU B CA 1
ATOM 5719 C C . LEU B 1 335 ? -9.039 -21.484 -28.938 1 93.5 335 LEU B C 1
ATOM 5721 O O . LEU B 1 335 ? -7.898 -21.234 -28.547 1 93.5 335 LEU B O 1
ATOM 5725 N N . SER B 1 336 ? -10.125 -20.875 -28.594 1 94.06 336 SER B N 1
ATOM 5726 C CA . SER B 1 336 ? -10.062 -19.719 -27.719 1 94.06 336 SER B CA 1
ATOM 5727 C C . SER B 1 336 ? -10.5 -20.062 -26.297 1 94.06 336 SER B C 1
ATOM 5729 O O . SER B 1 336 ? -11.609 -20.562 -26.094 1 94.06 336 SER B O 1
ATOM 5731 N N . ALA B 1 337 ? -9.594 -19.766 -25.359 1 95.5 337 ALA B N 1
ATOM 5732 C CA . ALA B 1 337 ? -9.961 -19.969 -23.953 1 95.5 337 ALA B CA 1
ATOM 5733 C C . ALA B 1 337 ? -11.141 -19.078 -23.562 1 95.5 337 ALA B C 1
ATOM 5735 O O . ALA B 1 337 ? -11.977 -19.453 -22.75 1 95.5 337 ALA B O 1
ATOM 5736 N N . GLU B 1 338 ? -11.203 -17.891 -24.109 1 92.06 338 GLU B N 1
ATOM 5737 C CA . GLU B 1 338 ? -12.352 -17.016 -23.859 1 92.06 338 GLU B CA 1
ATOM 5738 C C . GLU B 1 338 ? -13.641 -17.641 -24.391 1 92.06 338 GLU B C 1
ATOM 5740 O O . GLU B 1 338 ? -14.695 -17.5 -23.766 1 92.06 338 GLU B O 1
ATOM 5745 N N . GLY B 1 339 ? -13.555 -18.219 -25.562 1 91.94 339 GLY B N 1
ATOM 5746 C CA . GLY B 1 339 ? -14.695 -18.953 -26.078 1 91.94 339 GLY B CA 1
ATOM 5747 C C . GLY B 1 339 ? -15.141 -20.094 -25.172 1 91.94 339 GLY B C 1
ATOM 5748 O O . GLY B 1 339 ? -16.328 -20.266 -24.938 1 91.94 339 GLY B O 1
ATOM 5749 N N . LEU B 1 340 ? -14.164 -20.812 -24.719 1 95 340 LEU B N 1
ATOM 5750 C CA . LEU B 1 340 ? -14.469 -21.891 -23.781 1 95 340 LEU B CA 1
ATOM 5751 C C . LEU B 1 340 ? -15.086 -21.328 -22.5 1 95 340 LEU B C 1
ATOM 5753 O O . LEU B 1 340 ? -15.977 -21.938 -21.922 1 95 340 LEU B O 1
ATOM 5757 N N . PHE B 1 341 ? -14.586 -20.25 -22.031 1 93 341 PHE B N 1
ATOM 5758 C CA . PHE B 1 341 ? -15.078 -19.625 -20.812 1 93 341 PHE B CA 1
ATOM 5759 C C . PHE B 1 341 ? -16.578 -19.359 -20.906 1 93 341 PHE B C 1
ATOM 5761 O O . PHE B 1 341 ? -17.328 -19.625 -19.953 1 93 341 PHE B O 1
ATOM 5768 N N . ARG B 1 342 ? -17.062 -18.828 -22 1 90.56 342 ARG B N 1
ATOM 5769 C CA . ARG B 1 342 ? -18.484 -18.531 -22.203 1 90.56 342 ARG B CA 1
ATOM 5770 C C . ARG B 1 342 ? -19.328 -19.812 -22.109 1 90.56 342 ARG B C 1
ATOM 5772 O O . ARG B 1 342 ? -20.391 -19.812 -21.5 1 90.56 342 ARG B O 1
ATOM 5779 N N . ARG B 1 343 ? -18.812 -20.812 -22.688 1 93.38 343 ARG B N 1
ATOM 5780 C CA . ARG B 1 343 ? -19.516 -22.094 -22.656 1 93.38 343 ARG B CA 1
ATOM 5781 C C . ARG B 1 343 ? -19.516 -22.688 -21.25 1 93.38 343 ARG B C 1
ATOM 5783 O O . ARG B 1 343 ? -20.5 -23.281 -20.812 1 93.38 343 ARG B O 1
ATOM 5790 N N . ALA B 1 344 ? -18.375 -22.609 -20.625 1 94.75 344 ALA B N 1
ATOM 5791 C CA . ALA B 1 344 ? -18.234 -23.125 -19.25 1 94.75 344 ALA B CA 1
ATOM 5792 C C . ALA B 1 344 ? -19.203 -22.406 -18.312 1 94.75 344 ALA B C 1
ATOM 5794 O O . ALA B 1 344 ? -19.75 -23.031 -17.391 1 94.75 344 ALA B O 1
ATOM 5795 N N . LEU B 1 345 ? -19.359 -21.125 -18.484 1 91.56 345 LEU B N 1
ATOM 5796 C CA . LEU B 1 345 ? -20.281 -20.344 -17.641 1 91.56 345 LEU B CA 1
ATOM 5797 C C . LEU B 1 345 ? -21.703 -20.859 -17.781 1 91.56 345 LEU B C 1
ATOM 5799 O O . LEU B 1 345 ? -22.484 -20.828 -16.828 1 91.56 345 LEU B O 1
ATOM 5803 N N . GLU B 1 346 ? -22.031 -21.25 -18.969 1 91.56 346 GLU B N 1
ATOM 5804 C CA . GLU B 1 346 ? -23.359 -21.828 -19.188 1 91.56 346 GLU B CA 1
ATOM 5805 C C . GLU B 1 346 ? -23.531 -23.109 -18.375 1 91.56 346 GLU B C 1
ATOM 5807 O O . GLU B 1 346 ? -24.641 -23.5 -18.031 1 91.56 346 GLU B O 1
ATOM 5812 N N . GLU B 1 347 ? -22.422 -23.719 -18.125 1 94.12 347 GLU B N 1
ATOM 5813 C CA . GLU B 1 347 ? -22.422 -24.922 -17.297 1 94.12 347 GLU B CA 1
ATOM 5814 C C . GLU B 1 347 ? -22.156 -24.578 -15.836 1 94.12 347 GLU B C 1
ATOM 5816 O O . GLU B 1 347 ? -21.906 -25.469 -15.023 1 94.12 347 GLU B O 1
ATOM 5821 N N . ASN B 1 348 ? -22.094 -23.312 -15.461 1 94 348 ASN B N 1
ATOM 5822 C CA . ASN B 1 348 ? -21.891 -22.828 -14.102 1 94 348 ASN B CA 1
ATOM 5823 C C . ASN B 1 348 ? -20.516 -23.172 -13.57 1 94 348 ASN B C 1
ATOM 5825 O O . ASN B 1 348 ? -20.375 -23.609 -12.422 1 94 348 ASN B O 1
ATOM 5829 N N . VAL B 1 349 ? -19.562 -23.109 -14.406 1 94.75 349 VAL B N 1
ATOM 5830 C CA . VAL B 1 349 ? -18.156 -23.25 -14.016 1 94.75 349 VAL B CA 1
ATOM 5831 C C . VAL B 1 349 ? -17.359 -22.062 -14.516 1 94.75 349 VAL B C 1
ATOM 5833 O O . VAL B 1 349 ? -17.609 -21.547 -15.609 1 94.75 349 VAL B O 1
ATOM 5836 N N . ALA B 1 350 ? -16.438 -21.625 -13.695 1 93.56 350 ALA B N 1
ATOM 5837 C CA . ALA B 1 350 ? -15.602 -20.484 -14.07 1 93.56 350 ALA B CA 1
ATOM 5838 C C . ALA B 1 350 ? -14.117 -20.797 -13.922 1 93.56 350 ALA B C 1
ATOM 5840 O O . ALA B 1 350 ? -13.734 -21.625 -13.086 1 93.56 350 ALA B O 1
ATOM 5841 N N . PHE B 1 351 ? -13.32 -20.281 -14.734 1 94.38 351 PHE B N 1
ATOM 5842 C CA . PHE B 1 351 ? -11.867 -20.328 -14.688 1 94.38 351 PHE B CA 1
ATOM 5843 C C . PHE B 1 351 ? -11.266 -19.016 -15.188 1 94.38 351 PHE B C 1
ATOM 5845 O O . PHE B 1 351 ? -11.992 -18.078 -15.5 1 94.38 351 PHE B O 1
ATOM 5852 N N . VAL B 1 352 ? -9.922 -18.906 -15.258 1 93.44 352 VAL B N 1
ATOM 5853 C CA . VAL B 1 352 ? -9.281 -17.688 -15.766 1 93.44 352 VAL B CA 1
ATOM 5854 C C . VAL B 1 352 ? -8.648 -17.969 -17.125 1 93.44 352 VAL B C 1
ATOM 5856 O O . VAL B 1 352 ? -7.746 -18.797 -17.234 1 93.44 352 VAL B O 1
ATOM 5859 N N . PRO B 1 353 ? -9.141 -17.266 -18.156 1 94.5 353 PRO B N 1
ATOM 5860 C CA . PRO B 1 353 ? -8.422 -17.359 -19.422 1 94.5 353 PRO B CA 1
ATOM 5861 C C . PRO B 1 353 ? -6.977 -16.875 -19.328 1 94.5 353 PRO B C 1
ATOM 5863 O O . PRO B 1 353 ? -6.676 -15.961 -18.562 1 94.5 353 PRO B O 1
ATOM 5866 N N . GLY B 1 354 ? -6.152 -17.422 -20.125 1 95.5 354 GLY B N 1
ATOM 5867 C CA . GLY B 1 354 ? -4.719 -17.281 -19.922 1 95.5 354 GLY B CA 1
ATOM 5868 C C . GLY B 1 354 ? -4.148 -16.016 -20.516 1 95.5 354 GLY B C 1
ATOM 5869 O O . GLY B 1 354 ? -3.035 -15.609 -20.172 1 95.5 354 GLY B O 1
ATOM 5870 N N . GLY B 1 355 ? -4.871 -15.281 -21.359 1 93.88 355 GLY B N 1
ATOM 5871 C CA . GLY B 1 355 ? -4.371 -14.125 -22.094 1 93.88 355 GLY B CA 1
ATOM 5872 C C . GLY B 1 355 ? -3.688 -13.109 -21.203 1 93.88 355 GLY B C 1
ATOM 5873 O O . GLY B 1 355 ? -2.547 -12.719 -21.453 1 93.88 355 GLY B O 1
ATOM 5874 N N . PRO B 1 356 ? -4.297 -12.766 -20.078 1 92.62 356 PRO B N 1
ATOM 5875 C CA . PRO B 1 356 ? -3.783 -11.711 -19.203 1 92.62 356 PRO B CA 1
ATOM 5876 C C . PRO B 1 356 ? -2.438 -12.07 -18.578 1 92.62 356 PRO B C 1
ATOM 5878 O O . PRO B 1 356 ? -1.765 -11.211 -18.016 1 92.62 356 PRO B O 1
ATOM 5881 N N . PHE B 1 357 ? -2.025 -13.328 -18.672 1 95.88 357 PHE B N 1
ATOM 5882 C CA . PHE B 1 357 ? -0.771 -13.75 -18.047 1 95.88 357 PHE B CA 1
ATOM 5883 C C . PHE B 1 357 ? 0.397 -13.539 -19.016 1 95.88 357 PHE B C 1
ATOM 5885 O O . PHE B 1 357 ? 1.545 -13.836 -18.672 1 95.88 357 PHE B O 1
ATOM 5892 N N . PHE B 1 358 ? 0.089 -13.047 -20.188 1 96.81 358 PHE B N 1
ATOM 5893 C CA . PHE B 1 358 ? 1.118 -12.758 -21.172 1 96.81 358 PHE B CA 1
ATOM 5894 C C . PHE B 1 358 ? 1.319 -11.258 -21.328 1 96.81 358 PHE B C 1
ATOM 5896 O O . PHE B 1 358 ? 0.436 -10.555 -21.828 1 96.81 358 PHE B O 1
ATOM 5903 N N . ALA B 1 359 ? 2.479 -10.797 -20.969 1 96.06 359 ALA B N 1
ATOM 5904 C CA . ALA B 1 359 ? 2.76 -9.359 -20.922 1 96.06 359 ALA B CA 1
ATOM 5905 C C . ALA B 1 359 ? 2.676 -8.742 -22.312 1 96.06 359 ALA B C 1
ATOM 5907 O O . ALA B 1 359 ? 2.314 -7.57 -22.453 1 96.06 359 ALA B O 1
ATOM 5908 N N . ASN B 1 360 ? 3.049 -9.523 -23.344 1 96.81 360 ASN B N 1
ATOM 5909 C CA . ASN B 1 360 ? 3.084 -9.008 -24.703 1 96.81 360 ASN B CA 1
ATOM 5910 C C . ASN B 1 360 ? 1.938 -9.57 -25.547 1 96.81 360 ASN B C 1
ATOM 5912 O O . ASN B 1 360 ? 2.004 -9.562 -26.781 1 96.81 360 ASN B O 1
ATOM 5916 N N . GLY B 1 361 ? 0.936 -10.039 -24.922 1 93.94 361 GLY B N 1
ATOM 5917 C CA . GLY B 1 361 ? -0.157 -10.672 -25.641 1 93.94 361 GLY B CA 1
ATOM 5918 C C . GLY B 1 361 ? 0.109 -12.133 -25.969 1 93.94 361 GLY B C 1
ATOM 5919 O O . GLY B 1 361 ? 1.228 -12.617 -25.797 1 93.94 361 GLY B O 1
ATOM 5920 N N . GLY B 1 362 ? -0.965 -12.844 -26.328 1 94.31 362 GLY B N 1
ATOM 5921 C CA . GLY B 1 362 ? -0.89 -14.266 -26.594 1 94.31 362 GLY B CA 1
ATOM 5922 C C . GLY B 1 362 ? -1.623 -15.102 -25.562 1 94.31 362 GLY B C 1
ATOM 5923 O O . GLY B 1 362 ? -2.354 -14.562 -24.719 1 94.31 362 GLY B O 1
ATOM 5924 N N . GLY B 1 363 ? -1.405 -16.406 -25.672 1 96.19 363 GLY B N 1
ATOM 5925 C CA . GLY B 1 363 ? -1.99 -17.328 -24.703 1 96.19 363 GLY B CA 1
ATOM 5926 C C . GLY B 1 363 ? -3.49 -17.484 -24.859 1 96.19 363 GLY B C 1
ATOM 5927 O O . GLY B 1 363 ? -4.184 -17.875 -23.922 1 96.19 363 GLY B O 1
ATOM 5928 N N . GLU B 1 364 ? -3.992 -17.172 -26.047 1 96.06 364 GLU B N 1
ATOM 5929 C CA . GLU B 1 364 ? -5.43 -17.203 -26.297 1 96.06 364 GLU B CA 1
ATOM 5930 C C . GLU B 1 364 ? -6.012 -18.594 -26.078 1 96.06 364 GLU B C 1
ATOM 5932 O O . GLU B 1 364 ? -7.207 -18.734 -25.812 1 96.06 364 GLU B O 1
ATOM 5937 N N . ASN B 1 365 ? -5.18 -19.594 -26.234 1 97.19 365 ASN B N 1
ATOM 5938 C CA . ASN B 1 365 ? -5.66 -20.969 -26.094 1 97.19 365 ASN B CA 1
ATOM 5939 C C . ASN B 1 365 ? -5.273 -21.547 -24.734 1 97.19 365 ASN B C 1
ATOM 5941 O O . ASN B 1 365 ? -5.211 -22.766 -24.578 1 97.19 365 ASN B O 1
ATOM 5945 N N . THR B 1 366 ? -4.969 -20.719 -23.781 1 97.56 366 THR B N 1
ATOM 5946 C CA . THR B 1 366 ? -4.527 -21.203 -22.469 1 97.56 366 THR B CA 1
ATOM 5947 C C . THR B 1 366 ? -5.477 -20.734 -21.375 1 97.56 366 THR B C 1
ATOM 5949 O O . THR B 1 366 ? -6.266 -19.812 -21.578 1 97.56 366 THR B O 1
ATOM 5952 N N . LEU B 1 367 ? -5.488 -21.438 -20.25 1 96.75 367 LEU B N 1
ATOM 5953 C CA . LEU B 1 367 ? -6.289 -21.062 -19.094 1 96.75 367 LEU B CA 1
ATOM 5954 C C . LEU B 1 367 ? -5.68 -21.609 -17.812 1 96.75 367 LEU B C 1
ATOM 5956 O O . LEU B 1 367 ? -4.879 -22.547 -17.859 1 96.75 367 LEU B O 1
ATOM 5960 N N . ARG B 1 368 ? -6.023 -21 -16.688 1 96.88 368 ARG B N 1
ATOM 5961 C CA . ARG B 1 368 ? -5.578 -21.453 -15.367 1 96.88 368 ARG B CA 1
ATOM 5962 C C . ARG B 1 368 ? -6.746 -21.984 -14.547 1 96.88 368 ARG B C 1
ATOM 5964 O O . ARG B 1 368 ? -7.82 -21.375 -14.516 1 96.88 368 ARG B O 1
ATOM 5971 N N . LEU B 1 369 ? -6.551 -23.094 -13.938 1 97.19 369 LEU B N 1
ATOM 5972 C CA . LEU B 1 369 ? -7.477 -23.656 -12.969 1 97.19 369 LEU B CA 1
ATOM 5973 C C . LEU B 1 369 ? -6.871 -23.656 -11.57 1 97.19 369 LEU B C 1
ATOM 5975 O O . LEU B 1 369 ? -5.742 -24.125 -11.375 1 97.19 369 LEU B O 1
ATOM 5979 N N . SER B 1 370 ? -7.617 -23.188 -10.633 1 96.44 370 SER B N 1
ATOM 5980 C CA . SER B 1 370 ? -7.203 -23.266 -9.234 1 96.44 370 SER B CA 1
ATOM 5981 C C . SER B 1 370 ? -7.941 -24.375 -8.508 1 96.44 370 SER B C 1
ATOM 5983 O O . SER B 1 370 ? -9.164 -24.516 -8.633 1 96.44 370 SER B O 1
ATOM 5985 N N . TYR B 1 371 ? -7.254 -25.203 -7.773 1 97.44 371 TYR B N 1
ATOM 5986 C CA . TYR B 1 371 ? -7.898 -26.266 -7.008 1 97.44 371 TYR B CA 1
ATOM 5987 C C . TYR B 1 371 ? -8.023 -25.875 -5.539 1 97.44 371 TYR B C 1
ATOM 5989 O O . TYR B 1 371 ? -8.391 -26.703 -4.699 1 97.44 371 TYR B O 1
ATOM 5997 N N . ALA B 1 372 ? -7.812 -24.672 -5.191 1 95.12 372 ALA B N 1
ATOM 5998 C CA . ALA B 1 372 ? -7.605 -24.281 -3.801 1 95.12 372 ALA B CA 1
ATOM 5999 C C . ALA B 1 372 ? -8.93 -24.141 -3.064 1 95.12 372 ALA B C 1
ATOM 6001 O O . ALA B 1 372 ? -9.062 -24.578 -1.919 1 95.12 372 ALA B O 1
ATOM 6002 N N . THR B 1 373 ? -9.984 -23.609 -3.664 1 92.06 373 THR B N 1
ATOM 6003 C CA . THR B 1 373 ? -11.125 -23.125 -2.9 1 92.06 373 THR B CA 1
ATOM 6004 C C . THR B 1 373 ? -12.227 -24.188 -2.848 1 92.06 373 THR B C 1
ATOM 6006 O O . THR B 1 373 ? -12.969 -24.266 -1.868 1 92.06 373 THR B O 1
ATOM 6009 N N . LEU B 1 374 ? -12.391 -25 -3.879 1 94.62 374 LEU B N 1
ATOM 6010 C CA . LEU B 1 374 ? -13.438 -26.016 -3.9 1 94.62 374 LEU B CA 1
ATOM 6011 C C . LEU B 1 374 ? -13.008 -27.266 -3.127 1 94.62 374 LEU B C 1
ATOM 6013 O O . LEU B 1 374 ? -11.812 -27.562 -3.031 1 94.62 374 LEU B O 1
ATOM 6017 N N . ASP B 1 375 ? -13.961 -27.938 -2.562 1 95.56 375 ASP B N 1
ATOM 6018 C CA . ASP B 1 375 ? -13.656 -29.234 -1.991 1 95.56 375 ASP B CA 1
ATOM 6019 C C . ASP B 1 375 ? -13.562 -30.312 -3.08 1 95.56 375 ASP B C 1
ATOM 6021 O O . ASP B 1 375 ? -13.766 -30.016 -4.262 1 95.56 375 ASP B O 1
ATOM 6025 N N . ARG B 1 376 ? -13.227 -31.516 -2.705 1 96.94 376 ARG B N 1
ATOM 6026 C CA . ARG B 1 376 ? -12.961 -32.594 -3.658 1 96.94 376 ARG B CA 1
ATOM 6027 C C . ARG B 1 376 ? -14.188 -32.875 -4.516 1 96.94 376 ARG B C 1
ATOM 6029 O O . ARG B 1 376 ? -14.07 -33.125 -5.719 1 96.94 376 ARG B O 1
ATOM 6036 N N . GLU B 1 377 ? -15.344 -32.875 -3.902 1 97.31 377 GLU B N 1
ATOM 6037 C CA . GLU B 1 377 ? -16.578 -33.125 -4.641 1 97.31 377 GLU B CA 1
ATOM 6038 C C . GLU B 1 377 ? -16.859 -32 -5.641 1 97.31 377 GLU B C 1
ATOM 6040 O O . GLU B 1 377 ? -17.25 -32.281 -6.781 1 97.31 377 GLU B O 1
ATOM 6045 N N . GLY B 1 378 ? -16.719 -30.812 -5.156 1 96.88 378 GLY B N 1
ATOM 6046 C CA . GLY B 1 378 ? -16.875 -29.672 -6.043 1 96.88 378 GLY B CA 1
ATOM 6047 C C . GLY B 1 378 ? -15.906 -29.672 -7.203 1 96.88 378 GLY B C 1
ATOM 6048 O O . GLY B 1 378 ? -16.266 -29.312 -8.328 1 96.88 378 GLY B O 1
ATOM 6049 N N . ILE B 1 379 ? -14.703 -30.094 -6.953 1 98.12 379 ILE B N 1
ATOM 6050 C CA . ILE B 1 379 ? -13.68 -30.188 -7.992 1 98.12 379 ILE B CA 1
ATOM 6051 C C . ILE B 1 379 ? -14.102 -31.203 -9.039 1 98.12 379 ILE B C 1
ATOM 6053 O O . ILE B 1 379 ? -14.07 -30.938 -10.242 1 98.12 379 ILE B O 1
ATOM 6057 N N . ALA B 1 380 ? -14.5 -32.344 -8.578 1 98.06 380 ALA B N 1
ATOM 6058 C CA . ALA B 1 380 ? -14.922 -33.375 -9.5 1 98.06 380 ALA B CA 1
ATOM 6059 C C . ALA B 1 380 ? -16.078 -32.938 -10.375 1 98.06 380 ALA B C 1
ATOM 6061 O O . ALA B 1 380 ? -16.062 -33.094 -11.594 1 98.06 380 ALA B O 1
ATOM 6062 N N . GLU B 1 381 ? -17.062 -32.312 -9.703 1 98 381 GLU B N 1
ATOM 6063 C CA . GLU B 1 381 ? -18.234 -31.828 -10.43 1 98 381 GLU B CA 1
ATOM 6064 C C . GLU B 1 381 ? -17.859 -30.688 -11.383 1 98 381 GLU B C 1
ATOM 6066 O O . GLU B 1 381 ? -18.328 -30.656 -12.523 1 98 381 GLU B O 1
ATOM 6071 N N . GLY B 1 382 ? -17.062 -29.766 -10.906 1 97.75 382 GLY B N 1
ATOM 6072 C CA . GLY B 1 382 ? -16.625 -28.656 -11.75 1 97.75 382 GLY B CA 1
ATOM 6073 C C . GLY B 1 382 ? -15.859 -29.125 -12.984 1 97.75 382 GLY B C 1
ATOM 6074 O O . GLY B 1 382 ? -16.094 -28.609 -14.086 1 97.75 382 GLY B O 1
ATOM 6075 N N . VAL B 1 383 ? -15.016 -30.062 -12.812 1 98.5 383 VAL B N 1
ATOM 6076 C CA . VAL B 1 383 ? -14.219 -30.547 -13.93 1 98.5 383 VAL B CA 1
ATOM 6077 C C . VAL B 1 383 ? -15.109 -31.328 -14.898 1 98.5 383 VAL B C 1
ATOM 6079 O O . VAL B 1 383 ? -14.914 -31.266 -16.109 1 98.5 383 VAL B O 1
ATOM 6082 N N . ARG B 1 384 ? -16.047 -32.062 -14.352 1 98.12 384 ARG B N 1
ATOM 6083 C CA . ARG B 1 384 ? -17.016 -32.75 -15.211 1 98.12 384 ARG B CA 1
ATOM 6084 C C . ARG B 1 384 ? -17.75 -31.766 -16.109 1 98.12 384 ARG B C 1
ATOM 6086 O O . ARG B 1 384 ? -17.891 -31.984 -17.312 1 98.12 384 ARG B O 1
ATOM 6093 N N . ARG B 1 385 ? -18.141 -30.719 -15.547 1 97.5 385 ARG B N 1
ATOM 6094 C CA . ARG B 1 385 ? -18.859 -29.688 -16.297 1 97.5 385 ARG B CA 1
ATOM 6095 C C . ARG B 1 385 ? -17.938 -29 -17.297 1 97.5 385 ARG B C 1
ATOM 6097 O O . ARG B 1 385 ? -18.344 -28.703 -18.422 1 97.5 385 ARG B O 1
ATOM 6104 N N . LEU B 1 386 ? -16.734 -28.75 -16.906 1 97.44 386 LEU B N 1
ATOM 6105 C CA . LEU B 1 386 ? -15.742 -28.172 -17.812 1 97.44 386 LEU B CA 1
ATOM 6106 C C . LEU B 1 386 ? -15.492 -29.109 -18.984 1 97.44 386 LEU B C 1
ATOM 6108 O O . LEU B 1 386 ? -15.367 -28.656 -20.125 1 97.44 386 LEU B O 1
ATOM 6112 N N . GLY B 1 387 ? -15.406 -30.359 -18.688 1 96.81 387 GLY B N 1
ATOM 6113 C CA . GLY B 1 387 ? -15.258 -31.344 -19.75 1 96.81 387 GLY B CA 1
ATOM 6114 C C . GLY B 1 387 ? -16.375 -31.312 -20.766 1 96.81 387 GLY B C 1
ATOM 6115 O O . GLY B 1 387 ? -16.141 -31.422 -21.969 1 96.81 387 GLY B O 1
ATOM 6116 N N . ARG B 1 388 ? -17.562 -31.188 -20.266 1 96.06 388 ARG B N 1
ATOM 6117 C CA . ARG B 1 388 ? -18.703 -31.078 -21.156 1 96.06 388 ARG B CA 1
ATOM 6118 C C . ARG B 1 388 ? -18.578 -29.844 -22.062 1 96.06 388 ARG B C 1
ATOM 6120 O O . ARG B 1 388 ? -18.844 -29.922 -23.266 1 96.06 388 ARG B O 1
ATOM 6127 N N . ALA B 1 389 ? -18.219 -28.781 -21.453 1 95.75 389 ALA B N 1
ATOM 6128 C CA . ALA B 1 389 ? -18.031 -27.547 -22.219 1 95.75 389 ALA B CA 1
ATOM 6129 C C . ALA B 1 389 ? -16.953 -27.719 -23.281 1 95.75 389 ALA B C 1
ATOM 6131 O O . ALA B 1 389 ? -17.094 -27.234 -24.406 1 95.75 389 ALA B O 1
ATOM 6132 N N . LEU B 1 390 ? -15.922 -28.359 -22.969 1 95.5 390 LEU B N 1
ATOM 6133 C CA . LEU B 1 390 ? -14.797 -28.609 -23.875 1 95.5 390 LEU B CA 1
ATOM 6134 C C . LEU B 1 390 ? -15.219 -29.484 -25.031 1 95.5 390 LEU B C 1
ATOM 6136 O O . LEU B 1 390 ? -14.852 -29.219 -26.188 1 95.5 390 LEU B O 1
ATOM 6140 N N . LYS B 1 391 ? -15.914 -30.484 -24.703 1 92.5 391 LYS B N 1
ATOM 6141 C CA . LYS B 1 391 ? -16.375 -31.406 -25.734 1 92.5 391 LYS B CA 1
ATOM 6142 C C . LYS B 1 391 ? -17.328 -30.703 -26.719 1 92.5 391 LYS B C 1
ATOM 6144 O O . LYS B 1 391 ? -17.281 -30.953 -27.922 1 92.5 391 LYS B O 1
ATOM 6149 N N . GLY B 1 392 ? -18.109 -29.828 -26.125 1 88 392 GLY B N 1
ATOM 6150 C CA . GLY B 1 392 ? -18.969 -29.031 -26.984 1 88 392 GLY B CA 1
ATOM 6151 C C . GLY B 1 392 ? -18.203 -28.109 -27.906 1 88 392 GLY B C 1
ATOM 6152 O O . GLY B 1 392 ? -18.578 -27.906 -29.062 1 88 392 GLY B O 1
ATOM 6153 N N . LEU B 1 393 ? -17.141 -27.547 -27.438 1 86.94 393 LEU B N 1
ATOM 6154 C CA . LEU B 1 393 ? -16.312 -26.625 -28.234 1 86.94 393 LEU B CA 1
ATOM 6155 C C . LEU B 1 393 ? -15.555 -27.375 -29.312 1 86.94 393 LEU B C 1
ATOM 6157 O O . LEU B 1 393 ? -15.414 -26.891 -30.438 1 86.94 393 LEU B O 1
ATOM 6161 N N . LEU B 1 394 ? -15.062 -28.469 -29.016 1 84.38 394 LEU B N 1
ATOM 6162 C CA . LEU B 1 394 ? -14.273 -29.266 -29.953 1 84.38 394 LEU B CA 1
ATOM 6163 C C . LEU B 1 394 ? -15.156 -29.844 -31.062 1 84.38 394 LEU B C 1
ATOM 6165 O O . LEU B 1 394 ? -14.688 -30.062 -32.188 1 84.38 394 LEU B O 1
ATOM 6169 N N . ALA B 1 395 ? -16.406 -30.078 -30.734 1 80.5 395 ALA B N 1
ATOM 6170 C CA . ALA B 1 395 ? -17.328 -30.578 -31.734 1 80.5 395 ALA B CA 1
ATOM 6171 C C . ALA B 1 395 ? -17.625 -29.516 -32.781 1 80.5 395 ALA B C 1
ATOM 6173 O O . ALA B 1 395 ? -18.031 -29.844 -33.906 1 80.5 395 ALA B O 1
ATOM 6174 N N . LEU B 1 396 ? -17.406 -28.328 -32.375 1 70.56 396 LEU B N 1
ATOM 6175 C CA . LEU B 1 396 ? -17.703 -27.219 -33.281 1 70.56 396 LEU B CA 1
ATOM 6176 C C . LEU B 1 396 ? -16.516 -26.953 -34.188 1 70.56 396 LEU B C 1
ATOM 6178 O O . LEU B 1 396 ? -16.625 -26.203 -35.188 1 70.56 396 LEU B O 1
ATOM 6182 N N . VAL B 1 397 ? -15.406 -27.469 -34.062 1 69.94 397 VAL B N 1
ATOM 6183 C CA . VAL B 1 397 ? -14.234 -27.219 -34.875 1 69.94 397 VAL B CA 1
ATOM 6184 C C . VAL B 1 397 ? -13.914 -28.453 -35.719 1 69.94 397 VAL B C 1
ATOM 6186 O O . VAL B 1 397 ? -14.172 -29.578 -35.312 1 69.94 397 VAL B O 1
#

pLDDT: mean 94.48, std 7.56, range [54.88, 98.88]

InterPro domains:
  IPR004839 Aminotransferase, class I/classII, large domain [PF00155] (49-386)
  IPR015421 Pyridoxal phosphate-dependent transferase, major domain [G3DSA:3.40.640.10] (69-286)
  IPR015422 Pyridoxal phosphate-dependent transferase, small domain [G3DSA:3.90.1150.10] (20-389)
  IPR015424 Pyridoxal phosphate-dependent transferase [SSF53383] (12-391)
  IPR050859 Class-I pyridoxal-phosphate-dependent aminotransferase-like [PTHR42790] (3-393)

Organism: Thermus thermophilus (strain ATCC BAA-163 / DSM 7039 / HB27) (NCBI:txid262724)

Secondary structure (DSSP, 8-state):
-PPP-HHHHS-HHHHH----HHHHHHHHTTSTT-EE----PPPGGGS-HHHHHHHHHHHHHHHHHHHTS---TT--HHHHHHHHHHHTS-GGGEEEESSHHHHHHHHHHHH--TT-EEEEEES--HHHHHHHHTT--EEEEEEEETTEE-HHHHHHHHHH---S-EEE--BS-TTT--B--HHHHHHHHHHHHHHT--EEEE-TTTT-BSSSSPPPPHHHHHHHTT---EEEEEESTTTT-GGG--EEEE--HHHHHHHHHHHHHHHSS--HHHHHHHHHHHHSSHHHHHHHHHHHHHHHHHHHHHHHHHHS-TT-EE---SBSSEEEEEPPTT--HHHHHHHHHHTTEE-EESGGG-TTS--TTEEEEE-SSS-HHHHHHHHHHHHHHHHHHHHT-/-PPP-HHHHS-HHHHH----HHHHHHHHTTSTT-EE----PPPGGGS-HHHHHHHHHHHHHHHHHHHTS---TT--HHHHHHHHHHHTS-GGGEEEESSHHHHHHHHHHHH--TT-EEEEEES--HHHHHHHHTT--EEEEEEEETTEE-HHHHHHHHHH---S-EEE--BS-TTT--B--HHHHHHHHHHHHHHT--EEEE-TTTT-BSSSSPPPPHHHHHHHTT---EEEEEESTTTT-GGG--EEEE--HHHHHHHHHHHHHHHSS--HHHHHHHHHHHHSSHHHHHHHHHHHHHHHHHHHHHHHHHHS-TT-EE---SBSSEEEEEPPTT--HHHHHHHHHHTTEE-EESGGG-TTS--TTEEEEE-SSS-HHHHHHHHHHHHHHHHHHHHT-

Solvent-accessible surface area (backbone atoms only — not comparable to full-atom values): 38715 Å² total; per-residue (Å²): 112,40,78,68,53,67,82,73,43,42,20,70,30,38,70,55,56,61,82,58,70,59,54,64,52,52,59,60,49,70,41,88,82,42,40,57,20,44,60,93,44,66,38,57,89,66,42,58,30,64,64,47,16,53,48,41,23,49,44,24,64,74,40,24,66,57,30,37,24,76,59,59,44,49,40,56,65,71,44,30,42,49,50,13,62,74,74,71,56,56,41,87,32,37,35,40,28,39,17,48,46,23,50,44,23,36,49,26,50,32,35,38,34,71,62,33,41,34,34,34,39,36,57,26,45,46,64,52,49,49,19,37,38,47,40,42,46,37,82,38,72,29,56,40,52,60,57,30,60,41,61,68,56,43,52,56,51,57,73,77,43,80,45,51,30,37,47,45,42,53,37,26,17,55,50,45,7,12,43,38,45,69,70,58,48,52,52,52,50,48,59,32,41,53,64,34,40,37,34,38,39,44,39,57,32,48,78,30,39,56,63,93,66,70,77,82,50,69,49,60,54,26,53,75,68,73,44,68,45,38,36,36,33,35,43,39,31,72,80,52,28,42,4,52,27,46,17,34,38,35,33,42,60,75,59,40,53,52,40,46,50,49,36,43,20,39,34,38,40,47,40,32,44,46,45,53,42,52,41,58,57,53,72,62,62,39,70,60,47,47,52,50,53,21,50,52,42,44,53,27,46,49,42,41,51,54,32,41,69,70,40,43,62,84,74,47,45,63,51,81,49,61,26,35,52,31,34,21,34,38,47,49,88,91,43,45,27,62,61,46,46,59,46,16,45,76,56,34,25,43,57,34,56,27,32,70,23,23,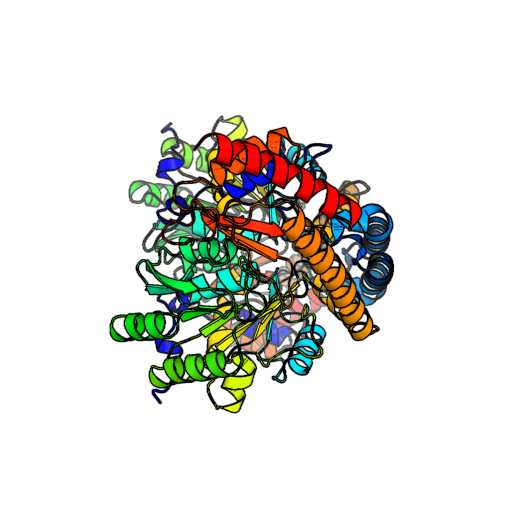88,85,57,52,48,49,27,18,31,33,38,26,44,41,64,47,53,59,67,52,37,38,52,35,36,46,37,43,21,52,32,48,52,56,55,55,68,72,101,110,40,78,68,54,67,83,74,44,42,20,71,30,38,70,56,55,60,81,60,70,58,55,64,52,52,59,58,52,70,42,88,81,42,41,56,19,43,59,93,44,66,38,57,89,68,43,57,30,65,64,48,14,55,46,41,23,49,45,25,64,75,41,23,66,57,30,38,24,76,60,57,44,51,40,57,65,70,42,30,42,49,50,13,62,74,74,72,57,56,42,84,30,37,34,41,28,42,18,50,47,23,48,43,22,36,49,26,51,32,36,36,34,70,61,32,40,34,32,33,40,35,57,27,45,45,62,52,49,48,19,36,39,48,41,42,46,37,80,39,70,30,56,41,52,60,56,30,58,41,62,68,57,42,51,55,48,56,74,77,42,79,46,49,31,38,47,45,41,54,37,26,17,56,52,45,6,12,43,38,44,69,70,57,50,53,52,51,51,51,59,32,42,54,64,36,41,36,34,38,40,45,40,56,31,46,77,30,37,56,62,92,66,70,77,82,49,69,48,60,53,26,51,76,70,73,42,68,45,38,34,36,35,34,42,38,32,71,80,53,28,42,4,51,27,45,17,34,37,36,32,44,60,74,60,41,52,52,42,46,51,50,37,43,19,40,33,40,39,46,40,31,43,46,47,53,42,50,41,60,57,53,71,61,62,37,69,60,48,45,51,49,53,22,50,54,42,43,52,27,46,49,40,41,53,55,31,41,70,69,41,44,63,85,74,48,46,60,50,82,48,62,25,34,52,30,32,22,34,38,49,48,89,90,42,46,26,63,60,47,47,58,47,16,46,76,58,35,25,43,57,35,56,27,33,70,23,23,88,86,57,53,49,50,28,18,31,34,37,24,44,38,65,47,53,61,67,52,37,38,52,36,37,48,36,43,20,51,31,49,53,56,55,55,69,72,102

Foldseek 3Di:
DDDDDVVVVDDPLVVLQDPDPLVVQVVLLPDPPFLEQADLAFAPVLAPVPLLVVLLVCCCVPPVVQLVDFDAAQADQLLLCVVCVVQVHDSLQKRKFLALLVVLLLCLVLQAAAAAEEEEEVQADLSSLNSNSSRNYDYHYAYAAQQGGDVVSVLVCVVPDAGSEYEGAQQLGVFALHHHDPVNLVSVLVSCQVVVHAYEYEHAWQLQFLDDDGDDDSCRVCVVVVHQRYKYWYDCCRLHNVVLRIIMIGGDSVSVVSSSVSSCVVPNHRNRSSSSSVSSVCPPCSVVSSVVSNVQQSVLLVLLVVLCVPQADPQKDWDRHRTRWKIKIFHPPPDFPVQLQVLLVVLSYHWAQSQSSGSVGDSRRMTMGTSRHDHSVSSNSSSNSSSVSNVVRVVVD/DDDDDVVVVDDPLVVLQDDDPLVVQVVLLPDPPFLEQADLAFAPVLAPVVLLVVLLVCCCVPVVVQLVDFDAAQADQLLLCVVCVVLVHDSLQKRKFLALLVVLLLCLVLQAAAAAEEEEEVLADLSSLNSNSSRNYDYHYAYAAQQGGDVVSVLVCVVPDAGSEYEGAQQLGVFALHHHDPVNLVSVLVSCVVVVHAYEYEHAWQLQFLDDDGDDDSCRVCVVVVHQRYKYWYDCCRLHNVVLRIIMIGGDSVSVVSSSVSSCVVPNHRNRSSSSSVSSVCPPCSVVSSVVSNVQQSVLLVLLVVLCVPQADPQKDWDRHRTRFKIKIFHPPPDFPVQLQVLLVVLSYHWAQSQSSGSVGDSRRMTMGTSRHDHSVSSNSSSNSSSVSNVVRVVVD

Radius of gyration: 27.01 Å; Cα contacts (8 Å, |Δi|>4): 1762; chains: 2; bounding box: 56×77×67 Å

Sequence (794 aa):
MKPLSWSEAFGKGAGRIQASTIRELLKLTQRPGILSFAGGLPAPELFPKEEAAEAAARILREKGEVALQYSPTEGYAPLRAFVAEWIGVRPEEVLITTGSQQALDLVGKVFLDEGSPVLLEAPSYMGAIQAFRLQGPRFLTVPAGEEGPDLDALEEVLKRERPRFLYLIPSFQNPTGGLTPLPARKRLLQMVMERGLVVVEDDAYRELYFGEARLPSLFELAREAGYPGVIYLGSFSKVLSPGLRVAFAVAHPEALQKLVQAKQGADLHTPMLNQMLVHELLKEGFSERLERVRRVYREKAQAMLHALDREVPKEVRYTRPKGGMFVWMELPKGLSAEGLFRRALEENVAFVPGGPFFANGGGENTLRLSYATLDREGIAEGVRRLGRALKGLLALVMKPLSWSEAFGKGAGRIQASTIRELLKLTQRPGILSFAGGLPAPELFPKEEAAEAAARILREKGEVALQYSPTEGYAPLRAFVAEWIGVRPEEVLITTGSQQALDLVGKVFLDEGSPVLLEAPSYMGAIQAFRLQGPRFLTVPAGEEGPDLDALEEVLKRERPRFLYLIPSFQNPTGGLTPLPARKRLLQMVMERGLVVVEDDAYRELYFGEARLPSLFELAREAGYPGVIYLGSFSKVLSPGLRVAFAVAHPEALQKLVQAKQGADLHTPMLNQMLVHELLKEGFSERLERVRRVYREKAQAMLHALDREVPKEVRYTRPKGGMFVWMELPKGLSAEGLFRRALEENVAFVPGGPFFANGGGENTLRLSYATLDREGIAEGVRRLGRALKGLLALV

Nearest PDB structures (foldseek):
  2zp7-assembly1_A  TM=9.885E-01  e=5.353E-70  Thermus thermophilus HB27
  2z1y-assembly1_A  TM=9.870E-01  e=2.979E-69  unclassified
  1wst-assembly1_A-2  TM=9.446E-01  e=9.157E-43  Thermococcus profundus
  3av7-assembly1_C  TM=9.578E-01  e=1.084E-40  Pyrococcus horikoshii OT3
  4n0b-assembly1_B  TM=8.284E-01  e=1.421E-26  Bacillus subtilis